Protein AF-A0A9C7PTG9-F1 (afdb_monomer)

InterPro domains:
  IPR001154 DNA topoisomerase II, eukaryotic-type [PR01158] (380-390)
  IPR001154 DNA topoisomerase II, eukaryotic-type [PR01158] (394-401)
  IPR001154 DNA topoisomerase II, eukaryotic-type [PR01158] (439-452)
  IPR001154 DNA topoisomerase II, eukaryotic-type [PR01158] (497-508)
  IPR001154 DNA topoisomerase II, eukaryotic-type [PR01158] (646-669)
  IPR001154 DNA topoisomerase II, eukaryotic-type [PR01158] (693-715)
  IPR001154 DNA topoisomerase II, eukaryotic-type [PR01158] (723-743)
  IPR001154 DNA topoisomerase II, eukaryotic-type [PR01158] (826-840)
  IPR001154 DNA topoisomerase II, eukaryotic-type [PR01158] (894-920)
  IPR001241 DNA topoisomerase, type IIA [SM00433] (50-591)
  IPR002205 DNA topoisomerase, type IIA, domain A [PF00521] (618-1015)
  IPR002205 DNA topoisomerase, type IIA, domain A [PS52040] (620-1016)
  IPR002205 DNA topoisomerase, type IIA, domain A [SM00434] (598-1014)
  IPR006171 TOPRIM domain [PF01751] (397-484)
  IPR006171 TOPRIM domain [PS50880] (394-499)
  IPR013506 DNA topoisomerase, type IIA, subunit B, domain 2 [PF00204] (269-334)
  IPR013757 DNA topoisomerase, type IIA, alpha-helical domain superfamily [G3DSA:1.10.268.10] (903-1024)
  IPR013758 DNA topoisomerase, type IIA, domain A, alpha-beta [G3DSA:3.90.199.10] (620-788)
  IPR013759 DNA topoisomerase, type IIA, subunit B, C-terminal [G3DSA:3.40.50.670] (381-619)
  IPR013760 DNA topoisomerase, type IIA-like domain superfamily [SSF56719] (381-1021)

Organism: NCBI:txid83374

Sequence (1024 aa):
MEYRRLDHRTHVLEVPDTYIGSIEPYPRKEWLLLVDNNKIVSQTVDLPNGLERLFIESLSNAVDDLNRAAASSSTASIHVHCGSSFIQVENREGKGIPLEKWEGDSSIYVPELIFGELLTSSNYTEERYFSGRNGFGVKLCNIFSSEFKVRISDGKGVIYEQTWQNNMTQKNPIQWSRISGKTERSVQITFYPEFQRFKRQGFSETDLSVFRRHVLEASLVTQKPCFFNGTEFSGTTLLSYAERYVDYPLTTSIEAGNGILLTDQVGLCVSFVNGIRTVNDGVHVDSLVKELKTALNITTKKVFSTAVKAKFGLFLNCKVKNPKFNSQTKERLVGPSDIETPLRTKELRSWPYFTEVKASLEQSKVPKTAAASHKLQIKDLDDANWAGKYPEKCTLLLTEGKSAMSYAMKAISFHSTRDKYGVFPLRGKVLNVVDDKSTNREIGLVEKALGLPQGPLRYGRVIVLADSDLDGKHILALILNWFATKYPHLLKRTPSFLGFLRTPIVKATKGHEKKNFYSEEEFRRCELRGYKVRYLKGLGSSSDQDIREDFSEDRFEFFSISNDQDVRIIEEAFRKTQVAARKDWILNSISTESRPDSVISRFIQEELVEYSKETISRSIPSFFDGLKESQRKVLWSSFHFADKTAVKVAQLSAHAAKITHYKHGEGCLSDVITRLAQDFVGSNNLSFFEPHGQPGSRYSGGTDAASDRYLYVKLKKVVPYIFPAEDDFQLPSKVEDGEEVEPEHLLPIIPLALVNGASGIATGFKTWIPPHDPLAVIEVTKKLLLSQPIEPGELLPKWLGFVGKIVVHPEYVDTYGIINEATMTVKELPIGFWTSSFRELLDQLIADKKLSNYVNHSKHNTIHFELQNLCVSVDDLHLKKRWSLKNLYLSQGKTPRQFNSCFHILSQFVQWRRSFYESRKQKMVKDIEDKQKKEKERIRAIQAVLEGHLPFRGEKRDIEKALTKLKITREQLKEISMDDLFEDKVQESISKVNKLQQDLEILSAKTPNEMYLEDLEKLKVHLQ

Structure (mmCIF, N/CA/C/O backbone):
data_AF-A0A9C7PTG9-F1
#
_entry.id   AF-A0A9C7PTG9-F1
#
loop_
_atom_site.group_PDB
_atom_site.id
_atom_site.type_symbol
_atom_site.label_atom_id
_atom_site.label_alt_id
_atom_site.label_comp_id
_atom_site.label_asym_id
_atom_site.label_entity_id
_atom_site.label_seq_id
_atom_site.pdbx_PDB_ins_code
_atom_site.Cartn_x
_atom_site.Cartn_y
_atom_site.Cartn_z
_atom_site.occupancy
_atom_site.B_iso_or_equiv
_atom_site.auth_seq_id
_atom_site.auth_comp_id
_atom_site.auth_asym_id
_atom_site.auth_atom_id
_atom_site.pdbx_PDB_model_num
ATOM 1 N N . MET A 1 1 ? 50.960 12.691 -4.796 1.00 46.50 1 MET A N 1
ATOM 2 C CA . MET A 1 1 ? 50.829 13.662 -5.906 1.00 46.50 1 MET A CA 1
ATOM 3 C C . MET A 1 1 ? 49.384 13.667 -6.367 1.00 46.50 1 MET A C 1
ATOM 5 O O . MET A 1 1 ? 48.910 12.628 -6.808 1.00 46.50 1 MET A O 1
ATOM 9 N N . GLU A 1 2 ? 48.702 14.798 -6.200 1.00 54.22 2 GLU A N 1
ATOM 10 C CA . GLU A 1 2 ? 47.256 14.974 -6.438 1.00 54.22 2 GLU A CA 1
ATOM 11 C C . GLU A 1 2 ? 46.908 15.214 -7.923 1.00 54.22 2 GLU A C 1
ATOM 13 O O . GLU A 1 2 ? 45.786 14.969 -8.346 1.00 54.22 2 GLU A O 1
ATOM 18 N N . TYR A 1 3 ? 47.896 15.605 -8.740 1.00 69.50 3 TYR A N 1
ATOM 19 C CA . TYR A 1 3 ? 47.751 15.853 -10.178 1.00 69.50 3 TYR A CA 1
ATOM 20 C C . TYR A 1 3 ? 48.742 14.994 -10.972 1.00 69.50 3 TYR A C 1
ATOM 22 O O . TYR A 1 3 ? 49.914 14.891 -10.602 1.00 69.50 3 TYR A O 1
ATOM 30 N N . ARG A 1 4 ? 48.279 14.375 -12.066 1.00 80.62 4 ARG A N 1
ATOM 31 C CA . ARG A 1 4 ? 49.087 13.547 -12.978 1.00 80.62 4 ARG A CA 1
ATOM 32 C C . ARG A 1 4 ? 48.858 13.987 -14.424 1.00 80.62 4 ARG A C 1
ATOM 34 O O . ARG A 1 4 ? 47.730 14.289 -14.802 1.00 80.62 4 ARG A O 1
ATOM 41 N N . ARG A 1 5 ? 49.919 13.999 -15.236 1.00 81.94 5 ARG A N 1
ATOM 42 C CA . ARG A 1 5 ? 49.849 14.175 -16.694 1.00 81.94 5 ARG A CA 1
ATOM 43 C C . ARG A 1 5 ? 50.084 12.816 -17.344 1.00 81.94 5 ARG A C 1
ATOM 45 O O . ARG A 1 5 ? 51.147 12.239 -17.147 1.00 81.94 5 ARG A O 1
ATOM 52 N N . LEU A 1 6 ? 49.108 12.332 -18.104 1.00 85.75 6 LEU A N 1
ATOM 53 C CA . LEU A 1 6 ? 49.205 11.076 -18.849 1.00 85.75 6 LEU A CA 1
ATOM 54 C C . LEU A 1 6 ? 49.577 11.364 -20.305 1.00 85.75 6 LEU A C 1
ATOM 56 O O . LEU A 1 6 ? 49.129 12.362 -20.876 1.00 85.75 6 LEU A O 1
ATOM 60 N N . ASP A 1 7 ? 50.383 10.498 -20.917 1.00 88.81 7 ASP A N 1
ATOM 61 C CA . ASP A 1 7 ? 50.499 10.469 -22.374 1.00 88.81 7 ASP A CA 1
ATOM 62 C C . ASP A 1 7 ? 49.208 9.911 -22.997 1.00 88.81 7 ASP A C 1
ATOM 64 O O . ASP A 1 7 ? 48.401 9.253 -22.337 1.00 88.81 7 ASP A O 1
ATOM 68 N N . HIS A 1 8 ? 48.990 10.188 -24.283 1.00 86.62 8 HIS A N 1
ATOM 69 C CA . HIS A 1 8 ? 47.712 9.901 -24.934 1.00 86.62 8 HIS A CA 1
ATOM 70 C C . HIS A 1 8 ? 47.375 8.401 -24.943 1.00 86.62 8 HIS A C 1
ATOM 72 O O . HIS A 1 8 ? 46.215 8.040 -24.764 1.00 86.62 8 HIS A O 1
ATOM 78 N N . ARG A 1 9 ? 48.367 7.514 -25.095 1.00 89.69 9 ARG A N 1
ATOM 79 C CA . ARG A 1 9 ? 48.135 6.063 -25.079 1.00 89.69 9 ARG A CA 1
ATOM 80 C C . ARG A 1 9 ? 47.743 5.597 -23.679 1.00 89.69 9 ARG A C 1
ATOM 82 O O . ARG A 1 9 ? 46.780 4.847 -23.542 1.00 89.69 9 ARG A O 1
ATOM 89 N N . THR A 1 10 ? 48.441 6.070 -22.648 1.00 87.62 10 THR A N 1
ATOM 90 C CA . THR A 1 10 ? 48.092 5.763 -21.252 1.00 87.62 10 THR A CA 1
ATOM 91 C C . THR A 1 10 ? 46.697 6.285 -20.903 1.00 87.62 10 THR A C 1
ATOM 93 O O . THR A 1 10 ? 45.913 5.564 -20.299 1.00 87.62 10 THR A O 1
ATOM 96 N N . HIS A 1 11 ? 46.322 7.477 -21.378 1.00 89.94 11 HIS A N 1
ATOM 97 C CA . HIS A 1 11 ? 44.965 8.003 -21.208 1.00 89.94 11 HIS A CA 1
ATOM 98 C C . HIS A 1 11 ? 43.896 7.136 -21.899 1.00 89.94 11 HIS A C 1
ATOM 100 O O . HIS A 1 11 ? 42.837 6.904 -21.322 1.00 89.94 11 HIS A O 1
ATOM 106 N N . VAL A 1 12 ? 44.169 6.614 -23.104 1.00 90.12 12 VAL A N 1
ATOM 107 C CA . VAL A 1 12 ? 43.266 5.670 -23.795 1.00 90.12 12 VAL A CA 1
ATOM 108 C C . VAL A 1 12 ? 43.041 4.405 -22.963 1.00 90.12 12 VAL A C 1
ATOM 110 O O . VAL A 1 12 ? 41.913 3.925 -22.889 1.00 90.12 12 VAL A O 1
ATOM 113 N N . LEU A 1 13 ? 44.089 3.878 -22.323 1.00 90.00 13 LEU A N 1
ATOM 114 C CA . LEU A 1 13 ? 44.005 2.670 -21.496 1.00 90.00 13 LEU A CA 1
ATOM 115 C C . LEU A 1 13 ? 43.352 2.912 -20.127 1.00 90.00 13 LEU A C 1
ATOM 117 O O . LEU A 1 13 ? 42.627 2.040 -19.652 1.00 90.00 13 LEU A O 1
ATOM 121 N N . GLU A 1 14 ? 43.602 4.059 -19.490 1.00 88.19 14 GLU A N 1
ATOM 122 C CA . GLU A 1 14 ? 43.040 4.398 -18.173 1.00 88.19 14 GLU A CA 1
ATOM 123 C C . GLU A 1 14 ? 41.597 4.925 -18.254 1.00 88.19 14 GLU A C 1
ATOM 125 O O . GLU A 1 14 ? 40.819 4.723 -17.322 1.00 88.19 14 GLU A O 1
ATOM 130 N N . VAL A 1 15 ? 41.211 5.561 -19.367 1.00 87.44 15 VAL A N 1
ATOM 131 C CA . VAL A 1 15 ? 39.870 6.142 -19.579 1.00 87.44 15 VAL A CA 1
ATOM 132 C C . VAL A 1 15 ? 39.232 5.606 -20.877 1.00 87.44 15 VAL A C 1
ATOM 134 O O . VAL A 1 15 ? 38.871 6.377 -21.778 1.00 87.44 15 VAL A O 1
ATOM 137 N N . PRO A 1 16 ? 39.059 4.275 -20.998 1.00 87.44 16 PRO A N 1
ATOM 138 C CA . PRO A 1 16 ? 38.664 3.614 -22.244 1.00 87.44 16 PRO A CA 1
ATOM 139 C C . PRO A 1 16 ? 37.255 3.987 -22.723 1.00 87.44 16 PRO A C 1
ATOM 141 O O . PRO A 1 16 ? 36.988 3.964 -23.927 1.00 87.44 16 PRO A O 1
ATOM 144 N N . ASP A 1 17 ? 36.369 4.385 -21.804 1.00 80.19 17 ASP A N 1
ATOM 145 C CA . ASP A 1 17 ? 34.956 4.670 -22.080 1.00 80.19 17 ASP A CA 1
ATOM 146 C C . ASP A 1 17 ? 34.764 5.767 -23.141 1.00 80.19 17 ASP A C 1
ATOM 148 O O . ASP A 1 17 ? 33.893 5.686 -24.004 1.00 80.19 17 ASP A O 1
ATOM 152 N N . THR A 1 18 ? 35.660 6.755 -23.161 1.00 79.56 18 THR A N 1
ATOM 153 C CA . THR A 1 18 ? 35.618 7.853 -24.141 1.00 79.56 18 THR A CA 1
ATOM 154 C C . THR A 1 18 ? 36.062 7.448 -25.554 1.00 79.56 18 THR A C 1
ATOM 156 O O . THR A 1 18 ? 35.736 8.148 -26.517 1.00 79.56 18 THR A O 1
ATOM 159 N N . TYR A 1 19 ? 36.774 6.323 -25.702 1.00 84.44 19 TYR A N 1
ATOM 160 C CA . TYR A 1 19 ? 37.369 5.877 -26.968 1.00 84.44 19 TYR A CA 1
ATOM 161 C C . TYR A 1 19 ? 36.659 4.660 -27.560 1.00 84.44 19 TYR A C 1
ATOM 163 O O . TYR A 1 19 ? 36.256 4.693 -28.725 1.00 84.44 19 TYR A O 1
ATOM 171 N N . ILE A 1 20 ? 36.522 3.594 -26.767 1.00 86.50 20 ILE A N 1
ATOM 172 C CA . ILE A 1 20 ? 35.926 2.319 -27.189 1.00 86.50 20 ILE A CA 1
ATOM 173 C C . ILE A 1 20 ? 34.617 1.998 -26.456 1.00 86.50 20 ILE A C 1
ATOM 175 O O . ILE A 1 20 ? 33.901 1.098 -26.880 1.00 86.50 20 ILE A O 1
ATOM 179 N N . GLY A 1 21 ? 34.270 2.756 -25.413 1.00 85.81 21 GLY A N 1
ATOM 180 C CA . GLY A 1 21 ? 33.161 2.445 -24.509 1.00 85.81 21 GLY A CA 1
ATOM 181 C C . GLY A 1 21 ? 33.594 1.553 -23.342 1.00 85.81 21 GLY A C 1
ATOM 182 O O . GLY A 1 21 ? 34.763 1.185 -23.216 1.00 85.81 21 GLY A O 1
ATOM 183 N N . SER A 1 22 ? 32.648 1.230 -22.460 1.00 86.62 22 SER A N 1
ATOM 184 C CA . SER A 1 22 ? 32.908 0.427 -21.260 1.00 86.62 22 SER A CA 1
ATOM 185 C C . SER A 1 22 ? 33.618 -0.902 -21.559 1.00 86.62 22 SER A C 1
ATOM 187 O O . SER A 1 22 ? 33.178 -1.690 -22.401 1.00 86.62 22 SER A O 1
ATOM 189 N N . ILE A 1 23 ? 34.691 -1.163 -20.809 1.00 92.00 23 ILE A N 1
ATOM 190 C CA . ILE A 1 23 ? 35.435 -2.433 -20.798 1.00 92.00 23 ILE A CA 1
ATOM 191 C C . ILE A 1 23 ? 34.846 -3.450 -19.809 1.00 92.00 23 ILE A C 1
ATOM 193 O O . ILE A 1 23 ? 35.277 -4.597 -19.776 1.00 92.00 23 ILE A O 1
ATOM 197 N N . GLU A 1 24 ? 33.855 -3.038 -19.020 1.00 91.94 24 GLU A N 1
ATOM 198 C CA . GLU A 1 24 ? 33.199 -3.876 -18.021 1.00 91.94 24 GLU A CA 1
ATOM 199 C C . GLU A 1 24 ? 32.114 -4.759 -18.661 1.00 91.94 24 GLU A C 1
ATOM 201 O O . GLU A 1 24 ? 31.273 -4.236 -19.407 1.00 91.94 24 GLU A O 1
ATOM 206 N N . PRO A 1 25 ? 32.072 -6.070 -18.351 1.00 89.75 25 PRO A N 1
ATOM 207 C CA . PRO A 1 25 ? 30.946 -6.924 -18.709 1.00 89.75 25 PRO A CA 1
ATOM 208 C C . PRO A 1 25 ? 29.663 -6.407 -18.060 1.00 89.75 25 PRO A C 1
ATOM 210 O O . PRO A 1 25 ? 29.616 -6.174 -16.850 1.00 89.75 25 PRO A O 1
ATOM 213 N N . TYR A 1 26 ? 28.603 -6.241 -18.849 1.00 82.75 26 TYR A N 1
ATOM 214 C CA . TYR A 1 26 ? 27.294 -5.874 -18.320 1.00 82.75 26 TYR A CA 1
ATOM 215 C C . TYR A 1 26 ? 26.177 -6.579 -19.093 1.00 82.75 26 TYR A C 1
ATOM 217 O O . TYR A 1 26 ? 26.216 -6.611 -20.324 1.00 82.75 26 TYR A O 1
ATOM 225 N N . PRO A 1 27 ? 25.162 -7.125 -18.400 1.00 86.88 27 PRO A N 1
ATOM 226 C CA . PRO A 1 27 ? 24.057 -7.798 -19.062 1.00 86.88 27 PRO A CA 1
ATOM 227 C C . PRO A 1 27 ? 23.203 -6.787 -19.842 1.00 86.88 27 PRO A C 1
ATOM 229 O O . PRO A 1 27 ? 22.564 -5.913 -19.249 1.00 86.88 27 PRO A O 1
ATOM 232 N N . ARG A 1 28 ? 23.146 -6.930 -21.171 1.00 87.12 28 ARG A N 1
ATOM 233 C CA . ARG A 1 28 ? 22.230 -6.194 -22.061 1.00 87.12 28 ARG A CA 1
ATOM 234 C C . ARG A 1 28 ? 21.469 -7.130 -22.978 1.00 87.12 28 ARG A C 1
ATOM 236 O O . ARG A 1 28 ? 21.991 -8.161 -23.381 1.00 87.12 28 ARG A O 1
ATOM 243 N N . LYS A 1 29 ? 20.251 -6.743 -23.361 1.00 87.06 29 LYS A N 1
ATOM 244 C CA . LYS A 1 29 ? 19.575 -7.383 -24.494 1.00 87.06 29 LYS A CA 1
ATOM 245 C C . LYS A 1 29 ? 20.264 -6.968 -25.786 1.00 87.06 29 LYS A C 1
ATOM 247 O O . LYS A 1 29 ? 20.416 -5.775 -26.027 1.00 87.06 29 LYS A O 1
ATOM 252 N N . GLU A 1 30 ? 20.608 -7.942 -26.609 1.00 90.00 30 GLU A N 1
ATOM 253 C CA . GLU A 1 30 ? 21.242 -7.742 -27.906 1.00 90.00 30 GLU A CA 1
ATOM 254 C C . GLU A 1 30 ? 20.643 -8.700 -28.944 1.00 90.00 30 GLU A C 1
ATOM 256 O O . GLU A 1 30 ? 20.000 -9.689 -28.587 1.00 90.00 30 GLU A O 1
ATOM 261 N N . TRP A 1 31 ? 20.815 -8.389 -30.229 1.00 91.19 31 TRP A N 1
ATOM 262 C CA . TRP A 1 31 ? 20.406 -9.253 -31.340 1.00 91.19 31 TRP A CA 1
ATOM 263 C C . TRP A 1 31 ? 21.565 -10.143 -31.798 1.00 91.19 31 TRP A C 1
ATOM 265 O O . TRP A 1 31 ? 22.600 -9.623 -32.208 1.00 91.19 31 TRP A O 1
ATOM 275 N N . LEU A 1 32 ? 21.393 -11.462 -31.768 1.00 93.06 32 LEU A N 1
ATOM 276 C CA . LEU A 1 32 ? 22.428 -12.449 -32.092 1.00 93.06 32 LEU A CA 1
ATOM 277 C C . LEU A 1 32 ? 22.026 -13.243 -33.329 1.00 93.06 32 LEU A C 1
ATOM 279 O O . LEU A 1 32 ? 20.875 -13.660 -33.419 1.00 93.06 32 LEU A O 1
ATOM 283 N N . LEU A 1 33 ? 22.968 -13.498 -34.241 1.00 93.56 33 LEU A N 1
ATOM 284 C CA . LEU A 1 33 ? 22.755 -14.397 -35.377 1.00 93.56 33 LEU A CA 1
ATOM 285 C C . LEU A 1 33 ? 23.187 -15.818 -34.997 1.00 93.56 33 LEU A C 1
ATOM 287 O O . LEU A 1 33 ? 24.386 -16.083 -34.896 1.00 93.56 33 LEU A O 1
ATOM 291 N N . LEU A 1 34 ? 22.226 -16.718 -34.790 1.00 88.44 34 LEU A N 1
ATOM 292 C CA . LEU A 1 34 ? 22.486 -18.112 -34.416 1.00 88.44 34 LEU A CA 1
ATOM 293 C C . LEU A 1 34 ? 22.952 -18.943 -35.620 1.00 88.44 34 LEU A C 1
ATOM 295 O O . LEU A 1 34 ? 22.494 -18.721 -36.742 1.00 88.44 34 LEU A O 1
ATOM 299 N N . VAL A 1 35 ? 23.832 -19.922 -35.383 1.00 83.19 35 VAL A N 1
ATOM 300 C CA . VAL A 1 35 ? 24.307 -20.855 -36.427 1.00 83.19 35 VAL A CA 1
ATOM 301 C C . VAL A 1 35 ? 23.192 -21.801 -36.863 1.00 83.19 35 VAL A C 1
ATOM 303 O O . VAL A 1 35 ? 22.943 -21.942 -38.055 1.00 83.19 35 VAL A O 1
ATOM 306 N N . ASP A 1 36 ? 22.502 -22.408 -35.896 1.00 75.06 36 ASP A N 1
ATOM 307 C CA . ASP A 1 36 ? 21.655 -23.588 -36.118 1.00 75.06 36 ASP A CA 1
ATOM 308 C C . ASP A 1 36 ? 20.472 -23.335 -37.057 1.00 75.06 36 ASP A C 1
ATOM 310 O O . ASP A 1 36 ? 20.080 -24.209 -37.825 1.00 75.06 36 ASP A O 1
ATOM 314 N N . ASN A 1 37 ? 19.897 -22.132 -37.006 1.00 78.44 37 ASN A N 1
ATOM 315 C CA . ASN A 1 37 ? 18.722 -21.759 -37.796 1.00 78.44 37 ASN A CA 1
ATOM 316 C C . ASN A 1 37 ? 18.928 -20.494 -38.641 1.00 78.44 37 ASN A C 1
ATOM 318 O O . ASN A 1 37 ? 17.993 -20.051 -39.308 1.00 78.44 37 ASN A O 1
ATOM 322 N N . ASN A 1 38 ? 20.130 -19.902 -38.621 1.00 85.62 38 ASN A N 1
ATOM 323 C CA . ASN A 1 38 ? 20.459 -18.673 -39.346 1.00 85.62 38 ASN A CA 1
ATOM 324 C C . ASN A 1 38 ? 19.518 -17.486 -39.018 1.00 85.62 38 ASN A C 1
ATOM 326 O O . ASN A 1 38 ? 19.355 -16.573 -39.839 1.00 85.62 38 ASN A O 1
ATOM 330 N N . LYS A 1 39 ? 18.882 -17.503 -37.832 1.00 90.94 39 LYS A N 1
ATOM 331 C CA . LYS A 1 39 ? 17.948 -16.474 -37.344 1.00 90.94 39 LYS A CA 1
ATOM 332 C C . LYS A 1 39 ? 18.627 -15.482 -36.409 1.00 90.94 39 LYS A C 1
ATOM 334 O O . LYS A 1 39 ? 19.585 -15.803 -35.705 1.00 90.94 39 LYS A O 1
ATOM 339 N N . ILE A 1 40 ? 18.082 -14.270 -36.398 1.00 92.81 40 ILE A N 1
ATOM 340 C CA . ILE A 1 40 ? 18.452 -13.185 -35.503 1.00 92.81 40 ILE A CA 1
ATOM 341 C C . ILE A 1 40 ? 17.471 -13.162 -34.330 1.00 92.81 40 ILE A C 1
ATOM 343 O O . ILE A 1 40 ? 16.292 -12.862 -34.503 1.00 92.81 40 ILE A O 1
ATOM 347 N N . VAL A 1 41 ? 17.961 -13.449 -33.126 1.00 90.19 41 VAL A N 1
ATOM 348 C CA . VAL A 1 41 ? 17.140 -13.524 -31.906 1.00 90.19 41 VAL A CA 1
ATOM 349 C C . VAL A 1 41 ? 17.618 -12.531 -30.855 1.00 90.19 41 VAL A C 1
ATOM 351 O O . VAL A 1 41 ? 18.804 -12.207 -30.788 1.00 90.19 41 VAL A O 1
ATOM 354 N N . SER A 1 42 ? 16.701 -12.041 -30.019 1.00 89.50 42 SER A N 1
ATOM 355 C CA . SER A 1 42 ? 17.060 -11.170 -28.898 1.00 89.50 42 SER A CA 1
ATOM 356 C C . SER A 1 42 ? 17.408 -12.006 -27.669 1.00 89.50 42 SER A C 1
ATOM 358 O O . SER A 1 42 ? 16.552 -12.715 -27.139 1.00 89.50 42 SER A O 1
ATOM 360 N N . GLN A 1 43 ? 18.649 -11.911 -27.197 1.00 89.94 43 GLN A N 1
ATOM 361 C CA . GLN A 1 43 ? 19.127 -12.591 -25.990 1.00 89.94 43 GLN A CA 1
ATOM 362 C C . GLN A 1 43 ? 19.920 -11.632 -25.102 1.00 89.94 43 GLN A C 1
ATOM 364 O O . GLN A 1 43 ? 20.373 -10.577 -25.544 1.00 89.94 43 GLN A O 1
ATOM 369 N N . THR A 1 44 ? 20.058 -11.978 -23.824 1.00 88.69 44 THR A N 1
ATOM 370 C CA . THR A 1 44 ? 20.924 -11.230 -22.910 1.00 88.69 44 THR A CA 1
ATOM 371 C C . THR A 1 44 ? 22.369 -11.661 -23.130 1.00 88.69 44 THR A C 1
ATOM 373 O O . THR A 1 44 ? 22.672 -12.843 -23.007 1.00 88.69 44 THR A O 1
ATOM 376 N N . VAL A 1 45 ? 23.249 -10.704 -23.412 1.00 90.56 45 VAL A N 1
ATOM 377 C CA . VAL A 1 45 ? 24.699 -10.899 -23.532 1.00 90.56 45 VAL A CA 1
ATOM 378 C C . VAL A 1 45 ? 25.421 -10.057 -22.493 1.00 90.56 45 VAL A C 1
ATOM 380 O O . VAL A 1 45 ? 24.897 -9.037 -22.045 1.00 90.56 45 VAL A O 1
ATOM 383 N N . ASP A 1 46 ? 26.631 -10.463 -22.136 1.00 91.50 46 ASP A N 1
ATOM 384 C CA . ASP A 1 46 ? 27.527 -9.733 -21.239 1.00 91.50 46 ASP A CA 1
ATOM 385 C C . ASP A 1 46 ? 28.796 -9.219 -21.942 1.00 91.50 46 ASP A C 1
ATOM 387 O O . ASP A 1 46 ? 29.724 -8.765 -21.274 1.00 91.50 46 ASP A O 1
ATOM 391 N N . LEU A 1 47 ? 28.823 -9.248 -23.283 1.00 93.12 47 LEU A N 1
ATOM 392 C CA . LEU A 1 47 ? 29.906 -8.740 -24.130 1.00 93.12 47 LEU A CA 1
ATOM 393 C C . LEU A 1 47 ? 30.246 -7.282 -23.771 1.00 93.12 47 LEU A C 1
ATOM 395 O O . LEU A 1 47 ? 29.415 -6.403 -23.993 1.00 93.12 47 LEU A O 1
ATOM 399 N N . PRO A 1 48 ? 31.447 -6.955 -23.269 1.00 93.62 48 PRO A N 1
ATOM 400 C CA . PRO A 1 48 ? 31.833 -5.563 -23.038 1.00 93.62 48 PRO A CA 1
ATOM 401 C C . PRO A 1 48 ? 31.697 -4.705 -24.307 1.00 93.62 48 PRO A C 1
ATOM 403 O O . PRO A 1 48 ? 32.152 -5.113 -25.378 1.00 93.62 48 PRO A O 1
ATOM 406 N N . ASN A 1 49 ? 31.110 -3.505 -24.196 1.00 89.81 49 ASN A N 1
ATOM 407 C CA . ASN A 1 49 ? 30.937 -2.585 -25.336 1.00 89.81 49 ASN A CA 1
ATOM 408 C C . ASN A 1 49 ? 32.273 -2.271 -26.017 1.00 89.81 49 ASN A C 1
ATOM 410 O O . ASN A 1 49 ? 32.344 -2.212 -27.242 1.00 89.81 49 ASN A O 1
ATOM 414 N N . GLY A 1 50 ? 33.338 -2.140 -25.223 1.00 91.50 50 GLY A N 1
ATOM 415 C CA . GLY A 1 50 ? 34.697 -1.957 -25.710 1.00 91.50 50 GLY A CA 1
ATOM 416 C C . GLY A 1 50 ? 35.155 -3.070 -26.654 1.00 91.50 50 GLY A C 1
ATOM 417 O O . GLY A 1 50 ? 35.679 -2.768 -27.721 1.00 91.50 50 GLY A O 1
ATOM 418 N N . LEU A 1 51 ? 34.914 -4.346 -26.318 1.00 93.31 51 LEU A N 1
ATOM 419 C CA . LEU A 1 51 ? 35.305 -5.483 -27.167 1.00 93.31 51 LEU A CA 1
ATOM 420 C C . LEU A 1 51 ? 34.512 -5.528 -28.472 1.00 93.31 51 LEU A C 1
ATOM 422 O O . LEU A 1 51 ? 35.104 -5.694 -29.539 1.00 93.31 51 LEU A O 1
ATOM 426 N N . GLU A 1 52 ? 33.192 -5.334 -28.400 1.00 92.81 52 GLU A N 1
ATOM 427 C CA . GLU A 1 52 ? 32.348 -5.225 -29.597 1.00 92.81 52 GLU A CA 1
ATOM 428 C C . GLU A 1 52 ? 32.828 -4.079 -30.492 1.00 92.81 52 GLU A C 1
ATOM 430 O O . GLU A 1 52 ? 32.922 -4.218 -31.713 1.00 92.81 52 GLU A O 1
ATOM 435 N N . ARG A 1 53 ? 33.233 -2.961 -29.882 1.00 89.94 53 ARG A N 1
ATOM 436 C CA . ARG A 1 53 ? 33.727 -1.806 -30.617 1.00 89.94 53 ARG A CA 1
ATOM 437 C C . ARG A 1 53 ? 35.035 -2.075 -31.354 1.00 89.94 53 ARG A C 1
ATOM 439 O O . ARG A 1 53 ? 35.161 -1.622 -32.491 1.00 89.94 53 ARG A O 1
ATOM 446 N N . LEU A 1 54 ? 35.987 -2.792 -30.752 1.00 92.62 54 LEU A N 1
ATOM 447 C CA . LEU A 1 54 ? 37.235 -3.173 -31.429 1.00 92.62 54 LEU A CA 1
ATOM 448 C C . LEU A 1 54 ? 36.948 -4.016 -32.677 1.00 92.62 54 LEU A C 1
ATOM 450 O O . LEU A 1 54 ? 37.474 -3.736 -33.756 1.00 92.62 54 LEU A O 1
ATOM 454 N N . PHE A 1 55 ? 36.051 -4.997 -32.548 1.00 93.69 55 PHE A N 1
ATOM 455 C CA . PHE A 1 55 ? 35.606 -5.810 -33.675 1.00 93.69 55 PHE A CA 1
ATOM 456 C C . PHE A 1 55 ? 35.007 -4.937 -34.789 1.00 93.69 55 PHE A C 1
ATOM 458 O O . PHE A 1 55 ? 35.489 -4.970 -35.925 1.00 93.69 55 PHE A O 1
ATOM 465 N N . ILE A 1 56 ? 34.019 -4.096 -34.456 1.00 90.06 56 ILE A N 1
ATOM 466 C CA . ILE A 1 56 ? 33.350 -3.201 -35.414 1.00 90.06 56 ILE A CA 1
ATOM 467 C C . ILE A 1 56 ? 34.357 -2.291 -36.116 1.00 90.06 56 ILE A C 1
ATOM 469 O O . ILE A 1 56 ? 34.249 -2.063 -37.317 1.00 90.06 56 ILE A O 1
ATOM 473 N N . GLU A 1 57 ? 35.341 -1.759 -35.398 1.00 88.88 57 GLU A N 1
ATOM 474 C CA . GLU A 1 57 ? 36.301 -0.826 -35.973 1.00 88.88 57 GLU A CA 1
ATOM 475 C C . GLU A 1 57 ? 37.216 -1.513 -36.997 1.00 88.88 57 GLU A C 1
ATOM 477 O O . GLU A 1 57 ? 37.411 -0.979 -38.090 1.00 88.88 57 GLU A O 1
ATOM 482 N N . SER A 1 58 ? 37.702 -2.725 -36.708 1.00 91.75 58 SER A N 1
ATOM 483 C CA . SER A 1 58 ? 38.461 -3.527 -37.680 1.00 91.75 58 SER A CA 1
ATOM 484 C C . SER A 1 58 ? 37.630 -3.876 -38.926 1.00 91.75 58 SER A C 1
ATOM 486 O O . SER A 1 58 ? 38.080 -3.642 -40.049 1.00 91.75 58 SER A O 1
ATOM 488 N N . LEU A 1 59 ? 36.379 -4.314 -38.741 1.00 91.94 59 LEU A N 1
ATOM 489 C CA . LEU A 1 59 ? 35.464 -4.656 -39.832 1.00 91.94 59 LEU A CA 1
ATOM 490 C C . LEU A 1 59 ? 35.075 -3.431 -40.671 1.00 91.94 59 LEU A C 1
ATOM 492 O O . LEU A 1 59 ? 35.042 -3.495 -41.896 1.00 91.94 59 LEU A O 1
ATOM 496 N N . SER A 1 60 ? 34.823 -2.289 -40.031 1.00 86.81 60 SER A N 1
ATOM 497 C CA . SER A 1 60 ? 34.438 -1.058 -40.728 1.00 86.81 60 SER A CA 1
ATOM 498 C C . SER A 1 60 ? 35.551 -0.515 -41.628 1.00 86.81 60 SER A C 1
ATOM 500 O O . SER A 1 60 ? 35.248 0.051 -42.673 1.00 86.81 60 SER A O 1
ATOM 502 N N . ASN A 1 61 ? 36.826 -0.734 -41.280 1.00 86.81 61 ASN A N 1
ATOM 503 C CA . ASN A 1 61 ? 37.948 -0.357 -42.145 1.00 86.81 61 ASN A CA 1
ATOM 504 C C . ASN A 1 61 ? 38.015 -1.232 -43.405 1.00 86.81 61 ASN A C 1
ATOM 506 O O . ASN A 1 61 ? 38.236 -0.700 -44.490 1.00 86.81 61 ASN A O 1
ATOM 510 N N . ALA A 1 62 ? 37.754 -2.537 -43.280 1.00 89.44 62 ALA A N 1
ATOM 511 C CA . ALA A 1 62 ? 37.619 -3.439 -44.425 1.00 89.44 62 ALA A CA 1
ATOM 512 C C . ALA A 1 62 ? 36.446 -3.029 -45.336 1.00 89.44 62 ALA A C 1
ATOM 514 O O . ALA A 1 62 ? 36.599 -2.937 -46.553 1.00 89.44 62 ALA A O 1
ATOM 515 N N . VAL A 1 63 ? 35.288 -2.710 -44.747 1.00 87.25 63 VAL A N 1
ATOM 516 C CA . VAL A 1 63 ? 34.110 -2.207 -45.477 1.00 87.25 63 VAL A CA 1
ATOM 517 C C . VAL A 1 63 ? 34.409 -0.880 -46.187 1.00 87.25 63 VAL A C 1
ATOM 519 O O . VAL A 1 63 ? 34.039 -0.710 -47.349 1.00 87.25 63 VAL A O 1
ATOM 522 N N . ASP A 1 64 ? 35.086 0.059 -45.520 1.00 84.00 64 ASP A N 1
ATOM 523 C CA . ASP A 1 64 ? 35.484 1.341 -46.111 1.00 84.00 64 ASP A CA 1
ATOM 524 C C . ASP A 1 64 ? 36.472 1.135 -47.280 1.00 84.00 64 ASP A C 1
ATOM 526 O O . ASP A 1 64 ? 36.342 1.819 -48.295 1.00 84.00 64 ASP A O 1
ATOM 530 N N . ASP A 1 65 ? 37.422 0.197 -47.189 1.00 85.81 65 ASP A N 1
ATOM 531 C CA . ASP A 1 65 ? 38.377 -0.098 -48.271 1.00 85.81 65 ASP A CA 1
ATOM 532 C C . ASP A 1 65 ? 37.703 -0.712 -49.508 1.00 85.81 65 ASP A C 1
ATOM 534 O O . ASP A 1 65 ? 37.977 -0.298 -50.639 1.00 85.81 65 ASP A O 1
ATOM 538 N N . LEU A 1 66 ? 36.757 -1.636 -49.307 1.00 85.25 66 LEU A N 1
ATOM 539 C CA . LEU A 1 66 ? 35.958 -2.208 -50.396 1.00 85.25 66 LEU A CA 1
ATOM 540 C C . LEU A 1 66 ? 35.058 -1.163 -51.053 1.00 85.25 66 LEU A C 1
ATOM 542 O O . LEU A 1 66 ? 34.966 -1.116 -52.275 1.00 85.25 66 LEU A O 1
ATOM 546 N N . ASN A 1 67 ? 34.426 -0.293 -50.264 1.00 78.50 67 ASN A N 1
ATOM 547 C CA . ASN A 1 67 ? 33.591 0.782 -50.801 1.00 78.50 67 ASN A CA 1
ATOM 548 C C . ASN A 1 67 ? 34.407 1.863 -51.537 1.00 78.50 67 ASN A C 1
ATOM 550 O O . ASN A 1 67 ? 33.848 2.577 -52.371 1.00 78.50 67 ASN A O 1
ATOM 554 N N . ARG A 1 68 ? 35.705 2.020 -51.226 1.00 75.31 68 ARG A N 1
ATOM 555 C CA . ARG A 1 68 ? 36.636 2.920 -51.938 1.00 75.31 68 ARG A CA 1
ATOM 556 C C . ARG A 1 68 ? 37.123 2.351 -53.261 1.00 75.31 68 ARG A C 1
ATOM 558 O O . ARG A 1 68 ? 37.519 3.128 -54.131 1.00 75.31 68 ARG A O 1
ATOM 565 N N . ALA A 1 69 ? 37.145 1.030 -53.412 1.00 72.19 69 ALA A N 1
ATOM 566 C CA . ALA A 1 69 ? 37.415 0.418 -54.698 1.00 72.19 69 ALA A CA 1
ATOM 567 C C . ALA A 1 69 ? 36.255 0.770 -55.645 1.00 72.19 69 ALA A C 1
ATOM 569 O O . ALA A 1 69 ? 35.098 0.453 -55.369 1.00 72.19 69 ALA A O 1
ATOM 570 N N . ALA A 1 70 ? 36.539 1.454 -56.762 1.00 55.38 70 ALA A N 1
ATOM 571 C CA . ALA A 1 70 ? 35.554 1.609 -57.836 1.00 55.38 70 ALA A CA 1
ATOM 572 C C . ALA A 1 70 ? 35.007 0.219 -58.198 1.00 55.38 70 ALA A C 1
ATOM 574 O O . ALA A 1 70 ? 35.778 -0.734 -58.105 1.00 55.38 70 ALA A O 1
ATOM 575 N N . ALA A 1 71 ? 33.728 0.110 -58.587 1.00 55.22 71 ALA A N 1
ATOM 576 C CA . ALA A 1 71 ? 32.908 -1.109 -58.760 1.00 55.22 71 ALA A CA 1
ATOM 577 C C . ALA A 1 71 ? 33.445 -2.200 -59.734 1.00 55.22 71 ALA A C 1
ATOM 579 O O . ALA A 1 71 ? 32.689 -2.814 -60.477 1.00 55.22 71 ALA A O 1
ATOM 580 N N . SER A 1 72 ? 34.748 -2.450 -59.746 1.00 53.03 72 SER A N 1
ATOM 581 C CA . SER A 1 72 ? 35.545 -2.981 -60.849 1.00 53.03 72 SER A CA 1
ATOM 582 C C . SER A 1 72 ? 36.106 -4.377 -60.586 1.00 53.03 72 SER A C 1
ATOM 584 O O . SER A 1 72 ? 36.553 -5.013 -61.534 1.00 53.03 72 SER A O 1
ATOM 586 N N . SER A 1 73 ? 36.023 -4.896 -59.353 1.00 65.12 73 SER A N 1
ATOM 587 C CA . SER A 1 73 ? 36.377 -6.288 -59.056 1.00 65.12 73 SER A CA 1
ATOM 588 C C . SER A 1 73 ? 35.154 -7.106 -58.624 1.00 65.12 73 SER A C 1
ATOM 590 O O . SER A 1 73 ? 34.492 -6.818 -57.615 1.00 65.12 73 SER A O 1
ATOM 592 N N . SER A 1 74 ? 34.833 -8.131 -59.418 1.00 66.75 74 SER A N 1
ATOM 593 C CA . SER A 1 74 ? 33.815 -9.143 -59.114 1.00 66.75 74 SER A CA 1
ATOM 594 C C . SER A 1 74 ? 34.265 -10.121 -58.024 1.00 66.75 74 SER A C 1
ATOM 596 O O . SER A 1 74 ? 33.416 -10.795 -57.450 1.00 66.75 74 SER A O 1
ATOM 598 N N . THR A 1 75 ? 35.563 -10.163 -57.704 1.00 81.25 75 THR A N 1
ATOM 599 C CA . THR A 1 75 ? 36.170 -11.089 -56.734 1.00 81.25 75 THR A CA 1
ATOM 600 C C . THR A 1 75 ? 36.414 -10.468 -55.352 1.00 81.25 75 THR A C 1
ATOM 602 O O . THR A 1 75 ? 36.962 -11.132 -54.479 1.00 81.25 75 THR A O 1
ATOM 605 N N . ALA A 1 76 ? 36.003 -9.215 -55.120 1.00 89.00 76 ALA A N 1
ATOM 606 C CA . ALA A 1 76 ? 36.168 -8.551 -53.824 1.00 89.00 76 ALA A CA 1
ATOM 607 C C . ALA A 1 76 ? 35.324 -9.196 -52.712 1.00 89.00 76 ALA A C 1
ATOM 609 O O . ALA A 1 76 ? 34.118 -9.394 -52.881 1.00 89.00 76 ALA A O 1
ATOM 610 N N . SER A 1 77 ? 35.952 -9.455 -51.562 1.00 93.06 77 SER A N 1
ATOM 611 C CA . SER A 1 77 ? 35.347 -10.148 -50.418 1.00 93.06 77 SER A CA 1
ATOM 612 C C . SER A 1 77 ? 35.940 -9.709 -49.073 1.00 93.06 77 SER A C 1
ATOM 614 O O . SER A 1 77 ? 37.027 -9.125 -49.006 1.00 93.06 77 SER A O 1
ATOM 616 N N . ILE A 1 78 ? 35.222 -10.007 -47.983 1.00 95.06 78 ILE A N 1
ATOM 617 C CA . ILE A 1 78 ? 35.709 -9.859 -46.601 1.00 95.06 78 ILE A CA 1
ATOM 618 C C . ILE A 1 78 ? 35.740 -11.237 -45.941 1.00 95.06 78 ILE A C 1
ATOM 620 O O . ILE A 1 78 ? 34.735 -11.938 -45.921 1.00 95.06 78 ILE A O 1
ATOM 624 N N . HIS A 1 79 ? 36.870 -11.614 -45.357 1.00 96.69 79 HIS A N 1
ATOM 625 C CA . HIS A 1 79 ? 37.051 -12.859 -44.622 1.00 96.69 79 HIS A CA 1
ATOM 626 C C . HIS A 1 79 ? 37.348 -12.552 -43.156 1.00 96.69 79 HIS A C 1
ATOM 628 O O . HIS A 1 79 ? 38.363 -11.940 -42.826 1.00 96.69 79 HIS A O 1
ATOM 634 N N . VAL A 1 80 ? 36.455 -12.979 -42.269 1.00 97.50 80 VAL A N 1
ATOM 635 C CA . VAL A 1 80 ? 36.595 -12.833 -40.823 1.00 97.50 80 VAL A CA 1
ATOM 636 C C . VAL A 1 80 ? 36.799 -14.203 -40.195 1.00 97.50 80 VAL A C 1
ATOM 638 O O . VAL A 1 80 ? 35.959 -15.096 -40.320 1.00 97.50 80 VAL A O 1
ATOM 641 N N . HIS A 1 81 ? 37.909 -14.348 -39.480 1.00 96.62 81 HIS A N 1
ATOM 642 C CA . HIS A 1 81 ? 38.214 -15.519 -38.672 1.00 96.62 81 HIS A CA 1
ATOM 643 C C . HIS A 1 81 ? 38.354 -15.089 -37.214 1.00 96.62 81 HIS A C 1
ATOM 645 O O . HIS A 1 81 ? 39.217 -14.286 -36.874 1.00 96.62 81 HIS A O 1
ATOM 651 N N . CYS A 1 82 ? 37.487 -15.603 -36.352 1.00 94.06 82 CYS A N 1
ATOM 652 C CA . CYS A 1 82 ? 37.468 -15.311 -34.928 1.00 94.06 82 CYS A CA 1
ATOM 653 C C . CYS A 1 82 ? 37.598 -16.619 -34.146 1.00 94.06 82 CYS A C 1
ATOM 655 O O . CYS A 1 82 ? 36.712 -17.474 -34.204 1.00 94.06 82 CYS A O 1
ATOM 657 N N . GLY A 1 83 ? 38.709 -16.770 -33.428 1.00 87.69 83 GLY A N 1
ATOM 658 C CA . GLY A 1 83 ? 38.886 -17.834 -32.440 1.00 87.69 83 GLY A CA 1
ATOM 659 C C . GLY A 1 83 ? 38.369 -17.408 -31.066 1.00 87.69 83 GLY A C 1
ATOM 660 O O . GLY A 1 83 ? 37.822 -16.319 -30.907 1.00 87.69 83 GLY A O 1
ATOM 661 N N . SER A 1 84 ? 38.604 -18.230 -30.041 1.00 87.44 84 SER A N 1
ATOM 662 C CA . SER A 1 84 ? 38.296 -17.862 -28.650 1.00 87.44 84 SER A CA 1
ATOM 663 C C . SER A 1 84 ? 39.167 -16.713 -28.127 1.00 87.44 84 SER A C 1
ATOM 665 O O . SER A 1 84 ? 38.773 -16.044 -27.176 1.00 87.44 84 SER A O 1
ATOM 667 N N . SER A 1 85 ? 40.330 -16.464 -28.739 1.00 92.06 85 SER A N 1
ATOM 668 C CA . SER A 1 85 ? 41.327 -15.507 -28.245 1.00 92.06 85 SER A CA 1
ATOM 669 C C . SER A 1 85 ? 41.763 -14.427 -29.243 1.00 92.06 85 SER A C 1
ATOM 671 O O . SER A 1 85 ? 42.553 -13.557 -28.881 1.00 92.06 85 SER A O 1
ATOM 673 N N . PHE A 1 86 ? 41.285 -14.460 -30.490 1.00 95.62 86 PHE A N 1
ATOM 674 C CA . PHE A 1 86 ? 41.759 -13.553 -31.539 1.00 95.62 86 PHE A CA 1
ATOM 675 C C . PHE A 1 86 ? 40.678 -13.214 -32.557 1.00 95.62 86 PHE A C 1
ATOM 677 O O . PHE A 1 86 ? 39.748 -13.992 -32.773 1.00 95.62 86 PHE A O 1
ATOM 684 N N . ILE A 1 87 ? 40.859 -12.075 -33.223 1.00 97.25 87 ILE A N 1
ATOM 685 C CA . ILE A 1 87 ? 40.069 -11.638 -34.374 1.00 97.25 87 ILE A CA 1
ATOM 686 C C . ILE A 1 87 ? 41.021 -11.387 -35.543 1.00 97.25 87 ILE A C 1
ATOM 688 O O . ILE A 1 87 ? 42.008 -10.665 -35.413 1.00 97.25 87 ILE A O 1
ATOM 692 N N . GLN A 1 88 ? 40.700 -11.957 -36.697 1.00 97.81 88 GLN A N 1
ATOM 693 C CA . GLN A 1 88 ? 41.351 -11.703 -37.973 1.00 97.81 88 GLN A CA 1
ATOM 694 C C . GLN A 1 88 ? 40.312 -11.201 -38.972 1.00 97.81 88 GLN A C 1
ATOM 696 O O . GLN A 1 88 ? 39.301 -11.861 -39.201 1.00 97.81 88 GLN A O 1
ATOM 701 N N . VAL A 1 89 ? 40.582 -10.055 -39.590 1.00 97.25 89 VAL A N 1
ATOM 702 C CA . VAL A 1 89 ? 39.775 -9.477 -40.668 1.00 97.25 89 VAL A CA 1
ATOM 703 C C . VAL A 1 89 ? 40.682 -9.280 -41.872 1.00 97.25 89 VAL A C 1
ATOM 705 O O . VAL A 1 89 ? 41.647 -8.521 -41.804 1.00 97.25 89 VAL A O 1
ATOM 708 N N . GLU A 1 90 ? 40.384 -9.973 -42.963 1.00 95.88 90 GLU A N 1
ATOM 709 C CA . GLU A 1 90 ? 41.035 -9.809 -44.258 1.00 95.88 90 GLU A CA 1
ATOM 710 C C . GLU A 1 90 ? 40.032 -9.251 -45.260 1.00 95.88 90 GLU A C 1
ATOM 712 O O . GLU A 1 90 ? 38.924 -9.763 -45.398 1.00 95.88 90 GLU A O 1
ATOM 717 N N . ASN A 1 91 ? 40.429 -8.221 -45.994 1.00 93.44 91 ASN A N 1
ATOM 718 C CA . ASN A 1 91 ? 39.675 -7.744 -47.136 1.00 93.44 91 ASN A CA 1
ATOM 719 C C . ASN A 1 91 ? 40.492 -7.923 -48.414 1.00 93.44 91 ASN A C 1
ATOM 721 O O . ASN A 1 91 ? 41.680 -7.599 -48.449 1.00 93.44 91 ASN A O 1
ATOM 725 N N . ARG A 1 92 ? 39.853 -8.465 -49.453 1.00 92.62 92 ARG A N 1
ATOM 726 C CA . ARG A 1 92 ? 40.489 -8.829 -50.724 1.00 92.62 92 ARG A CA 1
ATOM 727 C C . ARG A 1 92 ? 39.951 -7.977 -51.859 1.00 92.62 92 ARG A C 1
ATOM 729 O O . ARG A 1 92 ? 38.772 -7.629 -51.877 1.00 92.62 92 ARG A O 1
ATOM 736 N N . GLU A 1 93 ? 40.833 -7.638 -52.791 1.00 89.75 93 GLU A N 1
ATOM 737 C CA . GLU A 1 93 ? 40.557 -6.842 -53.990 1.00 89.75 93 GLU A CA 1
ATOM 738 C C . GLU A 1 93 ? 39.907 -5.473 -53.698 1.00 89.75 93 GLU A C 1
ATOM 740 O O . GLU A 1 93 ? 39.118 -4.948 -54.485 1.00 89.75 93 GLU A O 1
ATOM 745 N N . GLY A 1 94 ? 40.256 -4.878 -52.550 1.00 85.56 94 GLY A N 1
ATOM 746 C CA . GLY A 1 94 ? 39.906 -3.501 -52.189 1.00 85.56 94 GLY A CA 1
ATOM 747 C C . GLY A 1 94 ? 40.833 -2.452 -52.823 1.00 85.56 94 GLY A C 1
ATOM 748 O O . GLY A 1 94 ? 41.650 -2.743 -53.707 1.00 85.56 94 GLY A O 1
ATOM 749 N N . LYS A 1 95 ? 40.747 -1.191 -52.374 1.00 85.12 95 LYS A N 1
ATOM 750 C CA . LYS A 1 95 ? 41.688 -0.149 -52.831 1.00 85.12 95 LYS A CA 1
ATOM 751 C C . LYS A 1 95 ? 43.116 -0.475 -52.375 1.00 85.12 95 LYS A C 1
ATOM 753 O O . LYS A 1 95 ? 44.054 -0.240 -53.138 1.00 85.12 95 LYS A O 1
ATOM 758 N N . GLY A 1 96 ? 43.258 -1.091 -51.201 1.00 85.62 96 GLY A N 1
ATOM 759 C CA . GLY A 1 96 ? 44.536 -1.474 -50.612 1.00 85.62 96 GLY A CA 1
ATOM 760 C C . GLY A 1 96 ? 45.288 -0.293 -50.003 1.00 85.62 96 GLY A C 1
ATOM 761 O O . GLY A 1 96 ? 44.850 0.858 -50.051 1.00 85.62 96 GLY A O 1
ATOM 762 N N . ILE A 1 97 ? 46.447 -0.594 -49.418 1.00 89.12 97 ILE A N 1
ATOM 763 C CA . ILE A 1 97 ? 47.279 0.378 -48.702 1.00 89.12 97 ILE A CA 1
ATOM 764 C C . ILE A 1 97 ? 48.606 0.548 -49.456 1.00 89.12 97 ILE A C 1
ATOM 766 O O . ILE A 1 97 ? 49.244 -0.461 -49.766 1.00 89.12 97 ILE A O 1
ATOM 770 N N . PRO A 1 98 ? 49.039 1.788 -49.753 1.00 89.56 98 PRO A N 1
ATOM 771 C CA . PRO A 1 98 ? 50.325 2.040 -50.397 1.00 89.56 98 PRO A CA 1
ATOM 772 C C . PRO A 1 98 ? 51.496 1.481 -49.581 1.00 89.56 98 PRO A C 1
ATOM 774 O O . PRO A 1 98 ? 51.613 1.752 -48.388 1.00 89.56 98 PRO A O 1
ATOM 777 N N . LEU A 1 99 ? 52.379 0.723 -50.234 1.00 91.44 99 LEU A N 1
ATOM 778 C CA . LEU A 1 99 ? 53.607 0.180 -49.642 1.00 91.44 99 LEU A CA 1
ATOM 779 C C . LEU A 1 99 ? 54.799 1.104 -49.927 1.00 91.44 99 LEU A C 1
ATOM 781 O O . LEU A 1 99 ? 55.808 0.693 -50.496 1.00 91.44 99 LEU A O 1
ATOM 785 N N . GLU A 1 100 ? 54.657 2.374 -49.564 1.00 91.62 100 GLU A N 1
ATOM 786 C CA . GLU A 1 100 ? 55.647 3.424 -49.810 1.00 91.62 100 GLU A CA 1
ATOM 787 C C . GLU A 1 100 ? 56.050 4.137 -48.517 1.00 91.62 100 GLU A C 1
ATOM 789 O O . GLU A 1 100 ? 55.418 3.981 -47.467 1.00 91.62 100 GLU A O 1
ATOM 794 N N . LYS A 1 101 ? 57.140 4.900 -48.593 1.00 90.38 101 LYS A N 1
ATOM 795 C CA . LYS A 1 101 ? 57.602 5.751 -47.495 1.00 90.38 101 LYS A CA 1
ATOM 796 C C . LYS A 1 101 ? 56.713 6.985 -47.390 1.00 90.38 101 LYS A C 1
ATOM 798 O O . LYS A 1 101 ? 56.306 7.534 -48.409 1.00 90.38 101 LYS A O 1
ATOM 803 N N . TRP A 1 102 ? 56.418 7.418 -46.171 1.00 87.31 102 TRP A N 1
ATOM 804 C CA . TRP A 1 102 ? 55.588 8.594 -45.941 1.00 87.31 102 TRP A CA 1
ATOM 805 C C . TRP A 1 102 ? 56.329 9.880 -46.340 1.00 87.31 102 TRP A C 1
ATOM 807 O O . TRP A 1 102 ? 57.496 10.063 -46.005 1.00 87.31 102 TRP A O 1
ATOM 817 N N . GLU A 1 103 ? 55.645 10.794 -47.034 1.00 82.25 103 GLU A N 1
ATOM 818 C CA . GLU A 1 103 ? 56.239 12.051 -47.521 1.00 82.25 103 GLU A CA 1
ATOM 819 C C . GLU A 1 103 ? 56.734 12.970 -46.391 1.00 82.25 103 GLU A C 1
ATOM 821 O O . GLU A 1 103 ? 57.681 13.728 -46.590 1.00 82.25 103 GLU A O 1
ATOM 826 N N . GLY A 1 104 ? 56.120 12.898 -45.202 1.00 80.06 104 GLY A N 1
ATOM 827 C CA . GLY A 1 104 ? 56.508 13.708 -44.042 1.00 80.06 104 GLY A CA 1
ATOM 828 C C . GLY A 1 104 ? 57.733 13.189 -43.282 1.00 80.06 104 GLY A C 1
ATOM 829 O O . GLY A 1 104 ? 58.394 13.974 -42.605 1.00 80.06 104 GLY A O 1
ATOM 830 N N . ASP A 1 105 ? 58.058 11.898 -43.410 1.00 84.75 105 ASP A N 1
ATOM 831 C CA . ASP A 1 105 ? 59.250 11.276 -42.829 1.00 84.75 105 ASP A CA 1
ATOM 832 C C . ASP A 1 105 ? 59.633 10.010 -43.615 1.00 84.75 105 ASP A C 1
ATOM 834 O O . ASP A 1 105 ? 58.996 8.958 -43.519 1.00 84.75 105 ASP A O 1
ATOM 838 N N . SER A 1 106 ? 60.739 10.100 -44.357 1.00 82.50 106 SER A N 1
ATOM 839 C CA . SER A 1 106 ? 61.261 9.012 -45.195 1.00 82.50 106 SER A CA 1
ATOM 840 C C . SER A 1 106 ? 61.773 7.780 -44.421 1.00 82.50 106 SER A C 1
ATOM 842 O O . SER A 1 106 ? 62.176 6.786 -45.045 1.00 82.50 106 SER A O 1
ATOM 844 N N . SER A 1 107 ? 61.794 7.830 -43.085 1.00 84.31 107 SER A N 1
ATOM 845 C CA . SER A 1 107 ? 62.129 6.697 -42.217 1.00 84.31 107 SER A CA 1
ATOM 846 C C . SER A 1 107 ? 60.930 5.793 -41.895 1.00 84.31 107 SER A C 1
ATOM 848 O O . SER A 1 107 ? 61.141 4.646 -41.501 1.00 84.31 107 SER A O 1
ATOM 850 N N . ILE A 1 108 ? 59.694 6.251 -42.137 1.00 88.81 108 ILE A N 1
ATOM 851 C CA . ILE A 1 108 ? 58.453 5.545 -41.788 1.00 88.81 108 ILE A CA 1
ATOM 852 C C . ILE A 1 108 ? 57.700 5.140 -43.064 1.00 88.81 108 ILE A C 1
ATOM 854 O O . ILE A 1 108 ? 57.553 5.923 -44.003 1.00 88.81 108 ILE A O 1
ATOM 858 N N . TYR A 1 109 ? 57.194 3.906 -43.112 1.00 92.50 109 TYR A N 1
ATOM 859 C CA . TYR A 1 109 ? 56.306 3.448 -44.188 1.00 92.50 109 TYR A CA 1
ATOM 860 C C . TYR A 1 109 ? 54.842 3.801 -43.895 1.00 92.50 109 TYR A C 1
ATOM 862 O O . TYR A 1 109 ? 54.411 3.810 -42.744 1.00 92.50 109 TYR A O 1
ATOM 870 N N . VAL A 1 110 ? 54.039 4.041 -44.934 1.00 91.00 110 VAL A N 1
ATOM 871 C CA . VAL A 1 110 ? 52.615 4.397 -44.783 1.00 91.00 110 VAL A CA 1
ATOM 872 C C . VAL A 1 110 ? 51.828 3.386 -43.926 1.00 91.00 110 VAL A C 1
ATOM 874 O O . VAL A 1 110 ? 51.114 3.839 -43.030 1.00 91.00 110 VAL A O 1
ATOM 877 N N . PRO A 1 111 ? 51.955 2.050 -44.102 1.00 92.12 111 PRO A N 1
ATOM 878 C CA . PRO A 1 111 ? 51.303 1.084 -43.219 1.00 92.12 111 PRO A CA 1
ATOM 879 C C . PRO A 1 111 ? 51.739 1.221 -41.756 1.00 92.12 111 PRO A C 1
ATOM 881 O O . PRO A 1 111 ? 50.900 1.195 -40.858 1.00 92.12 111 PRO A O 1
ATOM 884 N N . GLU A 1 112 ? 53.035 1.419 -41.512 1.00 92.25 112 GLU A N 1
ATOM 885 C CA . GLU A 1 112 ? 53.572 1.611 -40.164 1.00 92.25 112 GLU A CA 1
ATOM 886 C C . GLU A 1 112 ? 52.926 2.820 -39.474 1.00 92.25 112 GLU A C 1
ATOM 888 O O . GLU A 1 112 ? 52.463 2.712 -38.337 1.00 92.25 112 GLU A O 1
ATOM 893 N N . LEU A 1 113 ? 52.812 3.940 -40.189 1.00 89.62 113 LEU A N 1
ATOM 894 C CA . LEU A 1 113 ? 52.201 5.169 -39.689 1.00 89.62 113 LEU A CA 1
ATOM 895 C C . LEU A 1 113 ? 50.717 4.973 -39.333 1.00 89.62 113 LEU A C 1
ATOM 897 O O . LEU A 1 113 ? 50.267 5.307 -38.235 1.00 89.62 113 LEU A O 1
ATOM 901 N N . ILE A 1 114 ? 49.925 4.419 -40.256 1.00 89.25 114 ILE A N 1
ATOM 902 C CA . ILE A 1 114 ? 48.459 4.389 -40.114 1.00 89.25 114 ILE A CA 1
ATOM 903 C C . ILE A 1 114 ? 47.937 3.315 -39.154 1.00 89.25 114 ILE A C 1
ATOM 905 O O . ILE A 1 114 ? 46.767 3.400 -38.765 1.00 89.25 114 ILE A O 1
ATOM 909 N N . PHE A 1 115 ? 48.767 2.331 -38.783 1.00 91.50 115 PHE A N 1
ATOM 910 C CA . PHE A 1 115 ? 48.450 1.278 -37.808 1.00 91.50 115 PHE A CA 1
ATOM 911 C C . PHE A 1 115 ? 49.211 1.412 -36.478 1.00 91.50 115 PHE A C 1
ATOM 913 O O . PHE A 1 115 ? 48.763 0.845 -35.478 1.00 91.50 115 PHE A O 1
ATOM 920 N N . GLY A 1 116 ? 50.327 2.148 -36.455 1.00 89.06 116 GLY A N 1
ATOM 921 C CA . GLY A 1 116 ? 51.197 2.306 -35.286 1.00 89.06 116 GLY A CA 1
ATOM 922 C C . GLY A 1 116 ? 51.108 3.662 -34.580 1.00 89.06 116 GLY A C 1
ATOM 923 O O . GLY A 1 116 ? 51.534 3.759 -33.432 1.00 89.06 116 GLY A O 1
ATOM 924 N N . GLU A 1 117 ? 50.538 4.694 -35.213 1.00 87.12 117 GLU A N 1
ATOM 925 C CA . GLU A 1 117 ? 50.442 6.037 -34.625 1.00 87.12 117 GLU A CA 1
ATOM 926 C C . GLU A 1 117 ? 48.995 6.541 -34.528 1.00 87.12 117 GLU A C 1
ATOM 928 O O . GLU A 1 117 ? 48.188 6.419 -35.456 1.00 87.12 117 GLU A O 1
ATOM 933 N N . LEU A 1 118 ? 48.643 7.113 -33.370 1.00 86.12 118 LEU A N 1
ATOM 934 C CA . LEU A 1 118 ? 47.349 7.768 -33.150 1.00 86.12 118 LEU A CA 1
ATOM 935 C C . LEU A 1 118 ? 47.225 9.043 -33.996 1.00 86.12 118 LEU A C 1
ATOM 937 O O . LEU A 1 118 ? 48.221 9.668 -34.334 1.00 86.12 118 LEU A O 1
ATOM 941 N N . LEU A 1 119 ? 45.986 9.466 -34.276 1.00 81.88 119 LEU A N 1
ATOM 942 C CA . LEU A 1 119 ? 45.671 10.696 -35.026 1.00 81.88 119 LEU A CA 1
ATOM 943 C C . LEU A 1 119 ? 46.135 10.688 -36.495 1.00 81.88 119 LEU A C 1
ATOM 945 O O . LEU A 1 119 ? 46.247 11.734 -37.126 1.00 81.88 119 LEU A O 1
ATOM 949 N N . THR A 1 120 ? 46.321 9.500 -37.069 1.00 78.31 120 THR A N 1
ATOM 950 C CA . THR A 1 120 ? 46.654 9.301 -38.485 1.00 78.31 120 THR A CA 1
ATOM 951 C C . THR A 1 120 ? 45.413 8.856 -39.269 1.00 78.31 120 THR A C 1
ATOM 953 O O . THR A 1 120 ? 44.702 7.920 -38.879 1.00 78.31 120 THR A O 1
ATOM 956 N N . SER A 1 121 ? 45.087 9.548 -40.365 1.00 72.12 121 SER A N 1
ATOM 957 C CA . SER A 1 121 ? 43.949 9.213 -41.234 1.00 72.12 121 SER A CA 1
ATOM 958 C C . SER A 1 121 ? 44.092 9.847 -42.615 1.00 72.12 121 SER A C 1
ATOM 960 O O . SER A 1 121 ? 44.574 10.966 -42.737 1.00 72.12 121 SER A O 1
ATOM 962 N N . SER A 1 122 ? 43.586 9.172 -43.646 1.00 65.44 122 SER A N 1
ATOM 963 C CA . SER A 1 122 ? 43.460 9.713 -45.005 1.00 65.44 122 SER A CA 1
ATOM 964 C C . SER A 1 122 ? 42.206 10.582 -45.212 1.00 65.44 122 SER A C 1
ATOM 966 O O . SER A 1 122 ? 41.949 11.028 -46.322 1.00 65.44 122 SER A O 1
ATOM 968 N N . ASN A 1 123 ? 41.409 10.829 -44.161 1.00 60.75 123 ASN A N 1
ATOM 969 C CA . ASN A 1 123 ? 40.074 11.444 -44.255 1.00 60.75 123 ASN A CA 1
ATOM 970 C C . ASN A 1 123 ? 40.006 12.913 -43.789 1.00 60.75 123 ASN A C 1
ATOM 972 O O . ASN A 1 123 ? 38.929 13.372 -43.398 1.00 60.75 123 ASN A O 1
ATOM 976 N N . TYR A 1 124 ? 41.127 13.642 -43.774 1.00 57.62 124 TYR A N 1
ATOM 977 C CA . TYR A 1 124 ? 41.176 15.020 -43.264 1.00 57.62 124 TYR A CA 1
ATOM 978 C C . TYR A 1 124 ? 40.801 16.103 -44.299 1.00 57.62 124 TYR A C 1
ATOM 980 O O . TYR A 1 124 ? 40.523 17.225 -43.884 1.00 57.62 124 TYR A O 1
ATOM 988 N N . THR A 1 125 ? 40.739 15.796 -45.605 1.00 49.84 125 THR A N 1
ATOM 989 C CA . THR A 1 125 ? 40.710 16.833 -46.665 1.00 49.84 125 THR A CA 1
ATOM 990 C C . THR A 1 125 ? 39.670 16.677 -47.797 1.00 49.84 125 THR A C 1
ATOM 992 O O . THR A 1 125 ? 39.551 17.606 -48.588 1.00 49.84 125 THR A O 1
ATOM 995 N N . GLU A 1 126 ? 38.8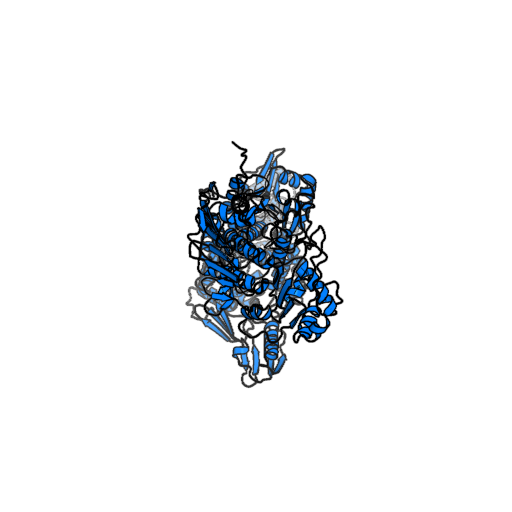59 15.608 -47.879 1.00 52.09 126 GLU A N 1
ATOM 996 C CA . GLU A 1 126 ? 37.883 15.400 -48.984 1.00 52.09 126 GLU A CA 1
ATOM 997 C C . GLU A 1 126 ? 36.414 15.214 -48.541 1.00 52.09 126 GLU A C 1
ATOM 999 O O . GLU A 1 126 ? 36.118 14.837 -47.401 1.00 52.09 126 GLU A O 1
ATOM 1004 N N . GLU A 1 127 ? 35.475 15.448 -49.473 1.00 54.09 127 GLU A N 1
ATOM 1005 C CA . GLU A 1 127 ? 34.051 15.114 -49.325 1.00 54.09 127 GLU A CA 1
ATOM 1006 C C . GLU A 1 127 ? 33.859 13.595 -49.179 1.00 54.09 127 GLU A C 1
ATOM 1008 O O . GLU A 1 127 ? 34.224 12.825 -50.064 1.00 54.09 127 GLU A O 1
ATOM 1013 N N . ARG A 1 128 ? 33.270 13.136 -48.066 1.00 63.97 128 ARG A N 1
ATOM 1014 C CA . ARG A 1 128 ? 33.284 11.709 -47.704 1.00 63.97 128 ARG A CA 1
ATOM 1015 C C . ARG A 1 128 ? 31.904 11.066 -47.657 1.00 63.97 128 ARG A C 1
ATOM 1017 O O . ARG A 1 128 ? 30.973 11.601 -47.057 1.00 63.97 128 ARG A O 1
ATOM 1024 N N . TYR A 1 129 ? 31.834 9.839 -48.160 1.00 62.97 129 TYR A N 1
ATOM 1025 C CA . TYR A 1 129 ? 30.733 8.892 -47.935 1.00 62.97 129 TYR A CA 1
ATOM 1026 C C . TYR A 1 129 ? 31.170 7.702 -47.058 1.00 62.97 129 TYR A C 1
ATOM 1028 O O . TYR A 1 129 ? 30.508 6.671 -47.029 1.00 62.97 129 TYR A O 1
ATOM 1036 N N . PHE A 1 130 ? 32.284 7.848 -46.334 1.00 69.69 130 PHE A N 1
ATOM 1037 C CA . PHE A 1 130 ? 32.897 6.812 -45.492 1.00 69.69 130 PHE A CA 1
ATOM 1038 C C . PHE A 1 130 ? 32.814 7.170 -44.007 1.00 69.69 130 PHE A C 1
ATOM 1040 O O . PHE A 1 130 ? 32.484 8.305 -43.639 1.00 69.69 130 PHE A O 1
ATOM 1047 N N . SER A 1 131 ? 33.123 6.204 -43.143 1.00 61.16 131 SER A N 1
ATOM 1048 C CA . SER A 1 131 ? 32.836 6.316 -41.715 1.00 61.16 131 SER A CA 1
ATOM 1049 C C . SER A 1 131 ? 33.991 6.849 -40.848 1.00 61.16 131 SER A C 1
ATOM 1051 O O . SER A 1 131 ? 33.756 7.396 -39.763 1.00 61.16 131 SER A O 1
ATOM 1053 N N . GLY A 1 132 ? 35.248 6.691 -41.276 1.00 62.53 132 GLY A N 1
ATOM 1054 C CA . GLY A 1 132 ? 36.433 7.119 -40.519 1.00 62.53 132 GLY A CA 1
ATOM 1055 C C . GLY A 1 132 ? 36.542 8.646 -40.365 1.00 62.53 132 GLY A C 1
ATOM 1056 O O . GLY A 1 132 ? 36.504 9.372 -41.357 1.00 62.53 132 GLY A O 1
ATOM 1057 N N . ARG A 1 133 ? 36.703 9.150 -39.128 1.00 59.84 133 ARG A N 1
ATOM 1058 C CA . ARG A 1 133 ? 36.701 10.603 -38.832 1.00 59.84 133 ARG A CA 1
ATOM 1059 C C . ARG A 1 133 ? 37.889 11.115 -38.014 1.00 59.84 133 ARG A C 1
ATOM 1061 O O . ARG A 1 133 ? 38.346 12.216 -38.285 1.00 59.84 133 ARG A O 1
ATOM 1068 N N . ASN A 1 134 ? 38.342 10.360 -37.013 1.00 62.56 134 ASN A N 1
ATOM 1069 C CA . ASN A 1 134 ? 39.156 10.915 -35.921 1.00 62.56 134 ASN A CA 1
ATOM 1070 C C . ASN A 1 134 ? 40.592 10.356 -35.841 1.00 62.56 134 ASN A C 1
ATOM 1072 O O . ASN A 1 134 ? 41.326 10.716 -34.933 1.00 62.56 134 ASN A O 1
ATOM 1076 N N . GLY A 1 135 ? 40.997 9.457 -36.747 1.00 60.53 135 GLY A N 1
ATOM 1077 C CA . GLY A 1 135 ? 42.360 8.904 -36.755 1.00 60.53 135 GLY A CA 1
ATOM 1078 C C . GLY A 1 135 ? 42.702 7.950 -35.600 1.00 60.53 135 GLY A C 1
ATOM 1079 O O . GLY A 1 135 ? 43.870 7.635 -35.414 1.00 60.53 135 GLY A O 1
ATOM 1080 N N . PHE A 1 136 ? 41.711 7.456 -34.847 1.00 72.19 136 PHE A N 1
ATOM 1081 C CA . PHE A 1 136 ? 41.906 6.478 -33.760 1.00 72.19 136 PHE A CA 1
ATOM 1082 C C . PHE A 1 136 ? 41.643 5.028 -34.181 1.00 72.19 136 PHE A C 1
ATOM 1084 O O . PHE A 1 136 ? 42.365 4.137 -33.763 1.00 72.19 136 PHE A O 1
ATOM 1091 N N . GLY A 1 137 ? 40.651 4.807 -35.044 1.00 75.81 137 GLY A N 1
ATOM 1092 C CA . GLY A 1 137 ? 40.006 3.525 -35.337 1.00 75.81 137 GLY A CA 1
ATOM 1093 C C . GLY A 1 137 ? 40.787 2.238 -35.059 1.00 75.81 137 GLY A C 1
ATOM 1094 O O . GLY A 1 137 ? 40.788 1.723 -33.943 1.00 75.81 137 GLY A O 1
ATOM 1095 N N . VAL A 1 138 ? 41.451 1.702 -36.080 1.00 86.56 138 VAL A N 1
ATOM 1096 C CA . VAL A 1 138 ? 42.182 0.432 -35.970 1.00 86.56 138 VAL A CA 1
ATOM 1097 C C . VAL A 1 138 ? 43.332 0.468 -34.950 1.00 86.56 138 VAL A C 1
ATOM 1099 O O . VAL A 1 138 ? 43.671 -0.561 -34.373 1.00 86.56 138 VAL A O 1
ATOM 1102 N N . LYS A 1 139 ? 43.893 1.647 -34.640 1.00 91.00 139 LYS A N 1
ATOM 1103 C CA . LYS A 1 139 ? 44.920 1.775 -33.591 1.00 91.00 139 LYS A CA 1
ATOM 1104 C C . LYS A 1 139 ? 44.374 1.419 -32.217 1.00 91.00 139 LYS A C 1
ATOM 1106 O O . LYS A 1 139 ? 45.120 0.907 -31.397 1.00 91.00 139 LYS A O 1
ATOM 1111 N N . LEU A 1 140 ? 43.085 1.647 -31.956 1.00 91.62 140 LEU A N 1
ATOM 1112 C CA . LEU A 1 140 ? 42.462 1.196 -30.710 1.00 91.62 140 LEU A CA 1
ATOM 1113 C C . LEU A 1 140 ? 42.500 -0.336 -30.610 1.00 91.62 140 LEU A C 1
ATOM 1115 O O . LEU A 1 140 ? 42.739 -0.860 -29.529 1.00 91.62 140 LEU A O 1
ATOM 1119 N N . CYS A 1 141 ? 42.375 -1.058 -31.731 1.00 93.81 141 CYS A N 1
ATOM 1120 C CA . CYS A 1 141 ? 42.568 -2.512 -31.742 1.00 93.81 141 CYS A CA 1
ATOM 1121 C C . CYS A 1 141 ? 44.006 -2.870 -31.348 1.00 93.81 141 CYS A C 1
ATOM 1123 O O . CYS A 1 141 ? 44.200 -3.774 -30.547 1.00 93.81 141 CYS A O 1
ATOM 1125 N N . ASN A 1 142 ? 45.000 -2.125 -31.837 1.00 94.81 142 ASN A N 1
ATOM 1126 C CA . ASN A 1 142 ? 46.407 -2.312 -31.474 1.00 94.81 142 ASN A CA 1
ATOM 1127 C C . ASN A 1 142 ? 46.674 -2.007 -29.980 1.00 94.81 142 ASN A C 1
ATOM 1129 O O . ASN A 1 142 ? 47.241 -2.827 -29.263 1.00 94.81 142 ASN A O 1
ATOM 1133 N N . ILE A 1 143 ? 46.179 -0.873 -29.470 1.00 95.19 143 ILE A N 1
ATOM 1134 C CA . ILE A 1 143 ? 46.348 -0.457 -28.066 1.00 95.19 143 ILE A CA 1
ATOM 1135 C C . ILE A 1 143 ? 45.701 -1.449 -27.091 1.00 95.19 143 ILE A C 1
ATOM 1137 O O . ILE A 1 143 ? 46.283 -1.747 -26.055 1.00 95.19 143 ILE A O 1
ATOM 1141 N N . PHE A 1 144 ? 44.523 -1.994 -27.393 1.00 95.62 144 PHE A N 1
ATOM 1142 C CA . PHE A 1 144 ? 43.832 -2.936 -26.499 1.00 95.62 144 PHE A CA 1
ATOM 1143 C C . PHE A 1 144 ? 44.202 -4.411 -26.733 1.00 95.62 144 PHE A C 1
ATOM 1145 O O . PHE A 1 144 ? 43.512 -5.300 -26.228 1.00 95.62 144 PHE A O 1
ATOM 1152 N N . SER A 1 145 ? 45.284 -4.680 -27.468 1.00 95.56 145 SER A N 1
ATOM 1153 C CA . SER A 1 145 ? 45.749 -6.038 -27.761 1.00 95.56 145 SER A CA 1
ATOM 1154 C C . SER A 1 145 ? 47.123 -6.335 -27.166 1.00 95.56 145 SER A C 1
ATOM 1156 O O . SER A 1 145 ? 47.996 -5.467 -27.091 1.00 95.56 145 SER A O 1
ATOM 1158 N N . SER A 1 146 ? 47.327 -7.595 -26.778 1.00 95.25 146 SER A N 1
ATOM 1159 C CA . SER A 1 146 ? 48.650 -8.122 -26.430 1.00 95.25 146 SER A CA 1
ATOM 1160 C C . SER A 1 146 ? 49.540 -8.234 -27.669 1.00 95.25 146 SER A C 1
ATOM 1162 O O . SER A 1 146 ? 50.738 -7.960 -27.598 1.00 95.25 146 SER A O 1
ATOM 1164 N N . GLU A 1 147 ? 48.943 -8.564 -28.816 1.00 97.06 147 GLU A N 1
ATOM 1165 C CA . GLU A 1 147 ? 49.601 -8.644 -30.117 1.00 97.06 147 GLU A CA 1
ATOM 1166 C C . GLU A 1 147 ? 48.668 -8.159 -31.241 1.00 97.06 147 GLU A C 1
ATOM 1168 O O . GLU A 1 147 ? 47.479 -8.486 -31.267 1.00 97.06 147 GLU A O 1
ATOM 1173 N N . PHE A 1 148 ? 49.213 -7.390 -32.184 1.00 97.62 148 PHE A N 1
ATOM 1174 C CA . PHE A 1 148 ? 48.519 -6.853 -33.354 1.00 97.62 148 PHE A CA 1
ATOM 1175 C C . PHE A 1 148 ? 49.399 -7.015 -34.598 1.00 97.62 148 PHE A C 1
ATOM 1177 O O . PHE A 1 148 ? 50.534 -6.545 -34.632 1.00 97.62 148 PHE A O 1
ATOM 1184 N N . LYS A 1 149 ? 48.886 -7.680 -35.630 1.00 97.62 149 LYS A N 1
ATOM 1185 C CA . LYS A 1 149 ? 49.598 -8.044 -36.858 1.00 97.62 149 LYS A CA 1
ATOM 1186 C C . LYS A 1 149 ? 48.886 -7.468 -38.070 1.00 97.62 149 LYS A C 1
ATOM 1188 O O . LYS A 1 149 ? 47.663 -7.558 -38.181 1.00 97.62 149 LYS A O 1
ATOM 1193 N N . VAL A 1 150 ? 49.669 -6.934 -38.996 1.00 97.06 150 VAL A N 1
ATOM 1194 C CA . VAL A 1 150 ? 49.200 -6.443 -40.290 1.00 97.06 150 VAL A CA 1
ATOM 1195 C C . VAL A 1 150 ? 49.954 -7.174 -41.384 1.00 97.06 150 VAL A C 1
ATOM 1197 O O . VAL A 1 150 ? 51.181 -7.226 -41.343 1.00 97.06 150 VAL A O 1
ATOM 1200 N N . ARG A 1 151 ? 49.219 -7.694 -42.365 1.00 96.25 151 ARG A N 1
ATOM 1201 C CA . ARG A 1 151 ? 49.745 -8.296 -43.590 1.00 96.25 151 ARG A CA 1
ATOM 1202 C C . ARG A 1 151 ? 49.070 -7.643 -44.790 1.00 96.25 151 ARG A C 1
ATOM 1204 O O . ARG A 1 151 ? 47.847 -7.657 -44.881 1.00 96.25 151 ARG A O 1
ATOM 1211 N N . ILE A 1 152 ? 49.843 -7.052 -45.694 1.00 95.56 152 ILE A N 1
ATOM 1212 C CA . ILE A 1 152 ? 49.329 -6.350 -46.878 1.00 95.56 152 ILE A CA 1
ATOM 1213 C C . ILE A 1 152 ? 49.981 -6.938 -48.124 1.00 95.56 152 ILE A C 1
ATOM 1215 O O . ILE A 1 152 ? 51.205 -7.009 -48.193 1.00 95.56 152 ILE A O 1
ATOM 1219 N N . SER A 1 153 ? 49.176 -7.310 -49.119 1.00 93.38 153 SER A N 1
ATOM 1220 C CA . SER A 1 153 ? 49.645 -7.634 -50.466 1.00 93.38 153 SER A CA 1
ATOM 1221 C C . SER A 1 153 ? 49.237 -6.542 -51.449 1.00 93.38 153 SER A C 1
ATOM 1223 O O . SER A 1 153 ? 48.069 -6.160 -51.517 1.00 93.38 153 SER A O 1
ATOM 1225 N N . ASP A 1 154 ? 50.188 -6.052 -52.244 1.00 88.81 154 ASP A N 1
ATOM 1226 C CA . ASP A 1 154 ? 49.951 -4.991 -53.233 1.00 88.81 154 ASP A CA 1
ATOM 1227 C C . ASP A 1 154 ? 49.299 -5.483 -54.544 1.00 88.81 154 ASP A C 1
ATOM 1229 O O . ASP A 1 154 ? 48.950 -4.678 -55.416 1.00 88.81 154 ASP A O 1
ATOM 1233 N N . GLY A 1 155 ? 49.132 -6.802 -54.686 1.00 85.19 155 GLY A N 1
ATOM 1234 C CA . GLY A 1 155 ? 48.653 -7.485 -55.891 1.00 85.19 155 GLY A CA 1
ATOM 1235 C C . GLY A 1 155 ? 49.711 -7.657 -56.995 1.00 85.19 155 GLY A C 1
ATOM 1236 O O . GLY A 1 155 ? 49.457 -8.277 -58.029 1.00 85.19 155 GLY A O 1
ATOM 1237 N N . LYS A 1 156 ? 50.927 -7.128 -56.800 1.00 86.00 156 LYS A N 1
ATOM 1238 C CA . LYS A 1 156 ? 52.080 -7.263 -57.711 1.00 86.00 156 LYS A CA 1
ATOM 1239 C C . LYS A 1 156 ? 53.116 -8.266 -57.184 1.00 86.00 156 LYS A C 1
ATOM 1241 O O . LYS A 1 156 ? 54.234 -8.321 -57.700 1.00 86.00 156 LYS A O 1
ATOM 1246 N N . GLY A 1 157 ? 52.743 -9.053 -56.173 1.00 84.06 157 GLY A N 1
ATOM 1247 C CA . GLY A 1 157 ? 53.586 -10.067 -55.548 1.00 84.06 157 GLY A CA 1
ATOM 1248 C C . GLY A 1 157 ? 54.456 -9.554 -54.400 1.00 84.06 157 GLY A C 1
ATOM 1249 O O . GLY A 1 157 ? 55.271 -10.329 -53.904 1.00 84.06 157 GLY A O 1
ATOM 1250 N N . VAL A 1 158 ? 54.313 -8.295 -53.959 1.00 91.88 158 VAL A N 1
ATOM 1251 C CA . VAL A 1 158 ? 55.000 -7.775 -52.764 1.00 91.88 158 VAL A CA 1
ATOM 1252 C C . VAL A 1 158 ? 54.090 -7.921 -51.550 1.00 91.88 158 VAL A C 1
ATOM 1254 O O . VAL A 1 158 ? 52.901 -7.594 -51.602 1.00 91.88 158 VAL A O 1
ATOM 1257 N N . ILE A 1 159 ? 54.657 -8.422 -50.454 1.00 93.38 159 ILE A N 1
ATOM 1258 C CA . ILE A 1 159 ? 53.967 -8.594 -49.179 1.00 93.38 159 ILE A CA 1
ATOM 1259 C C . ILE A 1 159 ? 54.716 -7.832 -48.091 1.00 93.38 159 ILE A C 1
ATOM 1261 O O . ILE A 1 159 ? 55.929 -7.981 -47.926 1.00 93.38 159 ILE A O 1
ATOM 1265 N N . TYR A 1 160 ? 53.951 -7.034 -47.355 1.00 95.94 160 TYR A N 1
ATOM 1266 C CA . TYR A 1 160 ? 54.362 -6.305 -46.166 1.00 95.94 160 TYR A CA 1
ATOM 1267 C C . TYR A 1 160 ? 53.769 -6.968 -44.932 1.00 95.94 160 TYR A C 1
ATOM 1269 O O . TYR A 1 160 ? 52.550 -7.140 -44.863 1.00 95.94 160 TYR A O 1
ATOM 1277 N N . GLU A 1 161 ? 54.599 -7.266 -43.941 1.00 96.44 161 GLU A N 1
ATOM 1278 C CA . GLU A 1 161 ? 54.163 -7.776 -42.645 1.00 96.44 161 GLU A CA 1
ATOM 1279 C C . GLU A 1 161 ? 54.798 -6.980 -41.504 1.00 96.44 161 GLU A C 1
ATOM 1281 O O . GLU A 1 161 ? 56.005 -6.740 -41.478 1.00 96.44 161 GLU A O 1
ATOM 1286 N N . GLN A 1 162 ? 53.984 -6.563 -40.535 1.00 96.50 162 GLN A N 1
ATOM 1287 C CA . GLN A 1 162 ? 54.469 -5.895 -39.329 1.00 96.50 162 GLN A CA 1
ATOM 1288 C C . GLN A 1 162 ? 53.637 -6.298 -38.115 1.00 96.50 162 GLN A C 1
ATOM 1290 O O . GLN A 1 162 ? 52.428 -6.511 -38.208 1.00 96.50 162 GLN A O 1
ATOM 1295 N N . THR A 1 163 ? 54.309 -6.421 -36.970 1.00 97.12 163 THR A N 1
ATOM 1296 C CA . THR A 1 163 ? 53.702 -6.824 -35.698 1.00 97.12 163 THR A CA 1
ATOM 1297 C C . THR A 1 163 ? 53.985 -5.783 -34.621 1.00 97.12 163 THR A C 1
ATOM 1299 O O . THR A 1 163 ? 55.114 -5.311 -34.486 1.00 97.12 163 THR A O 1
ATOM 1302 N N . TRP A 1 164 ? 52.970 -5.477 -33.823 1.00 97.25 164 TRP A N 1
ATOM 1303 C CA . TRP A 1 164 ? 53.062 -4.711 -32.590 1.00 97.25 164 TRP A CA 1
ATOM 1304 C C . TRP A 1 164 ? 52.679 -5.592 -31.410 1.00 97.25 164 TRP A C 1
ATOM 1306 O O . TRP A 1 164 ? 51.819 -6.465 -31.527 1.00 97.25 164 TRP A O 1
ATOM 1316 N N . GLN A 1 165 ? 53.320 -5.357 -30.273 1.00 96.06 165 GLN A N 1
ATOM 1317 C CA . GLN A 1 165 ? 53.093 -6.095 -29.036 1.00 96.06 165 GLN A CA 1
ATOM 1318 C C . GLN A 1 165 ? 52.945 -5.133 -27.857 1.00 96.06 165 GLN A C 1
ATOM 1320 O O . GLN A 1 165 ? 53.340 -3.962 -27.929 1.00 96.06 165 GLN A O 1
ATOM 1325 N N . ASN A 1 166 ? 52.376 -5.647 -26.766 1.00 92.88 166 ASN A N 1
ATOM 1326 C CA . ASN A 1 166 ? 52.237 -4.948 -25.490 1.00 92.88 166 ASN A CA 1
ATOM 1327 C C . ASN A 1 166 ? 51.515 -3.600 -25.647 1.00 92.88 166 ASN A C 1
ATOM 1329 O O . ASN A 1 166 ? 52.102 -2.541 -25.416 1.00 92.88 166 ASN A O 1
ATOM 1333 N N . ASN A 1 167 ? 50.251 -3.618 -26.082 1.00 93.75 167 ASN A N 1
ATOM 1334 C CA . ASN A 1 167 ? 49.416 -2.419 -26.197 1.00 93.75 167 ASN A CA 1
ATOM 1335 C C . ASN A 1 167 ? 50.013 -1.327 -27.109 1.00 93.75 167 ASN A C 1
ATOM 1337 O O . ASN A 1 167 ? 49.969 -0.142 -26.772 1.00 93.75 167 ASN A O 1
ATOM 1341 N N . MET A 1 168 ? 50.597 -1.708 -28.254 1.00 93.62 168 MET A N 1
ATOM 1342 C CA . MET A 1 168 ? 51.264 -0.793 -29.199 1.00 93.62 168 MET A CA 1
ATOM 1343 C C . MET A 1 168 ? 52.537 -0.113 -28.640 1.00 93.62 168 MET A C 1
ATOM 1345 O O . MET A 1 168 ? 52.966 0.926 -29.142 1.00 93.62 168 MET A O 1
ATOM 1349 N N . THR A 1 169 ? 53.155 -0.650 -27.581 1.00 91.44 169 THR A N 1
ATOM 1350 C CA . THR A 1 169 ? 54.422 -0.112 -27.034 1.00 91.44 169 THR A CA 1
ATOM 1351 C C . THR A 1 169 ? 55.649 -0.660 -27.751 1.00 91.44 169 THR A C 1
ATOM 1353 O O . THR A 1 169 ? 56.637 0.056 -27.906 1.00 91.44 169 THR A O 1
ATOM 1356 N N . GLN A 1 170 ? 55.576 -1.905 -28.216 1.00 92.75 170 GLN A N 1
ATOM 1357 C CA . GLN A 1 170 ? 56.651 -2.585 -28.915 1.00 92.75 170 GLN A CA 1
ATOM 1358 C C . GLN A 1 170 ? 56.289 -2.719 -30.393 1.00 92.75 170 GLN A C 1
ATOM 1360 O O . GLN A 1 170 ? 55.243 -3.265 -30.736 1.00 92.75 170 GLN A O 1
ATOM 1365 N N . LYS A 1 171 ? 57.167 -2.223 -31.267 1.00 93.38 171 LYS A N 1
ATOM 1366 C CA . LYS A 1 171 ? 57.044 -2.296 -32.727 1.00 93.38 171 LYS A CA 1
ATOM 1367 C C . LYS A 1 171 ? 58.140 -3.211 -33.266 1.00 93.38 171 LYS A C 1
ATOM 1369 O O . LYS A 1 171 ? 59.318 -2.898 -33.105 1.00 93.38 171 LYS A O 1
ATOM 1374 N N . ASN A 1 172 ? 57.763 -4.314 -33.906 1.00 94.00 172 ASN A N 1
ATOM 1375 C CA . ASN A 1 172 ? 58.724 -5.237 -34.507 1.00 94.00 172 ASN A CA 1
ATOM 1376 C C . ASN A 1 172 ? 59.157 -4.747 -35.908 1.00 94.00 172 ASN A C 1
ATOM 1378 O O . ASN A 1 172 ? 58.412 -3.998 -36.553 1.00 94.00 172 ASN A O 1
ATOM 1382 N N . PRO A 1 173 ? 60.350 -5.151 -36.394 1.00 93.31 173 PRO A N 1
ATOM 1383 C CA . PRO A 1 173 ? 60.822 -4.793 -37.730 1.00 93.31 173 PRO A CA 1
ATOM 1384 C C . PRO A 1 173 ? 59.857 -5.240 -38.833 1.00 93.31 173 PRO A C 1
ATOM 1386 O O . PRO A 1 173 ? 59.214 -6.284 -38.718 1.00 93.31 173 PRO A O 1
ATOM 1389 N N . ILE A 1 174 ? 59.793 -4.459 -39.913 1.00 94.94 174 ILE A N 1
ATOM 1390 C CA . ILE A 1 174 ? 59.001 -4.795 -41.098 1.00 94.94 174 ILE A CA 1
ATOM 1391 C C . ILE A 1 174 ? 59.601 -6.032 -41.770 1.00 94.94 174 ILE A C 1
ATOM 1393 O O . ILE A 1 174 ? 60.800 -6.075 -42.058 1.00 94.94 174 ILE A O 1
ATOM 1397 N N . GLN A 1 175 ? 58.756 -7.013 -42.061 1.00 95.00 175 GLN A N 1
ATOM 1398 C CA . GLN A 1 175 ? 59.099 -8.196 -42.835 1.00 95.00 175 GLN A CA 1
ATOM 1399 C C . GLN A 1 175 ? 58.578 -8.034 -44.262 1.00 95.00 175 GLN A C 1
ATOM 1401 O O . GLN A 1 175 ? 57.395 -7.781 -44.486 1.00 95.00 175 GLN A O 1
ATOM 1406 N N . TRP A 1 176 ? 59.482 -8.173 -45.229 1.00 93.88 176 TRP A N 1
ATOM 1407 C CA . TRP A 1 176 ? 59.160 -8.118 -46.649 1.00 93.88 176 TRP A CA 1
ATOM 1408 C C . TRP A 1 176 ? 59.316 -9.500 -47.260 1.00 93.88 176 TRP A C 1
ATOM 1410 O O . TRP A 1 176 ? 60.357 -10.139 -47.102 1.00 93.88 176 TRP A O 1
ATOM 1420 N N . SER A 1 177 ? 58.312 -9.936 -48.010 1.00 91.75 177 SER A N 1
ATOM 1421 C CA . SER A 1 177 ? 58.406 -11.139 -48.833 1.00 91.75 177 SER A CA 1
ATOM 1422 C C . SER A 1 177 ? 57.909 -10.867 -50.250 1.00 91.75 177 SER A C 1
ATOM 1424 O O . SER A 1 177 ? 57.120 -9.950 -50.497 1.00 91.75 177 SER A O 1
ATOM 1426 N N . ARG A 1 178 ? 58.435 -11.632 -51.213 1.00 88.94 178 ARG A N 1
ATOM 1427 C CA . ARG A 1 178 ? 58.072 -11.520 -52.627 1.00 88.94 178 ARG A CA 1
ATOM 1428 C C . ARG A 1 178 ? 57.657 -12.880 -53.161 1.00 88.94 178 ARG A C 1
ATOM 1430 O O . ARG A 1 178 ? 58.420 -13.836 -53.061 1.00 88.94 178 ARG A O 1
ATOM 1437 N N . ILE A 1 179 ? 56.466 -12.945 -53.741 1.00 85.81 179 ILE A N 1
ATOM 1438 C CA . ILE A 1 179 ? 55.922 -14.147 -54.375 1.00 85.81 179 ILE A CA 1
ATOM 1439 C C . ILE A 1 179 ? 56.029 -13.991 -55.895 1.00 85.81 179 ILE A C 1
ATOM 1441 O O . ILE A 1 179 ? 55.835 -12.901 -56.437 1.00 85.81 179 ILE A O 1
ATOM 1445 N N . SER A 1 180 ? 56.373 -15.073 -56.596 1.00 76.88 180 SER A N 1
ATOM 1446 C CA . SER A 1 180 ? 56.378 -15.118 -58.058 1.00 76.88 180 SER A CA 1
ATOM 1447 C C . SER A 1 180 ? 54.945 -15.154 -58.606 1.00 76.88 180 SER A C 1
ATOM 1449 O O . SER A 1 180 ? 54.184 -16.074 -58.322 1.00 76.88 180 SER A O 1
ATOM 1451 N N . GLY A 1 181 ? 54.584 -14.162 -59.426 1.00 74.19 181 GLY A N 1
ATOM 1452 C CA . GLY A 1 181 ? 53.262 -14.049 -60.060 1.00 74.19 181 GLY A CA 1
ATOM 1453 C C . GLY A 1 181 ? 52.411 -12.898 -59.513 1.00 74.19 181 GLY A C 1
ATOM 1454 O O . GLY A 1 181 ? 52.812 -12.192 -58.590 1.00 74.19 181 GLY A O 1
ATOM 1455 N N . LYS A 1 182 ? 51.237 -12.675 -60.119 1.00 74.31 182 LYS A N 1
ATOM 1456 C CA . LYS A 1 182 ? 50.237 -11.740 -59.580 1.00 74.31 182 LYS A CA 1
ATOM 1457 C C . LYS A 1 182 ? 49.549 -12.391 -58.382 1.00 74.31 182 LYS A C 1
ATOM 1459 O O . LYS A 1 182 ? 49.098 -13.529 -58.490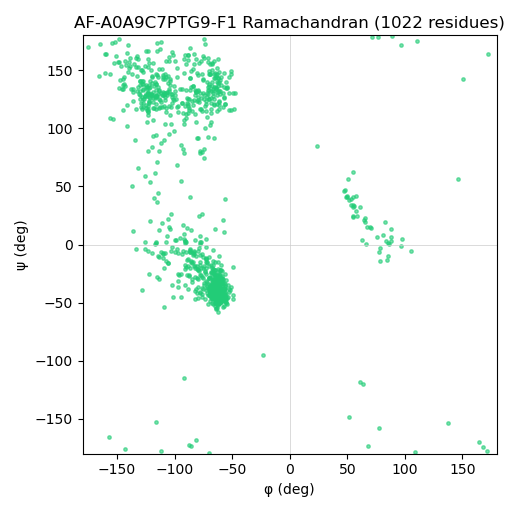 1.00 74.31 182 LYS A O 1
ATOM 1464 N N . THR A 1 183 ? 49.473 -11.671 -57.271 1.00 79.44 183 THR A N 1
ATOM 1465 C CA . THR A 1 183 ? 48.722 -12.069 -56.075 1.00 79.44 183 THR A CA 1
ATOM 1466 C C . THR A 1 183 ? 47.400 -11.312 -56.021 1.00 79.44 183 THR A C 1
ATOM 1468 O O . THR A 1 183 ? 47.241 -10.296 -56.697 1.00 79.44 183 THR A O 1
ATOM 1471 N N . GLU A 1 184 ? 46.454 -11.790 -55.215 1.00 85.00 184 GLU A N 1
ATOM 1472 C CA . GLU A 1 184 ? 45.288 -10.981 -54.857 1.00 85.00 184 GLU A CA 1
ATOM 1473 C C . GLU A 1 184 ? 45.751 -9.806 -53.993 1.00 85.00 184 GLU A C 1
ATOM 1475 O O . GLU A 1 184 ? 46.583 -9.970 -53.093 1.00 85.00 184 GLU A O 1
ATOM 1480 N N . ARG A 1 185 ? 45.231 -8.608 -54.260 1.00 90.50 185 ARG A N 1
ATOM 1481 C CA . ARG A 1 185 ? 45.467 -7.470 -53.370 1.00 90.50 185 ARG A CA 1
ATOM 1482 C C . ARG A 1 185 ? 44.697 -7.722 -52.082 1.00 90.50 185 ARG A C 1
ATOM 1484 O O . ARG A 1 185 ? 43.482 -7.887 -52.129 1.00 90.50 185 ARG A O 1
ATOM 1491 N N . SER A 1 186 ? 45.358 -7.689 -50.930 1.00 93.12 186 SER A N 1
ATOM 1492 C CA . SER A 1 186 ? 44.660 -7.866 -49.656 1.00 93.12 186 SER A CA 1
ATOM 1493 C C . SER A 1 186 ? 45.262 -7.060 -48.517 1.00 93.12 186 SER A C 1
ATOM 1495 O O . SER A 1 186 ? 46.446 -6.722 -48.520 1.00 93.12 186 SER A O 1
ATOM 1497 N N . VAL A 1 187 ? 44.417 -6.736 -47.542 1.00 95.19 187 VAL A N 1
ATOM 1498 C CA . VAL A 1 187 ? 44.812 -6.174 -46.251 1.00 95.19 187 VAL A CA 1
ATOM 1499 C C . VAL A 1 187 ? 44.228 -7.080 -45.179 1.00 95.19 187 VAL A C 1
ATOM 1501 O O . VAL A 1 187 ? 43.014 -7.234 -45.079 1.00 95.19 187 VAL A O 1
ATOM 1504 N N . GLN A 1 188 ? 45.098 -7.691 -44.384 1.00 96.44 188 GLN A N 1
ATOM 1505 C CA . GLN A 1 188 ? 44.737 -8.553 -43.271 1.00 96.44 188 GLN A CA 1
ATOM 1506 C C . GLN A 1 188 ? 45.221 -7.935 -41.965 1.00 96.44 188 GLN A C 1
ATOM 1508 O O . GLN A 1 188 ? 46.399 -7.622 -41.798 1.00 96.44 188 GLN A O 1
ATOM 1513 N N . ILE A 1 189 ? 44.298 -7.813 -41.020 1.00 96.94 189 ILE A N 1
ATOM 1514 C CA . ILE A 1 189 ? 44.549 -7.365 -39.656 1.00 96.94 189 ILE A CA 1
ATOM 1515 C C . ILE A 1 189 ? 44.236 -8.534 -38.734 1.00 96.94 189 ILE A C 1
ATOM 1517 O O . ILE A 1 189 ? 43.166 -9.126 -38.829 1.00 96.94 189 ILE A O 1
ATOM 1521 N N . THR A 1 190 ? 45.161 -8.890 -37.851 1.00 97.56 190 THR A N 1
ATOM 1522 C CA . THR A 1 190 ? 44.969 -9.936 -36.837 1.00 97.56 190 THR A CA 1
ATOM 1523 C C . THR A 1 190 ? 45.332 -9.378 -35.477 1.00 97.56 190 THR A C 1
ATOM 1525 O O . THR A 1 190 ? 46.424 -8.844 -35.316 1.00 97.56 190 THR A O 1
ATOM 1528 N N . PHE A 1 191 ? 44.446 -9.482 -34.494 1.00 97.25 191 PHE A N 1
ATOM 1529 C CA . PHE A 1 191 ? 44.703 -8.946 -33.163 1.00 97.25 191 PHE A CA 1
ATOM 1530 C C . PHE A 1 191 ? 44.190 -9.853 -32.051 1.00 97.25 191 PHE A C 1
ATOM 1532 O O . PHE A 1 191 ? 43.191 -10.560 -32.209 1.00 97.25 191 PHE A O 1
ATOM 1539 N N . TYR A 1 192 ? 44.905 -9.811 -30.930 1.00 96.94 192 TYR A N 1
ATOM 1540 C CA . TYR A 1 192 ? 44.677 -10.616 -29.735 1.00 96.94 192 TYR A CA 1
ATOM 1541 C C . TYR A 1 192 ? 44.303 -9.681 -28.584 1.00 96.94 192 TYR A C 1
ATOM 1543 O O . TYR A 1 192 ? 45.200 -9.122 -27.946 1.00 96.94 192 TYR A O 1
ATOM 1551 N N . PRO A 1 193 ? 43.001 -9.456 -28.326 1.00 95.94 193 PRO A N 1
ATOM 1552 C CA . PRO A 1 193 ? 42.566 -8.574 -27.253 1.00 95.94 193 PRO A CA 1
ATOM 1553 C C . PRO A 1 193 ? 43.153 -8.992 -25.907 1.00 95.94 193 PRO A C 1
ATOM 1555 O O . PRO A 1 193 ? 43.192 -10.173 -25.561 1.00 95.94 193 PRO A O 1
ATOM 1558 N N . GLU A 1 194 ? 43.566 -8.019 -25.104 1.00 95.06 194 GLU A N 1
ATOM 1559 C CA . GLU A 1 194 ? 44.035 -8.281 -23.747 1.00 95.06 194 GLU A CA 1
ATOM 1560 C C . GLU A 1 194 ? 42.833 -8.502 -22.812 1.00 95.06 194 GLU A C 1
ATOM 1562 O O . GLU A 1 194 ? 42.391 -7.597 -22.101 1.00 95.06 194 GLU A O 1
ATOM 1567 N N . PHE A 1 195 ? 42.260 -9.712 -22.833 1.00 94.06 195 PHE A N 1
ATOM 1568 C CA . PHE A 1 195 ? 40.991 -10.029 -22.157 1.00 94.06 195 PHE A CA 1
ATOM 1569 C C . PHE A 1 195 ? 40.968 -9.732 -20.655 1.00 94.06 195 PHE A C 1
ATOM 1571 O O . PHE A 1 195 ? 39.897 -9.441 -20.118 1.00 94.06 195 PHE A O 1
ATOM 1578 N N . GLN A 1 196 ? 42.125 -9.728 -19.985 1.00 92.44 196 GLN A N 1
ATOM 1579 C CA . GLN A 1 196 ? 42.231 -9.338 -18.579 1.00 92.44 196 GLN A CA 1
ATOM 1580 C C . GLN A 1 196 ? 41.681 -7.925 -18.335 1.00 92.44 196 GLN A C 1
ATOM 1582 O O . GLN A 1 196 ? 40.977 -7.709 -17.348 1.00 92.44 196 GLN A O 1
ATOM 1587 N N . ARG A 1 197 ? 41.912 -6.980 -19.259 1.00 91.88 197 ARG A N 1
ATOM 1588 C CA . ARG A 1 197 ? 41.353 -5.619 -19.173 1.00 91.88 197 ARG A CA 1
ATOM 1589 C C . ARG A 1 197 ? 39.835 -5.609 -19.285 1.00 91.88 197 ARG A C 1
ATOM 1591 O O . ARG A 1 197 ? 39.180 -4.784 -18.668 1.00 91.88 197 ARG A O 1
ATOM 1598 N N . PHE A 1 198 ? 39.281 -6.550 -20.036 1.00 93.62 198 PHE A N 1
ATOM 1599 C CA . PHE A 1 198 ? 37.845 -6.685 -20.253 1.00 93.62 198 PHE A CA 1
ATOM 1600 C C . PHE A 1 198 ? 37.164 -7.617 -19.244 1.00 93.62 198 PHE A C 1
ATOM 1602 O O . PHE A 1 198 ? 35.981 -7.914 -19.388 1.00 93.62 198 PHE A O 1
ATOM 1609 N N . LYS A 1 199 ? 37.905 -8.111 -18.239 1.00 93.25 199 LYS A N 1
ATOM 1610 C CA . LYS A 1 199 ? 37.437 -9.097 -17.249 1.00 93.25 199 LYS A CA 1
ATOM 1611 C C . LYS A 1 199 ? 36.849 -10.356 -17.899 1.00 93.25 199 LYS A C 1
ATOM 1613 O O . LYS A 1 199 ? 35.854 -10.912 -17.437 1.00 93.25 199 LYS A O 1
ATOM 1618 N N . ARG A 1 200 ? 37.474 -10.806 -18.989 1.00 91.44 200 ARG A N 1
ATOM 1619 C CA . ARG A 1 200 ? 37.111 -12.014 -19.742 1.00 91.44 200 ARG A CA 1
ATOM 1620 C C . ARG A 1 200 ? 38.305 -12.963 -19.825 1.00 91.44 200 ARG A C 1
ATOM 1622 O O . ARG A 1 200 ? 39.435 -12.583 -19.536 1.00 91.44 200 ARG A O 1
ATOM 1629 N N . GLN A 1 201 ? 38.038 -14.199 -20.236 1.00 90.38 201 GLN A N 1
ATOM 1630 C CA . GLN A 1 201 ? 39.066 -15.193 -20.584 1.00 90.38 201 GLN A CA 1
ATOM 1631 C C . GLN A 1 201 ? 39.180 -15.406 -22.103 1.00 90.38 201 GLN A C 1
ATOM 1633 O O . GLN A 1 201 ? 40.162 -15.958 -22.584 1.00 90.38 201 GLN A O 1
ATOM 1638 N N . GLY A 1 202 ? 38.175 -14.962 -22.858 1.00 92.69 202 GLY A N 1
ATOM 1639 C CA . GLY A 1 202 ? 38.061 -15.137 -24.298 1.00 92.69 202 GLY A CA 1
ATOM 1640 C C . GLY A 1 202 ? 36.660 -14.761 -24.775 1.00 92.69 202 GLY A C 1
ATOM 1641 O O . GLY A 1 202 ? 35.833 -14.291 -23.984 1.00 92.69 202 GLY A O 1
ATOM 1642 N N . PHE A 1 203 ? 36.393 -14.990 -26.056 1.00 94.25 203 PHE A N 1
ATOM 1643 C CA . PHE A 1 203 ? 35.064 -14.866 -26.646 1.00 94.25 203 PHE A CA 1
ATOM 1644 C C . PHE A 1 203 ? 34.221 -16.116 -26.377 1.00 94.25 203 PHE A C 1
ATOM 1646 O O . PHE A 1 203 ? 34.662 -17.244 -26.597 1.00 94.25 203 PHE A O 1
ATOM 1653 N N . SER A 1 204 ? 32.993 -15.901 -25.914 1.00 93.00 204 SER A N 1
ATOM 1654 C CA . SER A 1 204 ? 31.948 -16.924 -25.807 1.00 93.00 204 SER A CA 1
ATOM 1655 C C . SER A 1 204 ? 31.222 -17.119 -27.146 1.00 93.00 204 SER A C 1
ATOM 1657 O O . SER A 1 204 ? 31.268 -16.246 -28.010 1.00 93.00 204 SER A O 1
ATOM 1659 N N . GLU A 1 205 ? 30.473 -18.214 -27.315 1.00 91.12 205 GLU A N 1
ATOM 1660 C CA . GLU A 1 205 ? 29.657 -18.417 -28.530 1.00 91.12 205 GLU A CA 1
ATOM 1661 C C . GLU A 1 205 ? 28.593 -17.318 -28.713 1.00 91.12 205 GLU A C 1
ATOM 1663 O O . GLU A 1 205 ? 28.269 -16.921 -29.836 1.00 91.12 205 GLU A O 1
ATOM 1668 N N . THR A 1 206 ? 28.085 -16.759 -27.612 1.00 92.06 206 THR A N 1
ATOM 1669 C CA . THR A 1 206 ? 27.189 -15.598 -27.655 1.00 92.06 206 THR A CA 1
ATOM 1670 C C . THR A 1 206 ? 27.888 -14.356 -28.210 1.00 92.06 206 THR A C 1
ATOM 1672 O O . THR A 1 206 ? 27.289 -13.649 -29.017 1.00 92.06 206 THR A O 1
ATOM 1675 N N . ASP A 1 207 ? 29.164 -14.128 -27.872 1.00 94.19 207 ASP A N 1
ATOM 1676 C CA . ASP A 1 207 ? 29.960 -13.021 -28.429 1.00 94.19 207 ASP A CA 1
ATOM 1677 C C . ASP A 1 207 ? 30.197 -13.229 -29.933 1.00 94.19 207 ASP A C 1
ATOM 1679 O O . ASP A 1 207 ? 29.978 -12.325 -30.743 1.00 94.19 207 ASP A O 1
ATOM 1683 N N . LEU A 1 208 ? 30.561 -14.457 -30.324 1.00 93.62 208 LEU A N 1
ATOM 1684 C CA . LEU A 1 208 ? 30.749 -14.829 -31.729 1.00 93.62 208 LEU A CA 1
ATOM 1685 C C . LEU A 1 208 ? 29.464 -14.651 -32.542 1.00 93.62 208 LEU A C 1
ATOM 1687 O O . LEU A 1 208 ? 29.524 -14.236 -33.696 1.00 93.62 208 LEU A O 1
ATOM 1691 N N . SER A 1 209 ? 28.297 -14.895 -31.947 1.00 94.25 209 SER A N 1
ATOM 1692 C CA . SER A 1 209 ? 27.001 -14.696 -32.603 1.00 94.25 209 SER A CA 1
ATOM 1693 C C . SER A 1 209 ? 26.658 -13.216 -32.830 1.00 94.25 209 SER A C 1
ATOM 1695 O O . SER A 1 209 ? 25.995 -12.884 -33.819 1.00 94.25 209 SER A O 1
ATOM 1697 N N . VAL A 1 210 ? 27.149 -12.307 -31.976 1.00 94.44 210 VAL A N 1
ATOM 1698 C CA . VAL A 1 210 ? 27.082 -10.850 -32.211 1.00 94.44 210 VAL A CA 1
ATOM 1699 C C . VAL A 1 210 ? 28.015 -10.450 -33.361 1.00 94.44 210 VAL A C 1
ATOM 1701 O O . VAL A 1 210 ? 27.614 -9.711 -34.262 1.00 94.44 210 VAL A O 1
ATOM 1704 N N . PHE A 1 211 ? 29.238 -10.983 -33.395 1.00 95.12 211 PHE A N 1
ATOM 1705 C CA . PHE A 1 211 ? 30.199 -10.714 -34.474 1.00 95.12 211 PHE A CA 1
ATOM 1706 C C . PHE A 1 211 ? 29.733 -11.265 -35.824 1.00 95.12 211 PHE A C 1
ATOM 1708 O O . PHE A 1 211 ? 29.811 -10.572 -36.838 1.00 95.12 211 PHE A O 1
ATOM 1715 N N . ARG A 1 212 ? 29.157 -12.469 -35.837 1.00 94.69 212 ARG A N 1
ATOM 1716 C CA . ARG A 1 212 ? 28.565 -13.099 -37.022 1.00 94.69 212 ARG A CA 1
ATOM 1717 C C . ARG A 1 212 ? 27.468 -12.225 -37.629 1.00 94.69 212 ARG A C 1
ATOM 1719 O O . ARG A 1 212 ? 27.453 -12.023 -38.842 1.00 94.69 212 ARG A O 1
ATOM 1726 N N . ARG A 1 213 ? 26.597 -11.644 -36.791 1.00 94.00 213 ARG A N 1
ATOM 1727 C CA . ARG A 1 213 ? 25.594 -10.658 -37.229 1.00 94.00 213 ARG A CA 1
ATOM 1728 C C . ARG A 1 213 ? 26.261 -9.468 -37.917 1.00 94.00 213 ARG A C 1
ATOM 1730 O O . ARG A 1 213 ? 25.830 -9.086 -38.996 1.00 94.00 213 ARG A O 1
ATOM 1737 N N . HIS A 1 214 ? 27.313 -8.897 -37.338 1.00 93.50 214 HIS A N 1
ATOM 1738 C CA . HIS A 1 214 ? 28.009 -7.767 -37.959 1.00 93.50 214 HIS A CA 1
ATOM 1739 C C . HIS A 1 214 ? 28.640 -8.107 -39.316 1.00 93.50 214 HIS A C 1
ATOM 1741 O O . HIS A 1 214 ? 28.643 -7.265 -40.210 1.00 93.50 214 HIS A O 1
ATOM 1747 N N . VAL A 1 215 ? 29.131 -9.334 -39.515 1.00 93.81 215 VAL A N 1
ATOM 1748 C CA . VAL A 1 215 ? 29.635 -9.767 -40.832 1.00 93.81 215 VAL A CA 1
ATOM 1749 C C . VAL A 1 215 ? 28.503 -9.939 -41.848 1.00 93.81 215 VAL A C 1
ATOM 1751 O O . VAL A 1 215 ? 28.654 -9.542 -43.003 1.00 93.81 215 VAL A O 1
ATOM 1754 N N . LEU A 1 216 ? 27.340 -10.444 -41.425 1.00 93.31 216 LEU A N 1
ATOM 1755 C CA . LEU A 1 216 ? 26.132 -10.440 -42.256 1.00 93.31 216 LEU A CA 1
ATOM 1756 C C . LEU A 1 216 ? 25.722 -9.003 -42.642 1.00 93.31 216 LEU A C 1
ATOM 1758 O O . LEU A 1 216 ? 25.411 -8.735 -43.801 1.00 93.31 216 LEU A O 1
ATOM 1762 N N . GLU A 1 217 ? 25.760 -8.064 -41.695 1.00 91.69 217 GLU A N 1
ATOM 1763 C CA . GLU A 1 217 ? 25.494 -6.641 -41.950 1.00 91.69 217 GLU A CA 1
ATOM 1764 C C . GLU A 1 217 ? 26.515 -6.040 -42.937 1.00 91.69 217 GLU A C 1
ATOM 1766 O O . GLU A 1 217 ? 26.144 -5.261 -43.815 1.00 91.69 217 GLU A O 1
ATOM 1771 N N . ALA A 1 218 ? 27.791 -6.434 -42.863 1.00 90.62 218 ALA A N 1
ATOM 1772 C CA . ALA A 1 218 ? 28.809 -6.019 -43.828 1.00 90.62 218 ALA A CA 1
ATOM 1773 C C . ALA A 1 218 ? 28.501 -6.521 -45.251 1.00 90.62 218 ALA A C 1
ATOM 1775 O O . ALA A 1 218 ? 28.639 -5.750 -46.205 1.00 90.62 218 ALA A O 1
ATOM 1776 N N . SER A 1 219 ? 28.009 -7.759 -45.398 1.00 91.31 219 SER A N 1
ATOM 1777 C CA . SER A 1 219 ? 27.524 -8.305 -46.679 1.00 91.31 219 SER A CA 1
ATOM 1778 C C . SER A 1 219 ? 26.357 -7.481 -47.234 1.00 91.31 219 SER A C 1
ATOM 1780 O O . SER A 1 219 ? 26.376 -7.087 -48.401 1.00 91.31 219 SER A O 1
ATOM 1782 N N . LEU A 1 220 ? 25.386 -7.124 -46.382 1.00 89.06 220 LEU A N 1
ATOM 1783 C CA . LEU A 1 220 ? 24.242 -6.281 -46.751 1.00 89.06 220 LEU A CA 1
ATOM 1784 C C . LEU A 1 220 ? 24.668 -4.891 -47.247 1.00 89.06 220 LEU A C 1
ATOM 1786 O O . LEU A 1 220 ? 24.100 -4.373 -48.207 1.00 89.06 220 LEU A O 1
ATOM 1790 N N . VAL A 1 221 ? 25.640 -4.245 -46.605 1.00 86.38 221 VAL A N 1
ATOM 1791 C CA . VAL A 1 221 ? 26.015 -2.875 -46.991 1.00 86.38 221 VAL A CA 1
ATOM 1792 C C . VAL A 1 221 ? 26.943 -2.865 -48.207 1.00 86.38 221 VAL A C 1
ATOM 1794 O O . VAL A 1 221 ? 26.770 -2.034 -49.099 1.00 86.38 221 VAL A O 1
ATOM 1797 N N . THR A 1 222 ? 27.914 -3.775 -48.267 1.00 85.44 222 THR A N 1
ATOM 1798 C CA . THR A 1 222 ? 28.880 -3.823 -49.378 1.00 85.44 222 THR A CA 1
ATOM 1799 C C . THR A 1 222 ? 28.308 -4.471 -50.635 1.00 85.44 222 THR A C 1
ATOM 1801 O O . THR A 1 222 ? 28.813 -4.208 -51.725 1.00 85.44 222 THR A O 1
ATOM 1804 N N . GLN A 1 223 ? 27.267 -5.302 -50.496 1.00 86.75 223 GLN A N 1
ATOM 1805 C CA . GLN A 1 223 ? 26.763 -6.180 -51.558 1.00 86.75 223 GLN A CA 1
ATOM 1806 C C . GLN A 1 223 ? 27.869 -7.102 -52.113 1.00 86.75 223 GLN A C 1
ATOM 1808 O O . GLN A 1 223 ? 27.898 -7.424 -53.301 1.00 86.75 223 GLN A O 1
ATOM 1813 N N . LYS A 1 224 ? 28.808 -7.508 -51.246 1.00 89.38 224 LYS A N 1
ATOM 1814 C CA . LYS A 1 224 ? 29.933 -8.405 -51.552 1.00 89.38 224 LYS A CA 1
ATOM 1815 C C . LYS A 1 224 ? 29.916 -9.640 -50.640 1.00 89.38 224 LYS A C 1
ATOM 1817 O O . LYS A 1 224 ? 29.417 -9.548 -49.514 1.00 89.38 224 LYS A O 1
ATOM 1822 N N . PRO A 1 225 ? 30.471 -10.783 -51.085 1.00 92.62 225 PRO A N 1
ATOM 1823 C CA . PRO A 1 225 ? 30.623 -11.964 -50.238 1.00 92.62 225 PRO A CA 1
ATOM 1824 C C . PRO A 1 225 ? 31.427 -11.654 -48.971 1.00 92.62 225 PRO A C 1
ATOM 1826 O O . PRO A 1 225 ? 32.537 -11.120 -49.039 1.00 92.62 225 PRO A O 1
ATOM 1829 N N . CYS A 1 226 ? 30.862 -11.993 -47.814 1.00 94.50 226 CYS A N 1
ATOM 1830 C CA . CYS A 1 226 ? 31.529 -11.886 -46.520 1.00 94.50 226 CYS A CA 1
ATOM 1831 C C . CYS A 1 226 ? 31.521 -13.245 -45.819 1.00 94.50 226 CYS A C 1
ATOM 1833 O O . CYS A 1 226 ? 30.481 -13.889 -45.745 1.00 94.50 226 CYS A O 1
ATOM 1835 N N . PHE A 1 227 ? 32.655 -13.667 -45.273 1.00 95.69 227 PHE A N 1
ATOM 1836 C CA . PHE A 1 227 ? 32.814 -14.963 -44.623 1.00 95.69 227 PHE A CA 1
ATOM 1837 C C . PHE A 1 227 ? 33.060 -14.768 -43.128 1.00 95.69 227 PHE A C 1
ATOM 1839 O O . PHE A 1 227 ? 33.904 -13.959 -42.753 1.00 95.69 227 PHE A O 1
ATOM 1846 N N . PHE A 1 228 ? 32.367 -15.518 -42.272 1.00 95.94 228 PHE A N 1
ATOM 1847 C CA . PHE A 1 228 ? 32.654 -15.583 -40.835 1.00 95.94 228 PHE A CA 1
ATOM 1848 C C . PHE A 1 228 ? 32.926 -17.029 -40.430 1.00 95.94 228 PHE A C 1
ATOM 1850 O O . PHE A 1 228 ? 32.036 -17.873 -40.526 1.00 95.94 228 PHE A O 1
ATOM 1857 N N . ASN A 1 229 ? 34.154 -17.332 -40.002 1.00 94.38 229 ASN A N 1
ATOM 1858 C CA . ASN A 1 229 ? 34.588 -18.688 -39.638 1.00 94.38 229 ASN A CA 1
ATOM 1859 C C . ASN A 1 229 ? 34.219 -19.747 -40.700 1.00 94.38 229 ASN A C 1
ATOM 1861 O O . ASN A 1 229 ? 33.778 -20.844 -40.377 1.00 94.38 229 ASN A O 1
ATOM 1865 N N . GLY A 1 230 ? 34.370 -19.396 -41.982 1.00 89.75 230 GLY A N 1
ATOM 1866 C CA . GLY A 1 230 ? 34.047 -20.265 -43.121 1.00 89.75 230 GLY A CA 1
ATOM 1867 C C . GLY A 1 230 ? 32.580 -20.245 -43.570 1.00 89.75 230 GLY A C 1
ATOM 1868 O O . GLY A 1 230 ? 32.285 -20.753 -44.645 1.00 89.75 230 GLY A O 1
ATOM 1869 N N . THR A 1 231 ? 31.669 -19.625 -42.812 1.00 92.38 231 THR A N 1
ATOM 1870 C CA . THR A 1 231 ? 30.268 -19.441 -43.231 1.00 92.38 231 THR A CA 1
ATOM 1871 C C . THR A 1 231 ? 30.156 -18.253 -44.181 1.00 92.38 231 THR A C 1
ATOM 1873 O O . THR A 1 231 ? 30.545 -17.147 -43.809 1.00 92.38 231 THR A O 1
ATOM 1876 N N . GLU A 1 232 ? 29.622 -18.467 -45.384 1.00 93.81 232 GLU A N 1
ATOM 1877 C CA . GLU A 1 232 ? 29.440 -17.422 -46.397 1.00 93.81 232 GLU A CA 1
ATOM 1878 C C . GLU A 1 232 ? 28.119 -16.655 -46.223 1.00 93.81 232 GLU A C 1
ATOM 1880 O O . GLU A 1 232 ? 27.048 -17.241 -46.058 1.00 93.81 232 GLU A O 1
ATOM 1885 N N . PHE A 1 233 ? 28.196 -15.328 -46.338 1.00 93.00 233 PHE A N 1
ATOM 1886 C CA . PHE A 1 233 ? 27.068 -14.418 -46.499 1.00 93.00 233 PHE A CA 1
ATOM 1887 C C . PHE A 1 233 ? 27.194 -13.677 -47.836 1.00 93.00 233 PHE A C 1
ATOM 1889 O O . PHE A 1 233 ? 28.019 -12.768 -47.989 1.00 93.00 233 PHE A O 1
ATOM 1896 N N . SER A 1 234 ? 26.354 -14.036 -48.802 1.00 89.88 234 SER A N 1
ATOM 1897 C CA . SER A 1 234 ? 26.291 -13.424 -50.132 1.00 89.88 234 SER A CA 1
ATOM 1898 C C . SER A 1 234 ? 24.838 -13.171 -50.550 1.00 89.88 234 SER A C 1
ATOM 1900 O O . SER A 1 234 ? 23.908 -13.769 -50.013 1.00 89.88 234 SER A O 1
ATOM 1902 N N . GLY A 1 235 ? 24.626 -12.207 -51.455 1.00 83.56 235 GLY A N 1
ATOM 1903 C CA . GLY A 1 235 ? 23.285 -11.852 -51.941 1.00 83.56 235 GLY A CA 1
ATOM 1904 C C . GLY A 1 235 ? 22.342 -11.264 -50.881 1.00 83.56 235 GLY A C 1
ATOM 1905 O O . GLY A 1 235 ? 21.127 -11.314 -51.053 1.00 83.56 235 GLY A O 1
ATOM 1906 N N . THR A 1 236 ? 22.875 -10.727 -49.778 1.00 88.69 236 THR A N 1
ATOM 1907 C CA . THR A 1 236 ? 22.067 -10.222 -48.659 1.00 88.69 236 THR A CA 1
ATOM 1908 C C . THR A 1 236 ? 21.295 -8.959 -49.063 1.00 88.69 236 THR A C 1
ATOM 1910 O O . THR A 1 236 ? 21.858 -7.867 -49.162 1.00 88.69 236 THR A O 1
ATOM 1913 N N . THR A 1 237 ? 19.986 -9.098 -49.268 1.00 89.94 237 THR A N 1
ATOM 1914 C CA . THR A 1 237 ? 19.041 -7.985 -49.463 1.00 89.94 237 THR A CA 1
ATOM 1915 C C . THR A 1 237 ? 18.439 -7.535 -48.131 1.00 89.94 237 THR A C 1
ATOM 1917 O O . THR A 1 237 ? 18.458 -8.290 -47.155 1.00 89.94 237 THR A O 1
ATOM 1920 N N . LEU A 1 238 ? 17.847 -6.333 -48.078 1.00 89.62 238 LEU A N 1
ATOM 1921 C CA . LEU A 1 238 ? 17.118 -5.877 -46.884 1.00 89.62 238 LEU A CA 1
ATOM 1922 C C . LEU A 1 238 ? 15.991 -6.843 -46.504 1.00 89.62 238 LEU A C 1
ATOM 1924 O O . LEU A 1 238 ? 15.799 -7.094 -45.317 1.00 89.62 238 LEU A O 1
ATOM 1928 N N . LEU A 1 239 ? 15.293 -7.415 -47.493 1.00 89.75 239 LEU A N 1
ATOM 1929 C CA . LEU A 1 239 ? 14.242 -8.407 -47.266 1.00 89.75 239 LEU A CA 1
ATOM 1930 C C . LEU A 1 239 ? 14.804 -9.678 -46.622 1.00 89.75 239 LEU A C 1
ATOM 1932 O O . LEU A 1 239 ? 14.384 -10.036 -45.526 1.00 89.75 239 LEU A O 1
ATOM 1936 N N . SER A 1 240 ? 15.827 -10.288 -47.231 1.00 90.62 240 SER A N 1
ATOM 1937 C CA . SER A 1 240 ? 16.459 -11.504 -46.693 1.00 90.62 240 SER A CA 1
ATOM 1938 C C . SER A 1 240 ? 17.097 -11.293 -45.313 1.00 90.62 240 SER A C 1
ATOM 1940 O O . SER A 1 240 ? 17.256 -12.234 -44.537 1.00 90.62 240 SER A O 1
ATOM 1942 N N . TYR A 1 241 ? 17.483 -10.053 -44.993 1.00 91.75 241 TYR A N 1
ATOM 1943 C CA . TYR A 1 241 ? 17.976 -9.669 -43.677 1.00 91.75 241 TYR A CA 1
ATOM 1944 C C . TYR A 1 241 ? 16.831 -9.535 -42.663 1.00 91.75 241 TYR A C 1
ATOM 1946 O O . TYR A 1 241 ? 16.925 -10.062 -41.556 1.00 91.75 241 TYR A O 1
ATOM 1954 N N . ALA A 1 242 ? 15.730 -8.881 -43.041 1.00 91.12 242 ALA A N 1
ATOM 1955 C CA . ALA A 1 242 ? 14.547 -8.716 -42.200 1.00 91.12 242 ALA A CA 1
ATOM 1956 C C . ALA A 1 242 ? 13.865 -10.057 -41.874 1.00 91.12 242 ALA A C 1
ATOM 1958 O O . ALA A 1 242 ? 13.480 -10.285 -40.730 1.00 91.12 242 ALA A O 1
ATOM 1959 N N . GLU A 1 243 ? 13.803 -10.986 -42.832 1.00 90.56 243 GLU A N 1
ATOM 1960 C CA . GLU A 1 243 ? 13.251 -12.339 -42.648 1.00 90.56 243 GLU A CA 1
ATOM 1961 C C . GLU A 1 243 ? 14.011 -13.182 -41.613 1.00 90.56 243 GLU A C 1
ATOM 1963 O O . GLU A 1 243 ? 13.514 -14.203 -41.133 1.00 90.56 243 GLU A O 1
ATOM 1968 N N . ARG A 1 244 ? 15.221 -12.767 -41.224 1.00 92.31 244 ARG A N 1
ATOM 1969 C CA . ARG A 1 244 ? 15.977 -13.435 -40.158 1.00 92.31 244 ARG A CA 1
ATOM 1970 C C . ARG A 1 244 ? 15.476 -13.064 -38.766 1.00 92.31 244 ARG A C 1
ATOM 1972 O O . ARG A 1 244 ? 15.767 -13.808 -37.842 1.00 92.31 244 ARG A O 1
ATOM 1979 N N . TYR A 1 245 ? 14.722 -11.975 -38.609 1.00 88.75 245 TYR A N 1
ATOM 1980 C CA . TYR A 1 245 ? 14.132 -11.559 -37.328 1.00 88.75 245 TYR A CA 1
ATOM 1981 C C . TYR A 1 245 ? 12.800 -12.254 -37.007 1.00 88.75 245 TYR A C 1
ATOM 1983 O O . TYR A 1 245 ? 12.261 -12.061 -35.919 1.00 88.75 245 TYR A O 1
ATOM 1991 N N . VAL A 1 246 ? 12.251 -13.026 -37.948 1.00 82.75 246 VAL A N 1
ATOM 1992 C CA . VAL A 1 246 ? 10.915 -13.633 -37.860 1.00 82.75 246 VAL A CA 1
ATOM 1993 C C . VAL A 1 246 ? 10.949 -15.096 -38.270 1.00 82.75 246 VAL A C 1
ATOM 1995 O O . VAL A 1 246 ? 11.777 -15.483 -39.085 1.00 82.75 246 VAL A O 1
ATOM 1998 N N . ASP A 1 247 ? 10.033 -15.916 -37.763 1.00 79.12 247 ASP A N 1
ATOM 1999 C CA . ASP A 1 247 ? 9.970 -17.347 -38.109 1.00 79.12 247 ASP A CA 1
ATOM 2000 C C . ASP A 1 247 ? 9.140 -17.645 -39.371 1.00 79.12 247 ASP A C 1
ATOM 2002 O O . ASP A 1 247 ? 9.105 -18.780 -39.840 1.00 79.12 247 ASP A O 1
ATOM 2006 N N . TYR A 1 248 ? 8.502 -16.628 -39.953 1.00 77.25 248 TYR A N 1
ATOM 2007 C CA . TYR A 1 248 ? 7.629 -16.730 -41.124 1.00 77.25 248 TYR A CA 1
ATOM 2008 C C . TYR A 1 248 ? 8.068 -15.765 -42.239 1.00 77.25 248 TYR A C 1
ATOM 2010 O O . TYR A 1 248 ? 8.670 -14.733 -41.942 1.00 77.25 248 TYR A O 1
ATOM 2018 N N . PRO A 1 249 ? 7.771 -16.061 -43.519 1.00 76.38 249 PRO A N 1
ATOM 2019 C CA . PRO A 1 249 ? 8.052 -15.144 -44.622 1.00 76.38 249 PRO A CA 1
ATOM 2020 C C . PRO A 1 249 ? 7.324 -13.809 -44.433 1.00 76.38 249 PRO A C 1
ATOM 2022 O O . PRO A 1 249 ? 6.140 -13.786 -44.080 1.00 76.38 249 PRO A O 1
ATOM 2025 N N . LEU A 1 250 ? 8.005 -12.696 -44.706 1.00 81.44 250 LEU A N 1
ATOM 2026 C CA . LEU A 1 250 ? 7.425 -11.354 -44.596 1.00 81.44 250 LEU A CA 1
ATOM 2027 C C . LEU A 1 250 ? 6.499 -11.070 -45.791 1.00 81.44 250 LEU A C 1
ATOM 2029 O O . LEU A 1 250 ? 6.873 -10.394 -46.749 1.00 81.44 250 LEU A O 1
ATOM 2033 N N . THR A 1 251 ? 5.272 -11.593 -45.724 1.00 70.81 251 THR A N 1
ATOM 2034 C CA . THR A 1 251 ? 4.253 -11.516 -46.795 1.00 70.81 251 THR A CA 1
ATOM 2035 C C . THR A 1 251 ? 3.671 -10.116 -47.007 1.00 70.81 251 THR A C 1
ATOM 2037 O O . THR A 1 251 ? 3.113 -9.823 -48.062 1.00 70.81 251 THR A O 1
ATOM 2040 N N . THR A 1 252 ? 3.823 -9.232 -46.025 1.00 81.44 252 THR A N 1
ATOM 2041 C CA . THR A 1 252 ? 3.278 -7.866 -45.988 1.00 81.44 252 THR A CA 1
ATOM 2042 C C . THR A 1 252 ? 4.403 -6.829 -45.928 1.00 81.44 252 THR A C 1
ATOM 2044 O O . THR A 1 252 ? 4.325 -5.829 -45.212 1.00 81.44 252 THR A O 1
ATOM 2047 N N . SER A 1 253 ? 5.483 -7.057 -46.675 1.00 86.00 253 SER A N 1
ATOM 2048 C CA . SER A 1 253 ? 6.602 -6.120 -46.798 1.00 86.00 253 SER A CA 1
ATOM 2049 C C . SER A 1 253 ? 6.528 -5.294 -48.085 1.00 86.00 253 SER A C 1
ATOM 2051 O O . SER A 1 253 ? 5.850 -5.666 -49.043 1.00 86.00 253 SER A O 1
ATOM 2053 N N . ILE A 1 254 ? 7.188 -4.135 -48.105 1.00 88.12 254 ILE A N 1
ATOM 2054 C CA . ILE A 1 254 ? 7.341 -3.329 -49.318 1.00 88.12 254 ILE A CA 1
ATOM 2055 C C . ILE A 1 254 ? 8.699 -2.634 -49.358 1.00 88.12 254 ILE A C 1
ATOM 2057 O O . ILE A 1 254 ? 9.146 -2.055 -48.363 1.00 88.12 254 ILE A O 1
ATOM 2061 N N . GLU A 1 255 ? 9.335 -2.650 -50.527 1.00 86.62 255 GLU A N 1
ATOM 2062 C CA . GLU A 1 255 ? 10.461 -1.770 -50.826 1.00 86.62 255 GLU A CA 1
ATOM 2063 C C . GLU A 1 255 ? 9.924 -0.423 -51.320 1.00 86.62 255 GLU A C 1
ATOM 2065 O O . GLU A 1 255 ? 9.125 -0.369 -52.252 1.00 86.62 255 GLU A O 1
ATOM 2070 N N . ALA A 1 256 ? 10.317 0.665 -50.655 1.00 78.69 256 ALA A N 1
ATOM 2071 C CA . ALA A 1 256 ? 9.763 2.004 -50.886 1.00 78.69 256 ALA A CA 1
ATOM 2072 C C . ALA A 1 256 ? 10.857 3.002 -51.296 1.00 78.69 256 ALA A C 1
ATOM 2074 O O . ALA A 1 256 ? 11.029 4.056 -50.677 1.00 78.69 256 ALA A O 1
ATOM 2075 N N . GLY A 1 257 ? 11.613 2.654 -52.338 1.00 78.25 257 GLY A N 1
ATOM 2076 C CA . GLY A 1 257 ? 12.811 3.362 -52.790 1.00 78.25 257 GLY A CA 1
ATOM 2077 C C . GLY A 1 257 ? 14.109 2.596 -52.515 1.00 78.25 257 GLY A C 1
ATOM 2078 O O . GLY A 1 257 ? 14.111 1.485 -51.989 1.00 78.25 257 GLY A O 1
ATOM 2079 N N . ASN A 1 258 ? 15.246 3.193 -52.881 1.00 76.56 258 ASN A N 1
ATOM 2080 C CA . ASN A 1 258 ? 16.545 2.534 -52.742 1.00 76.56 258 ASN A CA 1
ATOM 2081 C C . ASN A 1 258 ? 16.965 2.473 -51.268 1.00 76.56 258 ASN A C 1
ATOM 2083 O O . ASN A 1 258 ? 17.241 3.504 -50.656 1.00 76.56 258 ASN A O 1
ATOM 2087 N N . GLY A 1 259 ? 17.058 1.257 -50.725 1.00 84.00 259 GLY A N 1
ATOM 2088 C CA . GLY A 1 259 ? 17.543 1.021 -49.366 1.00 84.00 259 GLY A CA 1
ATOM 2089 C C . GLY A 1 259 ? 16.492 1.209 -48.268 1.00 84.00 259 GLY A C 1
ATOM 2090 O O . GLY A 1 259 ? 16.876 1.396 -47.117 1.00 84.00 259 GLY A O 1
ATOM 2091 N N . ILE A 1 260 ? 15.194 1.166 -48.589 1.00 89.56 260 ILE A N 1
ATOM 2092 C CA . ILE A 1 260 ? 14.097 1.251 -47.611 1.00 89.56 260 ILE A CA 1
ATOM 2093 C C . ILE A 1 260 ? 13.216 0.010 -47.735 1.00 89.56 260 ILE A C 1
ATOM 2095 O O . ILE A 1 260 ? 12.636 -0.221 -48.792 1.00 89.56 260 ILE A O 1
ATOM 2099 N N . LEU A 1 261 ? 13.051 -0.726 -46.637 1.00 90.75 261 LEU A N 1
ATOM 2100 C CA . LEU A 1 261 ? 12.084 -1.814 -46.519 1.00 90.75 261 LEU A CA 1
ATOM 2101 C C . LEU A 1 261 ? 11.163 -1.561 -45.319 1.00 90.75 261 LEU A C 1
ATOM 2103 O O . LEU A 1 261 ? 11.626 -1.332 -44.197 1.00 90.75 261 LEU A O 1
ATOM 2107 N N . LEU A 1 262 ? 9.856 -1.621 -45.565 1.00 90.31 262 LEU A N 1
ATOM 2108 C CA . LEU A 1 262 ? 8.814 -1.568 -44.542 1.00 90.31 262 LEU A CA 1
ATOM 2109 C C . LEU A 1 262 ? 8.163 -2.940 -44.393 1.00 90.31 262 LEU A C 1
ATOM 2111 O O . LEU A 1 262 ? 7.972 -3.645 -45.380 1.00 90.31 262 LEU A O 1
ATOM 2115 N N . THR A 1 263 ? 7.823 -3.319 -43.165 1.00 89.88 263 THR A N 1
ATOM 2116 C CA . THR A 1 263 ? 7.274 -4.643 -42.825 1.00 89.88 263 THR A CA 1
ATOM 2117 C C . THR A 1 263 ? 6.181 -4.509 -41.764 1.00 89.88 263 THR A C 1
ATOM 2119 O O . THR A 1 263 ? 6.088 -3.480 -41.093 1.00 89.88 263 THR A O 1
ATOM 2122 N N . ASP A 1 264 ? 5.374 -5.544 -41.561 1.00 85.06 264 ASP A N 1
ATOM 2123 C CA . ASP A 1 264 ? 4.388 -5.621 -40.474 1.00 85.06 264 ASP A CA 1
ATOM 2124 C C . ASP A 1 264 ? 4.996 -5.839 -39.074 1.00 85.06 264 ASP A C 1
ATOM 2126 O O . ASP A 1 264 ? 4.272 -5.825 -38.080 1.00 85.06 264 ASP A O 1
ATOM 2130 N N . GLN A 1 265 ? 6.322 -5.974 -38.957 1.00 83.62 265 GLN A N 1
ATOM 2131 C CA . GLN A 1 265 ? 7.012 -6.245 -37.691 1.00 83.62 265 GLN A CA 1
ATOM 2132 C C . GLN A 1 265 ? 7.071 -5.024 -36.771 1.00 83.62 265 GLN A C 1
ATOM 2134 O O . GLN A 1 265 ? 8.056 -4.289 -36.702 1.00 83.62 265 GLN A O 1
ATOM 2139 N N . VAL A 1 266 ? 5.979 -4.811 -36.046 1.00 81.88 266 VAL A N 1
ATOM 2140 C CA . VAL A 1 266 ? 5.741 -3.682 -35.146 1.00 81.88 266 VAL A CA 1
ATOM 2141 C C . VAL A 1 266 ? 6.915 -3.430 -34.187 1.00 81.88 266 VAL A C 1
ATOM 2143 O O . VAL A 1 266 ? 7.206 -4.235 -33.306 1.00 81.88 266 VAL A O 1
ATOM 2146 N N . GLY A 1 267 ? 7.550 -2.259 -34.309 1.00 77.50 267 GLY A N 1
ATOM 2147 C CA . GLY A 1 267 ? 8.560 -1.782 -33.356 1.00 77.50 267 GLY A CA 1
ATOM 2148 C C . GLY A 1 267 ? 9.995 -2.227 -33.640 1.00 77.50 267 GLY A C 1
ATOM 2149 O O . GLY A 1 267 ? 10.892 -1.867 -32.875 1.00 77.50 267 GLY A O 1
ATOM 2150 N N . LEU A 1 268 ? 10.236 -2.947 -34.738 1.00 85.69 268 LEU A N 1
ATOM 2151 C CA . LEU A 1 268 ? 11.579 -3.304 -35.181 1.00 85.69 268 LEU A CA 1
ATOM 2152 C C . LEU A 1 268 ? 12.157 -2.199 -36.077 1.00 85.69 268 LEU A C 1
ATOM 2154 O O . LEU A 1 268 ? 11.650 -1.946 -37.162 1.00 85.69 268 LEU A O 1
ATOM 2158 N N . CYS A 1 269 ? 13.227 -1.533 -35.642 1.00 89.00 269 CYS A N 1
ATOM 2159 C CA . CYS A 1 269 ? 13.920 -0.513 -36.435 1.00 89.00 269 CYS A CA 1
ATOM 2160 C C . CYS A 1 269 ? 15.401 -0.873 -36.559 1.00 89.00 269 CYS A C 1
ATOM 2162 O O . CYS A 1 269 ? 16.101 -0.982 -35.550 1.00 89.00 269 CYS A O 1
ATOM 2164 N N . VAL A 1 270 ? 15.885 -1.056 -37.787 1.00 90.50 270 VAL A N 1
ATOM 2165 C CA . VAL A 1 270 ? 17.299 -1.306 -38.079 1.00 90.50 270 VAL A CA 1
ATOM 2166 C C . VAL A 1 270 ? 17.755 -0.346 -39.167 1.00 90.50 270 VAL A C 1
ATOM 2168 O O . VAL A 1 270 ? 17.201 -0.323 -40.262 1.00 90.50 270 VAL A O 1
ATOM 2171 N N . SER A 1 271 ? 18.768 0.468 -38.875 1.00 90.69 271 SER A N 1
ATOM 2172 C CA . SER A 1 271 ? 19.254 1.472 -39.818 1.00 90.69 271 SER A CA 1
ATOM 2173 C C . SER A 1 271 ? 20.775 1.478 -39.954 1.00 90.69 271 SER A C 1
ATOM 2175 O O . SER A 1 271 ? 21.500 1.248 -38.984 1.00 90.69 271 SER A O 1
ATOM 2177 N N . PHE A 1 272 ? 21.247 1.753 -41.171 1.00 88.62 272 PHE A N 1
ATOM 2178 C CA . PHE A 1 272 ? 22.652 1.806 -41.556 1.00 88.62 272 PHE A CA 1
ATOM 2179 C C . PHE A 1 272 ? 22.964 3.128 -42.262 1.00 88.62 272 PHE A C 1
ATOM 2181 O O . PHE A 1 272 ? 22.239 3.554 -43.165 1.00 88.62 272 PHE A O 1
ATOM 2188 N N . VAL A 1 273 ? 24.070 3.761 -41.870 1.00 86.69 273 VAL A N 1
ATOM 2189 C CA . VAL A 1 273 ? 24.603 4.977 -42.492 1.00 86.69 273 VAL A CA 1
ATOM 2190 C C . VAL A 1 273 ? 26.037 4.716 -42.921 1.00 86.69 273 VAL A C 1
ATOM 2192 O O . VAL A 1 273 ? 26.898 4.489 -42.072 1.00 86.69 273 VAL A O 1
ATOM 2195 N N . ASN A 1 274 ? 26.305 4.764 -44.229 1.00 81.25 274 ASN A N 1
ATOM 2196 C CA . ASN A 1 274 ? 27.642 4.525 -44.795 1.00 81.25 274 ASN A CA 1
ATOM 2197 C C . ASN A 1 274 ? 28.306 3.235 -44.268 1.00 81.25 274 ASN A C 1
ATOM 2199 O O . ASN A 1 274 ? 29.488 3.234 -43.936 1.00 81.25 274 ASN A O 1
ATOM 2203 N N . GLY A 1 275 ? 27.540 2.151 -44.123 1.00 76.12 275 GLY A N 1
ATOM 2204 C CA . GLY A 1 275 ? 28.067 0.873 -43.628 1.00 76.12 275 GLY A CA 1
ATOM 2205 C C . GLY A 1 275 ? 28.167 0.714 -42.122 1.00 76.12 275 GLY A C 1
ATOM 2206 O O . GLY A 1 275 ? 28.605 -0.336 -41.667 1.00 76.12 275 GLY A O 1
ATOM 2207 N N . ILE A 1 276 ? 27.715 1.697 -41.342 1.00 80.31 276 ILE A N 1
ATOM 2208 C CA . ILE A 1 276 ? 27.641 1.587 -39.885 1.00 80.31 276 ILE A CA 1
ATOM 2209 C C . ILE A 1 276 ? 26.197 1.482 -39.433 1.00 80.31 276 ILE A C 1
ATOM 2211 O O . ILE A 1 276 ? 25.367 2.322 -39.783 1.00 80.31 276 ILE A O 1
ATOM 2215 N N . ARG A 1 277 ? 25.919 0.485 -38.592 1.00 86.31 277 ARG A N 1
ATOM 2216 C CA . ARG A 1 277 ? 24.635 0.341 -37.913 1.00 86.31 277 ARG A CA 1
ATOM 2217 C C . ARG A 1 277 ? 24.445 1.451 -36.878 1.00 86.31 277 ARG A C 1
ATOM 2219 O O . ARG A 1 277 ? 25.226 1.579 -35.938 1.00 86.31 277 ARG A O 1
ATOM 2226 N N . THR A 1 278 ? 23.380 2.232 -37.027 1.00 87.44 278 THR A N 1
ATOM 2227 C CA . THR A 1 278 ? 22.997 3.289 -36.083 1.00 87.44 278 THR A CA 1
ATOM 2228 C C . THR A 1 278 ? 21.979 2.757 -35.083 1.00 87.44 278 THR A C 1
ATOM 2230 O O . THR A 1 278 ? 20.773 2.878 -35.290 1.00 87.44 278 THR A O 1
ATOM 2233 N N . VAL A 1 279 ? 22.471 2.146 -34.001 1.00 82.88 279 VAL A N 1
ATOM 2234 C CA . VAL A 1 279 ? 21.649 1.507 -32.951 1.00 82.88 279 VAL A CA 1
ATOM 2235 C C . VAL A 1 279 ? 20.683 2.497 -32.284 1.00 82.88 279 VAL A C 1
ATOM 2237 O O . VAL A 1 279 ? 19.573 2.127 -31.921 1.00 82.88 279 VAL A O 1
ATOM 2240 N N . ASN A 1 280 ? 21.076 3.770 -32.187 1.00 82.12 280 ASN A N 1
ATOM 2241 C CA . ASN A 1 280 ? 20.296 4.849 -31.577 1.00 82.12 280 ASN A CA 1
ATOM 2242 C C . ASN A 1 280 ? 19.628 5.767 -32.626 1.00 82.12 280 ASN A C 1
ATOM 2244 O O . ASN A 1 280 ? 19.365 6.949 -32.359 1.00 82.12 280 ASN A O 1
ATOM 2248 N N . ASP A 1 281 ? 19.352 5.232 -33.822 1.00 87.00 281 ASP A N 1
ATOM 2249 C CA . ASP A 1 281 ? 18.767 5.928 -34.974 1.00 87.00 281 ASP A CA 1
ATOM 2250 C C . ASP A 1 281 ? 19.524 7.228 -35.333 1.00 87.00 281 ASP A C 1
ATOM 2252 O O . ASP A 1 281 ? 20.740 7.345 -35.183 1.00 87.00 281 ASP A O 1
ATOM 2256 N N . GLY A 1 282 ? 18.829 8.237 -35.855 1.00 87.06 282 GLY A N 1
ATOM 2257 C CA . GLY A 1 282 ? 19.404 9.538 -36.155 1.00 87.06 282 GLY A CA 1
ATOM 2258 C C . GLY A 1 282 ? 18.528 10.367 -37.077 1.00 87.06 282 GLY A C 1
ATOM 2259 O O . GLY A 1 282 ? 17.385 10.011 -37.372 1.00 87.06 282 GLY A O 1
ATOM 2260 N N . VAL A 1 283 ? 19.099 11.473 -37.545 1.00 87.75 283 VAL A N 1
ATOM 2261 C CA . VAL A 1 283 ? 18.428 12.423 -38.444 1.00 87.75 283 VAL A CA 1
ATOM 2262 C C . VAL A 1 283 ? 17.963 11.786 -39.765 1.00 87.75 283 VAL A C 1
ATOM 2264 O O . VAL A 1 283 ? 16.950 12.213 -40.308 1.00 87.75 283 VAL A O 1
ATOM 2267 N N . HIS A 1 284 ? 18.622 10.723 -40.243 1.00 87.38 284 HIS A N 1
ATOM 2268 C CA . HIS A 1 284 ? 18.230 9.954 -41.437 1.00 87.38 284 HIS A CA 1
ATOM 2269 C C . HIS A 1 284 ? 16.898 9.223 -41.246 1.00 87.38 284 HIS A C 1
ATOM 2271 O O . HIS A 1 284 ? 16.012 9.306 -42.092 1.00 87.38 284 HIS A O 1
ATOM 2277 N N . VAL A 1 285 ? 16.724 8.560 -40.101 1.00 87.75 285 VAL A N 1
ATOM 2278 C CA . VAL A 1 285 ? 15.466 7.892 -39.743 1.00 87.75 285 VAL A CA 1
ATOM 2279 C C . VAL A 1 285 ? 14.368 8.924 -39.482 1.00 87.75 285 VAL A C 1
ATOM 2281 O O . VAL A 1 285 ? 13.224 8.736 -39.892 1.00 87.75 285 VAL A O 1
ATOM 2284 N N . ASP A 1 286 ? 14.697 10.028 -38.806 1.00 85.06 286 ASP A N 1
ATOM 2285 C CA . ASP A 1 286 ? 13.729 11.084 -38.496 1.00 85.06 286 ASP A CA 1
ATOM 2286 C C . ASP A 1 286 ? 13.210 11.784 -39.773 1.00 85.06 286 ASP A C 1
ATOM 2288 O O . ASP A 1 286 ? 12.014 12.087 -39.849 1.00 85.06 286 ASP A O 1
ATOM 2292 N N . SER A 1 287 ? 14.075 11.974 -40.781 1.00 83.38 287 SER A N 1
ATOM 2293 C CA . SER A 1 287 ? 13.714 12.487 -42.114 1.00 83.38 287 SER A CA 1
ATOM 2294 C C . SER A 1 287 ? 12.747 11.542 -42.835 1.00 83.38 287 SER A C 1
ATOM 2296 O O . SER A 1 287 ? 11.638 11.944 -43.197 1.00 83.38 287 SER A O 1
ATOM 2298 N N . LEU A 1 288 ? 13.081 10.249 -42.905 1.00 84.62 288 LEU A N 1
ATOM 2299 C CA . LEU A 1 288 ? 12.230 9.235 -43.532 1.00 84.62 288 LEU A CA 1
ATOM 2300 C C . LEU A 1 288 ? 10.843 9.144 -42.876 1.00 84.62 288 LEU A C 1
ATOM 2302 O O . LEU A 1 288 ? 9.817 9.069 -43.550 1.00 84.62 288 LEU A O 1
ATOM 2306 N N . VAL A 1 289 ? 10.780 9.206 -41.543 1.00 82.94 289 VAL A N 1
ATOM 2307 C CA . VAL A 1 289 ? 9.507 9.186 -40.806 1.00 82.94 289 VAL A CA 1
ATOM 2308 C C . VAL A 1 289 ? 8.658 10.432 -41.095 1.00 82.94 289 VAL A C 1
ATOM 2310 O O . VAL A 1 289 ? 7.426 10.355 -41.093 1.00 82.94 289 VAL A O 1
ATOM 2313 N N . LYS A 1 290 ? 9.278 11.590 -41.354 1.00 80.44 290 LYS A N 1
ATOM 2314 C CA . LYS A 1 290 ? 8.568 12.814 -41.760 1.00 80.44 290 LYS A CA 1
ATOM 2315 C C . LYS A 1 290 ? 7.945 12.657 -43.151 1.00 80.44 290 LYS A C 1
ATOM 2317 O O . LYS A 1 290 ? 6.787 13.037 -43.341 1.00 80.44 290 LYS A O 1
ATOM 2322 N N . GLU A 1 291 ? 8.671 12.062 -44.092 1.00 81.25 291 GLU A N 1
ATOM 2323 C CA . GLU A 1 291 ? 8.146 11.740 -45.423 1.00 81.25 291 GLU A CA 1
ATOM 2324 C C . GLU A 1 291 ? 7.013 10.704 -45.352 1.00 81.25 291 GLU A C 1
ATOM 2326 O O . GLU A 1 291 ? 5.951 10.918 -45.938 1.00 81.25 291 GLU A O 1
ATOM 2331 N N . LEU A 1 292 ? 7.162 9.652 -44.537 1.00 80.94 292 LEU A N 1
ATOM 2332 C CA . LEU A 1 292 ? 6.125 8.633 -44.319 1.00 80.94 292 LEU A CA 1
ATOM 2333 C C . LEU A 1 292 ? 4.823 9.225 -43.769 1.00 80.94 292 LEU A C 1
ATOM 2335 O O . LEU A 1 292 ? 3.745 8.901 -44.263 1.00 80.94 292 LEU A O 1
ATOM 2339 N N . LYS A 1 293 ? 4.895 10.139 -42.791 1.00 79.38 293 LYS A N 1
ATOM 2340 C CA . LYS A 1 293 ? 3.705 10.849 -42.275 1.00 79.38 293 LYS A CA 1
ATOM 2341 C C . LYS A 1 293 ? 2.969 11.613 -43.372 1.00 79.38 293 LYS A C 1
ATOM 2343 O O . LYS A 1 293 ? 1.739 11.639 -43.382 1.00 79.38 293 LYS A O 1
ATOM 2348 N N . THR A 1 294 ? 3.730 12.224 -44.277 1.00 79.69 294 THR A N 1
ATOM 2349 C CA . THR A 1 294 ? 3.191 12.983 -45.408 1.00 79.69 294 THR A CA 1
ATOM 2350 C C . THR A 1 294 ? 2.519 12.036 -46.403 1.00 79.69 294 THR A C 1
ATOM 2352 O O . THR A 1 294 ? 1.380 12.270 -46.794 1.00 79.69 294 THR A O 1
ATOM 2355 N N . ALA A 1 295 ? 3.165 10.915 -46.739 1.00 78.69 295 ALA A N 1
ATOM 2356 C CA . ALA A 1 295 ? 2.630 9.899 -47.645 1.00 78.69 295 ALA A CA 1
ATOM 2357 C C . ALA A 1 295 ? 1.363 9.199 -47.113 1.00 78.69 295 ALA A C 1
ATOM 2359 O O . ALA A 1 295 ? 0.457 8.882 -47.885 1.00 78.69 295 ALA A O 1
ATOM 2360 N N . LEU A 1 296 ? 1.276 8.991 -45.795 1.00 77.69 296 LEU A N 1
ATOM 2361 C CA . LEU A 1 296 ? 0.124 8.390 -45.111 1.00 77.69 296 LEU A CA 1
ATOM 2362 C C . LEU A 1 296 ? -1.055 9.370 -44.918 1.00 77.69 296 LEU A C 1
ATOM 2364 O O . LEU A 1 296 ? -2.087 8.978 -44.372 1.00 77.69 296 LEU A O 1
ATOM 2368 N N . ASN A 1 297 ? -0.938 10.629 -45.369 1.00 75.94 297 ASN A N 1
ATOM 2369 C CA . ASN A 1 297 ? -1.914 11.706 -45.143 1.00 75.94 297 ASN A CA 1
ATOM 2370 C C . ASN A 1 297 ? -2.233 11.951 -43.653 1.00 75.94 297 ASN A C 1
ATOM 2372 O O . ASN A 1 297 ? -3.349 12.335 -43.296 1.00 75.94 297 ASN A O 1
ATOM 2376 N N . ILE A 1 298 ? -1.253 11.768 -42.765 1.00 70.81 298 ILE A N 1
ATOM 2377 C CA . ILE A 1 298 ? -1.418 12.035 -41.333 1.00 70.81 298 ILE A CA 1
ATOM 2378 C C . ILE A 1 298 ? -1.263 13.546 -41.110 1.00 70.81 298 ILE A C 1
ATOM 2380 O O . ILE A 1 298 ? -0.169 14.068 -40.907 1.00 70.81 298 ILE A O 1
ATOM 2384 N N . THR A 1 299 ? -2.382 14.270 -41.152 1.00 56.34 299 THR A N 1
ATOM 2385 C CA . THR A 1 299 ? -2.446 15.740 -41.009 1.00 56.34 299 THR A CA 1
ATOM 2386 C C . THR A 1 299 ? -2.203 16.232 -39.580 1.00 56.34 299 THR A C 1
ATOM 2388 O O . THR A 1 299 ? -1.986 17.423 -39.338 1.00 56.34 299 THR A O 1
ATOM 2391 N N . THR A 1 300 ? -2.210 15.337 -38.591 1.00 54.31 300 THR A N 1
ATOM 2392 C CA . THR A 1 300 ? -2.017 15.720 -37.195 1.00 54.31 300 THR A CA 1
ATOM 2393 C C . THR A 1 300 ? -0.545 16.029 -36.902 1.00 54.31 300 THR A C 1
ATOM 2395 O O . THR A 1 300 ? 0.276 15.117 -36.824 1.00 54.31 300 THR A O 1
ATOM 2398 N N . LYS A 1 301 ? -0.223 17.290 -36.568 1.00 52.78 301 LYS A N 1
ATOM 2399 C CA . LYS A 1 301 ? 1.065 17.737 -35.968 1.00 52.78 301 LYS A CA 1
ATOM 2400 C C . LYS A 1 301 ? 1.434 17.039 -34.630 1.00 52.78 301 LYS A C 1
ATOM 2402 O O . LYS A 1 301 ? 2.320 17.496 -33.918 1.00 52.78 301 LYS A O 1
ATOM 2407 N N . LYS A 1 302 ? 0.720 15.979 -34.236 1.00 50.59 302 LYS A N 1
ATOM 2408 C CA . LYS A 1 302 ? 0.654 15.421 -32.877 1.00 50.59 302 LYS A CA 1
ATOM 2409 C C . LYS A 1 302 ? 1.297 14.031 -32.722 1.00 50.59 302 LYS A C 1
ATOM 2411 O O . LYS A 1 302 ? 1.420 13.580 -31.594 1.00 50.59 302 LYS A O 1
ATOM 2416 N N . VAL A 1 303 ? 1.744 13.358 -33.787 1.00 56.72 303 VAL A N 1
ATOM 2417 C CA . VAL A 1 303 ? 2.364 12.017 -33.685 1.00 56.72 303 VAL A CA 1
ATOM 2418 C C . VAL A 1 303 ? 3.895 12.131 -33.697 1.00 56.72 303 VAL A C 1
ATOM 2420 O O . VAL A 1 303 ? 4.471 12.617 -34.674 1.00 56.72 303 VAL A O 1
ATOM 2423 N N . PHE A 1 304 ? 4.576 11.697 -32.627 1.00 58.84 304 PHE A N 1
ATOM 2424 C CA . PHE A 1 304 ? 6.048 11.655 -32.563 1.00 58.84 304 PHE A CA 1
ATOM 2425 C C . PHE A 1 304 ? 6.628 10.613 -33.520 1.00 58.84 304 PHE A C 1
ATOM 2427 O O . PHE A 1 304 ? 6.006 9.590 -33.785 1.00 58.84 304 PHE A O 1
ATOM 2434 N N . SER A 1 305 ? 7.839 10.851 -34.032 1.00 62.84 305 SER A N 1
ATOM 2435 C CA . SER A 1 305 ? 8.499 9.918 -34.958 1.00 62.84 305 SER A CA 1
ATOM 2436 C C . SER A 1 305 ? 8.758 8.536 -34.341 1.00 62.84 305 SER A C 1
ATOM 2438 O O . SER A 1 305 ? 8.712 7.538 -35.048 1.00 62.84 305 SER A O 1
ATOM 2440 N N . THR A 1 306 ? 8.931 8.449 -33.019 1.00 65.25 306 THR A N 1
ATOM 2441 C CA . THR A 1 306 ? 9.020 7.182 -32.269 1.00 65.25 306 THR A CA 1
ATOM 2442 C C . THR A 1 306 ? 7.702 6.409 -32.245 1.00 65.25 306 THR A C 1
ATOM 2444 O O . THR A 1 306 ? 7.706 5.199 -32.429 1.00 65.25 306 THR A O 1
ATOM 2447 N N . ALA A 1 307 ? 6.568 7.099 -32.089 1.00 67.00 307 ALA A N 1
ATOM 2448 C CA . ALA A 1 307 ? 5.246 6.474 -32.126 1.00 67.00 307 ALA A CA 1
ATOM 2449 C C . ALA A 1 307 ? 4.905 5.930 -33.519 1.00 67.00 307 ALA A C 1
ATOM 2451 O O . ALA A 1 307 ? 4.224 4.920 -33.615 1.00 67.00 307 ALA A O 1
ATOM 2452 N N . VAL A 1 308 ? 5.409 6.570 -34.581 1.00 71.31 308 VAL A N 1
ATOM 2453 C CA . VAL A 1 308 ? 5.282 6.060 -35.955 1.00 71.31 308 VAL A CA 1
ATOM 2454 C C . VAL A 1 308 ? 6.088 4.775 -36.138 1.00 71.31 308 VAL A C 1
ATOM 2456 O O . VAL A 1 308 ? 5.531 3.766 -36.553 1.00 71.31 308 VAL A O 1
ATOM 2459 N N . LYS A 1 309 ? 7.365 4.782 -35.738 1.00 74.69 309 LYS A N 1
ATOM 2460 C CA . LYS A 1 309 ? 8.261 3.612 -35.808 1.00 74.69 309 LYS A CA 1
ATOM 2461 C C . LYS A 1 309 ? 7.779 2.413 -34.991 1.00 74.69 309 LYS A C 1
ATOM 2463 O O . LYS A 1 309 ? 8.095 1.281 -35.315 1.00 74.69 309 LYS A O 1
ATOM 2468 N N . ALA A 1 310 ? 6.994 2.653 -33.946 1.00 78.12 310 ALA A N 1
ATOM 2469 C CA . ALA A 1 310 ? 6.441 1.601 -33.105 1.00 78.12 310 ALA A CA 1
ATOM 2470 C C . ALA A 1 310 ? 5.243 0.863 -33.727 1.00 78.12 310 ALA A C 1
ATOM 2472 O O . ALA A 1 310 ? 4.655 0.049 -33.029 1.00 78.12 310 ALA A O 1
ATOM 2473 N N . LYS A 1 311 ? 4.819 1.173 -34.964 1.00 83.44 311 LYS A N 1
ATOM 2474 C CA . LYS A 1 311 ? 3.628 0.570 -35.604 1.00 83.44 311 LYS A CA 1
ATOM 2475 C C . LYS A 1 311 ? 3.931 -0.37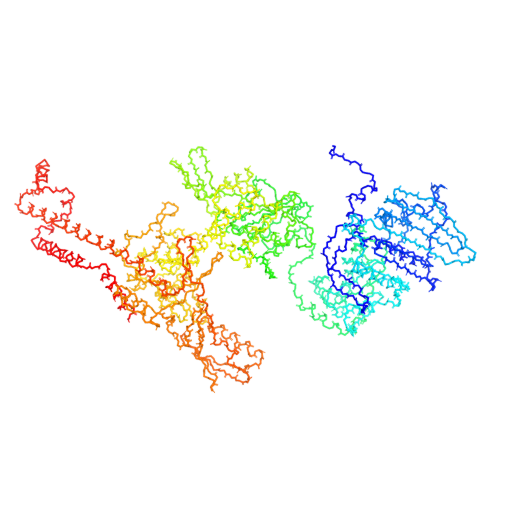1 -36.765 1.00 83.44 311 LYS A C 1
ATOM 2477 O O . LYS A 1 311 ? 3.018 -1.024 -37.251 1.00 83.44 311 LYS A O 1
ATOM 2482 N N . PHE A 1 312 ? 5.179 -0.433 -37.199 1.00 86.31 312 PHE A N 1
ATOM 2483 C CA . PHE A 1 312 ? 5.644 -1.267 -38.303 1.00 86.31 312 PHE A CA 1
ATOM 2484 C C . PHE A 1 312 ? 7.132 -1.560 -38.117 1.00 86.31 312 PHE A C 1
ATOM 2486 O O . PHE A 1 312 ? 7.757 -0.995 -37.216 1.00 86.31 312 PHE A O 1
ATOM 2493 N N . GLY A 1 313 ? 7.688 -2.424 -38.959 1.00 88.56 313 GLY A N 1
ATOM 2494 C CA . GLY A 1 313 ? 9.124 -2.668 -39.001 1.00 88.56 313 GLY A CA 1
ATOM 2495 C C . GLY A 1 313 ? 9.786 -1.817 -40.077 1.00 88.56 313 GLY A C 1
ATOM 2496 O O . GLY A 1 313 ? 9.282 -1.744 -41.198 1.00 88.56 313 GLY A O 1
ATOM 2497 N N . LEU A 1 314 ? 10.899 -1.169 -39.743 1.00 90.25 314 LEU A N 1
ATOM 2498 C CA . LEU A 1 314 ? 11.653 -0.278 -40.619 1.00 90.25 314 LEU A CA 1
ATOM 2499 C C . LEU A 1 314 ? 13.093 -0.762 -40.765 1.00 90.25 314 LEU A C 1
ATOM 2501 O O . LEU A 1 314 ? 13.840 -0.802 -39.787 1.00 90.25 314 LEU A O 1
ATOM 2505 N N . PHE A 1 315 ? 13.502 -1.027 -42.002 1.00 91.50 315 PHE A N 1
ATOM 2506 C CA . PHE A 1 315 ? 14.887 -1.301 -42.355 1.00 91.50 315 PHE A CA 1
ATOM 2507 C C . PHE A 1 315 ? 15.377 -0.245 -43.346 1.00 91.50 315 PHE A C 1
ATOM 2509 O O . PHE A 1 315 ? 14.776 -0.047 -44.402 1.00 91.50 315 PHE A O 1
ATOM 2516 N N . LEU A 1 316 ? 16.453 0.456 -42.988 1.00 90.12 316 LEU A N 1
ATOM 2517 C CA . LEU A 1 316 ? 16.988 1.581 -43.757 1.00 90.12 316 LEU A CA 1
ATOM 2518 C C . LEU A 1 316 ? 18.489 1.415 -43.989 1.00 90.12 316 LEU A C 1
ATOM 2520 O O . LEU A 1 316 ? 19.255 1.329 -43.038 1.00 90.12 316 LEU A O 1
ATOM 2524 N N . ASN A 1 317 ? 18.931 1.460 -45.237 1.00 89.06 317 ASN A N 1
ATOM 2525 C CA . ASN A 1 317 ? 20.336 1.570 -45.607 1.00 89.06 317 ASN A CA 1
ATOM 2526 C C . ASN A 1 317 ? 20.528 2.813 -46.481 1.00 89.06 317 ASN A C 1
ATOM 2528 O O . ASN A 1 317 ? 20.052 2.852 -47.614 1.00 89.06 317 ASN A O 1
ATOM 2532 N N . CYS A 1 318 ? 21.212 3.833 -45.960 1.00 85.31 318 CYS A N 1
ATOM 2533 C CA . CYS A 1 318 ? 21.414 5.092 -46.674 1.00 85.31 318 CYS A CA 1
ATOM 2534 C C . CYS A 1 318 ? 22.884 5.520 -46.726 1.00 85.31 318 CYS A C 1
ATOM 2536 O O . CYS A 1 318 ? 23.670 5.282 -45.802 1.00 85.31 318 CYS A O 1
ATOM 2538 N N . LYS A 1 319 ? 23.236 6.228 -47.805 1.00 83.44 319 LYS A N 1
ATOM 2539 C CA . LYS A 1 319 ? 24.531 6.893 -47.955 1.00 83.44 319 LYS A CA 1
ATOM 2540 C C . LYS A 1 319 ? 24.384 8.379 -47.648 1.00 83.44 319 LYS A C 1
ATOM 2542 O O . LYS A 1 319 ? 23.579 9.064 -48.266 1.00 83.44 319 LYS A O 1
ATOM 2547 N N . VAL A 1 320 ? 25.172 8.876 -46.702 1.00 84.88 320 VAL A N 1
ATOM 2548 C CA . VAL A 1 320 ? 25.122 10.258 -46.218 1.00 84.88 320 VAL A CA 1
ATOM 2549 C C . VAL A 1 320 ? 26.466 10.924 -46.466 1.00 84.88 320 VAL A C 1
ATOM 2551 O O . VAL A 1 320 ? 27.510 10.412 -46.064 1.00 84.88 320 VAL A O 1
ATOM 2554 N N . LYS A 1 321 ? 26.447 12.095 -47.101 1.00 83.25 321 LYS A N 1
ATOM 2555 C CA . LYS A 1 321 ? 27.647 12.908 -47.309 1.00 83.25 321 LYS A CA 1
ATOM 2556 C C . LYS A 1 321 ? 28.090 13.528 -45.980 1.00 83.25 321 LYS A C 1
ATOM 2558 O O . LYS A 1 321 ? 27.290 14.142 -45.280 1.00 83.25 321 LYS A O 1
ATOM 2563 N N . ASN A 1 322 ? 29.368 13.392 -45.636 1.00 80.44 322 ASN A N 1
ATOM 2564 C CA . ASN A 1 322 ? 29.995 13.971 -44.444 1.00 80.44 322 ASN A CA 1
ATOM 2565 C C . ASN A 1 322 ? 29.229 13.692 -43.126 1.00 80.44 322 ASN A C 1
ATOM 2567 O O . ASN A 1 322 ? 28.895 14.641 -42.407 1.00 80.44 322 ASN A O 1
ATOM 2571 N N . PRO A 1 323 ? 28.970 12.419 -42.755 1.00 83.94 323 PRO A N 1
ATOM 2572 C CA . PRO A 1 323 ? 28.144 12.106 -41.593 1.00 83.94 323 PRO A CA 1
ATOM 2573 C C . PRO A 1 323 ? 28.781 12.624 -40.295 1.00 83.94 323 PRO A C 1
ATOM 2575 O O . PRO A 1 323 ? 30.003 12.545 -40.083 1.00 83.94 323 PRO A O 1
ATOM 2578 N N . LYS A 1 324 ? 27.933 13.153 -39.410 1.00 82.00 324 LYS A N 1
ATOM 2579 C CA . LYS A 1 324 ? 28.274 13.586 -38.052 1.00 82.00 324 LYS A CA 1
ATOM 2580 C C . LYS A 1 324 ? 27.509 12.714 -37.064 1.00 82.00 324 LYS A C 1
ATOM 2582 O O . LYS A 1 324 ? 26.283 12.704 -37.081 1.00 82.00 324 LYS A O 1
ATOM 2587 N N . PHE A 1 325 ? 28.233 12.022 -36.191 1.00 83.25 325 PHE A N 1
ATOM 2588 C CA . PHE A 1 325 ? 27.666 11.199 -35.122 1.00 83.25 325 PHE A CA 1
ATOM 2589 C C . PHE A 1 325 ? 27.807 11.875 -33.752 1.00 83.25 325 PHE A C 1
ATOM 2591 O O . PHE A 1 325 ? 28.614 12.795 -33.599 1.00 83.25 325 PHE A O 1
ATOM 2598 N N . ASN A 1 326 ? 27.005 11.429 -32.784 1.00 76.25 326 ASN A N 1
ATOM 2599 C CA . ASN A 1 326 ? 26.978 11.918 -31.399 1.00 76.25 326 ASN A CA 1
ATOM 2600 C C . ASN A 1 326 ? 28.282 11.667 -30.622 1.00 76.25 326 ASN A C 1
ATOM 2602 O O . ASN A 1 326 ? 28.635 12.454 -29.749 1.00 76.25 326 ASN A O 1
ATOM 2606 N N . SER A 1 327 ? 28.979 10.577 -30.929 1.00 74.88 327 SER A N 1
ATOM 2607 C CA . SER A 1 327 ? 30.178 10.113 -30.230 1.00 74.88 327 SER A CA 1
ATOM 2608 C C . SER A 1 327 ? 31.123 9.389 -31.195 1.00 74.88 327 SER A C 1
ATOM 2610 O O . SER A 1 327 ? 30.803 9.161 -32.368 1.00 74.88 327 SER A O 1
ATOM 2612 N N . GLN A 1 328 ? 32.286 8.975 -30.684 1.00 69.06 328 GLN A N 1
ATOM 2613 C CA . GLN A 1 328 ? 33.204 8.086 -31.398 1.00 69.06 328 GLN A CA 1
ATOM 2614 C C . GLN A 1 328 ? 32.617 6.682 -31.623 1.00 69.06 328 GLN A C 1
ATOM 2616 O O . GLN A 1 328 ? 33.004 6.024 -32.587 1.00 69.06 328 GLN A O 1
ATOM 2621 N N . THR A 1 329 ? 31.647 6.242 -30.812 1.00 69.69 329 THR A N 1
ATOM 2622 C CA . THR A 1 329 ? 30.966 4.948 -30.996 1.00 69.69 329 THR A CA 1
ATOM 2623 C C . THR A 1 329 ? 29.995 4.950 -32.184 1.00 69.69 329 THR A C 1
ATOM 2625 O O . THR A 1 329 ? 29.604 3.888 -32.659 1.00 69.69 329 THR A O 1
ATOM 2628 N N . LYS A 1 330 ? 29.688 6.123 -32.763 1.00 77.94 330 LYS A N 1
ATOM 2629 C CA . LYS A 1 330 ? 28.898 6.292 -34.000 1.00 77.94 330 LYS A CA 1
ATOM 2630 C C . LYS A 1 330 ? 27.492 5.668 -33.949 1.00 77.94 330 LYS A C 1
ATOM 2632 O O . LYS A 1 330 ? 26.935 5.300 -34.978 1.00 77.94 330 LYS A O 1
ATOM 2637 N N . GLU A 1 331 ? 26.895 5.592 -32.764 1.00 81.12 331 GLU A N 1
ATOM 2638 C CA . GLU A 1 331 ? 25.595 4.939 -32.559 1.00 81.12 331 GLU A CA 1
ATOM 2639 C C . GLU A 1 331 ? 24.401 5.767 -33.048 1.00 81.12 331 GLU A C 1
ATOM 2641 O O . GLU A 1 331 ? 23.376 5.187 -33.408 1.00 81.12 331 GLU A O 1
ATOM 2646 N N . ARG A 1 332 ? 24.512 7.108 -33.056 1.00 87.38 332 ARG A N 1
ATOM 2647 C CA . ARG A 1 332 ? 23.450 8.017 -33.519 1.00 87.38 332 ARG A CA 1
ATOM 2648 C C . ARG A 1 332 ? 23.957 9.048 -34.519 1.00 87.38 332 ARG A C 1
ATOM 2650 O O . ARG A 1 332 ? 24.893 9.793 -34.219 1.00 87.38 332 ARG A O 1
ATOM 2657 N N . LEU A 1 333 ? 23.289 9.162 -35.668 1.00 87.38 333 LEU A N 1
ATOM 2658 C CA . LEU A 1 333 ? 23.556 10.223 -36.646 1.00 87.38 333 LEU A CA 1
ATOM 2659 C C . LEU A 1 333 ? 22.903 11.542 -36.195 1.00 87.38 333 LEU A C 1
ATOM 2661 O O . LEU A 1 333 ? 21.689 11.609 -36.002 1.00 87.38 333 LEU A O 1
ATOM 2665 N N . VAL A 1 334 ? 23.698 12.602 -36.045 1.00 87.38 334 VAL A N 1
ATOM 2666 C CA . VAL A 1 334 ? 23.248 13.942 -35.616 1.00 87.38 334 VAL A CA 1
ATOM 2667 C C . VAL A 1 334 ? 23.247 14.979 -36.741 1.00 87.38 334 VAL A C 1
ATOM 2669 O O . VAL A 1 334 ? 22.657 16.041 -36.583 1.00 87.38 334 VAL A O 1
ATOM 2672 N N . GLY A 1 335 ? 23.893 14.697 -37.873 1.00 83.62 335 GLY A N 1
ATOM 2673 C CA . GLY A 1 335 ? 23.880 15.577 -39.041 1.00 83.62 335 GLY A CA 1
ATOM 2674 C C . GLY A 1 335 ? 24.601 14.967 -40.248 1.00 83.62 335 GLY A C 1
ATOM 2675 O O . GLY A 1 335 ? 25.305 13.965 -40.078 1.00 83.62 335 GLY A O 1
ATOM 2676 N N . PRO A 1 336 ? 24.497 15.572 -41.445 1.00 80.38 336 PRO A N 1
ATOM 2677 C CA . PRO A 1 336 ? 23.755 16.800 -41.788 1.00 80.38 336 PRO A CA 1
ATOM 2678 C C . PRO A 1 336 ? 22.226 16.660 -41.659 1.00 80.38 336 PRO A C 1
ATOM 2680 O O . PRO A 1 336 ? 21.716 15.549 -41.636 1.00 80.38 336 PRO A O 1
ATOM 2683 N N . SER A 1 337 ? 21.508 17.779 -41.509 1.00 69.31 337 SER A N 1
ATOM 2684 C CA . SER A 1 337 ? 20.048 17.805 -41.279 1.00 69.31 337 SER A CA 1
ATOM 2685 C C . SER A 1 337 ? 19.224 17.550 -42.546 1.00 69.31 337 SER A C 1
ATOM 2687 O O . SER A 1 337 ? 18.105 17.052 -42.457 1.00 69.31 337 SER A O 1
ATOM 2689 N N . ASP A 1 338 ? 19.790 17.871 -43.710 1.00 66.50 338 ASP A N 1
ATOM 2690 C CA . ASP A 1 338 ? 19.140 17.782 -45.019 1.00 66.50 338 ASP A CA 1
ATOM 2691 C C . ASP A 1 338 ? 19.537 16.471 -45.707 1.00 66.50 338 ASP A C 1
ATOM 2693 O O . ASP A 1 338 ? 20.324 16.443 -46.651 1.00 66.50 338 ASP A O 1
ATOM 2697 N N . ILE A 1 339 ? 19.062 15.351 -45.158 1.00 75.00 339 ILE A N 1
ATOM 2698 C CA . ILE A 1 339 ? 19.270 14.029 -45.757 1.00 75.00 339 ILE A CA 1
ATOM 2699 C C . ILE A 1 339 ? 18.080 13.726 -46.655 1.00 75.00 339 ILE A C 1
ATOM 2701 O O . ILE A 1 339 ? 16.967 13.523 -46.166 1.00 75.00 339 ILE A O 1
ATOM 2705 N N . GLU A 1 340 ? 18.336 13.666 -47.959 1.00 65.88 340 GLU A N 1
ATOM 2706 C CA . GLU A 1 340 ? 17.377 13.150 -48.930 1.00 65.88 340 GLU A CA 1
ATOM 2707 C C . GLU A 1 340 ? 17.273 11.628 -48.772 1.00 65.88 340 GLU A C 1
ATOM 2709 O O . GLU A 1 340 ? 18.204 10.884 -49.084 1.00 65.88 340 GLU A O 1
ATOM 2714 N N . THR A 1 341 ? 16.135 11.156 -48.267 1.00 66.62 341 THR A N 1
ATOM 2715 C CA . THR A 1 341 ? 15.787 9.730 -48.221 1.00 66.62 341 THR A CA 1
ATOM 2716 C C . THR A 1 341 ? 14.592 9.509 -49.142 1.00 66.62 341 THR A C 1
ATOM 2718 O O . THR A 1 341 ? 13.478 9.498 -48.636 1.00 66.62 341 THR A O 1
ATOM 2721 N N . PRO A 1 342 ? 14.775 9.388 -50.472 1.00 63.22 342 PRO A N 1
ATOM 2722 C CA . PRO A 1 342 ? 13.684 9.497 -51.437 1.00 63.22 342 PRO A CA 1
ATOM 2723 C C . PRO A 1 342 ? 12.675 8.353 -51.286 1.00 63.22 342 PRO A C 1
ATOM 2725 O O . PRO A 1 342 ? 12.806 7.292 -51.901 1.00 63.22 342 PRO A O 1
ATOM 2728 N N . LEU A 1 343 ? 11.646 8.591 -50.477 1.00 71.81 343 LEU A N 1
ATOM 2729 C CA . LEU A 1 343 ? 10.536 7.683 -50.271 1.00 71.81 343 LEU A CA 1
ATOM 2730 C C . LEU A 1 343 ? 9.595 7.768 -51.472 1.00 71.81 343 LEU A C 1
ATOM 2732 O O . LEU A 1 343 ? 8.965 8.798 -51.739 1.00 71.81 343 LEU A O 1
ATOM 2736 N N . ARG A 1 344 ? 9.449 6.669 -52.211 1.00 74.38 344 ARG A N 1
ATOM 2737 C CA . ARG A 1 344 ? 8.550 6.628 -53.370 1.00 74.38 344 ARG A CA 1
ATOM 2738 C C . ARG A 1 344 ? 7.103 6.446 -52.918 1.00 74.38 344 ARG A C 1
ATOM 2740 O O . ARG A 1 344 ? 6.583 5.343 -52.784 1.00 74.38 344 ARG A O 1
ATOM 2747 N N . THR A 1 345 ? 6.414 7.566 -52.717 1.00 71.25 345 THR A N 1
ATOM 2748 C CA . THR A 1 345 ? 5.050 7.618 -52.155 1.00 71.25 345 THR A CA 1
ATOM 2749 C C . THR A 1 345 ? 3.982 6.847 -52.939 1.00 71.25 345 THR A C 1
ATOM 2751 O O . THR A 1 345 ? 2.971 6.453 -52.356 1.00 71.25 345 THR A O 1
ATOM 2754 N N . LYS A 1 346 ? 4.191 6.597 -54.241 1.00 74.00 346 LYS A N 1
ATOM 2755 C CA . LYS A 1 346 ? 3.307 5.748 -55.060 1.00 74.00 346 LYS A CA 1
ATOM 2756 C C . LYS A 1 346 ? 3.367 4.278 -54.643 1.00 74.00 346 LYS A C 1
ATOM 2758 O O . LYS A 1 346 ? 2.318 3.650 -54.542 1.00 74.00 346 LYS A O 1
ATOM 2763 N N . GLU A 1 347 ? 4.567 3.763 -54.380 1.00 76.44 347 GLU A N 1
ATOM 2764 C CA . GLU A 1 347 ? 4.802 2.363 -54.007 1.00 76.44 347 GLU A CA 1
ATOM 2765 C C . GLU A 1 347 ? 4.146 2.080 -52.649 1.00 76.44 347 GLU A C 1
ATOM 2767 O O . GLU A 1 347 ? 3.386 1.126 -52.522 1.00 76.44 347 GLU A O 1
ATOM 2772 N N . LEU A 1 348 ? 4.267 2.997 -51.684 1.00 80.38 348 LEU A N 1
ATOM 2773 C CA . LEU A 1 348 ? 3.653 2.860 -50.356 1.00 80.38 348 LEU A CA 1
ATOM 2774 C C . LEU A 1 348 ? 2.157 2.534 -50.359 1.00 80.38 348 LEU A C 1
ATOM 2776 O O . LEU A 1 348 ? 1.715 1.768 -49.513 1.00 80.38 348 LEU A O 1
ATOM 2780 N N . ARG A 1 349 ? 1.366 3.082 -51.291 1.00 79.25 349 ARG A N 1
ATOM 2781 C CA . ARG A 1 349 ? -0.086 2.812 -51.343 1.00 79.25 349 ARG A CA 1
ATOM 2782 C C . ARG A 1 349 ? -0.417 1.362 -51.698 1.00 79.25 349 ARG A C 1
ATOM 2784 O O . ARG A 1 349 ? -1.526 0.924 -51.420 1.00 79.25 349 ARG A O 1
ATOM 2791 N N . SER A 1 350 ? 0.519 0.652 -52.323 1.00 81.31 350 SER A N 1
ATOM 2792 C CA . SER A 1 350 ? 0.390 -0.771 -52.647 1.00 81.31 350 SER A CA 1
ATOM 2793 C C . SER A 1 350 ? 0.832 -1.691 -51.507 1.00 81.31 350 SER A C 1
ATOM 2795 O O . SER A 1 350 ? 0.684 -2.904 -51.618 1.00 81.31 350 SER A O 1
ATOM 2797 N N . TRP A 1 351 ? 1.341 -1.135 -50.402 1.00 86.31 351 TRP A N 1
ATOM 2798 C CA . TRP A 1 351 ? 1.725 -1.918 -49.234 1.00 86.31 351 TRP A CA 1
ATOM 2799 C C . TRP A 1 351 ? 0.485 -2.556 -48.588 1.00 86.31 351 TRP A C 1
ATOM 2801 O O . TRP A 1 351 ? -0.405 -1.820 -48.153 1.00 86.31 351 TRP A O 1
ATOM 2811 N N . PRO A 1 352 ? 0.404 -3.896 -48.461 1.00 83.88 352 PRO A N 1
ATOM 2812 C CA . PRO A 1 352 ? -0.783 -4.556 -47.908 1.00 83.88 352 PRO A CA 1
ATOM 2813 C C . PRO A 1 352 ? -1.153 -4.094 -46.490 1.00 83.88 352 PRO A C 1
ATOM 2815 O O . PRO A 1 352 ? -2.328 -4.043 -46.138 1.00 83.88 352 PRO A O 1
ATOM 2818 N N . TYR A 1 353 ? -0.158 -3.682 -45.700 1.00 85.12 353 TYR A N 1
ATOM 2819 C CA . TYR A 1 353 ? -0.325 -3.209 -44.322 1.00 85.12 353 TYR A CA 1
ATOM 2820 C C . TYR A 1 353 ? -0.570 -1.682 -44.225 1.00 85.12 353 TYR A C 1
ATOM 2822 O O . TYR A 1 353 ? -0.737 -1.132 -43.136 1.00 85.12 353 TYR A O 1
ATOM 2830 N N . PHE A 1 354 ? -0.643 -0.969 -45.359 1.00 84.06 354 PHE A N 1
ATOM 2831 C CA . PHE A 1 354 ? -0.786 0.494 -45.418 1.00 84.06 354 PHE A CA 1
ATOM 2832 C C . PHE A 1 354 ? -2.009 1.015 -44.653 1.00 84.06 354 PHE A C 1
ATOM 2834 O O . PHE A 1 354 ? -1.906 1.963 -43.871 1.00 84.06 354 PHE A O 1
ATOM 2841 N N . THR A 1 355 ? -3.175 0.400 -44.871 1.00 82.38 355 THR A N 1
ATOM 2842 C CA . THR A 1 355 ? -4.445 0.833 -44.264 1.00 82.38 355 THR A CA 1
ATOM 2843 C C . THR A 1 355 ? -4.450 0.609 -42.753 1.00 82.38 355 THR A C 1
ATOM 2845 O O . THR A 1 355 ? -4.943 1.457 -42.010 1.00 82.38 355 THR A O 1
ATOM 2848 N N . GLU A 1 356 ? -3.857 -0.491 -42.290 1.00 82.38 356 GLU A N 1
ATOM 2849 C CA . GLU A 1 356 ? -3.777 -0.840 -40.871 1.00 82.38 356 GLU A CA 1
ATOM 2850 C C . GLU A 1 356 ? -2.819 0.083 -40.111 1.00 82.38 356 GLU A C 1
ATOM 2852 O O . GLU A 1 356 ? -3.176 0.623 -39.061 1.00 82.38 356 GLU A O 1
ATOM 2857 N N . VAL A 1 357 ? -1.649 0.378 -40.686 1.00 80.62 357 VAL A N 1
ATOM 2858 C CA . VAL A 1 357 ? -0.712 1.367 -40.129 1.00 80.62 357 VAL A CA 1
ATOM 2859 C C . VAL A 1 357 ? -1.357 2.741 -40.052 1.00 80.62 357 VAL A C 1
ATOM 2861 O O . VAL A 1 357 ? -1.257 3.413 -39.022 1.00 80.62 357 VAL A O 1
ATOM 2864 N N . LYS A 1 358 ? -2.061 3.155 -41.110 1.00 81.88 358 LYS A N 1
ATOM 2865 C CA . LYS A 1 358 ? -2.778 4.430 -41.127 1.00 81.88 358 LYS A CA 1
ATOM 2866 C C . LYS A 1 358 ? -3.845 4.486 -40.027 1.00 81.88 358 LYS A C 1
ATOM 2868 O O . LYS A 1 358 ? -3.831 5.424 -39.231 1.00 81.88 358 LYS A O 1
ATOM 2873 N N . ALA A 1 359 ? -4.698 3.467 -39.916 1.00 78.50 359 ALA A N 1
ATOM 2874 C CA . ALA A 1 359 ? -5.743 3.396 -38.893 1.00 78.50 359 ALA A CA 1
ATOM 2875 C C . ALA A 1 359 ? -5.166 3.369 -37.463 1.00 78.50 359 ALA A C 1
ATOM 2877 O O . ALA A 1 359 ? -5.636 4.092 -36.582 1.00 78.50 359 ALA A O 1
ATOM 2878 N N . SER A 1 360 ? -4.100 2.599 -37.230 1.00 74.19 360 SER A N 1
ATOM 2879 C CA . SER A 1 360 ? -3.418 2.503 -35.931 1.00 74.19 360 SER A CA 1
ATOM 2880 C C . SER A 1 360 ? -2.797 3.838 -35.502 1.00 74.19 360 SER A C 1
ATOM 2882 O O . SER A 1 360 ? -2.840 4.215 -34.324 1.00 74.19 360 SER A O 1
ATOM 2884 N N . LEU A 1 361 ? -2.247 4.598 -36.453 1.00 73.62 361 LEU A N 1
ATOM 2885 C CA . LEU A 1 361 ? -1.692 5.928 -36.202 1.00 73.62 361 LEU A CA 1
ATOM 2886 C C . LEU A 1 361 ? -2.778 6.994 -35.990 1.00 73.62 361 LEU A C 1
ATOM 2888 O O . LEU A 1 361 ? -2.577 7.884 -35.164 1.00 73.62 361 LEU A O 1
ATOM 2892 N N . GLU A 1 362 ? -3.934 6.885 -36.651 1.00 71.81 362 GLU A N 1
ATOM 2893 C CA . GLU A 1 362 ? -5.098 7.763 -36.439 1.00 71.81 362 GLU A CA 1
ATOM 2894 C C . GLU A 1 362 ? -5.763 7.543 -35.066 1.00 71.81 362 GLU A C 1
ATOM 2896 O O . GLU A 1 362 ? -6.174 8.503 -34.407 1.00 71.81 362 GLU A O 1
ATOM 2901 N N . GLN A 1 363 ? -5.821 6.294 -34.590 1.00 65.31 363 GLN A N 1
ATOM 2902 C CA . GLN A 1 363 ? -6.372 5.936 -33.274 1.00 65.31 363 GLN A CA 1
ATOM 2903 C C . GLN A 1 363 ? -5.434 6.282 -32.107 1.00 65.31 363 GLN A C 1
ATOM 2905 O O . GLN A 1 363 ? -5.878 6.443 -30.966 1.00 65.31 363 GLN A O 1
ATOM 2910 N N . SER A 1 364 ? -4.138 6.448 -32.380 1.00 61.22 364 SER A N 1
ATOM 2911 C CA . SER A 1 364 ? -3.121 6.799 -31.387 1.00 61.22 364 SER A CA 1
ATOM 2912 C C . SER A 1 364 ? -3.227 8.279 -30.970 1.00 61.22 364 SER A C 1
ATOM 2914 O O . SER A 1 364 ? -2.411 9.122 -31.347 1.00 61.22 364 SER A O 1
ATOM 2916 N N . LYS A 1 365 ? -4.235 8.628 -30.155 1.00 49.16 365 LYS A N 1
ATOM 2917 C CA . LYS A 1 365 ? -4.291 9.922 -29.452 1.00 49.16 365 LYS A CA 1
ATOM 2918 C C . LYS A 1 365 ? -3.174 10.005 -28.403 1.00 49.16 365 LYS A C 1
ATOM 2920 O O . LYS A 1 365 ? -2.956 9.101 -27.606 1.00 49.16 365 LYS A O 1
ATOM 2925 N N . VAL A 1 366 ? -2.484 11.139 -28.401 1.00 46.88 366 VAL A N 1
ATOM 2926 C CA . VAL A 1 366 ? -1.293 11.440 -27.593 1.00 46.88 366 VAL A CA 1
ATOM 2927 C C . VAL A 1 366 ? -1.539 11.389 -26.074 1.00 46.88 366 VAL A C 1
ATOM 2929 O O . VAL A 1 366 ? -2.401 12.122 -25.582 1.00 46.88 366 VAL A O 1
ATOM 2932 N N . PRO A 1 367 ? -0.676 10.705 -25.297 1.00 38.44 367 PRO A N 1
ATOM 2933 C CA . PRO A 1 367 ? -0.270 11.129 -23.958 1.00 38.44 367 PRO A CA 1
ATOM 2934 C C . PRO A 1 367 ? 0.695 12.320 -24.081 1.00 38.44 367 PRO A C 1
ATOM 2936 O O . PRO A 1 367 ? 1.737 12.219 -24.725 1.00 38.44 367 PRO A O 1
ATOM 2939 N N . LYS A 1 368 ? 0.344 13.484 -23.515 1.00 33.53 368 LYS A N 1
ATOM 2940 C CA . LYS A 1 368 ? 1.146 14.722 -23.611 1.00 33.53 368 LYS A CA 1
ATOM 2941 C C . LYS A 1 368 ? 2.610 14.474 -23.217 1.00 33.53 368 LYS A C 1
ATOM 2943 O O . LYS A 1 368 ? 2.858 14.183 -22.051 1.00 33.53 368 LYS A O 1
ATOM 2948 N N . THR A 1 369 ? 3.553 14.643 -24.153 1.00 40.00 369 THR A N 1
ATOM 2949 C CA . THR A 1 369 ? 4.860 15.357 -24.058 1.00 40.00 369 THR A CA 1
ATOM 2950 C C . THR A 1 369 ? 5.926 14.758 -24.987 1.00 40.00 369 THR A C 1
ATOM 2952 O O . THR A 1 369 ? 5.998 13.541 -25.102 1.00 40.00 369 THR A O 1
ATOM 2955 N N . ALA A 1 370 ? 6.754 15.642 -25.576 1.00 39.03 370 ALA A N 1
ATOM 2956 C CA . ALA A 1 370 ? 8.188 15.484 -25.916 1.00 39.03 370 ALA A CA 1
ATOM 2957 C C . ALA A 1 370 ? 8.604 16.226 -27.209 1.00 39.03 370 ALA A C 1
ATOM 2959 O O . ALA A 1 370 ? 9.163 15.632 -28.122 1.00 39.03 370 ALA A O 1
ATOM 2960 N N . ALA A 1 371 ? 8.379 17.540 -27.295 1.00 32.91 371 ALA A N 1
ATOM 2961 C CA . ALA A 1 371 ? 9.132 18.378 -28.229 1.00 32.91 371 ALA A CA 1
ATOM 2962 C C . ALA A 1 371 ? 9.727 19.560 -27.460 1.00 32.91 371 ALA A C 1
ATOM 2964 O O . ALA A 1 371 ? 8.985 20.324 -26.850 1.00 32.91 371 ALA A O 1
ATOM 2965 N N . ALA A 1 372 ? 11.060 19.624 -27.469 1.00 37.47 372 ALA A N 1
ATOM 2966 C CA . ALA A 1 372 ? 11.910 20.792 -27.256 1.00 37.47 372 ALA A CA 1
ATOM 2967 C C . ALA A 1 372 ? 11.296 21.954 -26.448 1.00 37.47 372 ALA A C 1
ATOM 2969 O O . ALA A 1 372 ? 10.830 22.944 -27.006 1.00 37.47 372 ALA A O 1
ATOM 2970 N N . SER A 1 373 ? 11.370 21.879 -25.121 1.00 34.81 373 SER A N 1
ATOM 2971 C CA . SER A 1 373 ? 11.398 23.080 -24.290 1.00 34.81 373 SER A CA 1
ATOM 2972 C C . SER A 1 373 ? 12.297 22.838 -23.081 1.00 34.81 373 SER A C 1
ATOM 2974 O O . SER A 1 373 ? 12.332 21.746 -22.518 1.00 34.81 373 SER A O 1
ATOM 2976 N N . HIS A 1 374 ? 13.043 23.867 -22.685 1.00 46.59 374 HIS A N 1
ATOM 2977 C CA . HIS A 1 374 ? 13.978 23.870 -21.558 1.00 46.59 374 HIS A CA 1
ATOM 2978 C C . HIS A 1 374 ? 13.320 23.679 -20.167 1.00 46.59 374 HIS A C 1
ATOM 2980 O O . HIS A 1 374 ? 13.980 23.890 -19.156 1.00 46.59 374 HIS A O 1
ATOM 2986 N N . LYS A 1 375 ? 12.049 23.255 -20.086 1.00 50.78 375 LYS A N 1
ATOM 2987 C CA . LYS A 1 375 ? 11.368 22.855 -18.844 1.00 50.78 375 LYS A CA 1
ATOM 2988 C C . LYS A 1 375 ? 10.469 21.649 -19.099 1.00 50.78 375 LYS A C 1
ATOM 2990 O O . LYS A 1 375 ? 9.530 21.713 -19.894 1.00 50.78 375 LYS A O 1
ATOM 2995 N N . LEU A 1 376 ? 10.734 20.551 -18.395 1.00 64.56 376 LEU A N 1
ATOM 2996 C CA . LEU A 1 376 ? 9.883 19.366 -18.404 1.00 64.56 376 LEU A CA 1
ATOM 2997 C C . LEU A 1 376 ? 8.510 19.728 -17.826 1.00 64.56 376 LEU A C 1
ATOM 2999 O O . LEU A 1 376 ? 8.385 20.040 -16.647 1.00 64.56 376 LEU A O 1
ATOM 3003 N N . GLN A 1 377 ? 7.457 19.669 -18.645 1.00 66.31 377 GLN A N 1
ATOM 3004 C CA . GLN A 1 377 ? 6.085 19.839 -18.158 1.00 66.31 377 GLN A CA 1
ATOM 3005 C C . GLN A 1 377 ? 5.606 18.550 -17.482 1.00 66.31 377 GLN A C 1
ATOM 3007 O O . GLN A 1 377 ? 4.883 17.739 -18.065 1.00 66.31 377 GLN A O 1
ATOM 3012 N N . ILE A 1 378 ? 6.053 18.353 -16.245 1.00 78.69 378 ILE A N 1
ATOM 3013 C CA . ILE A 1 378 ? 5.568 17.318 -15.333 1.00 78.69 378 ILE A CA 1
ATOM 3014 C C . ILE A 1 378 ? 4.582 17.994 -14.379 1.00 78.69 378 ILE A C 1
ATOM 3016 O O . ILE A 1 378 ? 4.861 19.049 -13.817 1.00 78.69 378 ILE A O 1
ATOM 3020 N N . LYS A 1 379 ? 3.384 17.419 -14.240 1.00 78.31 379 LYS A N 1
ATOM 3021 C CA . LYS A 1 379 ? 2.339 17.985 -13.379 1.00 78.31 379 LYS A CA 1
ATOM 3022 C C . LYS A 1 379 ? 2.845 18.053 -11.932 1.00 78.31 379 LYS A C 1
ATOM 3024 O O . LYS A 1 379 ? 3.337 17.049 -11.437 1.00 78.31 379 LYS A O 1
ATOM 3029 N N . ASP A 1 380 ? 2.661 19.207 -11.291 1.00 84.62 380 ASP A N 1
ATOM 3030 C CA . ASP A 1 380 ? 3.089 19.522 -9.917 1.00 84.62 380 ASP A CA 1
ATOM 3031 C C . ASP A 1 380 ? 4.623 19.572 -9.686 1.00 84.62 380 ASP A C 1
ATOM 3033 O O . ASP A 1 380 ? 5.037 19.895 -8.577 1.00 84.62 380 ASP A O 1
ATOM 3037 N N . LEU A 1 381 ? 5.465 19.341 -10.706 1.00 90.19 381 LEU A N 1
ATOM 3038 C CA . LEU A 1 381 ? 6.914 19.564 -10.610 1.00 90.19 381 LEU A CA 1
ATOM 3039 C C . LEU A 1 381 ? 7.235 21.059 -10.709 1.00 90.19 381 LEU A C 1
ATOM 3041 O O . LEU A 1 381 ? 6.899 21.701 -11.707 1.00 90.19 381 LEU A O 1
ATOM 3045 N N . ASP A 1 382 ? 7.966 21.573 -9.727 1.00 90.31 382 ASP A N 1
ATOM 3046 C CA . ASP A 1 382 ? 8.665 22.852 -9.808 1.00 90.31 382 ASP A CA 1
ATOM 3047 C C . ASP A 1 382 ? 10.149 22.584 -10.091 1.00 90.31 382 ASP A C 1
ATOM 3049 O O . ASP A 1 382 ? 10.910 22.181 -9.216 1.00 90.31 382 ASP A O 1
ATOM 3053 N N . ASP A 1 383 ? 10.531 22.680 -11.361 1.00 89.75 383 ASP A N 1
ATOM 3054 C CA . ASP A 1 383 ? 11.814 22.195 -11.873 1.00 89.75 383 ASP A CA 1
ATOM 3055 C C . ASP A 1 383 ? 12.937 23.226 -11.661 1.00 89.75 383 ASP A C 1
ATOM 3057 O O . ASP A 1 383 ? 12.751 24.412 -11.953 1.00 89.75 383 ASP A O 1
ATOM 3061 N N . ALA A 1 384 ? 14.116 22.784 -11.209 1.00 90.31 384 ALA A N 1
ATOM 3062 C CA . ALA A 1 384 ? 15.263 23.674 -11.026 1.00 90.31 384 ALA A CA 1
ATOM 3063 C C . ALA A 1 384 ? 15.739 24.249 -12.369 1.00 90.31 384 ALA A C 1
ATOM 3065 O O . ALA A 1 384 ? 15.778 23.534 -13.374 1.00 90.31 384 ALA A O 1
ATOM 3066 N N . ASN A 1 385 ? 16.179 25.513 -12.403 1.00 86.62 385 ASN A N 1
ATOM 3067 C CA . ASN A 1 385 ? 16.593 26.136 -13.669 1.00 86.62 385 ASN A CA 1
ATOM 3068 C C . ASN A 1 385 ? 17.811 25.438 -14.306 1.00 86.62 385 ASN A C 1
ATOM 3070 O O . ASN A 1 385 ? 17.980 25.502 -15.525 1.00 86.62 385 ASN A O 1
ATOM 3074 N N . TRP A 1 386 ? 18.667 24.779 -13.514 1.00 87.38 386 TRP A N 1
ATOM 3075 C CA . TRP A 1 386 ? 19.839 24.044 -14.007 1.00 87.38 386 TRP A CA 1
ATOM 3076 C C . TRP A 1 386 ? 19.623 22.530 -14.139 1.00 87.38 386 TRP A C 1
ATOM 3078 O O . TRP A 1 386 ? 20.561 21.820 -14.516 1.00 87.38 386 TRP A O 1
ATOM 3088 N N . ALA A 1 387 ? 18.414 22.021 -13.889 1.00 84.50 387 ALA A N 1
ATOM 3089 C CA . ALA A 1 387 ? 18.129 20.590 -13.946 1.00 84.50 387 ALA A CA 1
ATOM 3090 C C . ALA A 1 387 ? 18.372 20.015 -15.356 1.00 84.50 387 ALA A C 1
ATOM 3092 O O . ALA A 1 387 ? 17.749 20.421 -16.340 1.00 84.50 387 ALA A O 1
ATOM 3093 N N . GLY A 1 388 ? 19.282 19.042 -15.456 1.00 79.56 388 GLY A N 1
ATOM 3094 C CA . GLY A 1 388 ? 19.771 18.464 -16.717 1.00 79.56 388 GLY A CA 1
ATOM 3095 C C . GLY A 1 388 ? 20.911 19.236 -17.390 1.00 79.56 388 GLY A C 1
ATOM 3096 O O . GLY A 1 388 ? 21.553 18.681 -18.275 1.00 79.56 388 GLY A O 1
ATOM 3097 N N . LYS A 1 389 ? 21.195 20.479 -16.972 1.00 81.75 389 LYS A N 1
ATOM 3098 C CA . LYS A 1 389 ? 22.335 21.278 -17.462 1.00 81.75 389 LYS A CA 1
ATOM 3099 C C . LYS A 1 389 ? 23.564 21.141 -16.561 1.00 81.75 389 LYS A C 1
ATOM 3101 O O . LYS A 1 389 ? 24.660 20.954 -17.073 1.00 81.75 389 LYS A O 1
ATOM 3106 N N . TYR A 1 390 ? 23.361 21.217 -15.244 1.00 85.50 390 TYR A N 1
ATOM 3107 C CA . TYR A 1 390 ? 24.387 20.996 -14.216 1.00 85.50 390 TYR A CA 1
ATOM 3108 C C . TYR A 1 390 ? 23.854 20.036 -13.141 1.00 85.50 390 TYR A C 1
ATOM 3110 O O . TYR A 1 390 ? 23.596 20.466 -12.009 1.00 85.50 390 TYR A O 1
ATOM 3118 N N . PRO A 1 391 ? 23.594 18.757 -13.486 1.00 84.50 391 PRO A N 1
ATOM 3119 C CA . PRO A 1 391 ? 22.964 17.805 -12.575 1.00 84.50 391 PRO A CA 1
ATOM 3120 C C . PRO A 1 391 ? 23.680 17.712 -11.228 1.00 84.50 391 PRO A C 1
ATOM 3122 O O . PRO A 1 391 ? 23.033 17.730 -10.191 1.00 84.50 391 PRO A O 1
ATOM 3125 N N . GLU A 1 392 ? 25.009 17.712 -11.217 1.00 89.00 392 GLU A N 1
ATOM 3126 C CA . GLU A 1 392 ? 25.853 17.623 -10.023 1.00 89.00 392 GLU A CA 1
ATOM 3127 C C . GLU A 1 392 ? 25.645 18.758 -9.010 1.00 89.00 392 GLU A C 1
ATOM 3129 O O . GLU A 1 392 ? 25.935 18.583 -7.828 1.00 89.00 392 GLU A O 1
ATOM 3134 N N . LYS A 1 393 ? 25.117 19.906 -9.454 1.00 88.62 393 LYS A N 1
ATOM 3135 C CA . LYS A 1 393 ? 24.781 21.059 -8.602 1.00 88.62 393 LYS A CA 1
ATOM 3136 C C . LYS A 1 393 ? 23.308 21.098 -8.201 1.00 88.62 393 LYS A C 1
ATOM 3138 O O . LYS A 1 393 ? 22.936 21.973 -7.418 1.00 88.62 393 LYS A O 1
ATOM 3143 N N . CYS A 1 394 ? 22.486 20.211 -8.762 1.00 92.44 394 CYS A N 1
ATOM 3144 C CA . CYS A 1 394 ? 21.041 20.228 -8.596 1.00 92.44 394 CYS A CA 1
ATOM 3145 C C . CYS A 1 394 ? 20.552 19.153 -7.619 1.00 92.44 394 CYS A C 1
ATOM 3147 O O . CYS A 1 394 ? 20.932 17.983 -7.723 1.00 92.44 394 CYS A O 1
ATOM 3149 N N . THR A 1 395 ? 19.618 19.538 -6.752 1.00 94.19 395 THR A N 1
ATOM 3150 C CA . THR A 1 395 ? 18.932 18.660 -5.798 1.00 94.19 395 THR A CA 1
ATOM 3151 C C . THR A 1 395 ? 17.426 18.690 -6.045 1.00 94.19 395 THR A C 1
ATOM 3153 O O . THR A 1 395 ? 16.827 19.763 -6.126 1.00 94.19 395 THR A O 1
ATOM 3156 N N . LEU A 1 396 ? 16.803 17.517 -6.154 1.00 95.69 396 LEU A N 1
ATOM 3157 C CA . LEU A 1 396 ? 15.347 17.391 -6.201 1.00 95.69 396 LEU A CA 1
ATOM 3158 C C . LEU A 1 396 ? 14.804 17.144 -4.789 1.00 95.69 396 LEU A C 1
ATOM 3160 O O . LEU A 1 396 ? 15.175 16.162 -4.149 1.00 95.69 396 LEU A O 1
ATOM 3164 N N . LEU A 1 397 ? 13.913 18.013 -4.318 1.00 95.44 397 LEU A N 1
ATOM 3165 C CA . LEU A 1 397 ? 13.196 17.863 -3.055 1.00 95.44 397 LEU A CA 1
ATOM 3166 C C . LEU A 1 397 ? 11.890 17.100 -3.300 1.00 95.44 397 LEU A C 1
ATOM 3168 O O . LEU A 1 397 ? 10.987 17.615 -3.961 1.00 95.44 397 LEU A O 1
ATOM 3172 N N . LEU A 1 398 ? 11.780 15.880 -2.779 1.00 95.69 398 LEU A N 1
ATOM 3173 C CA . LEU A 1 398 ? 10.535 15.108 -2.797 1.00 95.69 398 LEU A CA 1
ATOM 3174 C C . LEU A 1 398 ? 9.751 15.405 -1.523 1.00 95.69 398 LEU A C 1
ATOM 3176 O O . LEU A 1 398 ? 10.259 15.143 -0.439 1.00 95.69 398 LEU A O 1
ATOM 3180 N N . THR A 1 399 ? 8.536 15.940 -1.631 1.00 93.44 399 THR A N 1
ATOM 3181 C CA . THR A 1 399 ? 7.753 16.361 -0.458 1.00 93.44 399 THR A CA 1
ATOM 3182 C C . THR A 1 399 ? 6.545 15.463 -0.222 1.00 93.44 399 THR A C 1
ATOM 3184 O O . THR A 1 399 ? 5.894 15.030 -1.176 1.00 93.44 399 THR A O 1
ATOM 3187 N N . GLU A 1 400 ? 6.203 15.214 1.042 1.00 89.12 400 GLU A N 1
ATOM 3188 C CA . GLU A 1 400 ? 4.964 14.529 1.419 1.00 89.12 400 GLU A CA 1
ATOM 3189 C C . GLU A 1 400 ? 3.744 15.433 1.163 1.00 89.12 400 GLU A C 1
ATOM 3191 O O . GLU A 1 400 ? 3.353 16.289 1.958 1.00 89.12 400 GLU A O 1
ATOM 3196 N N . GLY A 1 401 ? 3.156 15.292 -0.027 1.00 86.56 401 GLY A N 1
ATOM 3197 C CA . GLY A 1 401 ? 2.031 16.107 -0.462 1.00 86.56 401 GLY A CA 1
ATOM 3198 C C . GLY A 1 401 ? 2.368 17.582 -0.701 1.00 86.56 401 GLY A C 1
ATOM 3199 O O . GLY A 1 401 ? 3.517 18.032 -0.693 1.00 86.56 401 GLY A O 1
ATOM 3200 N N . LYS A 1 402 ? 1.313 18.364 -0.962 1.00 83.06 402 LYS A N 1
ATOM 3201 C CA . LYS A 1 402 ? 1.422 19.802 -1.266 1.00 83.06 402 LYS A CA 1
ATOM 3202 C C . LYS A 1 402 ? 1.667 20.664 -0.027 1.00 83.06 402 LYS A C 1
ATOM 3204 O O . LYS A 1 402 ? 2.155 21.780 -0.167 1.00 83.06 402 LYS A O 1
ATOM 3209 N N . SER A 1 403 ? 1.353 20.152 1.164 1.00 80.62 403 SER A N 1
ATOM 3210 C CA . SER A 1 403 ? 1.607 20.856 2.424 1.00 80.62 403 SER A CA 1
ATOM 3211 C C . SER A 1 403 ? 3.113 21.039 2.639 1.00 80.62 403 SER A C 1
ATOM 3213 O O . SER A 1 403 ? 3.594 22.173 2.690 1.00 80.62 403 SER A O 1
ATOM 3215 N N . ALA A 1 404 ? 3.881 19.943 2.601 1.00 85.81 404 ALA A N 1
ATOM 3216 C CA . ALA A 1 404 ? 5.339 19.968 2.711 1.00 85.81 404 ALA A CA 1
ATOM 3217 C C . ALA A 1 404 ? 6.036 20.691 1.536 1.00 85.81 404 ALA A C 1
ATOM 3219 O O . ALA A 1 404 ? 7.139 21.214 1.691 1.00 85.81 404 ALA A O 1
ATOM 3220 N N . MET A 1 405 ? 5.380 20.814 0.374 1.00 88.69 405 MET A N 1
ATOM 3221 C CA . MET A 1 405 ? 5.882 21.641 -0.733 1.00 88.69 405 MET A CA 1
ATOM 3222 C C . MET A 1 405 ? 6.042 23.107 -0.314 1.00 88.69 405 MET A C 1
ATOM 3224 O O . MET A 1 405 ? 7.029 23.739 -0.675 1.00 88.69 405 MET A O 1
ATOM 3228 N N . SER A 1 406 ? 5.117 23.653 0.481 1.00 87.19 406 SER A N 1
ATOM 3229 C CA . SER A 1 406 ? 5.219 25.038 0.959 1.00 87.19 406 SER A CA 1
ATOM 3230 C C . SER A 1 406 ? 6.445 25.258 1.858 1.00 87.19 406 SER A C 1
ATOM 3232 O O . SER A 1 406 ? 7.150 26.258 1.701 1.00 87.19 406 SER A O 1
ATOM 3234 N N . TYR A 1 407 ? 6.753 24.284 2.721 1.00 89.50 407 TYR A N 1
ATOM 3235 C CA . TYR A 1 407 ? 7.953 24.257 3.556 1.00 89.50 407 TYR A CA 1
ATOM 3236 C C . TYR A 1 407 ? 9.224 24.248 2.692 1.00 89.50 407 TYR A C 1
ATOM 3238 O O . TYR A 1 407 ? 10.094 25.101 2.864 1.00 89.50 407 TYR A O 1
ATOM 3246 N N . ALA A 1 408 ? 9.287 23.372 1.683 1.00 90.44 408 ALA A N 1
ATOM 3247 C CA . ALA A 1 408 ? 10.407 23.302 0.742 1.00 90.44 408 ALA A CA 1
ATOM 3248 C C . ALA A 1 408 ? 10.627 24.624 -0.016 1.00 90.44 408 ALA A C 1
ATOM 3250 O O . ALA A 1 408 ? 11.753 25.101 -0.153 1.00 90.44 408 ALA A O 1
ATOM 3251 N N . MET A 1 409 ? 9.546 25.258 -0.475 1.00 89.25 409 MET A N 1
ATOM 3252 C CA . MET A 1 409 ? 9.598 26.523 -1.215 1.00 89.25 409 MET A CA 1
ATOM 3253 C C . MET A 1 409 ? 10.136 27.672 -0.353 1.00 89.25 409 MET A C 1
ATOM 3255 O O . MET A 1 409 ? 10.935 28.477 -0.839 1.00 89.25 409 MET A O 1
ATOM 3259 N N . LYS A 1 410 ? 9.735 27.730 0.925 1.00 89.38 410 LYS A N 1
ATOM 3260 C CA . LYS A 1 410 ? 10.275 28.684 1.903 1.00 89.38 410 LYS A CA 1
ATOM 3261 C C . LYS A 1 410 ? 11.744 28.407 2.209 1.00 89.38 410 LYS A C 1
ATOM 3263 O O . LYS A 1 410 ? 12.548 29.335 2.177 1.00 89.38 410 LYS A O 1
ATOM 3268 N N . ALA A 1 411 ? 12.116 27.147 2.421 1.00 87.31 411 ALA A N 1
ATOM 3269 C CA . ALA A 1 411 ? 13.501 26.768 2.673 1.00 87.31 411 ALA A CA 1
ATOM 3270 C C . ALA A 1 411 ? 14.436 27.175 1.523 1.00 87.31 411 ALA A C 1
ATOM 3272 O O . ALA A 1 411 ? 15.485 27.775 1.761 1.00 87.31 411 ALA A O 1
ATOM 3273 N N . ILE A 1 412 ? 14.014 26.954 0.269 1.00 88.56 412 ILE A N 1
ATOM 3274 C CA . ILE A 1 412 ? 14.752 27.428 -0.910 1.00 88.56 412 ILE A CA 1
ATOM 3275 C C . ILE A 1 412 ? 14.909 28.949 -0.863 1.00 88.56 412 ILE A C 1
ATOM 3277 O O . ILE A 1 412 ? 16.000 29.436 -1.126 1.00 88.56 412 ILE A O 1
ATOM 3281 N N . SER A 1 413 ? 13.861 29.700 -0.503 1.00 87.06 413 SER A N 1
ATOM 3282 C CA . SER A 1 413 ? 13.933 31.168 -0.448 1.00 87.06 413 SER A CA 1
ATOM 3283 C C . SER A 1 413 ? 14.911 31.708 0.600 1.00 87.06 413 SER A C 1
ATOM 3285 O O . SER A 1 413 ? 15.455 32.792 0.413 1.00 87.06 413 SER A O 1
ATOM 3287 N N . PHE A 1 414 ? 15.151 30.962 1.683 1.00 84.56 414 PHE A N 1
ATOM 3288 C CA . PHE A 1 414 ? 16.044 31.382 2.763 1.00 84.56 414 PHE A CA 1
ATOM 3289 C C . PHE A 1 414 ? 17.493 30.926 2.564 1.00 84.56 414 PHE A C 1
ATOM 3291 O O . PHE A 1 414 ? 18.405 31.655 2.944 1.00 84.56 414 PHE A O 1
ATOM 3298 N N . HIS A 1 415 ? 17.716 29.745 1.977 1.00 77.25 415 HIS A N 1
ATOM 3299 C CA . HIS A 1 415 ? 19.035 29.095 1.980 1.00 77.25 415 HIS A CA 1
ATOM 3300 C C . HIS A 1 415 ? 19.595 28.779 0.592 1.00 77.25 415 HIS A C 1
ATOM 3302 O O . HIS A 1 415 ? 20.722 28.291 0.482 1.00 77.25 415 HIS A O 1
ATOM 3308 N N . SER A 1 416 ? 18.841 29.000 -0.490 1.00 79.38 416 SER A N 1
ATOM 3309 C CA . SER A 1 416 ? 19.336 28.661 -1.822 1.00 79.38 416 SER A CA 1
ATOM 3310 C C . SER A 1 416 ? 18.684 29.432 -2.969 1.00 79.38 416 SER A C 1
ATOM 3312 O O . SER A 1 416 ? 18.053 30.466 -2.785 1.00 79.38 416 SER A O 1
ATOM 3314 N N . THR A 1 417 ? 18.893 28.952 -4.197 1.00 82.31 417 THR A N 1
ATOM 3315 C CA . THR A 1 417 ? 18.278 29.511 -5.400 1.00 82.31 417 THR A CA 1
ATOM 3316 C C . THR A 1 417 ? 17.470 28.457 -6.143 1.00 82.31 417 THR A C 1
ATOM 3318 O O . THR A 1 417 ? 17.741 27.253 -6.083 1.00 82.31 417 THR A O 1
ATOM 3321 N N . ARG A 1 418 ? 16.498 28.939 -6.923 1.00 86.62 418 ARG A N 1
ATOM 3322 C CA . ARG A 1 418 ? 15.710 28.142 -7.879 1.00 86.62 418 ARG A CA 1
ATOM 3323 C C . ARG A 1 418 ? 16.553 27.511 -8.983 1.00 86.62 418 ARG A C 1
ATOM 3325 O O . ARG A 1 418 ? 16.058 26.677 -9.733 1.00 86.62 418 ARG A O 1
ATOM 3332 N N . ASP A 1 419 ? 17.821 27.892 -9.088 1.00 87.56 419 ASP A N 1
ATOM 3333 C CA . ASP A 1 419 ? 18.729 27.296 -10.054 1.00 87.56 419 ASP A CA 1
ATOM 3334 C C . ASP A 1 419 ? 19.137 25.885 -9.658 1.00 87.56 419 ASP A C 1
ATOM 3336 O O . ASP A 1 419 ? 19.210 25.014 -10.521 1.00 87.56 419 ASP A O 1
ATOM 3340 N N . LYS A 1 420 ? 19.364 25.658 -8.359 1.00 89.31 420 LYS A N 1
ATOM 3341 C CA . LYS A 1 420 ? 19.894 24.400 -7.820 1.00 89.31 420 LYS A CA 1
ATOM 3342 C C . LYS A 1 420 ? 18.813 23.463 -7.287 1.00 89.31 420 LYS A C 1
ATOM 3344 O O . LYS A 1 420 ? 19.037 22.261 -7.244 1.00 89.31 420 LYS A O 1
ATOM 3349 N N . TYR A 1 421 ? 17.659 23.976 -6.867 1.00 92.44 421 TYR A N 1
ATOM 3350 C CA . TYR A 1 421 ? 16.646 23.163 -6.190 1.00 92.44 421 TYR A CA 1
ATOM 3351 C C . TYR A 1 421 ? 15.352 23.068 -6.987 1.00 92.44 421 TYR A C 1
ATOM 3353 O O . TYR A 1 421 ? 14.767 24.087 -7.351 1.00 92.44 421 TYR A O 1
ATOM 3361 N N . GLY A 1 422 ? 14.916 21.830 -7.221 1.00 93.38 422 GLY A N 1
ATOM 3362 C CA . GLY A 1 422 ? 13.586 21.507 -7.733 1.00 93.38 422 GLY A CA 1
ATOM 3363 C C . GLY A 1 422 ? 12.729 20.897 -6.627 1.00 93.38 422 GLY A C 1
ATOM 3364 O O . GLY A 1 422 ? 13.270 20.363 -5.661 1.00 93.38 422 GLY A O 1
ATOM 3365 N N . VAL A 1 423 ? 11.405 20.954 -6.755 1.00 94.88 423 VAL A N 1
ATOM 3366 C CA . VAL A 1 423 ? 10.458 20.417 -5.766 1.00 94.88 423 VAL A CA 1
ATOM 3367 C C . VAL A 1 423 ? 9.380 19.589 -6.459 1.00 94.88 423 VAL A C 1
ATOM 3369 O O . VAL A 1 423 ? 8.780 20.037 -7.436 1.00 94.88 423 VAL A O 1
ATOM 3372 N N . PHE A 1 424 ? 9.105 18.392 -5.943 1.00 94.56 424 PHE A N 1
ATOM 3373 C CA . PHE A 1 424 ? 8.048 17.514 -6.437 1.00 94.56 424 PHE A CA 1
ATOM 3374 C C . PHE A 1 424 ? 7.211 16.943 -5.276 1.00 94.56 424 PHE A C 1
ATOM 3376 O O . PHE A 1 424 ? 7.748 16.193 -4.458 1.00 94.56 424 PHE A O 1
ATOM 3383 N N . PRO A 1 425 ? 5.902 17.250 -5.195 1.00 93.56 425 PRO A N 1
ATOM 3384 C CA . PRO A 1 425 ? 5.025 16.711 -4.164 1.00 93.56 425 PRO A CA 1
ATOM 3385 C C . PRO A 1 425 ? 4.491 15.326 -4.542 1.00 93.56 425 PRO A C 1
ATOM 3387 O O . PRO A 1 425 ? 3.759 15.178 -5.523 1.00 93.56 425 PRO A O 1
ATOM 3390 N N . LEU A 1 426 ? 4.796 14.322 -3.721 1.00 90.81 426 LEU A N 1
ATOM 3391 C CA . LEU A 1 426 ? 4.271 12.964 -3.864 1.00 90.81 426 LEU A CA 1
ATOM 3392 C C . LEU A 1 426 ? 2.790 12.909 -3.480 1.00 90.81 426 LEU A C 1
ATOM 3394 O O . LEU A 1 426 ? 2.360 13.514 -2.492 1.00 90.81 426 LEU A O 1
ATOM 3398 N N . ARG A 1 427 ? 1.993 12.146 -4.233 1.00 82.50 427 ARG A N 1
ATOM 3399 C CA . ARG A 1 427 ? 0.578 11.911 -3.908 1.00 82.50 427 ARG A CA 1
ATOM 3400 C C . ARG A 1 427 ? 0.392 10.646 -3.072 1.00 82.50 427 ARG A C 1
ATOM 3402 O O . ARG A 1 427 ? 0.021 9.598 -3.594 1.00 82.50 427 ARG A O 1
ATOM 3409 N N . GLY A 1 428 ? 0.597 10.780 -1.764 1.00 76.38 428 GLY A N 1
ATOM 3410 C CA . GLY A 1 428 ? 0.397 9.705 -0.790 1.00 76.38 428 GLY A CA 1
ATOM 3411 C C . GLY A 1 428 ? 1.537 8.683 -0.767 1.00 76.38 428 GLY A C 1
ATOM 3412 O O . GLY A 1 428 ? 2.663 8.979 -1.162 1.00 76.38 428 GLY A O 1
ATOM 3413 N N . LYS A 1 429 ? 1.242 7.475 -0.273 1.00 82.56 429 LYS A N 1
ATOM 3414 C CA . LYS A 1 429 ? 2.237 6.407 -0.094 1.00 82.56 429 LYS A CA 1
ATOM 3415 C C . LYS A 1 429 ? 2.742 5.885 -1.441 1.00 82.56 429 LYS A C 1
ATOM 3417 O O . LYS A 1 429 ? 1.956 5.558 -2.330 1.00 82.56 429 LYS A O 1
ATOM 3422 N N . VAL A 1 430 ? 4.064 5.780 -1.566 1.00 84.31 430 VAL A N 1
ATOM 3423 C CA . VAL A 1 430 ? 4.737 5.230 -2.751 1.00 84.31 430 VAL A CA 1
ATOM 3424 C C . VAL A 1 430 ? 4.471 3.720 -2.846 1.00 84.31 430 VAL A C 1
ATOM 3426 O O . VAL A 1 430 ? 4.327 3.036 -1.835 1.00 84.31 430 VAL A O 1
ATOM 3429 N N . LEU A 1 431 ? 4.374 3.178 -4.063 1.00 84.88 431 LEU A N 1
ATOM 3430 C CA . LEU A 1 431 ? 4.201 1.736 -4.253 1.00 84.88 431 LEU A CA 1
ATOM 3431 C C . LEU A 1 431 ? 5.434 0.979 -3.738 1.00 84.88 431 LEU A C 1
ATOM 3433 O O . LEU A 1 431 ? 6.560 1.330 -4.084 1.00 84.88 431 LEU A O 1
ATOM 3437 N N . ASN A 1 432 ? 5.223 -0.100 -2.979 1.00 86.81 432 ASN A N 1
ATOM 3438 C CA . ASN A 1 432 ? 6.291 -1.062 -2.718 1.00 86.81 432 ASN A CA 1
ATOM 3439 C C . ASN A 1 432 ? 6.618 -1.806 -4.021 1.00 86.81 432 ASN A C 1
ATOM 3441 O O . ASN A 1 432 ? 5.877 -2.693 -4.436 1.00 86.81 432 ASN A O 1
ATOM 3445 N N . VAL A 1 433 ? 7.719 -1.422 -4.665 1.00 84.31 433 VAL A N 1
ATOM 3446 C CA . VAL A 1 433 ? 8.146 -1.969 -5.963 1.00 84.31 433 VAL A CA 1
ATOM 3447 C C . VAL A 1 433 ? 8.765 -3.365 -5.872 1.00 84.31 433 VAL A C 1
ATOM 3449 O O . VAL A 1 433 ? 9.056 -3.967 -6.907 1.00 84.31 433 VAL A O 1
ATOM 3452 N N . VAL A 1 434 ? 9.007 -3.879 -4.662 1.00 78.62 434 VAL A N 1
ATOM 3453 C CA . VAL A 1 434 ? 9.585 -5.212 -4.475 1.00 78.62 434 VAL A CA 1
ATOM 3454 C C . VAL A 1 434 ? 8.550 -6.250 -4.884 1.00 78.62 434 VAL A C 1
ATOM 3456 O O . VAL A 1 434 ? 7.414 -6.249 -4.407 1.00 78.62 434 VAL A O 1
ATOM 3459 N N . ASP A 1 435 ? 8.951 -7.123 -5.806 1.00 69.69 435 ASP A N 1
ATOM 3460 C CA . ASP A 1 435 ? 8.120 -8.163 -6.421 1.00 69.69 435 ASP A CA 1
ATOM 3461 C C . ASP A 1 435 ? 6.918 -7.637 -7.246 1.00 69.69 435 ASP A C 1
ATOM 3463 O O . ASP A 1 435 ? 6.133 -8.435 -7.763 1.00 69.69 435 ASP A O 1
ATOM 3467 N N . ASP A 1 436 ? 6.759 -6.317 -7.408 1.00 70.38 436 ASP A N 1
ATOM 3468 C CA . ASP A 1 436 ? 5.650 -5.705 -8.147 1.00 70.38 436 ASP A CA 1
ATOM 3469 C C . ASP A 1 436 ? 6.093 -5.243 -9.547 1.00 70.38 436 ASP A C 1
ATOM 3471 O O . ASP A 1 436 ? 7.024 -4.448 -9.713 1.00 70.38 436 ASP A O 1
ATOM 3475 N N . LYS A 1 437 ? 5.428 -5.774 -10.580 1.00 61.19 437 LYS A N 1
ATOM 3476 C CA . LYS A 1 437 ? 5.673 -5.430 -11.991 1.00 61.19 437 LYS A CA 1
ATOM 3477 C C . LYS A 1 437 ? 4.767 -4.300 -12.491 1.00 61.19 437 LYS A C 1
ATOM 3479 O O . LYS A 1 437 ? 4.916 -3.881 -13.638 1.00 61.19 437 LYS A O 1
ATOM 3484 N N . SER A 1 438 ? 3.817 -3.839 -11.677 1.00 57.31 438 SER A N 1
ATOM 3485 C CA . SER A 1 438 ? 2.886 -2.781 -12.062 1.00 57.31 438 SER A CA 1
ATOM 3486 C C . SER A 1 438 ? 3.591 -1.430 -12.203 1.00 57.31 438 SER A C 1
ATOM 3488 O O . SER A 1 438 ? 4.566 -1.114 -11.519 1.00 57.31 438 SER A O 1
ATOM 3490 N N . THR A 1 439 ? 3.105 -0.616 -13.138 1.00 63.38 439 THR A N 1
ATOM 3491 C CA . THR A 1 439 ? 3.624 0.728 -13.380 1.00 63.38 439 THR A CA 1
ATOM 3492 C C . THR A 1 439 ? 2.890 1.725 -12.487 1.00 63.38 439 THR A C 1
ATOM 3494 O O . THR A 1 439 ? 1.697 1.979 -12.649 1.00 63.38 439 THR A O 1
ATOM 3497 N N . ASN A 1 440 ? 3.597 2.319 -11.524 1.00 79.56 440 ASN A N 1
ATOM 3498 C CA . ASN A 1 440 ? 3.036 3.397 -10.714 1.00 79.56 440 ASN A CA 1
ATOM 3499 C C . ASN A 1 440 ? 3.259 4.749 -11.408 1.00 79.56 440 ASN A C 1
ATOM 3501 O O . ASN A 1 440 ? 4.386 5.122 -11.735 1.00 79.56 440 ASN A O 1
ATOM 3505 N N . ARG A 1 441 ? 2.172 5.501 -11.613 1.00 83.00 441 ARG A N 1
ATOM 3506 C CA . ARG A 1 441 ? 2.207 6.810 -12.275 1.00 83.00 441 ARG A CA 1
ATOM 3507 C C . ARG A 1 441 ? 3.091 7.826 -11.547 1.00 83.00 441 ARG A C 1
ATOM 3509 O O . ARG A 1 441 ? 3.799 8.558 -12.223 1.00 83.00 441 ARG A O 1
ATOM 3516 N N . GLU A 1 442 ? 3.030 7.903 -10.219 1.00 84.50 442 GLU A N 1
ATOM 3517 C CA . GLU A 1 442 ? 3.834 8.848 -9.428 1.00 84.50 442 GLU A CA 1
ATOM 3518 C C . GLU A 1 442 ? 5.323 8.517 -9.543 1.00 84.50 442 GLU A C 1
ATOM 3520 O O . GLU A 1 442 ? 6.112 9.400 -9.869 1.00 84.50 442 GLU A O 1
ATOM 3525 N N . ILE A 1 443 ? 5.688 7.235 -9.405 1.00 87.38 443 ILE A N 1
ATOM 3526 C CA . ILE A 1 443 ? 7.061 6.759 -9.641 1.00 87.38 443 ILE A CA 1
ATOM 3527 C C . ILE A 1 443 ? 7.524 7.158 -11.044 1.00 87.38 443 ILE A C 1
ATOM 3529 O O . ILE A 1 443 ? 8.561 7.797 -11.180 1.00 87.38 443 ILE A O 1
ATOM 3533 N N . GLY A 1 444 ? 6.718 6.894 -12.076 1.00 86.88 444 GLY A N 1
ATOM 3534 C CA . GLY A 1 444 ? 7.058 7.266 -13.450 1.00 86.88 444 GLY A CA 1
ATOM 3535 C C . GLY A 1 444 ? 7.216 8.779 -13.668 1.00 86.88 444 GLY A C 1
ATOM 3536 O O . GLY A 1 444 ? 8.010 9.200 -14.509 1.00 86.88 444 GLY A O 1
ATOM 3537 N N . LEU A 1 445 ? 6.499 9.625 -12.915 1.00 88.69 445 LEU A N 1
ATOM 3538 C CA . LEU A 1 445 ? 6.689 11.081 -12.955 1.00 88.69 445 LEU A CA 1
ATOM 3539 C C . LEU A 1 445 ? 8.011 11.492 -12.295 1.00 88.69 445 LEU A C 1
ATOM 3541 O O . LEU A 1 445 ? 8.708 12.338 -12.855 1.00 88.69 445 LEU A O 1
ATOM 3545 N N . VAL A 1 446 ? 8.377 10.884 -11.163 1.00 90.69 446 VAL A N 1
ATOM 3546 C CA . VAL A 1 446 ? 9.661 11.144 -10.491 1.00 90.69 446 VAL A CA 1
ATOM 3547 C C . VAL A 1 446 ? 10.832 10.628 -11.330 1.00 90.69 446 VAL A C 1
ATOM 3549 O O . VAL A 1 446 ? 11.795 11.361 -11.534 1.00 90.69 446 VAL A O 1
ATOM 3552 N N . GLU A 1 447 ? 10.740 9.424 -11.903 1.00 90.44 447 GLU A N 1
ATOM 3553 C CA . GLU A 1 447 ? 11.747 8.881 -12.831 1.00 90.44 447 GLU A CA 1
ATOM 3554 C C . GLU A 1 447 ? 11.975 9.832 -13.999 1.00 90.44 447 GLU A C 1
ATOM 3556 O O . GLU A 1 447 ? 13.109 10.206 -14.297 1.00 90.44 447 GLU A O 1
ATOM 3561 N N . LYS A 1 448 ? 10.887 10.326 -14.592 1.00 87.69 448 LYS A N 1
ATOM 3562 C CA . LYS A 1 448 ? 10.953 11.316 -15.663 1.00 87.69 448 LYS A CA 1
ATOM 3563 C C . LYS A 1 448 ? 11.560 12.646 -15.206 1.00 87.69 448 LYS A C 1
ATOM 3565 O O . LYS A 1 448 ? 12.291 13.267 -15.976 1.00 87.69 448 LYS A O 1
ATOM 3570 N N . ALA A 1 449 ? 11.278 13.094 -13.980 1.00 89.44 449 ALA A N 1
ATOM 3571 C CA . ALA A 1 449 ? 11.880 14.301 -13.414 1.00 89.44 449 ALA A CA 1
ATOM 3572 C C . ALA A 1 449 ? 13.395 14.140 -13.214 1.00 89.44 449 ALA A C 1
ATOM 3574 O O . ALA A 1 449 ? 14.141 15.092 -13.456 1.00 89.44 449 ALA A O 1
ATOM 3575 N N . LEU A 1 450 ? 13.839 12.934 -12.845 1.00 90.06 450 LEU A N 1
ATOM 3576 C CA . LEU A 1 450 ? 15.239 12.564 -12.632 1.00 90.06 450 LEU A CA 1
ATOM 3577 C C . LEU A 1 450 ? 15.992 12.193 -13.915 1.00 90.06 450 LEU A C 1
ATOM 3579 O O . LEU A 1 450 ? 17.216 12.238 -13.906 1.00 90.06 450 LEU A O 1
ATOM 3583 N N . GLY A 1 451 ? 15.298 11.867 -15.008 1.00 83.75 451 GLY A N 1
ATOM 3584 C CA . GLY A 1 451 ? 15.907 11.378 -16.252 1.00 83.75 451 GLY A CA 1
ATOM 3585 C C . GLY A 1 451 ? 16.109 9.856 -16.307 1.00 83.75 451 GLY A C 1
ATOM 3586 O O . GLY A 1 451 ? 16.798 9.369 -17.192 1.00 83.75 451 GLY A O 1
ATOM 3587 N N . LEU A 1 452 ? 15.500 9.092 -15.401 1.00 83.31 452 LEU A N 1
ATOM 3588 C CA . LEU A 1 452 ? 15.570 7.627 -15.345 1.00 83.31 452 LEU A CA 1
ATOM 3589 C C . LEU A 1 452 ? 14.463 6.973 -16.208 1.00 83.31 452 LEU A C 1
ATOM 3591 O O . LEU A 1 452 ? 13.452 7.623 -16.490 1.00 83.31 452 LEU A O 1
ATOM 3595 N N . PRO A 1 453 ? 14.606 5.700 -16.641 1.00 68.19 453 PRO A N 1
ATOM 3596 C CA . PRO A 1 453 ? 15.754 4.807 -16.440 1.00 68.19 453 PRO A CA 1
ATOM 3597 C C . PRO A 1 453 ? 16.849 4.893 -17.521 1.00 68.19 453 PRO A C 1
ATOM 3599 O O . PRO A 1 453 ? 17.925 4.351 -17.305 1.00 68.19 453 PRO A O 1
ATOM 3602 N N . GLN A 1 454 ? 16.597 5.525 -18.676 1.00 59.34 454 GLN A N 1
ATOM 3603 C CA . GLN A 1 454 ? 17.509 5.483 -19.840 1.00 59.34 454 GLN A CA 1
ATOM 3604 C C . GLN A 1 454 ? 18.121 6.837 -20.248 1.00 59.34 454 GLN A C 1
ATOM 3606 O O . GLN A 1 454 ? 18.835 6.908 -21.244 1.00 59.34 454 GLN A O 1
ATOM 3611 N N . GLY A 1 455 ? 17.842 7.922 -19.521 1.00 62.47 455 GLY A N 1
ATOM 3612 C CA . GLY A 1 455 ? 18.414 9.244 -19.787 1.00 62.47 455 GLY A CA 1
ATOM 3613 C C . GLY A 1 455 ? 19.555 9.607 -18.827 1.00 62.47 455 GLY A C 1
ATOM 3614 O O . GLY A 1 455 ? 19.719 8.978 -17.780 1.00 62.47 455 GLY A O 1
ATOM 3615 N N . PRO A 1 456 ? 20.351 10.644 -19.150 1.00 75.06 456 PRO A N 1
ATOM 3616 C CA . PRO A 1 456 ? 21.282 11.219 -18.190 1.00 75.06 456 PRO A CA 1
ATOM 3617 C C . PRO A 1 456 ? 20.513 11.797 -16.997 1.00 75.06 456 PRO A C 1
ATOM 3619 O O . PRO A 1 456 ? 19.435 12.381 -17.159 1.00 75.06 456 PRO A O 1
ATOM 3622 N N . LEU A 1 457 ? 21.091 11.665 -15.800 1.00 86.69 457 LEU A N 1
ATOM 3623 C CA . LEU A 1 457 ? 20.505 12.233 -14.590 1.00 86.69 457 LEU A CA 1
ATOM 3624 C C . LEU A 1 457 ? 20.317 13.744 -14.741 1.00 86.69 457 LEU A C 1
ATOM 3626 O O . LEU A 1 457 ? 21.216 14.461 -15.176 1.00 86.69 457 LEU A O 1
ATOM 3630 N N . ARG A 1 458 ? 19.152 14.237 -14.329 1.00 91.44 458 ARG A N 1
ATOM 3631 C CA . ARG A 1 458 ? 18.832 15.669 -14.302 1.00 91.44 458 ARG A CA 1
ATOM 3632 C C . ARG A 1 458 ? 19.206 16.345 -12.992 1.00 91.44 458 ARG A C 1
ATOM 3634 O O . ARG A 1 458 ? 19.466 17.547 -12.981 1.00 91.44 458 ARG A O 1
ATOM 3641 N N . TYR A 1 459 ? 19.247 15.562 -11.923 1.00 93.25 459 TYR A N 1
ATOM 3642 C CA . TYR A 1 459 ? 19.595 15.970 -10.571 1.00 93.25 459 TYR A CA 1
ATOM 3643 C C . TYR A 1 459 ? 20.680 15.036 -10.043 1.00 93.25 459 TYR A C 1
ATOM 3645 O O . TYR A 1 459 ? 20.658 13.836 -10.310 1.00 93.25 459 TYR A O 1
ATOM 3653 N N . GLY A 1 460 ? 21.638 15.590 -9.312 1.00 89.38 460 GLY A N 1
ATOM 3654 C CA . GLY A 1 460 ? 22.750 14.862 -8.711 1.00 89.38 460 GLY A CA 1
ATOM 3655 C C . GLY A 1 460 ? 22.412 14.328 -7.326 1.00 89.38 460 GLY A C 1
ATOM 3656 O O . GLY A 1 460 ? 23.099 13.424 -6.858 1.00 89.38 460 GLY A O 1
ATOM 3657 N N . ARG A 1 461 ? 21.363 14.871 -6.693 1.00 93.88 461 ARG A N 1
ATOM 3658 C CA . ARG A 1 461 ? 20.843 14.442 -5.392 1.00 93.88 461 ARG A CA 1
ATOM 3659 C C . ARG A 1 461 ? 19.321 14.491 -5.332 1.00 93.88 461 ARG A C 1
ATOM 3661 O O . ARG A 1 461 ? 18.678 15.297 -6.008 1.00 93.88 461 ARG A O 1
ATOM 3668 N N . VAL A 1 462 ? 18.770 13.668 -4.453 1.00 96.19 462 VAL A N 1
ATOM 3669 C CA . VAL A 1 462 ? 17.367 13.643 -4.050 1.00 96.19 462 VAL A CA 1
ATOM 3670 C C . VAL A 1 462 ? 17.308 13.762 -2.534 1.00 96.19 462 VAL A C 1
ATOM 3672 O O . VAL A 1 462 ? 17.962 12.993 -1.835 1.00 96.19 462 VAL A O 1
ATOM 3675 N N . ILE A 1 463 ? 16.524 14.711 -2.028 1.00 94.88 463 ILE A N 1
ATOM 3676 C CA . ILE A 1 463 ? 16.254 14.855 -0.595 1.00 94.88 463 ILE A CA 1
ATOM 3677 C C . ILE A 1 463 ? 14.758 14.691 -0.368 1.00 94.88 463 ILE A C 1
ATOM 3679 O O . ILE A 1 463 ? 13.948 15.381 -0.986 1.00 94.88 463 ILE A O 1
ATOM 3683 N N . VAL A 1 464 ? 14.390 13.776 0.519 1.00 94.94 464 VAL A N 1
ATOM 3684 C CA . VAL A 1 464 ? 13.005 13.560 0.928 1.00 94.94 464 VAL A CA 1
ATOM 3685 C C . VAL A 1 464 ? 12.680 14.461 2.119 1.00 94.94 464 VAL A C 1
ATOM 3687 O O . VAL A 1 464 ? 13.378 14.459 3.132 1.00 94.94 464 VAL A O 1
ATOM 3690 N N . LEU A 1 465 ? 11.610 15.235 1.982 1.00 92.50 465 LEU A N 1
ATOM 3691 C CA . LEU A 1 465 ? 11.012 16.072 3.015 1.00 92.50 465 LEU A CA 1
ATOM 3692 C C . LEU A 1 465 ? 9.652 15.464 3.372 1.00 92.50 465 LEU A C 1
ATOM 3694 O O . LEU A 1 465 ? 8.628 15.788 2.762 1.00 92.50 465 LEU A O 1
ATOM 3698 N N . ALA A 1 466 ? 9.681 14.526 4.312 1.00 89.25 466 ALA A N 1
ATOM 3699 C CA . ALA A 1 466 ? 8.496 13.888 4.871 1.00 89.25 466 ALA A CA 1
ATOM 3700 C C . ALA A 1 466 ? 8.216 14.443 6.269 1.00 89.25 466 ALA A C 1
ATOM 3702 O O . ALA A 1 466 ? 9.126 14.973 6.914 1.00 89.25 466 ALA A O 1
ATOM 3703 N N . ASP A 1 467 ? 6.974 14.328 6.730 1.00 85.62 467 ASP A N 1
ATOM 3704 C CA . ASP A 1 467 ? 6.649 14.697 8.102 1.00 85.62 467 ASP A CA 1
ATOM 3705 C C . ASP A 1 467 ? 7.387 13.758 9.076 1.00 85.62 467 ASP A C 1
ATOM 3707 O O . ASP A 1 467 ? 7.642 12.589 8.784 1.00 85.62 467 ASP A O 1
ATOM 3711 N N . SER A 1 468 ? 7.778 14.261 10.251 1.00 77.69 468 SER A N 1
ATOM 3712 C CA . SER A 1 468 ? 8.509 13.467 11.258 1.00 77.69 468 SER A CA 1
ATOM 3713 C C . SER A 1 468 ? 7.644 12.432 11.983 1.00 77.69 468 SER A C 1
ATOM 3715 O O . SER A 1 468 ? 8.107 11.790 12.930 1.00 77.69 468 SER A O 1
ATOM 3717 N N . ASP A 1 469 ? 6.387 12.282 11.570 1.00 80.25 469 ASP A N 1
ATOM 3718 C CA . ASP A 1 469 ? 5.498 11.259 12.087 1.00 80.25 469 ASP A CA 1
ATOM 3719 C C . ASP A 1 469 ? 5.854 9.863 11.536 1.00 80.25 469 ASP A C 1
ATOM 3721 O O . ASP A 1 469 ? 6.788 9.658 10.755 1.00 80.25 469 ASP A O 1
ATOM 3725 N N . LEU A 1 470 ? 5.127 8.849 11.999 1.00 82.44 470 LEU A N 1
ATOM 3726 C CA . LEU A 1 470 ? 5.398 7.468 11.610 1.00 82.44 470 LEU A CA 1
ATOM 3727 C C . LEU A 1 470 ? 5.041 7.191 10.136 1.00 82.44 470 LEU A C 1
ATOM 3729 O O . LEU A 1 470 ? 5.658 6.322 9.517 1.00 82.44 470 LEU A O 1
ATOM 3733 N N . ASP A 1 471 ? 4.070 7.905 9.560 1.00 84.69 471 ASP A N 1
ATOM 3734 C CA . ASP A 1 471 ? 3.653 7.717 8.168 1.00 84.69 471 ASP A CA 1
ATOM 3735 C C . ASP A 1 471 ? 4.681 8.318 7.192 1.00 84.69 471 ASP A C 1
ATOM 3737 O O . ASP A 1 471 ? 5.013 7.669 6.191 1.00 84.69 471 ASP A O 1
ATOM 3741 N N . GLY A 1 472 ? 5.277 9.464 7.529 1.00 88.06 472 GLY A N 1
ATOM 3742 C CA . GLY A 1 472 ? 6.389 10.062 6.793 1.00 88.06 472 GLY A CA 1
ATOM 3743 C C . GLY A 1 472 ? 7.640 9.179 6.795 1.00 88.06 472 GLY A C 1
ATOM 3744 O O . GLY A 1 472 ? 8.253 8.960 5.744 1.00 88.06 472 GLY A O 1
ATOM 3745 N N . LYS A 1 473 ? 7.959 8.534 7.930 1.00 89.31 473 LYS A N 1
ATOM 3746 C CA . LYS A 1 473 ? 9.017 7.503 7.997 1.00 89.31 473 LYS A CA 1
ATOM 3747 C C . LYS A 1 473 ? 8.728 6.325 7.069 1.00 89.31 473 LYS A C 1
ATOM 3749 O O . LYS A 1 473 ? 9.617 5.857 6.361 1.00 89.31 473 LYS A O 1
ATOM 3754 N N . HIS A 1 474 ? 7.486 5.857 6.999 1.00 91.44 474 HIS A N 1
ATOM 3755 C CA . HIS A 1 474 ? 7.130 4.789 6.067 1.00 91.44 474 HIS A CA 1
ATOM 3756 C C . HIS A 1 474 ? 7.269 5.217 4.595 1.00 91.44 474 HIS A C 1
ATOM 3758 O O . HIS A 1 474 ? 7.766 4.436 3.783 1.00 91.44 474 HIS A O 1
ATOM 3764 N N . ILE A 1 475 ? 6.894 6.453 4.240 1.00 91.56 475 ILE A N 1
ATOM 3765 C CA . ILE A 1 475 ? 7.111 7.004 2.889 1.00 91.56 475 ILE A CA 1
ATOM 3766 C C . ILE A 1 475 ? 8.602 7.041 2.555 1.00 91.56 475 ILE A C 1
ATOM 3768 O O . ILE A 1 475 ? 9.002 6.571 1.487 1.00 91.56 475 ILE A O 1
ATOM 3772 N N . LEU A 1 476 ? 9.425 7.544 3.475 1.00 93.19 476 LEU A N 1
ATOM 3773 C CA . LEU A 1 476 ? 10.875 7.576 3.323 1.00 93.19 476 LEU A CA 1
ATOM 3774 C C . LEU A 1 476 ? 11.447 6.172 3.085 1.00 93.19 476 LEU A C 1
ATOM 3776 O O . LEU A 1 476 ? 12.253 5.969 2.176 1.00 93.19 476 LEU A O 1
ATOM 3780 N N . ALA A 1 477 ? 10.968 5.187 3.842 1.00 93.94 477 ALA A N 1
ATOM 3781 C CA . ALA A 1 477 ? 11.397 3.804 3.721 1.00 93.94 477 ALA A CA 1
ATOM 3782 C C . ALA A 1 477 ? 10.968 3.159 2.389 1.00 93.94 477 ALA A C 1
ATOM 3784 O O . ALA A 1 477 ? 11.741 2.420 1.782 1.00 93.94 477 ALA A O 1
ATOM 3785 N N . LEU A 1 478 ? 9.779 3.490 1.874 1.00 93.69 478 LEU A N 1
ATOM 3786 C CA . LEU A 1 478 ? 9.323 3.056 0.549 1.00 93.69 478 LEU A CA 1
ATOM 3787 C C . LEU A 1 478 ? 10.155 3.669 -0.587 1.00 93.69 478 LEU A C 1
ATOM 3789 O O . LEU A 1 478 ? 10.431 2.985 -1.572 1.00 93.69 478 LEU A O 1
ATOM 3793 N N . ILE A 1 479 ? 10.579 4.929 -0.453 1.00 94.44 479 ILE A N 1
ATOM 3794 C CA . ILE A 1 479 ? 11.478 5.585 -1.415 1.00 94.44 479 ILE A CA 1
ATOM 3795 C C . ILE A 1 479 ? 12.866 4.940 -1.368 1.00 94.44 479 ILE A C 1
ATOM 3797 O O . ILE A 1 479 ? 13.406 4.601 -2.421 1.00 94.44 479 ILE A O 1
ATOM 3801 N N . LEU A 1 480 ? 13.417 4.710 -0.171 1.00 94.94 480 LEU A N 1
ATOM 3802 C CA . LEU A 1 480 ? 14.672 3.975 0.013 1.00 94.94 480 LEU A CA 1
ATOM 3803 C C . LEU A 1 480 ? 14.602 2.603 -0.665 1.00 94.94 480 LEU A C 1
ATOM 3805 O O . LEU A 1 480 ? 15.456 2.273 -1.485 1.00 94.94 480 LEU A O 1
ATOM 3809 N N . ASN A 1 481 ? 13.548 1.840 -0.383 1.00 94.00 481 ASN A N 1
ATOM 3810 C CA . ASN A 1 481 ? 13.293 0.540 -0.989 1.00 94.00 481 ASN A CA 1
ATOM 3811 C C . ASN A 1 481 ? 13.193 0.613 -2.523 1.00 94.00 481 ASN A C 1
ATOM 3813 O O . ASN A 1 481 ? 13.743 -0.230 -3.235 1.00 94.00 481 ASN A O 1
ATOM 3817 N N . TRP A 1 482 ? 12.531 1.643 -3.052 1.00 92.62 482 TRP A N 1
ATOM 3818 C CA . TRP A 1 482 ? 12.428 1.856 -4.491 1.00 92.62 482 TRP A CA 1
ATOM 3819 C C . TRP A 1 482 ? 13.793 2.093 -5.146 1.00 92.62 482 TRP A C 1
ATOM 3821 O O . TRP A 1 482 ? 14.119 1.409 -6.123 1.00 92.62 482 TRP A O 1
ATOM 3831 N N . PHE A 1 483 ? 14.619 2.979 -4.584 1.00 93.06 483 PHE A N 1
ATOM 3832 C CA . PHE A 1 483 ? 15.982 3.201 -5.071 1.00 93.06 483 PHE A CA 1
ATOM 3833 C C . PHE A 1 483 ? 16.864 1.962 -4.905 1.00 93.06 483 PHE A C 1
ATOM 3835 O O . PHE A 1 483 ? 17.570 1.608 -5.844 1.00 93.06 483 PHE A O 1
ATOM 3842 N N . ALA A 1 484 ? 16.782 1.255 -3.778 1.00 91.62 484 ALA A N 1
ATOM 3843 C CA . ALA A 1 484 ? 17.542 0.028 -3.549 1.00 91.62 484 ALA A CA 1
ATOM 3844 C C . ALA A 1 484 ? 17.177 -1.081 -4.549 1.00 91.62 484 ALA A C 1
ATOM 3846 O O . ALA A 1 484 ? 18.054 -1.799 -5.022 1.00 91.62 484 ALA A O 1
ATOM 3847 N N . THR A 1 485 ? 15.901 -1.178 -4.931 1.00 89.44 485 THR A N 1
ATOM 3848 C CA . THR A 1 485 ? 15.417 -2.211 -5.857 1.00 89.44 485 THR A CA 1
ATOM 3849 C C . THR A 1 485 ? 15.718 -1.882 -7.319 1.00 89.44 485 THR A C 1
ATOM 3851 O O . THR A 1 485 ? 16.130 -2.755 -8.080 1.00 89.44 485 THR A O 1
ATOM 3854 N N . LYS A 1 486 ? 15.465 -0.641 -7.758 1.00 87.81 486 LYS A N 1
ATOM 3855 C CA . LYS A 1 486 ? 15.545 -0.262 -9.183 1.00 87.81 486 LYS A CA 1
ATOM 3856 C C . LYS A 1 486 ? 16.875 0.382 -9.562 1.00 87.81 486 LYS A C 1
ATOM 3858 O O . LYS A 1 486 ? 17.329 0.215 -10.691 1.00 87.81 486 LYS A O 1
ATOM 3863 N N . TYR A 1 487 ? 17.502 1.101 -8.633 1.00 90.00 487 TYR A N 1
ATOM 3864 C CA . TYR A 1 487 ? 18.688 1.919 -8.884 1.00 90.00 487 TYR A CA 1
ATOM 3865 C C . TYR A 1 487 ? 19.753 1.772 -7.775 1.00 90.00 487 TYR A C 1
ATOM 3867 O O . TYR A 1 487 ? 20.259 2.785 -7.283 1.00 90.00 487 TYR A O 1
ATOM 3875 N N . PRO A 1 488 ? 20.151 0.541 -7.380 1.00 89.50 488 PRO A N 1
ATOM 3876 C CA . PRO A 1 488 ? 21.083 0.331 -6.265 1.00 89.50 488 PRO A CA 1
ATOM 3877 C C . PRO A 1 488 ? 22.435 1.024 -6.477 1.00 89.50 488 PRO A C 1
ATOM 3879 O O . PRO A 1 488 ? 23.075 1.446 -5.519 1.00 89.50 488 PRO A O 1
ATOM 3882 N N . HIS A 1 489 ? 22.855 1.200 -7.734 1.00 87.19 489 HIS A N 1
ATOM 3883 C CA . HIS A 1 489 ? 24.074 1.928 -8.088 1.00 87.19 489 HIS A CA 1
ATOM 3884 C C . HIS A 1 489 ? 24.055 3.400 -7.634 1.00 87.19 489 HIS A C 1
ATOM 3886 O O . HIS A 1 489 ? 25.110 3.949 -7.328 1.00 87.19 489 HIS A O 1
ATOM 3892 N N . LEU A 1 490 ? 22.879 4.036 -7.534 1.00 90.50 490 LEU A N 1
ATOM 3893 C CA . LEU A 1 490 ? 22.753 5.409 -7.030 1.00 90.50 490 LEU A CA 1
ATOM 3894 C C . LEU A 1 490 ? 22.968 5.483 -5.514 1.00 90.50 490 LEU A C 1
ATOM 3896 O O . LEU A 1 490 ? 23.517 6.468 -5.030 1.00 90.50 490 LEU A O 1
ATOM 3900 N N . LEU A 1 491 ? 22.603 4.433 -4.773 1.00 90.94 491 LEU A N 1
ATOM 3901 C CA . LEU A 1 491 ? 22.834 4.339 -3.326 1.00 90.94 491 LEU A CA 1
ATOM 3902 C C . LEU A 1 491 ? 24.261 3.895 -2.963 1.00 90.94 491 LEU A C 1
ATOM 3904 O O . LEU A 1 491 ? 24.629 3.956 -1.797 1.00 90.94 491 LEU A O 1
ATOM 3908 N N . LYS A 1 492 ? 25.060 3.447 -3.940 1.00 88.50 492 LYS A N 1
ATOM 3909 C CA . LYS A 1 492 ? 26.481 3.084 -3.766 1.00 88.50 492 LYS A CA 1
ATOM 3910 C C . LYS A 1 492 ? 27.450 4.184 -4.217 1.00 88.50 492 LYS A C 1
ATOM 3912 O O . LYS A 1 492 ? 28.661 4.037 -4.086 1.00 88.50 492 LYS A O 1
ATOM 3917 N N . ARG A 1 493 ? 26.938 5.262 -4.815 1.00 85.06 493 ARG A N 1
ATOM 3918 C CA . ARG A 1 493 ? 27.743 6.359 -5.363 1.00 85.06 493 ARG A CA 1
ATOM 3919 C C . ARG A 1 493 ? 28.206 7.316 -4.260 1.00 85.06 493 ARG A C 1
ATOM 3921 O O . ARG A 1 493 ? 27.428 7.662 -3.379 1.00 85.06 493 ARG A O 1
ATOM 3928 N N . THR A 1 494 ? 29.411 7.864 -4.429 1.00 79.06 494 THR A N 1
ATOM 3929 C CA . THR A 1 494 ? 29.904 9.030 -3.679 1.00 79.06 494 THR A CA 1
ATOM 3930 C C . THR A 1 494 ? 29.922 10.278 -4.578 1.00 79.06 494 THR A C 1
ATOM 3932 O O . THR A 1 494 ? 30.450 10.210 -5.693 1.00 79.06 494 THR A O 1
ATOM 3935 N N . PRO A 1 495 ? 29.366 11.429 -4.149 1.00 78.75 495 PRO A N 1
ATOM 3936 C CA . PRO A 1 495 ? 28.580 11.632 -2.928 1.00 78.75 495 PRO A CA 1
ATOM 3937 C C . PRO A 1 495 ? 27.212 10.935 -3.000 1.00 78.75 495 PRO A C 1
ATOM 3939 O O . PRO A 1 495 ? 26.680 10.740 -4.096 1.00 78.75 495 PRO A O 1
ATOM 3942 N N . SER A 1 496 ? 26.645 10.610 -1.835 1.00 84.44 496 SER A N 1
ATOM 3943 C CA . SER A 1 496 ? 25.369 9.898 -1.714 1.00 84.44 496 SER A CA 1
ATOM 3944 C C . SER A 1 496 ? 24.243 10.589 -2.484 1.00 84.44 496 SER A C 1
ATOM 3946 O O . SER A 1 496 ? 24.081 11.812 -2.423 1.00 84.44 496 SER A O 1
ATOM 3948 N N . PHE A 1 497 ? 23.459 9.794 -3.214 1.00 93.25 497 PHE A N 1
ATOM 3949 C CA . PHE A 1 497 ? 22.404 10.301 -4.090 1.00 93.25 497 PHE A CA 1
ATOM 3950 C C . PHE A 1 497 ? 21.100 10.610 -3.347 1.00 93.25 497 PHE A C 1
ATOM 3952 O O . PHE A 1 497 ? 20.451 11.603 -3.663 1.00 93.25 497 PHE A O 1
ATOM 3959 N N . LEU A 1 498 ? 20.707 9.772 -2.382 1.00 95.62 498 LEU A N 1
ATOM 3960 C CA . LEU A 1 498 ? 19.432 9.872 -1.670 1.00 95.62 498 LEU A CA 1
ATOM 3961 C C . LEU A 1 498 ? 19.661 10.272 -0.212 1.00 95.62 498 LEU A C 1
ATOM 3963 O O . LEU A 1 498 ? 20.424 9.621 0.498 1.00 95.62 498 LEU A O 1
ATOM 3967 N N . GLY A 1 499 ? 18.958 11.301 0.243 1.00 94.06 499 GLY A N 1
ATOM 3968 C CA . GLY A 1 499 ? 18.927 11.702 1.644 1.00 94.06 499 GLY A CA 1
ATOM 3969 C C . GLY A 1 499 ? 17.559 12.192 2.088 1.00 94.06 499 GLY A C 1
ATOM 3970 O O . GLY A 1 499 ? 16.590 12.163 1.327 1.00 94.06 499 GLY A O 1
ATOM 3971 N N . PHE A 1 500 ? 17.482 12.642 3.330 1.00 93.12 500 PHE A N 1
ATOM 3972 C CA . PHE A 1 500 ? 16.279 13.190 3.940 1.00 93.12 500 PHE A CA 1
ATOM 3973 C C . PHE A 1 500 ? 16.626 14.253 4.977 1.00 93.12 500 PHE A C 1
ATOM 3975 O O . PHE A 1 500 ? 17.741 14.289 5.497 1.00 93.12 500 PHE A O 1
ATOM 3982 N N . LEU A 1 501 ? 15.669 15.134 5.256 1.00 89.62 501 LEU A N 1
ATOM 3983 C CA . LEU A 1 501 ? 15.791 16.117 6.328 1.00 89.62 501 LEU A CA 1
ATOM 3984 C C . LEU A 1 501 ? 15.280 15.514 7.636 1.00 89.62 501 LEU A C 1
ATOM 3986 O O . LEU A 1 501 ? 14.132 15.076 7.706 1.00 89.62 501 LEU A O 1
ATOM 3990 N N . ARG A 1 502 ? 16.108 15.529 8.682 1.00 85.50 502 ARG A N 1
ATOM 3991 C CA . ARG A 1 502 ? 15.706 15.070 10.012 1.00 85.50 502 ARG A CA 1
ATOM 3992 C C . ARG A 1 502 ? 15.129 16.228 10.827 1.00 85.50 502 ARG A C 1
ATOM 3994 O O . ARG A 1 502 ? 15.860 17.111 11.277 1.00 85.50 502 ARG A O 1
ATOM 4001 N N . THR A 1 503 ? 13.816 16.213 11.050 1.00 81.06 503 THR A N 1
ATOM 4002 C CA . THR A 1 503 ? 13.123 17.215 11.874 1.00 81.06 503 THR A CA 1
ATOM 4003 C C . THR A 1 503 ? 12.756 16.664 13.255 1.00 81.06 503 THR A C 1
ATOM 4005 O O . THR A 1 503 ? 12.399 15.490 13.373 1.00 81.06 503 THR A O 1
ATOM 4008 N N . PRO A 1 504 ? 12.848 17.480 14.322 1.00 79.88 504 PRO A N 1
ATOM 4009 C CA . PRO A 1 504 ? 12.458 17.054 15.659 1.00 79.88 504 PRO A CA 1
ATOM 4010 C C . PRO A 1 504 ? 10.941 16.899 15.766 1.00 79.88 504 PRO A C 1
ATOM 4012 O O . PRO A 1 504 ? 10.192 17.666 15.166 1.00 79.88 504 PRO A O 1
ATOM 4015 N N . ILE A 1 505 ? 10.499 15.945 16.583 1.00 79.25 505 ILE A N 1
ATOM 4016 C CA . ILE A 1 505 ? 9.080 15.730 16.896 1.00 79.25 505 ILE A CA 1
ATOM 4017 C C . ILE A 1 505 ? 8.619 16.588 18.081 1.00 79.25 505 ILE A C 1
ATOM 4019 O O . ILE A 1 505 ? 7.452 16.964 18.164 1.00 79.25 505 ILE A O 1
ATOM 4023 N N . VAL A 1 506 ? 9.537 16.946 18.987 1.00 81.62 506 VAL A N 1
ATOM 4024 C CA . VAL A 1 506 ? 9.250 17.777 20.160 1.00 81.62 506 VAL A CA 1
ATOM 4025 C C . VAL A 1 506 ? 10.359 18.804 20.353 1.00 81.62 506 VAL A C 1
ATOM 4027 O O . VAL A 1 506 ? 11.544 18.473 20.319 1.00 81.62 506 VAL A O 1
ATOM 4030 N N . LYS A 1 507 ? 9.971 20.060 20.591 1.00 85.88 507 LYS A N 1
ATOM 4031 C CA . LYS A 1 507 ? 10.873 21.124 21.049 1.00 85.88 507 LYS A CA 1
ATOM 4032 C C . LYS A 1 507 ? 10.481 21.546 22.462 1.00 85.88 507 LYS A C 1
ATOM 4034 O O . LYS A 1 507 ? 9.338 21.933 22.695 1.00 85.88 507 LYS A O 1
ATOM 4039 N N . ALA A 1 508 ? 11.427 21.510 23.392 1.00 88.06 508 ALA A N 1
ATOM 4040 C CA . ALA A 1 508 ? 11.265 22.021 24.747 1.00 88.06 508 ALA A CA 1
ATOM 4041 C C . ALA A 1 508 ? 12.103 23.290 24.923 1.00 88.06 508 ALA A C 1
ATOM 4043 O O . ALA A 1 508 ? 13.296 23.295 24.616 1.00 88.06 508 ALA A O 1
ATOM 4044 N N . THR A 1 509 ? 11.497 24.369 25.420 1.00 87.25 509 THR A N 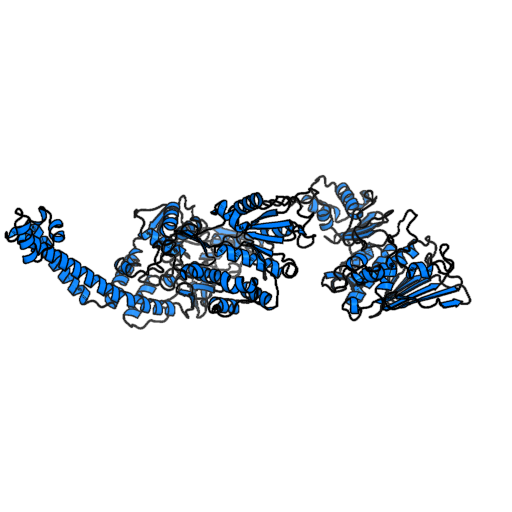1
ATOM 4045 C CA . THR A 1 509 ? 12.181 25.659 25.598 1.00 87.25 509 THR A CA 1
ATOM 4046 C C . THR A 1 509 ? 12.096 26.173 27.031 1.00 87.25 509 THR A C 1
ATOM 4048 O O . THR A 1 509 ? 11.036 26.140 27.656 1.00 87.25 509 THR A O 1
ATOM 4051 N N . LYS A 1 510 ? 13.220 26.664 27.563 1.00 90.06 510 LYS A N 1
ATOM 4052 C CA . LYS A 1 510 ? 13.312 27.305 28.882 1.00 90.06 510 LYS A CA 1
ATOM 4053 C C . LYS A 1 510 ? 14.272 28.491 28.800 1.00 90.06 510 LYS A C 1
ATOM 4055 O O . LYS A 1 510 ? 15.488 28.324 28.761 1.00 90.06 510 LYS A O 1
ATOM 4060 N N . GLY A 1 511 ? 13.726 29.706 28.735 1.00 85.81 511 GLY A N 1
ATOM 4061 C CA . GLY A 1 511 ? 14.523 30.910 28.471 1.00 85.81 511 GLY A CA 1
ATOM 4062 C C . GLY A 1 511 ? 15.219 30.826 27.106 1.00 85.81 511 GLY A C 1
ATOM 4063 O O . GLY A 1 511 ? 14.546 30.709 26.083 1.00 85.81 511 GLY A O 1
ATOM 4064 N N . HIS A 1 512 ? 16.555 30.857 27.098 1.00 80.44 512 HIS A N 1
ATOM 4065 C CA . HIS A 1 512 ? 17.378 30.693 25.890 1.00 80.44 512 HIS A CA 1
ATOM 4066 C C . HIS A 1 512 ? 17.735 29.232 25.571 1.00 80.44 512 HIS A C 1
ATOM 4068 O O . HIS A 1 512 ? 18.205 28.950 24.470 1.00 80.44 512 HIS A O 1
ATOM 4074 N N . GLU A 1 513 ? 17.513 28.300 26.500 1.00 83.88 513 GLU A N 1
ATOM 4075 C CA . GLU A 1 513 ? 17.827 26.889 26.294 1.00 83.88 513 GLU A CA 1
ATOM 4076 C C . GLU A 1 513 ? 16.726 26.216 25.464 1.00 83.88 513 GLU A C 1
ATOM 4078 O O . GLU A 1 513 ? 15.536 26.282 25.800 1.00 83.88 513 GLU A O 1
ATOM 4083 N N . LYS A 1 514 ? 17.127 25.555 24.374 1.00 84.69 514 LYS A N 1
ATOM 4084 C CA . LYS A 1 514 ? 16.248 24.777 23.496 1.00 84.69 514 LYS A CA 1
ATOM 4085 C C . LYS A 1 514 ? 16.731 23.328 23.465 1.00 84.69 514 LYS A C 1
ATOM 4087 O O . LYS A 1 514 ? 17.903 23.083 23.195 1.00 84.69 514 LYS A O 1
ATOM 4092 N N . LYS A 1 515 ? 15.827 22.376 23.698 1.00 85.81 515 LYS A N 1
ATOM 4093 C CA . LYS A 1 515 ? 16.072 20.937 23.530 1.00 85.81 515 LYS A CA 1
ATOM 4094 C C . LYS A 1 515 ? 15.157 20.392 22.443 1.00 85.81 515 LYS A C 1
ATOM 4096 O O . LYS A 1 515 ? 13.943 20.578 22.508 1.00 85.81 515 LYS A O 1
ATOM 4101 N N . ASN A 1 516 ? 15.754 19.739 21.455 1.00 84.25 516 ASN A N 1
ATOM 4102 C CA . ASN A 1 516 ? 15.056 19.106 20.342 1.00 84.25 516 ASN A CA 1
ATOM 4103 C C . ASN A 1 516 ? 15.101 17.590 20.546 1.00 84.25 516 ASN A C 1
ATOM 4105 O O . ASN A 1 516 ? 16.173 17.047 20.799 1.00 84.25 516 ASN A O 1
ATOM 4109 N N . PHE A 1 517 ? 13.956 16.931 20.417 1.00 83.19 517 PHE A N 1
ATOM 4110 C CA . PHE A 1 517 ? 13.820 15.482 20.552 1.00 83.19 517 PHE A CA 1
ATOM 4111 C C . PHE A 1 517 ? 13.341 14.889 19.231 1.00 83.19 517 PHE A C 1
ATOM 4113 O O . PHE A 1 517 ? 12.434 15.440 18.597 1.00 83.19 517 PHE A O 1
ATOM 4120 N N . TYR A 1 518 ? 13.941 13.774 18.818 1.00 76.56 518 TYR A N 1
ATOM 4121 C CA . TYR A 1 518 ? 13.674 13.125 17.529 1.00 76.56 518 TYR A CA 1
ATOM 4122 C C . TYR A 1 518 ? 12.927 11.794 17.677 1.00 76.56 518 TYR A C 1
ATOM 4124 O O . TYR A 1 518 ? 12.478 11.222 16.682 1.00 76.56 518 TYR A O 1
ATOM 4132 N N . SER A 1 519 ? 12.743 11.325 18.911 1.00 72.00 519 SER A N 1
ATOM 4133 C CA . SER A 1 519 ? 11.866 10.208 19.251 1.00 72.00 519 SER A CA 1
ATOM 4134 C C . SER A 1 519 ? 11.077 10.486 20.534 1.00 72.00 519 SER A C 1
ATOM 4136 O O . SER A 1 519 ? 11.492 11.267 21.394 1.00 72.00 519 SER A O 1
ATOM 4138 N N . GLU A 1 520 ? 9.912 9.847 20.659 1.00 71.69 520 GLU A N 1
ATOM 4139 C CA . GLU A 1 520 ? 9.079 9.926 21.869 1.00 71.69 520 GLU A CA 1
ATOM 4140 C C . GLU A 1 520 ? 9.818 9.355 23.082 1.00 71.69 520 GLU A C 1
ATOM 4142 O O . GLU A 1 520 ? 9.656 9.816 24.207 1.00 71.69 520 GLU A O 1
ATOM 4147 N N . GLU A 1 521 ? 10.668 8.358 22.854 1.00 70.38 521 GLU A N 1
ATOM 4148 C CA . GLU A 1 521 ? 11.456 7.725 23.900 1.00 70.38 521 GLU A CA 1
ATOM 4149 C C . GLU A 1 521 ? 12.539 8.659 24.459 1.00 70.38 521 GLU A C 1
ATOM 4151 O O . GLU A 1 521 ? 12.673 8.771 25.678 1.00 70.38 521 GLU A O 1
ATOM 4156 N N . GLU A 1 522 ? 13.260 9.388 23.598 1.00 74.69 522 GLU A N 1
ATOM 4157 C CA . GLU A 1 522 ? 14.210 10.428 24.022 1.00 74.69 522 GLU A CA 1
ATOM 4158 C C . GLU A 1 522 ? 13.520 11.498 24.874 1.00 74.69 522 GLU A C 1
ATOM 4160 O O . GLU A 1 522 ? 14.045 11.906 25.913 1.00 74.69 522 GLU A O 1
ATOM 4165 N N . PHE A 1 523 ? 12.328 11.925 24.447 1.00 81.06 523 PHE A N 1
ATOM 4166 C CA . PHE A 1 523 ? 11.528 12.914 25.160 1.00 81.06 523 PHE A CA 1
ATOM 4167 C C . PHE A 1 523 ? 11.073 12.399 26.534 1.00 81.06 523 PHE A C 1
ATOM 4169 O O . PHE A 1 523 ? 11.270 13.083 27.538 1.00 81.06 523 PHE A O 1
ATOM 4176 N N . ARG A 1 524 ? 10.538 11.171 26.610 1.00 75.81 524 ARG A N 1
ATOM 4177 C CA . ARG A 1 524 ? 10.053 10.558 27.863 1.00 75.81 524 ARG A CA 1
ATOM 4178 C C . ARG A 1 524 ? 11.151 10.307 28.893 1.00 75.81 524 ARG A C 1
ATOM 4180 O O . ARG A 1 524 ? 10.871 10.336 30.087 1.00 75.81 524 ARG A O 1
ATOM 4187 N N . ARG A 1 525 ? 12.386 10.053 28.454 1.00 79.44 525 ARG A N 1
ATOM 4188 C CA . ARG A 1 525 ? 13.538 9.830 29.347 1.00 79.44 525 ARG A CA 1
ATOM 4189 C C . ARG A 1 525 ? 14.072 11.123 29.981 1.00 79.44 525 ARG A C 1
ATOM 4191 O O . ARG A 1 525 ? 14.909 11.048 30.877 1.00 79.44 525 ARG A O 1
ATOM 4198 N N . CYS A 1 526 ? 13.627 12.297 29.530 1.00 78.19 526 CYS A N 1
ATOM 4199 C CA . CYS A 1 526 ? 14.134 13.588 29.989 1.00 78.19 526 CYS A CA 1
ATOM 4200 C C . CYS A 1 526 ? 13.181 14.284 30.972 1.00 78.19 526 CYS A C 1
ATOM 4202 O O . CYS A 1 526 ? 12.011 14.512 30.676 1.00 78.19 526 CYS A O 1
ATOM 4204 N N . GLU A 1 527 ? 13.699 14.733 32.120 1.00 78.75 527 GLU A N 1
ATOM 4205 C CA . GLU A 1 527 ? 12.940 15.598 33.028 1.00 78.75 527 GLU A CA 1
ATOM 4206 C C . GLU A 1 527 ? 12.912 17.048 32.521 1.00 78.75 527 GLU A C 1
ATOM 4208 O O . GLU A 1 527 ? 13.935 17.731 32.443 1.00 78.75 527 GLU A O 1
ATOM 4213 N N . LEU A 1 528 ? 11.714 17.546 32.206 1.00 80.56 528 LEU A N 1
ATOM 4214 C CA . LEU A 1 528 ? 11.504 18.864 31.594 1.00 80.56 528 LEU A CA 1
ATOM 4215 C C . LEU A 1 528 ? 10.730 19.835 32.498 1.00 80.56 528 LEU A C 1
ATOM 4217 O O . LEU A 1 528 ? 9.948 20.664 32.026 1.00 80.56 528 LEU A O 1
ATOM 4221 N N . ARG A 1 529 ? 10.960 19.782 33.817 1.00 77.81 529 ARG A N 1
ATOM 4222 C CA . ARG A 1 529 ? 10.301 20.694 34.771 1.00 77.81 529 ARG A CA 1
ATOM 4223 C C . ARG A 1 529 ? 10.593 22.166 34.433 1.00 77.81 529 ARG A C 1
ATOM 4225 O O . ARG A 1 529 ? 11.738 22.629 34.459 1.00 77.81 529 ARG A O 1
ATOM 4232 N N . GLY A 1 530 ? 9.528 22.910 34.132 1.00 79.38 530 GLY A N 1
ATOM 4233 C CA . GLY A 1 530 ? 9.580 24.331 33.780 1.00 79.38 530 GLY A CA 1
ATOM 4234 C C . GLY A 1 530 ? 9.950 24.638 32.324 1.00 79.38 530 GLY A C 1
ATOM 4235 O O . GLY A 1 530 ? 10.174 25.806 32.015 1.00 79.38 530 GLY A O 1
ATOM 4236 N N . TYR A 1 531 ? 10.029 23.639 31.435 1.00 87.25 531 TYR A N 1
ATOM 4237 C CA . TYR A 1 531 ? 10.132 23.876 29.991 1.00 87.25 531 TYR A CA 1
ATOM 4238 C C . TYR A 1 531 ? 8.739 24.024 29.375 1.00 87.25 531 TYR A C 1
ATOM 4240 O O . TYR A 1 531 ? 7.804 23.307 29.728 1.00 87.25 531 TYR A O 1
ATOM 4248 N N . LYS A 1 532 ? 8.614 24.915 28.392 1.00 84.62 532 LYS A N 1
ATOM 4249 C CA . LYS A 1 532 ? 7.462 24.954 27.495 1.00 84.62 532 LYS A CA 1
ATOM 4250 C C . LYS A 1 532 ? 7.676 23.919 26.393 1.00 84.62 532 LYS A C 1
ATOM 4252 O O . LYS A 1 532 ? 8.581 24.064 25.573 1.00 84.62 532 LYS A O 1
ATOM 4257 N N . VAL A 1 533 ? 6.856 22.873 26.393 1.00 85.38 533 VAL A N 1
ATOM 4258 C CA . VAL A 1 533 ? 6.910 21.788 25.407 1.00 85.38 533 VAL A CA 1
ATOM 4259 C C . VAL A 1 533 ? 6.013 22.128 24.218 1.00 85.38 533 VAL A C 1
ATOM 4261 O O . VAL A 1 533 ? 4.871 22.549 24.392 1.00 85.38 533 VAL A O 1
ATOM 4264 N N . ARG A 1 534 ? 6.534 21.959 23.002 1.00 80.75 534 ARG A N 1
ATOM 4265 C CA . ARG A 1 534 ? 5.795 22.114 21.747 1.00 80.75 534 ARG A CA 1
ATOM 4266 C C . ARG A 1 534 ? 6.007 20.879 20.873 1.00 80.75 534 ARG A C 1
ATOM 4268 O O . ARG A 1 534 ? 7.131 20.619 20.447 1.00 80.75 534 ARG A O 1
ATOM 4275 N N . TYR A 1 535 ? 4.923 20.169 20.577 1.00 76.12 535 TYR A N 1
ATOM 4276 C CA . TYR A 1 535 ? 4.903 19.047 19.637 1.00 76.12 535 TYR A CA 1
ATOM 4277 C C . TYR A 1 535 ? 4.850 19.563 18.193 1.00 76.12 535 TYR A C 1
ATOM 4279 O O . TYR A 1 535 ? 4.071 20.466 17.878 1.00 76.12 535 TYR A O 1
ATOM 4287 N N . LEU A 1 536 ? 5.689 19.011 17.320 1.00 75.31 536 LEU A N 1
ATOM 4288 C CA . LEU A 1 536 ? 5.771 19.350 15.901 1.00 75.31 536 LEU A CA 1
ATOM 4289 C C . LEU A 1 536 ? 5.073 18.248 15.100 1.00 75.31 536 LEU A C 1
ATOM 4291 O O . LEU A 1 536 ? 5.601 17.152 14.945 1.00 75.31 536 LEU A O 1
ATOM 4295 N N . LYS A 1 537 ? 3.851 18.531 14.632 1.00 66.06 537 LYS A N 1
ATOM 4296 C CA . LYS A 1 537 ? 2.972 17.522 14.013 1.00 66.06 537 LYS A CA 1
ATOM 4297 C C . LYS A 1 537 ? 3.238 17.295 12.518 1.00 66.06 537 LYS A C 1
ATOM 4299 O O . LYS A 1 537 ? 2.794 16.293 11.985 1.00 66.06 537 LYS A O 1
ATOM 4304 N N . GLY A 1 538 ? 3.963 18.198 11.856 1.00 71.88 538 GLY A N 1
ATOM 4305 C CA . GLY A 1 538 ? 4.345 18.066 10.446 1.00 71.88 538 GLY A CA 1
ATOM 4306 C C . GLY A 1 538 ? 5.014 19.326 9.900 1.00 71.88 538 GLY A C 1
ATOM 4307 O O . GLY A 1 538 ? 4.892 20.410 10.484 1.00 71.88 538 GLY A O 1
ATOM 4308 N N . LEU A 1 539 ? 5.687 19.204 8.756 1.00 81.12 539 LEU A N 1
ATOM 4309 C CA . LEU A 1 539 ? 6.445 20.271 8.097 1.00 81.12 539 LEU A CA 1
ATOM 4310 C C . LEU A 1 539 ? 5.567 21.484 7.763 1.00 81.12 539 LEU A C 1
ATOM 4312 O O . LEU A 1 539 ? 6.020 22.624 7.827 1.00 81.12 539 LEU A O 1
ATOM 4316 N N . GLY A 1 540 ? 4.285 21.259 7.458 1.00 75.06 540 GLY A N 1
ATOM 4317 C CA . GLY A 1 540 ? 3.327 22.331 7.164 1.00 75.06 540 GLY A CA 1
ATOM 4318 C C . GLY A 1 540 ? 2.996 23.244 8.353 1.00 75.06 540 GLY A C 1
ATOM 4319 O O . GLY A 1 540 ? 2.488 24.343 8.148 1.00 75.06 540 GLY A O 1
ATOM 4320 N N . SER A 1 541 ? 3.285 22.811 9.585 1.00 76.00 541 SER A N 1
ATOM 4321 C CA . SER A 1 541 ? 3.026 23.577 10.817 1.00 76.00 541 SER A CA 1
ATOM 4322 C C . SER A 1 541 ? 4.251 24.338 11.346 1.00 76.00 541 SER A C 1
ATOM 4324 O O . SER A 1 541 ? 4.142 25.087 12.319 1.00 76.00 541 SER A O 1
ATOM 4326 N N . SER A 1 542 ? 5.413 24.166 10.708 1.00 82.19 542 SER A N 1
ATOM 4327 C CA . SER A 1 542 ? 6.671 24.794 11.117 1.00 82.19 542 SER A CA 1
ATOM 4328 C C . SER A 1 542 ? 6.665 26.305 10.874 1.00 82.19 542 SER A C 1
ATOM 4330 O O . SER A 1 542 ? 6.224 26.786 9.827 1.00 82.19 542 SER A O 1
ATOM 4332 N N . SER A 1 543 ? 7.193 27.074 11.833 1.00 85.12 543 SER A N 1
ATOM 4333 C CA . SER A 1 543 ? 7.362 28.523 11.668 1.00 85.12 543 SER A CA 1
ATOM 4334 C C . SER A 1 543 ? 8.547 28.855 10.755 1.00 85.12 543 SER A C 1
ATOM 4336 O O . SER A 1 543 ? 9.451 28.041 10.575 1.00 85.12 543 SER A O 1
ATOM 4338 N N . ASP A 1 544 ? 8.606 30.078 10.223 1.00 86.56 544 ASP A N 1
ATOM 4339 C CA . ASP A 1 544 ? 9.739 30.517 9.393 1.00 86.56 544 ASP A CA 1
ATOM 4340 C C . ASP A 1 544 ? 11.082 30.451 10.141 1.00 86.56 544 ASP A C 1
ATOM 4342 O O . ASP A 1 544 ? 12.120 30.231 9.523 1.00 86.56 544 ASP A O 1
ATOM 4346 N N . GLN A 1 545 ? 11.075 30.625 11.467 1.00 84.44 545 GLN A N 1
ATOM 4347 C CA . GLN A 1 545 ? 12.270 30.445 12.293 1.00 84.44 545 GLN A CA 1
ATOM 4348 C C . GLN A 1 545 ? 12.685 28.972 12.369 1.00 84.44 545 GLN A C 1
ATOM 4350 O O . GLN A 1 545 ? 13.870 28.676 12.268 1.00 84.44 545 GLN A O 1
ATOM 4355 N N . ASP A 1 546 ? 11.720 28.054 12.492 1.00 82.50 546 ASP A N 1
ATOM 4356 C CA . ASP A 1 546 ? 11.997 26.614 12.499 1.00 82.50 546 ASP A CA 1
ATOM 4357 C C . ASP A 1 546 ? 12.620 26.171 11.165 1.00 82.50 546 ASP A C 1
ATOM 4359 O O . ASP A 1 546 ? 13.644 25.497 11.168 1.00 82.50 546 ASP A O 1
ATOM 4363 N N . ILE A 1 547 ? 12.066 26.637 10.036 1.00 85.81 547 ILE A N 1
ATOM 4364 C CA . ILE A 1 547 ? 12.582 26.347 8.685 1.00 85.81 547 ILE A CA 1
ATOM 4365 C C . ILE A 1 547 ? 14.034 26.817 8.534 1.00 85.81 547 ILE A C 1
ATOM 4367 O O . ILE A 1 547 ? 14.853 26.111 7.943 1.00 85.81 547 ILE A O 1
ATOM 4371 N N . ARG A 1 548 ? 14.355 28.007 9.063 1.00 84.44 548 ARG A N 1
ATOM 4372 C CA . ARG A 1 548 ? 15.717 28.552 9.004 1.00 84.44 548 ARG A CA 1
ATOM 4373 C C . ARG A 1 548 ? 16.709 27.715 9.798 1.00 84.44 548 ARG A C 1
ATOM 4375 O O . ARG A 1 548 ? 17.787 27.416 9.297 1.00 84.44 548 ARG A O 1
ATOM 4382 N N . GLU A 1 549 ? 16.333 27.342 11.019 1.00 82.00 549 GLU A N 1
ATOM 4383 C CA . GLU A 1 549 ? 17.156 26.505 11.895 1.00 82.00 549 GLU A CA 1
ATOM 4384 C C . GLU A 1 549 ? 17.424 25.140 11.239 1.00 82.00 549 GLU A C 1
ATOM 4386 O O . GLU A 1 549 ? 18.583 24.747 11.103 1.00 82.00 549 GLU A O 1
ATOM 4391 N N . ASP A 1 550 ? 16.378 24.473 10.736 1.00 81.19 550 ASP A N 1
ATOM 4392 C CA . ASP A 1 550 ? 16.461 23.123 10.165 1.00 81.19 550 ASP A CA 1
ATOM 4393 C C . ASP A 1 550 ? 17.427 23.025 8.964 1.00 81.19 550 ASP A C 1
ATOM 4395 O O . ASP A 1 550 ? 18.157 22.041 8.851 1.00 81.19 550 ASP A O 1
ATOM 4399 N N . PHE A 1 551 ? 17.473 24.041 8.090 1.00 78.62 551 PHE A N 1
ATOM 4400 C CA . PHE A 1 551 ? 18.376 24.075 6.925 1.00 78.62 551 PHE A CA 1
ATOM 4401 C C . PHE A 1 551 ? 19.767 24.650 7.234 1.00 78.62 551 PHE A C 1
ATOM 4403 O O . PHE A 1 551 ? 20.701 24.413 6.467 1.00 78.62 551 PHE A O 1
ATOM 4410 N N . SER A 1 552 ? 19.922 25.413 8.322 1.00 73.75 552 SER A N 1
ATOM 4411 C CA . SER A 1 552 ? 21.212 25.998 8.721 1.00 73.75 552 SER A CA 1
ATOM 4412 C C . SER A 1 552 ? 22.124 25.044 9.494 1.00 73.75 552 SER A C 1
ATOM 4414 O O . SER A 1 552 ? 23.341 25.178 9.417 1.00 73.75 552 SER A O 1
ATOM 4416 N N . GLU A 1 553 ? 21.555 24.078 10.216 1.00 65.62 553 GLU A N 1
ATOM 4417 C CA . GLU A 1 553 ? 22.290 23.176 11.115 1.00 65.62 553 GLU A CA 1
ATOM 4418 C C . GLU A 1 553 ? 22.726 21.852 10.446 1.00 65.62 553 GLU A C 1
ATOM 4420 O O . GLU A 1 553 ? 23.034 20.891 11.141 1.00 65.62 553 GLU A O 1
ATOM 4425 N N . ASP A 1 554 ? 22.731 21.785 9.108 1.00 67.06 554 ASP A N 1
ATOM 4426 C CA . ASP A 1 554 ? 23.093 20.602 8.299 1.00 67.06 554 ASP A CA 1
ATOM 4427 C C . ASP A 1 554 ? 22.408 19.293 8.746 1.00 67.06 554 ASP A C 1
ATOM 4429 O O . ASP A 1 554 ? 23.022 18.237 8.880 1.00 67.06 554 ASP A O 1
ATOM 4433 N N . ARG A 1 555 ? 21.090 19.344 8.980 1.00 79.94 555 ARG A N 1
ATOM 4434 C CA . ARG A 1 555 ? 20.291 18.193 9.453 1.00 79.94 555 ARG A CA 1
ATOM 4435 C C . ARG A 1 555 ? 19.935 17.182 8.354 1.00 79.94 555 ARG A C 1
ATOM 4437 O O . ARG A 1 555 ? 18.918 16.487 8.448 1.00 79.94 555 ARG A O 1
ATOM 4444 N N . PHE A 1 556 ? 20.727 17.129 7.287 1.00 87.44 556 PHE A N 1
ATOM 4445 C CA . PHE A 1 556 ? 20.524 16.196 6.186 1.00 87.44 556 PHE A CA 1
ATOM 4446 C C . PHE A 1 556 ? 21.263 14.893 6.459 1.00 87.44 556 PHE A C 1
ATOM 4448 O O . PHE A 1 556 ? 22.483 14.867 6.587 1.00 87.44 556 PHE A O 1
ATOM 4455 N N . GLU A 1 557 ? 20.522 13.792 6.479 1.00 89.50 557 GLU A N 1
ATOM 4456 C CA . GLU A 1 557 ? 21.104 12.456 6.526 1.00 89.50 557 GLU A CA 1
ATOM 4457 C C . GLU A 1 557 ? 20.982 11.784 5.160 1.00 89.50 557 GLU A C 1
ATOM 4459 O O . GLU A 1 557 ? 20.011 11.987 4.428 1.00 89.50 557 GLU A O 1
ATOM 4464 N N . PHE A 1 558 ? 21.982 10.981 4.798 1.00 91.56 558 PHE A N 1
ATOM 4465 C CA . PHE A 1 558 ? 22.058 10.347 3.487 1.00 91.56 558 PHE A CA 1
ATOM 4466 C C . PHE A 1 558 ? 22.122 8.832 3.608 1.00 91.56 558 PHE A C 1
ATOM 4468 O O . PHE A 1 558 ? 22.894 8.284 4.393 1.00 91.56 558 PHE A O 1
ATOM 4475 N N . PHE A 1 559 ? 21.344 8.151 2.772 1.00 93.81 559 PHE A N 1
ATOM 4476 C CA . PHE A 1 559 ? 21.407 6.705 2.651 1.00 93.81 559 PHE A CA 1
ATOM 4477 C C . PHE A 1 559 ? 22.557 6.310 1.727 1.00 93.81 559 PHE A C 1
ATOM 4479 O O . PHE A 1 559 ? 22.665 6.794 0.598 1.00 93.81 559 PHE A O 1
ATOM 4486 N N . SER A 1 560 ? 23.394 5.400 2.213 1.00 91.44 560 SER A N 1
ATOM 4487 C CA . SER A 1 560 ? 24.464 4.763 1.453 1.00 91.44 560 SER A CA 1
ATOM 4488 C C . SER A 1 560 ? 24.457 3.276 1.772 1.00 91.44 560 SER A C 1
ATOM 4490 O O . SER A 1 560 ? 24.401 2.919 2.947 1.00 91.44 560 SER A O 1
ATOM 4492 N N . ILE A 1 561 ? 24.498 2.427 0.744 1.00 89.94 561 ILE A N 1
ATOM 4493 C CA . ILE A 1 561 ? 24.669 0.979 0.922 1.00 89.94 561 ILE A CA 1
ATOM 4494 C C . ILE A 1 561 ? 26.161 0.725 1.107 1.00 89.94 561 ILE A C 1
ATOM 4496 O O . ILE A 1 561 ? 26.924 0.793 0.141 1.00 89.94 561 ILE A O 1
ATOM 4500 N N . SER A 1 562 ? 26.562 0.449 2.345 1.00 82.81 562 SER A N 1
ATOM 4501 C CA . SER A 1 562 ? 27.968 0.278 2.721 1.00 82.81 562 SER A CA 1
ATOM 4502 C C . SER A 1 562 ? 28.392 -1.191 2.748 1.00 82.81 562 SER A C 1
ATOM 4504 O O . SER A 1 562 ? 29.568 -1.494 2.559 1.00 82.81 562 SER A O 1
ATOM 4506 N N . ASN A 1 563 ? 27.452 -2.114 2.968 1.00 84.06 563 ASN A N 1
ATOM 4507 C CA . ASN A 1 563 ? 27.715 -3.550 3.068 1.00 84.06 563 ASN A CA 1
ATOM 4508 C C . ASN A 1 563 ? 26.497 -4.390 2.624 1.00 84.06 563 ASN A C 1
ATOM 4510 O O . ASN A 1 563 ? 25.414 -3.866 2.355 1.00 84.06 563 ASN A O 1
ATOM 4514 N N . ASP A 1 564 ? 26.672 -5.712 2.556 1.00 86.50 564 ASP A N 1
ATOM 4515 C CA . ASP A 1 564 ? 25.586 -6.644 2.218 1.00 86.50 564 ASP A CA 1
ATOM 4516 C C . ASP A 1 564 ? 24.502 -6.716 3.308 1.00 86.50 564 ASP A C 1
ATOM 4518 O O . ASP A 1 564 ? 23.372 -7.118 3.028 1.00 86.50 564 ASP A O 1
ATOM 4522 N N . GLN A 1 565 ? 24.818 -6.303 4.541 1.00 87.00 565 GLN A N 1
ATOM 4523 C CA . GLN A 1 565 ? 23.864 -6.266 5.648 1.00 87.00 565 GLN A CA 1
ATOM 4524 C C . GLN A 1 565 ? 22.763 -5.225 5.400 1.00 87.00 565 GLN A C 1
ATOM 4526 O O . GLN A 1 565 ? 21.590 -5.527 5.607 1.00 87.00 565 GLN A O 1
ATOM 4531 N N . ASP A 1 566 ? 23.104 -4.047 4.868 1.00 89.31 566 ASP A N 1
ATOM 4532 C CA . ASP A 1 566 ? 22.127 -3.013 4.493 1.00 89.31 566 ASP A CA 1
ATOM 4533 C C . ASP A 1 566 ? 21.107 -3.538 3.473 1.00 89.31 566 ASP A C 1
ATOM 4535 O O . ASP A 1 566 ? 19.907 -3.282 3.583 1.00 89.31 566 ASP A O 1
ATOM 4539 N N . VAL A 1 567 ? 21.579 -4.309 2.487 1.00 89.38 567 VAL A N 1
ATOM 4540 C CA . VAL A 1 567 ? 20.717 -4.915 1.462 1.00 89.38 567 VAL A CA 1
ATOM 4541 C C . VAL A 1 567 ? 19.771 -5.933 2.097 1.00 89.38 567 VAL A C 1
ATOM 4543 O O . VAL A 1 567 ? 18.570 -5.882 1.836 1.00 89.38 567 VAL A O 1
ATOM 4546 N N . ARG A 1 568 ? 20.282 -6.812 2.970 1.00 89.69 568 ARG A N 1
ATOM 4547 C CA . ARG A 1 568 ? 19.468 -7.815 3.678 1.00 89.69 568 ARG A CA 1
ATOM 4548 C C . ARG A 1 568 ? 18.369 -7.174 4.522 1.00 89.69 568 ARG A C 1
ATOM 4550 O O . ARG A 1 568 ? 17.217 -7.578 4.406 1.00 89.69 568 ARG A O 1
ATOM 4557 N N . ILE A 1 569 ? 18.701 -6.136 5.292 1.00 90.56 569 ILE A N 1
ATOM 4558 C CA . ILE A 1 569 ? 17.741 -5.417 6.144 1.00 90.56 569 ILE A CA 1
ATOM 4559 C C . ILE A 1 569 ? 16.610 -4.800 5.301 1.00 90.56 569 ILE A C 1
ATOM 4561 O O . ILE A 1 569 ? 15.436 -4.892 5.667 1.00 90.56 569 ILE A O 1
ATOM 4565 N N . ILE A 1 570 ? 16.934 -4.205 4.145 1.00 91.88 570 ILE A N 1
ATOM 4566 C CA . ILE A 1 570 ? 15.919 -3.681 3.216 1.00 91.88 570 ILE A CA 1
ATOM 4567 C C . ILE A 1 570 ? 15.033 -4.822 2.690 1.00 91.88 570 ILE A C 1
ATOM 4569 O O . ILE A 1 570 ? 13.805 -4.703 2.673 1.00 91.88 570 ILE A O 1
ATOM 4573 N N . GLU A 1 571 ? 15.620 -5.943 2.273 1.00 90.69 571 GLU A N 1
ATOM 4574 C CA . GLU A 1 571 ? 14.847 -7.073 1.751 1.00 90.69 571 GLU A CA 1
ATOM 4575 C C . GLU A 1 571 ? 13.909 -7.688 2.799 1.00 90.69 571 GLU A C 1
ATOM 4577 O O . GLU A 1 571 ? 12.743 -7.946 2.489 1.00 90.69 571 GLU A O 1
ATOM 4582 N N . GLU A 1 572 ? 14.368 -7.877 4.035 1.00 90.31 572 GLU A N 1
ATOM 4583 C CA . GLU A 1 572 ? 13.556 -8.386 5.150 1.00 90.31 572 GLU A CA 1
ATOM 4584 C C . GLU A 1 572 ? 12.359 -7.465 5.452 1.00 90.31 572 GLU A C 1
ATOM 4586 O O . GLU A 1 572 ? 11.223 -7.928 5.640 1.00 90.31 572 GLU A O 1
ATOM 4591 N N . ALA A 1 573 ? 12.577 -6.147 5.402 1.00 90.38 573 ALA A N 1
ATOM 4592 C CA . ALA A 1 573 ? 11.537 -5.154 5.646 1.00 90.38 573 ALA A CA 1
ATOM 4593 C C . ALA A 1 573 ? 10.471 -5.095 4.532 1.00 90.38 573 ALA A C 1
ATOM 4595 O O . ALA A 1 573 ? 9.286 -4.911 4.832 1.00 90.38 573 ALA A O 1
ATOM 4596 N N . PHE A 1 574 ? 10.840 -5.273 3.255 1.00 91.19 574 PHE A N 1
ATOM 4597 C CA . PHE A 1 574 ? 9.946 -4.966 2.123 1.00 91.19 574 PHE A CA 1
ATOM 4598 C C . PHE A 1 574 ? 9.513 -6.155 1.261 1.00 91.19 574 PHE A C 1
ATOM 4600 O O . PHE A 1 574 ? 8.401 -6.117 0.718 1.00 91.19 574 PHE A O 1
ATOM 4607 N N . ARG A 1 575 ? 10.307 -7.227 1.152 1.00 90.62 575 ARG A N 1
ATOM 4608 C CA . ARG A 1 575 ? 10.015 -8.362 0.259 1.00 90.62 575 ARG A CA 1
ATOM 4609 C C . ARG A 1 575 ? 8.823 -9.178 0.747 1.00 90.62 575 ARG A C 1
ATOM 4611 O O . ARG A 1 575 ? 8.743 -9.526 1.925 1.00 90.62 575 ARG A O 1
ATOM 4618 N N . LYS A 1 576 ? 7.882 -9.512 -0.148 1.00 87.38 576 LYS A N 1
ATOM 4619 C CA . LYS A 1 576 ? 6.612 -10.167 0.237 1.00 87.38 576 LYS A CA 1
ATOM 4620 C C . LYS A 1 576 ? 6.812 -11.572 0.807 1.00 87.38 576 LYS A C 1
ATOM 4622 O O . LYS A 1 576 ? 5.978 -12.031 1.579 1.00 87.38 576 LYS A O 1
ATOM 4627 N N . THR A 1 577 ? 7.906 -12.241 0.447 1.00 89.00 577 THR A N 1
ATOM 4628 C CA . THR A 1 577 ? 8.245 -13.588 0.929 1.00 89.00 577 THR A CA 1
ATOM 4629 C C . THR A 1 577 ? 8.855 -13.599 2.334 1.00 89.00 577 THR A C 1
ATOM 4631 O O . THR A 1 577 ? 8.759 -14.613 3.018 1.00 89.00 577 THR A O 1
ATOM 4634 N N . GLN A 1 578 ? 9.409 -12.479 2.813 1.00 90.06 578 GLN A N 1
ATOM 4635 C CA . GLN A 1 578 ? 10.123 -12.387 4.096 1.00 90.06 578 GLN A CA 1
ATOM 4636 C C . GLN A 1 578 ? 9.193 -12.110 5.292 1.00 90.06 578 GLN A C 1
ATOM 4638 O O . GLN A 1 578 ? 9.499 -11.319 6.180 1.00 90.06 578 GLN A O 1
ATOM 4643 N N . VAL A 1 579 ? 8.017 -12.747 5.333 1.00 89.50 579 VAL A N 1
ATOM 4644 C CA . VAL A 1 579 ? 7.025 -12.505 6.400 1.00 89.50 579 VAL A CA 1
ATOM 4645 C C . VAL A 1 579 ? 7.538 -12.972 7.764 1.00 89.50 579 VAL A C 1
ATOM 4647 O O . VAL A 1 579 ? 7.322 -12.279 8.753 1.00 89.50 579 VAL A O 1
ATOM 4650 N N . ALA A 1 580 ? 8.211 -14.125 7.829 1.00 89.25 580 ALA A N 1
ATOM 4651 C CA . ALA A 1 580 ? 8.714 -14.680 9.087 1.00 89.25 580 ALA A CA 1
ATOM 4652 C C . ALA A 1 580 ? 9.800 -13.788 9.710 1.00 89.25 580 ALA A C 1
ATOM 4654 O O . ALA A 1 580 ? 9.648 -13.383 10.859 1.00 89.25 580 ALA A O 1
ATOM 4655 N N . ALA A 1 581 ? 10.812 -13.404 8.924 1.00 89.12 581 ALA A N 1
ATOM 4656 C CA . ALA A 1 581 ? 11.863 -12.479 9.351 1.00 89.12 581 ALA A CA 1
ATOM 4657 C C . ALA A 1 581 ? 11.282 -11.131 9.800 1.00 89.12 581 ALA A C 1
ATOM 4659 O O . ALA A 1 581 ? 11.638 -10.611 10.850 1.00 89.12 581 ALA A O 1
ATOM 4660 N N . ARG A 1 582 ? 10.298 -10.597 9.064 1.00 91.19 582 ARG A N 1
ATOM 4661 C CA . ARG A 1 582 ? 9.638 -9.342 9.438 1.00 91.19 582 ARG A CA 1
ATOM 4662 C C . ARG A 1 582 ? 8.857 -9.441 10.747 1.00 91.19 582 ARG A C 1
ATOM 4664 O O . ARG A 1 582 ? 8.868 -8.494 11.526 1.00 91.19 582 ARG A O 1
ATOM 4671 N N . LYS A 1 583 ? 8.159 -10.556 10.991 1.00 91.12 583 LYS A N 1
ATOM 4672 C CA . LYS A 1 583 ? 7.471 -10.793 12.270 1.00 91.12 583 LYS A CA 1
ATOM 4673 C C . LYS A 1 583 ? 8.474 -10.859 13.418 1.00 91.12 583 LYS A C 1
ATOM 4675 O O . LYS A 1 583 ? 8.228 -10.234 14.441 1.00 91.12 583 LYS A O 1
ATOM 4680 N N . ASP A 1 584 ? 9.575 -11.580 13.226 1.00 89.06 584 ASP A N 1
ATOM 4681 C CA . ASP A 1 584 ? 10.648 -11.694 14.213 1.00 89.06 584 ASP A CA 1
ATOM 4682 C C . ASP A 1 584 ? 11.258 -10.325 14.535 1.00 89.06 584 ASP A C 1
ATOM 4684 O O . ASP A 1 584 ? 11.253 -9.917 15.688 1.00 89.06 584 ASP A O 1
ATOM 4688 N N . TRP A 1 585 ? 11.621 -9.542 13.516 1.00 88.25 585 TRP A N 1
ATOM 4689 C CA . TRP A 1 585 ? 12.124 -8.173 13.671 1.00 88.25 585 TRP A CA 1
ATOM 4690 C C . TRP A 1 585 ? 11.166 -7.250 14.448 1.00 88.25 585 TRP A C 1
ATOM 4692 O O . TRP A 1 585 ? 11.602 -6.471 15.295 1.00 88.25 585 TRP A O 1
ATOM 4702 N N . ILE A 1 586 ? 9.856 -7.336 14.192 1.00 88.62 586 ILE A N 1
ATOM 4703 C CA . ILE A 1 586 ? 8.854 -6.510 14.888 1.00 88.62 586 ILE A CA 1
ATOM 4704 C C . ILE A 1 586 ? 8.702 -6.922 16.360 1.00 88.62 586 ILE A C 1
ATOM 4706 O O . ILE A 1 586 ? 8.494 -6.056 17.213 1.00 88.62 586 ILE A O 1
ATOM 4710 N N . LEU A 1 587 ? 8.767 -8.224 16.653 1.00 86.56 587 LEU A N 1
ATOM 4711 C CA . LEU A 1 587 ? 8.573 -8.773 17.999 1.00 86.56 587 LEU A CA 1
ATOM 4712 C C . LEU A 1 587 ? 9.840 -8.677 18.860 1.00 86.56 587 LEU A C 1
ATOM 4714 O O . LEU A 1 587 ? 9.745 -8.375 20.046 1.00 86.56 587 LEU A O 1
ATOM 4718 N N . ASN A 1 588 ? 11.004 -8.895 18.253 1.00 82.25 588 ASN A N 1
ATOM 4719 C CA . ASN A 1 588 ? 12.312 -9.008 18.893 1.00 82.25 588 ASN A CA 1
ATOM 4720 C C . ASN A 1 588 ? 13.230 -7.848 18.476 1.00 82.25 588 ASN A C 1
ATOM 4722 O O . ASN A 1 588 ? 14.393 -8.053 18.129 1.00 82.25 588 ASN A O 1
ATOM 4726 N N . SER A 1 589 ? 12.710 -6.616 18.467 1.00 66.62 589 SER A N 1
ATOM 4727 C CA . SER A 1 589 ? 13.515 -5.436 18.132 1.00 66.62 589 SER A CA 1
ATOM 4728 C C . SER A 1 589 ? 14.728 -5.332 19.070 1.00 66.62 589 SER A C 1
ATOM 4730 O O . SER A 1 589 ? 14.549 -5.355 20.288 1.00 66.62 589 SER A O 1
ATOM 4732 N N . ILE A 1 590 ? 15.929 -5.231 18.490 1.00 56.75 590 ILE A N 1
ATOM 4733 C CA . ILE A 1 590 ? 17.237 -5.231 19.167 1.00 56.75 590 ILE A CA 1
ATOM 4734 C C . ILE A 1 590 ? 17.246 -4.230 20.337 1.00 56.75 590 ILE A C 1
ATOM 4736 O O . ILE A 1 590 ? 16.859 -3.073 20.171 1.00 56.75 590 ILE A O 1
ATOM 4740 N N . SER A 1 591 ? 17.686 -4.665 21.524 1.00 50.16 591 SER A N 1
ATOM 4741 C CA . SER A 1 591 ? 17.993 -3.755 22.632 1.00 50.16 591 SER A CA 1
ATOM 4742 C C . SER A 1 591 ? 19.134 -2.822 22.215 1.00 50.16 591 SER A C 1
ATOM 4744 O O . SER A 1 591 ? 20.095 -3.257 21.591 1.00 50.16 591 SER A O 1
ATOM 4746 N N . THR A 1 592 ? 19.037 -1.537 22.566 1.00 50.47 592 THR A N 1
ATOM 4747 C CA . THR A 1 592 ? 19.911 -0.404 22.174 1.00 50.47 592 THR A CA 1
ATOM 4748 C C . THR A 1 592 ? 21.415 -0.517 22.524 1.00 50.47 592 THR A C 1
ATOM 4750 O O . THR A 1 592 ? 22.108 0.495 22.609 1.00 50.47 592 THR A O 1
ATOM 4753 N N . GLU A 1 593 ? 21.956 -1.713 22.751 1.00 47.12 593 GLU A N 1
ATOM 4754 C CA . GLU A 1 593 ? 23.339 -1.942 23.185 1.00 47.12 593 GLU A CA 1
ATOM 4755 C C . GLU A 1 593 ? 24.339 -2.127 22.026 1.00 47.12 593 GLU A C 1
ATOM 4757 O O . GLU A 1 593 ? 25.531 -1.900 22.228 1.00 47.12 593 GLU A O 1
ATOM 4762 N N . SER A 1 594 ? 23.893 -2.426 20.796 1.00 52.81 594 SER A N 1
ATOM 4763 C CA . SER A 1 594 ? 24.749 -2.383 19.596 1.00 52.81 594 SER A CA 1
ATOM 4764 C C . SER A 1 594 ? 24.393 -1.180 18.723 1.00 52.81 594 SER A C 1
ATOM 4766 O O . SER A 1 594 ? 23.299 -1.134 18.162 1.00 52.81 594 SER A O 1
ATOM 4768 N N . ARG A 1 595 ? 25.299 -0.204 18.581 1.00 54.06 595 ARG A N 1
ATOM 4769 C CA . ARG A 1 595 ? 25.079 0.914 17.651 1.00 54.06 595 ARG A CA 1
ATOM 4770 C C . ARG A 1 595 ? 25.075 0.384 16.210 1.00 54.06 595 ARG A C 1
ATOM 4772 O O . ARG A 1 595 ? 26.055 -0.249 15.828 1.00 54.06 595 ARG A O 1
ATOM 4779 N N . PRO A 1 596 ? 24.026 0.639 15.414 1.00 61.78 596 PRO A N 1
ATOM 4780 C CA . PRO A 1 596 ? 23.999 0.231 14.015 1.00 61.78 596 PRO A CA 1
ATOM 4781 C C . PRO A 1 596 ? 25.083 0.954 13.199 1.00 61.78 596 PRO A C 1
ATOM 4783 O O . PRO A 1 596 ? 25.244 2.170 13.303 1.00 61.78 596 PRO A O 1
ATOM 4786 N N . ASP A 1 597 ? 25.797 0.204 12.353 1.00 71.25 597 ASP A N 1
ATOM 4787 C CA . ASP A 1 597 ? 26.963 0.683 11.589 1.00 71.25 597 ASP A CA 1
ATOM 4788 C C . ASP A 1 597 ? 26.620 1.638 10.423 1.00 71.25 597 ASP A C 1
ATOM 4790 O O . ASP A 1 597 ? 27.509 2.272 9.852 1.00 71.25 597 ASP A O 1
ATOM 4794 N N . SER A 1 598 ? 25.342 1.751 10.035 1.00 86.69 598 SER A N 1
ATOM 4795 C CA . SER A 1 598 ? 24.892 2.551 8.885 1.00 86.69 598 SER A CA 1
ATOM 4796 C C . SER A 1 598 ? 23.584 3.307 9.159 1.00 86.69 598 SER A C 1
ATOM 4798 O O . SER A 1 598 ? 22.762 2.901 9.985 1.00 86.69 598 SER A O 1
ATOM 4800 N N . VAL A 1 599 ? 23.347 4.389 8.403 1.00 89.69 599 VAL A N 1
ATOM 4801 C CA . VAL A 1 599 ? 22.081 5.157 8.424 1.00 89.69 599 VAL A CA 1
ATOM 4802 C C . VAL A 1 599 ? 20.892 4.274 8.036 1.00 89.69 599 VAL A C 1
ATOM 4804 O O . VAL A 1 599 ? 19.824 4.404 8.625 1.00 89.69 599 VAL A O 1
ATOM 4807 N N . ILE A 1 600 ? 21.069 3.362 7.070 1.00 91.56 600 ILE A N 1
ATOM 4808 C CA . ILE A 1 600 ? 20.019 2.436 6.616 1.00 91.56 600 ILE A CA 1
ATOM 4809 C C . ILE A 1 600 ? 19.616 1.496 7.752 1.00 91.56 600 ILE A C 1
ATOM 4811 O O . ILE A 1 600 ? 18.426 1.368 8.041 1.00 91.56 600 ILE A O 1
ATOM 4815 N N . SER A 1 601 ? 20.601 0.876 8.407 1.00 88.75 601 SER A N 1
ATOM 4816 C CA . SER A 1 601 ? 20.371 -0.048 9.515 1.00 88.75 601 SER A CA 1
ATOM 4817 C C . SER A 1 601 ? 19.672 0.656 10.676 1.00 88.75 601 SER A C 1
ATOM 4819 O O . SER A 1 601 ? 18.599 0.222 11.089 1.00 88.75 601 SER A O 1
ATOM 4821 N N . ARG A 1 602 ? 20.188 1.816 11.108 1.00 87.19 602 ARG A N 1
ATOM 4822 C CA . ARG A 1 602 ? 19.574 2.646 12.156 1.00 87.19 602 ARG A CA 1
ATOM 4823 C C . ARG A 1 602 ? 18.128 3.008 11.824 1.00 87.19 602 ARG A C 1
ATOM 4825 O O . ARG A 1 602 ? 17.222 2.801 12.624 1.00 87.19 602 ARG A O 1
ATOM 4832 N N . PHE A 1 603 ? 17.898 3.513 10.615 1.00 89.56 603 PHE A N 1
ATOM 4833 C CA . PHE A 1 603 ? 16.580 3.956 10.183 1.00 89.56 603 PHE A CA 1
ATOM 4834 C C . PHE A 1 603 ? 15.566 2.806 10.125 1.00 89.56 603 PHE A C 1
ATOM 4836 O O . PHE A 1 603 ? 14.450 2.942 10.626 1.00 89.56 603 PHE A O 1
ATOM 4843 N N . ILE A 1 604 ? 15.930 1.660 9.543 1.00 90.12 604 ILE A N 1
ATOM 4844 C CA . ILE A 1 604 ? 15.005 0.527 9.461 1.00 90.12 604 ILE A CA 1
ATOM 4845 C C . ILE A 1 604 ? 14.813 -0.095 10.846 1.00 90.12 604 ILE A C 1
ATOM 4847 O O . ILE A 1 604 ? 13.676 -0.248 11.277 1.00 90.12 604 ILE A O 1
ATOM 4851 N N . GLN A 1 605 ? 15.886 -0.417 11.565 1.00 85.75 605 GLN A N 1
ATOM 4852 C CA . GLN A 1 605 ? 15.799 -1.206 12.793 1.00 85.75 605 GLN A CA 1
ATOM 4853 C C . GLN A 1 605 ? 15.248 -0.428 13.992 1.00 85.75 605 GLN A C 1
ATOM 4855 O O . GLN A 1 605 ? 14.518 -1.024 14.779 1.00 85.75 605 GLN A O 1
ATOM 4860 N N . GLU A 1 606 ? 15.539 0.871 14.117 1.00 80.12 606 GLU A N 1
ATOM 4861 C CA . GLU A 1 606 ? 15.118 1.685 15.270 1.00 80.12 606 GLU A CA 1
ATOM 4862 C C . GLU A 1 606 ? 13.905 2.573 14.959 1.00 80.12 606 GLU A C 1
ATOM 4864 O O . GLU A 1 606 ? 13.058 2.788 15.823 1.00 80.12 606 GLU A O 1
ATOM 4869 N N . GLU A 1 607 ? 13.776 3.090 13.730 1.00 85.12 607 GLU A N 1
ATOM 4870 C CA . GLU A 1 607 ? 12.733 4.076 13.415 1.00 85.12 607 GLU A CA 1
ATOM 4871 C C . GLU A 1 607 ? 11.522 3.485 12.675 1.00 85.12 607 GLU A C 1
ATOM 4873 O O . GLU A 1 607 ? 10.376 3.774 13.031 1.00 85.12 607 GLU A O 1
ATOM 4878 N N . LEU A 1 608 ? 11.738 2.646 11.657 1.00 89.56 608 LEU A N 1
ATOM 4879 C CA . LEU A 1 608 ? 10.651 2.027 10.884 1.00 89.56 608 LEU A CA 1
ATOM 4880 C C . LEU A 1 608 ? 9.915 0.932 11.676 1.00 89.56 608 LEU A C 1
ATOM 4882 O O . LEU A 1 608 ? 8.738 0.650 11.413 1.00 89.56 608 LEU A O 1
ATOM 4886 N N . VAL A 1 609 ? 10.580 0.315 12.657 1.00 87.94 609 VAL A N 1
ATOM 4887 C CA . VAL A 1 609 ? 9.953 -0.692 13.524 1.00 87.94 609 VAL A CA 1
ATOM 4888 C C . VAL A 1 609 ? 8.800 -0.091 14.329 1.00 87.94 609 VAL A C 1
ATOM 4890 O O . VAL A 1 609 ? 7.756 -0.727 14.471 1.00 87.94 609 VAL A O 1
ATOM 4893 N N . GLU A 1 610 ? 8.923 1.168 14.760 1.00 86.44 610 GLU A N 1
ATOM 4894 C CA . GLU A 1 610 ? 7.873 1.870 15.500 1.00 86.44 610 GLU A CA 1
ATOM 4895 C C . GLU A 1 610 ? 6.638 2.125 14.635 1.00 86.44 610 GLU A C 1
ATOM 4897 O O . GLU A 1 610 ? 5.514 1.921 15.097 1.00 86.44 610 GLU A O 1
ATOM 4902 N N . TYR A 1 611 ? 6.823 2.455 13.350 1.00 89.06 611 TYR A N 1
ATOM 4903 C CA . TYR A 1 611 ? 5.712 2.487 12.394 1.00 89.06 611 TYR A CA 1
ATOM 4904 C C . TYR A 1 611 ? 5.035 1.116 12.299 1.00 89.06 611 TYR A C 1
ATOM 4906 O O . TYR A 1 611 ? 3.811 1.015 12.361 1.00 89.06 611 TYR A O 1
ATOM 4914 N N . SER A 1 612 ? 5.823 0.044 12.193 1.00 90.06 612 SER A N 1
ATOM 4915 C CA . SER A 1 612 ? 5.300 -1.319 12.066 1.00 90.06 612 SER A CA 1
ATOM 4916 C C . SER A 1 612 ? 4.488 -1.743 13.296 1.00 90.06 612 SER A C 1
ATOM 4918 O O . SER A 1 612 ? 3.369 -2.239 13.139 1.00 90.06 612 SER A O 1
ATOM 4920 N N . LYS A 1 613 ? 4.987 -1.464 14.506 1.00 89.19 613 LYS A N 1
ATOM 4921 C CA . LYS A 1 613 ? 4.283 -1.674 15.783 1.00 89.19 613 LYS A CA 1
ATOM 4922 C C . LYS A 1 613 ? 3.002 -0.843 15.886 1.00 89.19 613 LYS A C 1
ATOM 4924 O O . LYS A 1 613 ? 1.962 -1.344 16.301 1.00 89.19 613 LYS A O 1
ATOM 4929 N N . GLU A 1 614 ? 3.038 0.407 15.445 1.00 88.38 614 GLU A N 1
ATOM 4930 C CA . GLU A 1 614 ? 1.860 1.275 15.409 1.00 88.38 614 GLU A CA 1
ATOM 4931 C C . GLU A 1 614 ? 0.797 0.786 14.406 1.00 88.38 614 GLU A C 1
ATOM 4933 O O . GLU A 1 614 ? -0.406 0.873 14.655 1.00 88.38 614 GLU A O 1
ATOM 4938 N N . THR A 1 615 ? 1.198 0.200 13.270 1.00 90.56 615 THR A N 1
ATOM 4939 C CA . THR A 1 615 ? 0.211 -0.384 12.345 1.00 90.56 615 THR A CA 1
ATOM 4940 C C . THR A 1 615 ? -0.564 -1.539 12.978 1.00 90.56 615 THR A C 1
ATOM 4942 O O . THR A 1 615 ? -1.726 -1.746 12.618 1.00 90.56 615 THR A O 1
ATOM 4945 N N . ILE A 1 616 ? 0.040 -2.264 13.931 1.00 90.88 616 ILE A N 1
ATOM 4946 C CA . ILE A 1 616 ? -0.620 -3.340 14.676 1.00 90.88 616 ILE A CA 1
ATOM 4947 C C . ILE A 1 616 ? -1.731 -2.762 15.551 1.00 90.88 616 ILE A C 1
ATOM 4949 O O . ILE A 1 616 ? -2.863 -3.221 15.419 1.00 90.88 616 ILE A O 1
ATOM 4953 N N . SER A 1 617 ? -1.464 -1.732 16.361 1.00 85.06 617 SER A N 1
ATOM 4954 C CA . SER A 1 617 ? -2.492 -1.119 17.222 1.00 85.06 617 SER A CA 1
ATOM 4955 C C . SER A 1 617 ? -3.643 -0.495 16.421 1.00 85.06 617 SER A C 1
ATOM 4957 O O . SER A 1 617 ? -4.805 -0.578 16.823 1.00 85.06 617 SER A O 1
ATOM 4959 N N . ARG A 1 618 ? -3.347 0.077 15.245 1.00 87.31 618 ARG A N 1
ATOM 4960 C CA . ARG A 1 618 ? -4.355 0.709 14.376 1.00 87.31 618 ARG A CA 1
ATOM 4961 C C . ARG A 1 618 ? -5.166 -0.284 13.541 1.00 87.31 618 ARG A C 1
ATOM 4963 O O . ARG A 1 618 ? -6.316 -0.000 13.202 1.00 87.31 618 ARG A O 1
ATOM 4970 N N . SER A 1 619 ? -4.585 -1.429 13.175 1.00 92.94 619 SER A N 1
ATOM 4971 C CA . SER A 1 619 ? -5.176 -2.333 12.171 1.00 92.94 619 SER A CA 1
ATOM 4972 C C . SER A 1 619 ? -5.630 -3.675 12.727 1.00 92.94 619 SER A C 1
ATOM 4974 O O . SER A 1 619 ? -6.581 -4.239 12.182 1.00 92.94 619 SER A O 1
ATOM 4976 N N . ILE A 1 620 ? -4.985 -4.190 13.776 1.00 96.06 620 ILE A N 1
ATOM 4977 C CA . ILE A 1 620 ? -5.361 -5.429 14.463 1.00 96.06 620 ILE A CA 1
ATOM 4978 C C . ILE A 1 620 ? -6.207 -5.054 15.688 1.00 96.06 620 ILE A C 1
ATOM 4980 O O . ILE A 1 620 ? -5.707 -4.343 16.561 1.00 96.06 620 ILE A O 1
ATOM 4984 N N . PRO A 1 621 ? -7.472 -5.503 15.777 1.00 96.25 621 PRO A N 1
ATOM 4985 C CA . PRO A 1 621 ? -8.331 -5.159 16.905 1.00 96.25 621 PRO A CA 1
ATOM 4986 C C . PRO A 1 621 ? -7.778 -5.669 18.232 1.00 96.25 621 PRO A C 1
ATOM 4988 O O . PRO A 1 621 ? -7.136 -6.721 18.280 1.00 96.25 621 PRO A O 1
ATOM 4991 N N . SER A 1 622 ? -8.053 -4.927 19.299 1.00 96.62 622 SER A N 1
ATOM 4992 C CA . SER A 1 622 ? -7.625 -5.283 20.649 1.00 96.62 622 SER A CA 1
ATOM 4993 C C . SER A 1 622 ? -8.314 -6.556 21.130 1.00 96.62 622 SER A C 1
ATOM 4995 O O . SER A 1 622 ? -9.490 -6.786 20.857 1.00 96.62 622 SER A O 1
ATOM 4997 N N . PHE A 1 623 ? -7.587 -7.383 21.876 1.00 97.19 623 PHE A N 1
ATOM 4998 C CA . PHE A 1 623 ? -8.143 -8.550 22.556 1.00 97.19 623 PHE A CA 1
ATOM 4999 C C . PHE A 1 623 ? -9.234 -8.167 23.565 1.00 97.19 623 PHE A C 1
ATOM 5001 O O . PHE A 1 623 ? -10.193 -8.914 23.739 1.00 97.19 623 PHE A O 1
ATOM 5008 N N . PHE A 1 624 ? -9.093 -7.002 24.197 1.00 96.06 624 PHE A N 1
ATOM 5009 C CA . PHE A 1 624 ? -9.921 -6.579 25.322 1.00 96.06 624 PHE A CA 1
ATOM 5010 C C . PHE A 1 624 ? -11.313 -6.110 24.905 1.00 96.06 624 PHE A C 1
ATOM 5012 O O . PHE A 1 624 ? -12.296 -6.470 25.536 1.00 96.06 624 PHE A O 1
ATOM 5019 N N . ASP A 1 625 ? -11.417 -5.334 23.826 1.00 96.38 625 ASP A N 1
ATOM 5020 C CA . ASP A 1 625 ? -12.702 -4.805 23.362 1.00 96.38 625 ASP A CA 1
ATOM 5021 C C . ASP A 1 625 ? -13.076 -5.242 21.948 1.00 96.38 625 ASP A C 1
ATOM 5023 O O . ASP A 1 625 ? -14.189 -4.986 21.506 1.00 96.38 625 ASP A O 1
ATOM 5027 N N . GLY A 1 626 ? -12.183 -5.918 21.224 1.00 96.38 626 GLY A N 1
ATOM 5028 C CA . GLY A 1 626 ? -12.404 -6.292 19.832 1.00 96.38 626 GLY A CA 1
ATOM 5029 C C . GLY A 1 626 ? -12.454 -5.112 18.865 1.00 96.38 626 GLY A C 1
ATOM 5030 O O . GLY A 1 626 ? -12.887 -5.288 17.727 1.00 96.38 626 GLY A O 1
ATOM 5031 N N . LEU A 1 627 ? -12.008 -3.927 19.290 1.00 96.38 627 LEU A N 1
ATOM 5032 C CA . LEU A 1 627 ? -12.043 -2.699 18.506 1.00 96.38 627 LEU A CA 1
ATOM 5033 C C . LEU A 1 627 ? -10.641 -2.301 18.046 1.00 96.38 627 LEU A C 1
ATOM 5035 O O . LEU A 1 627 ? -9.633 -2.491 18.734 1.00 96.38 627 LEU A O 1
ATOM 5039 N N . LYS A 1 628 ? -10.584 -1.694 16.863 1.00 95.38 628 LYS A N 1
ATOM 5040 C CA . LYS A 1 628 ? -9.436 -0.895 16.427 1.00 95.38 628 LYS A CA 1
ATOM 5041 C C . LYS A 1 628 ? -9.470 0.463 17.113 1.00 95.38 628 LYS A C 1
ATOM 5043 O O . LYS A 1 628 ? -10.537 0.949 17.485 1.00 95.38 628 LYS A O 1
ATOM 5048 N N . GLU A 1 629 ? -8.317 1.116 17.186 1.00 93.44 629 GLU A N 1
ATOM 5049 C CA . GLU A 1 629 ? -8.176 2.439 17.803 1.00 93.44 629 GLU A CA 1
ATOM 5050 C C . GLU A 1 629 ? -9.216 3.458 17.299 1.00 93.44 629 GLU A C 1
ATOM 5052 O O . GLU A 1 629 ? -9.891 4.099 18.099 1.00 93.44 629 GLU A O 1
ATOM 5057 N N . SER A 1 630 ? -9.435 3.557 15.982 1.00 94.81 630 SER A N 1
ATOM 5058 C CA . SER A 1 630 ? -10.421 4.492 15.418 1.00 94.81 630 SER A CA 1
ATOM 5059 C C . SER A 1 630 ? -11.867 4.163 15.807 1.00 94.81 630 SER A C 1
ATOM 5061 O O . SER A 1 630 ? -12.659 5.070 16.047 1.00 94.81 630 SER A O 1
ATOM 5063 N N . GLN A 1 631 ? -12.215 2.877 15.911 1.00 96.50 631 GLN A N 1
ATOM 5064 C CA . GLN A 1 631 ? -13.544 2.437 16.348 1.00 96.50 631 GLN A CA 1
ATOM 5065 C C . GLN A 1 631 ? -13.765 2.764 17.828 1.00 96.50 631 GLN A C 1
ATOM 5067 O O . GLN A 1 631 ? -14.837 3.241 18.199 1.00 96.50 631 GLN A O 1
ATOM 5072 N N . ARG A 1 632 ? -12.733 2.570 18.659 1.00 96.12 632 ARG A N 1
ATOM 5073 C CA . ARG A 1 632 ? -12.750 2.922 20.082 1.00 96.12 632 ARG A CA 1
ATOM 5074 C C . ARG A 1 632 ? -12.918 4.420 20.292 1.00 96.12 632 ARG A C 1
ATOM 5076 O O . ARG A 1 632 ? -13.805 4.819 21.036 1.00 96.12 632 ARG A O 1
ATOM 5083 N N . LYS A 1 633 ? -12.132 5.240 19.586 1.00 95.69 633 LYS A N 1
ATOM 5084 C CA . LYS A 1 633 ? -12.235 6.706 19.633 1.00 95.69 633 LYS A CA 1
ATOM 5085 C C . LYS A 1 633 ? -13.648 7.180 19.276 1.00 95.69 633 LYS A C 1
ATOM 5087 O O . LYS A 1 633 ? -14.211 8.010 19.985 1.00 95.69 633 LYS A O 1
ATOM 5092 N N . VAL A 1 634 ? -14.262 6.602 18.239 1.00 96.25 634 VAL A N 1
ATOM 5093 C CA . VAL A 1 634 ? -15.653 6.898 17.848 1.00 96.25 634 VAL A CA 1
ATOM 5094 C C . VAL A 1 634 ? -16.661 6.520 18.938 1.00 96.25 634 VAL A C 1
ATOM 5096 O O . VAL A 1 634 ? -17.525 7.332 19.273 1.00 96.25 634 VAL A O 1
ATOM 5099 N N . LEU A 1 635 ? -16.568 5.312 19.503 1.00 95.81 635 LEU A N 1
ATOM 5100 C CA . LEU A 1 635 ? -17.500 4.859 20.542 1.00 95.81 635 LEU A CA 1
ATOM 5101 C C . LEU A 1 635 ? -17.357 5.668 21.833 1.00 95.81 635 LEU A C 1
ATOM 5103 O O . LEU A 1 635 ? -18.356 6.176 22.335 1.00 95.81 635 LEU A O 1
ATOM 5107 N N . TRP A 1 636 ? -16.125 5.881 22.301 1.00 95.31 636 TRP A N 1
ATOM 5108 C CA . TRP A 1 636 ? -15.832 6.721 23.463 1.00 95.31 636 TRP A CA 1
ATOM 5109 C C . TRP A 1 636 ? -16.425 8.124 23.315 1.00 95.31 636 TRP A C 1
ATOM 5111 O O . TRP A 1 636 ? -17.119 8.622 24.203 1.00 95.31 636 TRP A O 1
ATOM 5121 N N . SER A 1 637 ? -16.238 8.725 22.141 1.00 94.62 637 SER A N 1
ATOM 5122 C CA . SER A 1 637 ? -16.782 10.048 21.830 1.00 94.62 637 SER A CA 1
ATOM 5123 C C . SER A 1 637 ? -18.302 10.069 21.765 1.00 94.62 637 SER A C 1
ATOM 5125 O O . SER A 1 637 ? -18.920 11.071 22.104 1.00 94.62 637 SER A O 1
ATOM 5127 N N . SER A 1 638 ? -18.924 8.955 21.383 1.00 93.69 638 SER A N 1
ATOM 5128 C CA . SER A 1 638 ? -20.383 8.821 21.383 1.00 93.69 638 SER A CA 1
ATOM 5129 C C . SER A 1 638 ? -20.950 8.717 22.804 1.00 93.69 638 SER A C 1
ATOM 5131 O O . SER A 1 638 ? -22.042 9.224 23.066 1.00 93.69 638 SER A O 1
ATOM 5133 N N . PHE A 1 639 ? -20.213 8.117 23.746 1.00 92.19 639 PHE A N 1
ATOM 5134 C CA . PHE A 1 639 ? -20.602 8.090 25.164 1.00 92.19 639 PHE A CA 1
ATOM 5135 C C . PHE A 1 639 ? -20.606 9.502 25.766 1.00 92.19 639 PHE A C 1
ATOM 5137 O O . PHE A 1 639 ? -21.546 9.869 26.477 1.00 92.19 639 PHE A O 1
ATOM 5144 N N . HIS A 1 640 ? -19.625 10.318 25.371 1.00 89.50 640 HIS A N 1
ATOM 5145 C CA . HIS A 1 640 ? -19.407 11.687 25.850 1.00 89.50 640 HIS A CA 1
ATOM 5146 C C . HIS A 1 640 ? -20.113 12.762 25.014 1.00 89.50 640 HIS A C 1
ATOM 5148 O O . HIS A 1 640 ? -20.022 13.952 25.322 1.00 89.50 640 HIS A O 1
ATOM 5154 N N . PHE A 1 641 ? -20.861 12.368 23.982 1.00 87.06 641 PHE A N 1
ATOM 5155 C CA . PHE A 1 641 ? -21.662 13.309 23.213 1.00 87.06 641 PHE A CA 1
ATOM 5156 C C . PHE A 1 641 ? -22.867 13.769 24.047 1.00 87.06 641 PHE A C 1
ATOM 5158 O O . PHE A 1 641 ? -23.617 12.940 24.581 1.00 87.06 641 PHE A O 1
ATOM 5165 N N . ALA A 1 642 ? -23.038 15.090 24.172 1.00 76.31 642 ALA A N 1
ATOM 5166 C CA . ALA A 1 642 ? -24.077 15.696 25.008 1.00 76.31 642 ALA A CA 1
ATOM 5167 C C . ALA A 1 642 ? -25.494 15.395 24.491 1.00 76.31 642 ALA A C 1
ATOM 5169 O O . ALA A 1 642 ? -26.404 15.139 25.277 1.00 76.31 642 ALA A O 1
ATOM 5170 N N . ASP A 1 643 ? -25.671 15.393 23.169 1.00 76.88 643 ASP A N 1
ATOM 5171 C CA . ASP A 1 643 ? -26.938 15.060 22.526 1.00 76.88 643 ASP A CA 1
ATOM 5172 C C . ASP A 1 643 ? -27.091 13.536 22.382 1.00 76.88 643 ASP A C 1
ATOM 5174 O O . ASP A 1 643 ? -26.239 12.858 21.808 1.00 76.88 643 ASP A O 1
ATOM 5178 N N . LYS A 1 644 ? -28.184 12.979 22.912 1.00 82.12 644 LYS A N 1
ATOM 5179 C CA . LYS A 1 644 ? -28.515 11.547 22.794 1.00 82.12 644 LYS A CA 1
ATOM 5180 C C . LYS A 1 644 ? -29.463 11.251 21.622 1.00 82.12 644 LYS A C 1
ATOM 5182 O O . LYS A 1 644 ? -29.936 10.121 21.475 1.00 82.12 644 LYS A O 1
ATOM 5187 N N . THR A 1 645 ? -29.780 12.254 20.806 1.00 90.00 645 THR A N 1
ATOM 5188 C CA . THR A 1 645 ? -30.567 12.110 19.578 1.00 90.00 645 THR A CA 1
ATOM 5189 C C . THR A 1 645 ? -29.685 11.733 18.380 1.00 90.00 645 THR A C 1
ATOM 5191 O O . THR A 1 645 ? -28.521 11.367 18.538 1.00 90.00 645 THR A O 1
ATOM 5194 N N . ALA A 1 646 ? -30.264 11.704 17.178 1.00 92.25 646 ALA A N 1
ATOM 5195 C CA . ALA A 1 646 ? -29.525 11.377 15.966 1.00 92.25 646 ALA A CA 1
ATOM 5196 C C . ALA A 1 646 ? -28.600 12.538 15.574 1.00 92.25 646 ALA A C 1
ATOM 5198 O O . ALA A 1 646 ? -29.054 13.655 15.335 1.00 92.25 646 ALA A O 1
ATOM 5199 N N . VAL A 1 647 ? -27.306 12.254 15.453 1.00 93.56 647 VAL A N 1
ATOM 5200 C CA . VAL A 1 647 ? -26.253 13.228 15.154 1.00 93.56 647 VAL A CA 1
ATOM 5201 C C . VAL A 1 647 ? -25.721 12.988 13.752 1.00 93.56 647 VAL A C 1
ATOM 5203 O O . VAL A 1 647 ? -25.576 11.854 13.300 1.00 93.56 647 VAL A O 1
ATOM 5206 N N . LYS A 1 648 ? -25.403 14.065 13.042 1.00 94.44 648 LYS A N 1
ATOM 5207 C CA . LYS A 1 648 ? -24.807 13.976 11.711 1.00 94.44 648 LYS A CA 1
ATOM 5208 C C . LYS A 1 648 ? -23.414 13.352 11.790 1.00 94.44 648 LYS A C 1
ATOM 5210 O O . LYS A 1 648 ? -22.608 13.765 12.623 1.00 94.44 648 LYS A O 1
ATOM 5215 N N . VAL A 1 649 ? -23.091 12.424 10.889 1.00 95.06 649 VAL A N 1
ATOM 5216 C CA . VAL A 1 649 ? -21.805 11.700 10.912 1.00 95.06 649 VAL A CA 1
ATOM 5217 C C . VAL A 1 649 ? -20.612 12.659 10.908 1.00 95.06 649 VAL A C 1
ATOM 5219 O O . VAL A 1 649 ? -19.714 12.499 11.727 1.00 95.06 649 VAL A O 1
ATOM 5222 N N . ALA A 1 650 ? -20.650 13.710 10.081 1.00 94.50 650 ALA A N 1
ATOM 5223 C CA . ALA A 1 650 ? -19.604 14.738 10.041 1.00 94.50 650 ALA A CA 1
ATOM 5224 C C . ALA A 1 650 ? -19.422 15.515 11.368 1.00 94.50 650 ALA A C 1
ATOM 5226 O O . ALA A 1 650 ? -18.329 15.982 11.671 1.00 94.50 650 ALA A O 1
ATOM 5227 N N . GLN A 1 651 ? -20.483 15.687 12.167 1.00 94.00 651 GLN A N 1
ATOM 5228 C CA . GLN A 1 651 ? -20.389 16.368 13.467 1.00 94.00 651 GLN A CA 1
ATOM 5229 C C . GLN A 1 651 ? -19.789 15.445 14.527 1.00 94.00 651 GLN A C 1
ATOM 5231 O O . GLN A 1 651 ? -18.945 15.872 15.316 1.00 94.00 651 GLN A O 1
ATOM 5236 N N . LEU A 1 652 ? -20.204 14.176 14.528 1.00 94.19 652 LEU A N 1
ATOM 5237 C CA . LEU A 1 652 ? -19.670 13.180 15.448 1.00 94.19 652 LEU A CA 1
ATOM 5238 C C . LEU A 1 652 ? -18.192 12.883 15.153 1.00 94.19 652 LEU A C 1
ATOM 5240 O O . LEU A 1 652 ? -17.413 12.756 16.094 1.00 94.19 652 LEU A O 1
ATOM 5244 N N . SER A 1 653 ? -17.779 12.833 13.881 1.00 94.94 653 SER A N 1
ATOM 5245 C CA . SER A 1 653 ? -16.369 12.648 13.510 1.00 94.94 653 SER A CA 1
ATOM 5246 C C . SER A 1 653 ? -15.493 13.827 13.933 1.00 94.94 653 SER A C 1
ATOM 5248 O O . SER A 1 653 ? -14.437 13.598 14.520 1.00 94.94 653 SER A O 1
ATOM 5250 N N . ALA A 1 654 ? -15.942 15.069 13.730 1.00 94.06 654 ALA A N 1
ATOM 5251 C CA . ALA A 1 654 ? -15.230 16.262 14.193 1.00 94.06 654 ALA A CA 1
ATOM 5252 C C . ALA A 1 654 ? -15.118 16.313 15.730 1.00 94.06 654 ALA A C 1
ATOM 5254 O O . ALA A 1 654 ? -14.063 16.633 16.281 1.00 94.06 654 ALA A O 1
ATOM 5255 N N . HIS A 1 655 ? -16.187 15.947 16.445 1.00 94.38 655 HIS A N 1
ATOM 5256 C CA . HIS A 1 655 ? -16.150 15.844 17.904 1.00 94.38 655 HIS A CA 1
ATOM 5257 C C . HIS A 1 655 ? -15.183 14.753 18.375 1.00 94.38 655 HIS A C 1
ATOM 5259 O O . HIS A 1 655 ? -14.371 15.003 19.264 1.00 94.38 655 HIS A O 1
ATOM 5265 N N . ALA A 1 656 ? -15.228 13.577 17.745 1.00 94.62 656 ALA A N 1
ATOM 5266 C CA . ALA A 1 656 ? -14.327 12.485 18.068 1.00 94.62 656 ALA A CA 1
ATOM 5267 C C . ALA A 1 656 ? -12.867 12.864 17.820 1.00 94.62 656 ALA A C 1
ATOM 5269 O O . ALA A 1 656 ? -12.022 12.625 18.679 1.00 94.62 656 ALA A O 1
ATOM 5270 N N . ALA A 1 657 ? -12.570 13.528 16.701 1.00 93.50 657 ALA A N 1
ATOM 5271 C CA . ALA A 1 657 ? -11.228 14.018 16.417 1.00 93.50 657 ALA A CA 1
ATOM 5272 C C . ALA A 1 657 ? -10.729 14.995 17.489 1.00 93.50 657 ALA A C 1
ATOM 5274 O O . ALA A 1 657 ? -9.587 14.878 17.935 1.00 93.50 657 ALA A O 1
ATOM 5275 N N . LYS A 1 658 ? -11.605 15.898 17.948 1.00 91.44 658 LYS A N 1
ATOM 5276 C CA . LYS A 1 658 ? -11.297 16.878 18.990 1.00 91.44 658 LYS A CA 1
ATOM 5277 C C . LYS A 1 658 ? -10.974 16.228 20.335 1.00 91.44 658 LYS A C 1
ATOM 5279 O O . LYS A 1 658 ? -9.924 16.525 20.880 1.00 91.44 658 LYS A O 1
ATOM 5284 N N . ILE A 1 659 ? -11.855 15.389 20.885 1.00 92.81 659 ILE A N 1
ATOM 5285 C CA . ILE A 1 659 ? -11.692 14.903 22.272 1.00 92.81 659 ILE A CA 1
ATOM 5286 C C . ILE A 1 659 ? -10.702 13.740 22.400 1.00 92.81 659 ILE A C 1
ATOM 5288 O O . ILE A 1 659 ? -10.249 13.437 23.494 1.00 92.81 659 ILE A O 1
ATOM 5292 N N . THR A 1 660 ? -10.399 13.057 21.293 1.00 92.31 660 THR A N 1
ATOM 5293 C CA . THR A 1 660 ? -9.469 11.914 21.284 1.00 92.31 660 THR A CA 1
ATOM 5294 C C . THR A 1 660 ? -8.121 12.249 20.658 1.00 92.31 660 THR A C 1
ATOM 5296 O O . THR A 1 660 ? -7.329 11.346 20.400 1.00 92.31 660 THR A O 1
ATOM 5299 N N . HIS A 1 661 ? -7.876 13.524 20.339 1.00 88.81 661 HIS A N 1
ATOM 5300 C CA . HIS A 1 661 ? -6.655 13.986 19.668 1.00 88.81 661 HIS A CA 1
ATOM 5301 C C . HIS A 1 661 ? -6.313 13.167 18.415 1.00 88.81 661 HIS A C 1
ATOM 5303 O O . HIS A 1 661 ? -5.158 12.821 18.159 1.00 88.81 661 HIS A O 1
ATOM 5309 N N . TYR A 1 662 ? -7.332 12.830 17.616 1.00 87.75 662 TYR A N 1
ATOM 5310 C CA . TYR A 1 662 ? -7.148 11.959 16.461 1.00 87.75 662 TYR A CA 1
ATOM 5311 C C . TYR A 1 662 ? -6.180 12.587 15.454 1.00 87.75 662 TYR A C 1
ATOM 5313 O O . TYR A 1 662 ? -6.386 13.695 14.963 1.00 87.75 662 TYR A O 1
ATOM 5321 N N . LYS A 1 663 ? -5.112 11.852 15.140 1.00 75.81 663 LYS A N 1
ATOM 5322 C CA . LYS A 1 663 ? -3.964 12.363 14.375 1.00 75.81 663 LYS A CA 1
ATOM 5323 C C . LYS A 1 663 ? -4.172 12.335 12.858 1.00 75.81 663 LYS A C 1
ATOM 5325 O O . LYS A 1 663 ? -3.345 12.861 12.122 1.00 75.81 663 LYS A O 1
ATOM 5330 N N . HIS A 1 664 ? -5.253 11.718 12.381 1.00 80.81 664 HIS A N 1
ATOM 5331 C CA . HIS A 1 664 ? -5.550 11.582 10.954 1.00 80.81 664 HIS A CA 1
ATOM 5332 C C . HIS A 1 664 ? -6.775 12.410 10.549 1.00 80.81 664 HIS A C 1
ATOM 5334 O O . HIS A 1 664 ? -7.458 13.000 11.381 1.00 80.81 664 HIS A O 1
ATOM 5340 N N . GLY A 1 665 ? -7.064 12.454 9.247 1.00 77.44 665 GLY A N 1
ATOM 5341 C CA . GLY A 1 665 ? -8.199 13.214 8.728 1.00 77.44 665 GLY A CA 1
ATOM 5342 C C . GLY A 1 665 ? -9.547 12.720 9.267 1.00 77.44 665 GLY A C 1
ATOM 5343 O O . GLY A 1 665 ? -9.803 11.516 9.321 1.00 77.44 665 GLY A O 1
ATOM 5344 N N . GLU A 1 666 ? -10.439 13.659 9.586 1.00 86.25 666 GLU A N 1
ATOM 5345 C CA . GLU A 1 666 ? -11.794 13.397 10.104 1.00 86.25 666 GLU A CA 1
ATOM 5346 C C . GLU A 1 666 ? -12.619 12.478 9.190 1.00 86.25 666 GLU A C 1
ATOM 5348 O O . GLU A 1 666 ? -13.420 11.680 9.674 1.00 86.25 666 GLU A O 1
ATOM 5353 N N . GLY A 1 667 ? -12.372 12.518 7.874 1.00 89.00 667 GLY A N 1
ATOM 5354 C CA . GLY A 1 667 ? -13.022 11.633 6.904 1.00 89.00 667 GLY A CA 1
ATOM 5355 C C . GLY A 1 667 ? -12.823 10.143 7.211 1.00 89.00 667 GLY A C 1
ATOM 5356 O O . GLY A 1 667 ? -13.746 9.355 7.027 1.00 89.00 667 GLY A O 1
ATOM 5357 N N . CYS A 1 668 ? -11.673 9.751 7.773 1.00 91.00 668 CYS A N 1
ATOM 5358 C CA . CYS A 1 668 ? -11.450 8.371 8.210 1.00 91.00 668 CYS A CA 1
ATOM 5359 C C . CYS A 1 668 ? -12.382 7.980 9.365 1.00 91.00 668 CYS A C 1
ATOM 5361 O O . CYS A 1 668 ? -12.858 6.847 9.409 1.00 91.00 668 CYS A O 1
ATOM 5363 N N . LEU A 1 669 ? -12.667 8.902 10.291 1.00 95.25 669 LEU A N 1
ATOM 5364 C CA . LEU A 1 669 ? -13.628 8.662 11.370 1.00 95.25 669 LEU A CA 1
ATOM 5365 C C . LEU A 1 669 ? -15.065 8.640 10.842 1.00 95.25 669 LEU A C 1
ATOM 5367 O O . LEU A 1 669 ? -15.840 7.794 11.279 1.00 95.25 669 LEU A O 1
ATOM 5371 N N . SER A 1 670 ? -15.411 9.495 9.872 1.00 95.31 670 SER A N 1
ATOM 5372 C CA . SER A 1 670 ? -16.713 9.449 9.188 1.00 95.31 670 SER A CA 1
ATOM 5373 C C . SER A 1 670 ? -16.976 8.074 8.550 1.00 95.31 670 SER A C 1
ATOM 5375 O O . SER A 1 670 ? -18.057 7.501 8.725 1.00 95.31 670 SER A O 1
ATOM 5377 N N . ASP A 1 671 ? -15.977 7.501 7.873 1.00 94.81 671 ASP A N 1
ATOM 5378 C CA . ASP A 1 671 ? -16.060 6.153 7.294 1.00 94.81 671 ASP A CA 1
ATOM 5379 C C . ASP A 1 671 ? -16.218 5.073 8.372 1.00 94.81 671 ASP A C 1
ATOM 5381 O O . ASP A 1 671 ? -17.001 4.134 8.211 1.00 94.81 671 ASP A O 1
ATOM 5385 N N . VAL A 1 672 ? -15.492 5.200 9.489 1.00 95.88 672 VAL A N 1
ATOM 5386 C CA . VAL A 1 672 ? -15.600 4.276 10.628 1.00 95.88 672 VAL A CA 1
ATOM 5387 C C . VAL A 1 672 ? -17.002 4.323 11.230 1.00 95.88 672 VAL A C 1
ATOM 5389 O O . VAL A 1 672 ? -17.609 3.268 11.388 1.00 95.88 672 VAL A O 1
ATOM 5392 N N . ILE A 1 673 ? -17.543 5.511 11.508 1.00 96.56 673 ILE A N 1
ATOM 5393 C CA . ILE A 1 673 ? -18.906 5.691 12.033 1.00 96.56 673 ILE A CA 1
ATOM 5394 C C . ILE A 1 673 ? -19.927 5.044 11.092 1.00 96.56 673 ILE A C 1
ATOM 5396 O O . ILE A 1 673 ? -20.763 4.257 11.532 1.00 96.56 673 ILE A O 1
ATOM 5400 N N . THR A 1 674 ? -19.818 5.322 9.790 1.00 96.44 674 THR A N 1
ATOM 5401 C CA . THR A 1 674 ? -20.715 4.766 8.767 1.00 96.44 674 THR A CA 1
ATOM 5402 C C . THR A 1 674 ? -20.669 3.238 8.771 1.00 96.44 674 THR A C 1
ATOM 5404 O O . THR A 1 674 ? -21.710 2.587 8.826 1.00 96.44 674 THR A O 1
ATOM 5407 N N . ARG A 1 675 ? -19.470 2.641 8.809 1.00 95.75 675 ARG A N 1
ATOM 5408 C CA . ARG A 1 675 ? -19.300 1.180 8.879 1.00 95.75 675 ARG A CA 1
ATOM 5409 C C . ARG A 1 675 ? -19.805 0.576 10.184 1.00 95.75 675 ARG A C 1
ATOM 5411 O O . ARG A 1 675 ? -20.332 -0.526 10.144 1.00 95.75 675 ARG A O 1
ATOM 5418 N N . LEU A 1 676 ? -19.676 1.265 11.318 1.00 96.56 676 LEU A N 1
ATOM 5419 C CA . LEU A 1 676 ? -20.225 0.811 12.604 1.00 96.56 676 LEU A CA 1
ATOM 5420 C C . LEU A 1 676 ? -21.761 0.911 12.666 1.00 96.56 676 LEU A C 1
ATOM 5422 O O . LEU A 1 676 ? -22.366 0.299 13.549 1.00 96.56 676 LEU A O 1
ATOM 5426 N N . ALA A 1 677 ? -22.384 1.661 11.750 1.00 96.25 677 ALA A N 1
ATOM 5427 C CA . ALA A 1 677 ? -23.836 1.778 11.608 1.00 96.25 677 ALA A CA 1
ATOM 5428 C C . ALA A 1 677 ? -24.450 0.748 10.639 1.00 96.25 677 ALA A C 1
ATOM 5430 O O . ALA A 1 677 ? -25.641 0.471 10.729 1.00 96.25 677 ALA A O 1
ATOM 5431 N N . GLN A 1 678 ? -23.659 0.171 9.726 1.00 95.00 678 GLN A N 1
ATOM 5432 C CA . GLN A 1 678 ? -24.137 -0.790 8.723 1.00 95.00 678 GLN A CA 1
ATOM 5433 C C . GLN A 1 678 ? -24.671 -2.081 9.356 1.00 95.00 678 GLN A C 1
ATOM 5435 O O . GLN A 1 678 ? -23.997 -2.686 10.189 1.00 95.00 678 GLN A O 1
ATOM 5440 N N . ASP A 1 679 ? -25.822 -2.554 8.883 1.00 92.56 679 ASP A N 1
ATOM 5441 C CA . ASP A 1 679 ? -26.559 -3.708 9.425 1.00 92.56 679 ASP A CA 1
ATOM 5442 C C . ASP A 1 679 ? -27.103 -4.677 8.349 1.00 92.56 679 ASP A C 1
ATOM 5444 O O . ASP A 1 679 ? -27.887 -5.575 8.650 1.00 92.56 679 ASP A O 1
ATOM 5448 N N . PHE A 1 680 ? -26.677 -4.534 7.090 1.00 93.19 680 PHE A N 1
ATOM 5449 C CA . PHE A 1 680 ? -27.017 -5.477 6.020 1.00 93.19 680 PHE A CA 1
ATOM 5450 C C . PHE A 1 680 ? -26.234 -6.803 6.128 1.00 93.19 680 PHE A C 1
ATOM 5452 O O . PHE A 1 680 ? -25.156 -6.885 6.715 1.00 93.19 680 PHE A O 1
ATOM 5459 N N . VAL A 1 681 ? -26.731 -7.866 5.487 1.00 93.38 681 VAL A N 1
ATOM 5460 C CA . VAL A 1 681 ? -26.094 -9.197 5.527 1.00 93.38 681 VAL A CA 1
ATOM 5461 C C . VAL A 1 681 ? -24.636 -9.142 5.051 1.00 93.38 681 VAL A C 1
ATOM 5463 O O . VAL A 1 681 ? -24.352 -8.783 3.906 1.00 93.38 681 VAL A O 1
ATOM 5466 N N . GLY A 1 682 ? -23.712 -9.555 5.921 1.00 91.62 682 GLY A N 1
ATOM 5467 C CA . GLY A 1 682 ? -22.272 -9.541 5.650 1.00 91.62 682 GLY A CA 1
ATOM 5468 C C . GLY A 1 682 ? -21.513 -8.322 6.193 1.00 91.62 682 GLY A C 1
ATOM 5469 O O . GLY A 1 682 ? -20.296 -8.289 6.012 1.00 91.62 682 GLY A O 1
ATOM 5470 N N . SER A 1 683 ? -22.184 -7.359 6.845 1.00 93.88 683 SER A N 1
ATOM 5471 C CA . SER A 1 683 ? -21.546 -6.286 7.627 1.00 93.88 683 SER A CA 1
ATOM 5472 C C . SER A 1 683 ? -21.389 -6.677 9.112 1.00 93.88 683 SER A C 1
ATOM 5474 O O . SER A 1 683 ? -20.631 -7.600 9.408 1.00 93.88 683 SER A O 1
ATOM 5476 N N . ASN A 1 684 ? -22.069 -5.997 10.043 1.00 95.75 684 ASN A N 1
ATOM 5477 C CA . ASN A 1 684 ? -22.004 -6.237 11.484 1.00 95.75 684 ASN A CA 1
ATOM 5478 C C . ASN A 1 684 ? -23.206 -7.070 11.941 1.00 95.75 684 ASN A C 1
ATOM 5480 O O . ASN A 1 684 ? -24.345 -6.707 11.655 1.00 95.75 684 ASN A O 1
ATOM 5484 N N . ASN A 1 685 ? -22.972 -8.117 12.735 1.00 96.50 685 ASN A N 1
ATOM 5485 C CA . ASN A 1 685 ? -24.066 -8.807 13.428 1.00 96.50 685 ASN A CA 1
ATOM 5486 C C . ASN A 1 685 ? -24.705 -7.914 14.503 1.00 96.50 685 ASN A C 1
ATOM 5488 O O . ASN A 1 685 ? -25.895 -8.017 14.773 1.00 96.50 685 ASN A O 1
ATOM 5492 N N . LEU A 1 686 ? -23.919 -7.028 15.113 1.00 95.81 686 LEU A N 1
ATOM 5493 C CA . LEU A 1 686 ? -24.364 -6.063 16.104 1.00 95.81 686 LEU A CA 1
ATOM 5494 C C . LEU A 1 686 ? -23.765 -4.695 15.773 1.00 95.81 686 LEU A C 1
ATOM 5496 O O . LEU A 1 686 ? -22.666 -4.352 16.216 1.00 95.81 686 LEU A O 1
ATOM 5500 N N . SER A 1 687 ? -24.479 -3.908 14.965 1.00 95.31 687 SER A N 1
ATOM 5501 C CA . SER A 1 687 ? -24.107 -2.508 14.739 1.00 95.31 687 SER A CA 1
ATOM 5502 C C . SER A 1 687 ? -24.266 -1.699 16.029 1.00 95.31 687 SER A C 1
ATOM 5504 O O . SER A 1 687 ? -25.144 -1.984 16.841 1.00 95.31 687 SER A O 1
ATOM 5506 N N . PHE A 1 688 ? -23.417 -0.692 16.237 1.00 95.81 688 PHE A N 1
ATOM 5507 C CA . PHE A 1 688 ? -23.474 0.153 17.441 1.00 95.81 688 PHE A CA 1
ATOM 5508 C C . PHE A 1 688 ? -24.377 1.371 17.258 1.00 95.81 688 PHE A C 1
ATOM 5510 O O . PHE A 1 688 ? -24.823 1.971 18.236 1.00 95.81 688 PHE A O 1
ATOM 5517 N N . PHE A 1 689 ? -24.654 1.729 16.006 1.00 96.19 689 PHE A N 1
ATOM 5518 C CA . PHE A 1 689 ? -25.445 2.895 15.653 1.00 96.19 689 PHE A CA 1
ATOM 5519 C C . PHE A 1 689 ? -26.697 2.505 14.867 1.00 96.19 689 PHE A C 1
ATOM 5521 O O . PHE A 1 689 ? -26.678 1.578 14.060 1.00 96.19 689 PHE A O 1
ATOM 5528 N N . GLU A 1 690 ? -27.779 3.237 15.104 1.00 94.56 690 GLU A N 1
ATOM 5529 C CA . GLU A 1 690 ? -28.979 3.285 14.275 1.00 94.56 690 GLU A CA 1
ATOM 5530 C C . GLU A 1 690 ? -28.732 4.319 13.170 1.00 94.56 690 GLU A C 1
ATOM 5532 O O . GLU A 1 690 ? -28.534 5.502 13.477 1.00 94.56 690 GLU A O 1
ATOM 5537 N N . PRO A 1 691 ? -28.684 3.907 11.894 1.00 93.56 691 PRO A N 1
ATOM 5538 C CA . PRO A 1 691 ? -28.515 4.839 10.794 1.00 93.56 691 PRO A CA 1
ATOM 5539 C C . PRO A 1 691 ? -29.834 5.560 10.482 1.00 93.56 691 PRO A C 1
ATOM 5541 O O . PRO A 1 691 ? -30.873 4.945 10.263 1.00 93.56 691 PRO A O 1
ATOM 5544 N N . HIS A 1 692 ? -29.772 6.884 10.391 1.00 92.75 692 HIS A N 1
ATOM 5545 C CA . HIS A 1 692 ? -30.836 7.752 9.899 1.00 92.75 692 HIS A CA 1
ATOM 5546 C C . HIS A 1 692 ? -30.406 8.315 8.539 1.00 92.75 692 HIS A C 1
ATOM 5548 O O . HIS A 1 692 ? -29.729 9.342 8.443 1.00 92.75 692 HIS A O 1
ATOM 5554 N N . GLY A 1 693 ? -30.744 7.588 7.476 1.00 90.06 693 GLY A N 1
ATOM 5555 C CA . GLY A 1 693 ? -30.300 7.862 6.110 1.00 90.06 693 GLY A CA 1
ATOM 5556 C C . GLY A 1 693 ? -29.903 6.576 5.389 1.00 90.06 693 GLY A C 1
ATOM 5557 O O . GLY A 1 693 ? -30.39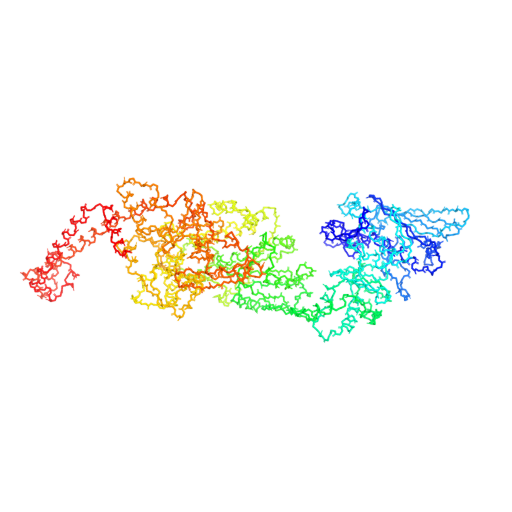9 5.505 5.719 1.00 90.06 693 GLY A O 1
ATOM 5558 N N . GLN A 1 694 ? -29.015 6.682 4.398 1.00 90.81 694 GLN A N 1
ATOM 5559 C CA . GLN A 1 694 ? -28.514 5.542 3.620 1.00 90.81 694 GLN A CA 1
ATOM 5560 C C . GLN A 1 694 ? -27.077 5.193 4.059 1.00 90.81 694 GLN A C 1
ATOM 5562 O O . GLN A 1 694 ? -26.135 5.811 3.557 1.00 90.81 694 GLN A O 1
ATOM 5567 N N . PRO A 1 695 ? -26.869 4.228 4.980 1.00 91.69 695 PRO A N 1
ATOM 5568 C CA . PRO A 1 695 ? -25.539 3.829 5.471 1.00 91.69 695 PRO A CA 1
ATOM 5569 C C . PRO A 1 695 ? -24.768 2.928 4.488 1.00 91.69 695 PRO A C 1
ATOM 5571 O O . PRO A 1 695 ? -23.704 2.403 4.823 1.00 91.69 695 PRO A O 1
ATOM 5574 N N . GLY A 1 696 ? -25.308 2.738 3.283 1.00 92.38 696 GLY A N 1
ATOM 5575 C CA . GLY A 1 696 ? -24.850 1.775 2.289 1.00 92.38 696 GLY A CA 1
ATOM 5576 C C . GLY A 1 696 ? -25.664 0.486 2.347 1.00 92.38 696 GLY A C 1
ATOM 5577 O O . GLY A 1 696 ? -26.494 0.296 3.236 1.00 92.38 696 GLY A O 1
ATOM 5578 N N . SER A 1 697 ? -25.454 -0.396 1.377 1.00 93.06 697 SER A N 1
ATOM 5579 C CA . SER A 1 697 ? -26.251 -1.609 1.230 1.00 93.06 697 SER A CA 1
ATOM 5580 C C . SER A 1 697 ? -25.418 -2.818 0.820 1.00 93.06 697 SER A C 1
ATOM 5582 O O . SER A 1 697 ? -24.254 -2.726 0.413 1.00 93.06 697 SER A O 1
ATOM 5584 N N . ARG A 1 698 ? -26.067 -3.985 0.847 1.00 92.88 698 ARG A N 1
ATOM 5585 C CA . ARG A 1 698 ? -25.518 -5.236 0.316 1.00 92.88 698 ARG A CA 1
ATOM 5586 C C . ARG A 1 698 ? -25.194 -5.158 -1.184 1.00 92.88 698 ARG A C 1
ATOM 5588 O O . ARG A 1 698 ? -24.432 -5.990 -1.683 1.00 92.88 698 ARG A O 1
ATOM 5595 N N . TYR A 1 699 ? -25.737 -4.175 -1.912 1.00 93.19 699 TYR A N 1
ATOM 5596 C CA . TYR A 1 699 ? -25.490 -4.023 -3.343 1.00 93.19 699 TYR A CA 1
ATOM 5597 C C . TYR A 1 699 ? -23.999 -3.840 -3.645 1.00 93.19 699 TYR A C 1
ATOM 5599 O O . TYR A 1 699 ? -23.469 -4.580 -4.470 1.00 93.19 699 TYR A O 1
ATOM 5607 N N . SER A 1 700 ? -23.321 -2.953 -2.909 1.00 92.06 700 SER A N 1
ATOM 5608 C CA . SER A 1 700 ? -21.888 -2.652 -3.070 1.00 92.06 700 SER A CA 1
ATOM 5609 C C . SER A 1 700 ? -21.065 -2.903 -1.801 1.00 92.06 700 SER A C 1
ATOM 5611 O O . SER A 1 700 ? -19.989 -2.335 -1.628 1.00 92.06 700 SER A O 1
ATOM 5613 N N . GLY A 1 701 ? -21.569 -3.721 -0.872 1.00 91.88 701 GLY A N 1
ATOM 5614 C CA . GLY A 1 701 ? -20.879 -3.989 0.393 1.00 91.88 701 GLY A CA 1
ATOM 5615 C C . GLY A 1 701 ? -20.673 -2.731 1.245 1.00 91.88 701 GLY A C 1
ATOM 5616 O O . GLY A 1 701 ? -19.660 -2.608 1.936 1.00 91.88 701 GLY A O 1
ATOM 5617 N N . GLY A 1 702 ? -21.608 -1.780 1.166 1.00 91.94 702 GLY A N 1
ATOM 5618 C CA . GLY A 1 702 ? -21.621 -0.562 1.968 1.00 91.94 702 GLY A CA 1
ATOM 5619 C C . GLY A 1 702 ? -20.813 0.617 1.417 1.00 91.94 702 GLY A C 1
ATOM 5620 O O . GLY A 1 702 ? -20.772 1.659 2.066 1.00 91.94 702 GLY A O 1
ATOM 5621 N N . THR A 1 703 ? -20.160 0.501 0.253 1.00 91.88 703 THR A N 1
ATOM 5622 C CA . THR A 1 703 ? -19.453 1.642 -0.378 1.00 91.88 703 THR A CA 1
ATOM 5623 C C . THR A 1 703 ? -20.392 2.618 -1.089 1.00 91.88 703 THR A C 1
ATOM 5625 O O . THR A 1 703 ? -19.966 3.679 -1.528 1.00 91.88 703 THR A O 1
ATOM 5628 N N . ASP A 1 704 ? -21.661 2.249 -1.221 1.00 92.25 704 ASP A N 1
ATOM 5629 C CA . ASP A 1 704 ? -22.778 3.042 -1.732 1.00 92.25 704 ASP A CA 1
ATOM 5630 C C . ASP A 1 704 ? -23.445 3.905 -0.644 1.00 92.25 704 ASP A C 1
ATOM 5632 O O . ASP A 1 704 ? -24.535 4.437 -0.851 1.00 92.25 704 ASP A O 1
ATOM 5636 N N . ALA A 1 705 ? -22.807 4.042 0.523 1.00 93.31 705 ALA A N 1
ATOM 5637 C CA . ALA A 1 705 ? -23.273 4.917 1.588 1.00 93.31 705 ALA A CA 1
ATOM 5638 C C . ALA A 1 705 ? -23.352 6.381 1.134 1.00 93.31 705 ALA A C 1
ATOM 5640 O O . ALA A 1 705 ? -22.511 6.872 0.376 1.00 93.31 705 ALA A O 1
ATOM 5641 N N . ALA A 1 706 ? -24.358 7.100 1.635 1.00 91.31 706 ALA A N 1
ATOM 5642 C CA . ALA A 1 706 ? -24.450 8.538 1.432 1.00 91.31 706 ALA A CA 1
ATOM 5643 C C . ALA A 1 706 ? -23.259 9.251 2.092 1.00 91.31 706 ALA A C 1
ATOM 5645 O O . ALA A 1 706 ? -22.724 8.789 3.099 1.00 91.31 706 ALA A O 1
ATOM 5646 N N . SER A 1 707 ? -22.873 10.412 1.552 1.00 91.50 707 SER A N 1
ATOM 5647 C CA . SER A 1 707 ? -21.846 11.251 2.182 1.00 91.50 707 SER A CA 1
ATOM 5648 C C . SER A 1 707 ? -22.201 11.528 3.646 1.00 91.50 707 SER A C 1
ATOM 5650 O O . SER A 1 707 ? -23.360 11.762 3.995 1.00 91.50 707 SER A O 1
ATOM 5652 N N . ASP A 1 708 ? -21.171 11.579 4.485 1.00 86.25 708 ASP A N 1
ATOM 5653 C CA . ASP A 1 708 ? -21.205 12.002 5.890 1.00 86.25 708 ASP A CA 1
ATOM 5654 C C . ASP A 1 708 ? -21.922 13.343 6.146 1.00 86.25 708 ASP A C 1
ATOM 5656 O O . ASP A 1 708 ? -22.374 13.625 7.258 1.00 86.25 708 ASP A O 1
ATOM 5660 N N . ARG A 1 709 ? -22.079 14.167 5.103 1.00 86.88 709 ARG A N 1
ATOM 5661 C CA . ARG A 1 709 ? -22.876 15.397 5.110 1.00 86.88 709 ARG A CA 1
ATOM 5662 C C . ARG A 1 709 ? -24.390 15.158 5.138 1.00 86.88 709 ARG A C 1
ATOM 5664 O O . ARG A 1 709 ? -25.126 16.104 5.414 1.00 86.88 709 ARG A O 1
ATOM 5671 N N . TYR A 1 710 ? -24.863 13.956 4.854 1.00 90.31 710 TYR A N 1
ATOM 5672 C CA . TYR A 1 710 ? -26.289 13.629 4.789 1.00 90.31 710 TYR A CA 1
ATOM 5673 C C . TYR A 1 710 ? -26.685 12.509 5.747 1.00 90.31 710 TYR A C 1
ATOM 5675 O O . TYR A 1 710 ? -27.844 12.448 6.145 1.00 90.31 710 TYR A O 1
ATOM 5683 N N . LEU A 1 711 ? -25.747 11.637 6.123 1.00 93.25 711 LEU A N 1
ATOM 5684 C CA . LEU A 1 711 ? -26.015 10.532 7.034 1.00 93.25 711 LEU A CA 1
ATOM 5685 C C . LEU A 1 711 ? -26.045 11.008 8.492 1.00 93.25 711 LEU A C 1
ATOM 5687 O O . LEU A 1 711 ? -25.138 11.706 8.953 1.00 93.25 711 LEU A O 1
ATOM 5691 N N . TYR A 1 712 ? -27.077 10.592 9.221 1.00 95.62 712 TYR A N 1
ATOM 5692 C CA . TYR A 1 712 ? -27.189 10.753 10.665 1.00 95.62 712 TYR A CA 1
ATOM 5693 C C . TYR A 1 712 ? -27.088 9.385 11.336 1.00 95.62 712 TYR A C 1
ATOM 5695 O O . TYR A 1 712 ? -27.453 8.365 10.754 1.00 95.62 712 TYR A O 1
ATOM 5703 N N . VAL A 1 713 ? -26.585 9.358 12.562 1.00 95.38 713 VAL A N 1
ATOM 5704 C CA . VAL A 1 713 ? -26.446 8.153 13.376 1.00 95.38 713 VAL A CA 1
ATOM 5705 C C . VAL A 1 713 ? -26.873 8.433 14.805 1.00 95.38 713 VAL A C 1
ATOM 5707 O O . VAL A 1 713 ? -26.665 9.525 15.328 1.00 95.38 713 VAL A O 1
ATOM 5710 N N . LYS A 1 714 ? -27.450 7.430 15.457 1.00 95.44 714 LYS A N 1
ATOM 5711 C CA . LYS A 1 714 ? -27.793 7.471 16.877 1.00 95.44 714 LYS A CA 1
ATOM 5712 C C . LYS A 1 714 ? -27.222 6.242 17.568 1.00 95.44 714 LYS A C 1
ATOM 5714 O O . LYS A 1 714 ? -27.293 5.154 17.012 1.00 95.44 714 LYS A O 1
ATOM 5719 N N . LEU A 1 715 ? -26.650 6.385 18.761 1.00 95.12 715 LEU A N 1
ATOM 5720 C CA . LEU A 1 715 ? -26.144 5.231 19.508 1.00 95.12 715 LEU A CA 1
ATOM 5721 C C . LEU A 1 715 ? -27.308 4.289 19.870 1.00 95.12 715 LEU A C 1
ATOM 5723 O O . LEU A 1 715 ? -28.313 4.740 20.425 1.00 95.12 715 LEU A O 1
ATOM 5727 N N . LYS A 1 716 ? -27.185 2.992 19.560 1.00 94.75 716 LYS A N 1
ATOM 5728 C CA . LYS A 1 716 ? -28.230 2.004 19.868 1.00 94.75 716 LYS A CA 1
ATOM 5729 C C . LYS A 1 716 ? -28.420 1.855 21.372 1.00 94.75 716 LYS A C 1
ATOM 5731 O O . LYS A 1 716 ? -27.456 1.822 22.136 1.00 94.75 716 LYS A O 1
ATOM 5736 N N . LYS A 1 717 ? -29.671 1.638 21.787 1.00 93.12 717 LYS A N 1
ATOM 5737 C CA . LYS A 1 717 ? -30.036 1.410 23.199 1.00 93.12 717 LYS A CA 1
ATOM 5738 C C . LYS A 1 717 ? -29.368 0.186 23.828 1.00 93.12 717 LYS A C 1
ATOM 5740 O O . LYS A 1 717 ? -29.250 0.135 25.042 1.00 93.12 717 LYS A O 1
ATOM 5745 N N . VAL A 1 718 ? -28.926 -0.779 23.019 1.00 95.00 718 VAL A N 1
ATOM 5746 C CA . VAL A 1 718 ? -28.224 -1.980 23.495 1.00 95.00 718 VAL A CA 1
ATOM 5747 C C . VAL A 1 718 ? -26.782 -1.691 23.938 1.00 95.00 718 VAL A C 1
ATOM 5749 O O . VAL A 1 718 ? -26.241 -2.416 24.764 1.00 95.00 718 VAL A O 1
ATOM 5752 N N . VAL A 1 719 ? -26.148 -0.622 23.437 1.00 95.44 719 VAL A N 1
ATOM 5753 C CA . VAL A 1 719 ? -24.715 -0.359 23.665 1.00 95.44 719 VAL A CA 1
ATOM 5754 C C . VAL A 1 719 ? -24.355 -0.158 25.147 1.00 95.44 719 VAL A C 1
ATOM 5756 O O . VAL A 1 719 ? -23.379 -0.767 25.579 1.00 95.44 719 VAL A O 1
ATOM 5759 N N . PRO A 1 720 ? -25.124 0.590 25.963 1.00 94.69 720 PRO A N 1
ATOM 5760 C CA . PRO A 1 720 ? -24.867 0.692 27.404 1.00 94.69 720 PRO A CA 1
ATOM 5761 C C . PRO A 1 720 ? -24.939 -0.642 28.166 1.00 94.69 720 PRO A C 1
ATOM 5763 O O . PRO A 1 720 ? -24.343 -0.769 29.226 1.00 94.69 720 PRO A O 1
ATOM 5766 N N . TYR A 1 721 ? -25.634 -1.654 27.635 1.00 96.81 721 TYR A N 1
ATOM 5767 C CA . TYR A 1 721 ? -25.652 -2.998 28.228 1.00 96.81 721 TYR A CA 1
ATOM 5768 C C . TYR A 1 721 ? -24.429 -3.827 27.827 1.00 96.81 721 TYR A C 1
ATOM 5770 O O . TYR A 1 721 ? -24.093 -4.794 28.500 1.00 96.81 721 TYR A O 1
ATOM 5778 N N . ILE A 1 722 ? -23.749 -3.453 26.739 1.00 97.56 722 ILE A N 1
ATOM 5779 C CA . ILE A 1 722 ? -22.460 -4.033 26.353 1.00 97.56 722 ILE A CA 1
ATOM 5780 C C . ILE A 1 722 ? -21.347 -3.440 27.217 1.00 97.56 722 ILE A C 1
ATOM 5782 O O . ILE A 1 722 ? -20.461 -4.182 27.631 1.00 97.56 722 ILE A O 1
ATOM 5786 N N . PHE A 1 723 ? -21.406 -2.130 27.485 1.00 97.00 723 PHE A N 1
ATOM 5787 C CA . PHE A 1 723 ? -20.435 -1.367 28.275 1.00 97.00 723 PHE A CA 1
ATOM 5788 C C . PHE A 1 723 ? -21.119 -0.743 29.509 1.00 97.00 723 PHE A C 1
ATOM 5790 O O . PHE A 1 723 ? -21.544 0.412 29.441 1.00 97.00 723 PHE A O 1
ATOM 5797 N N . PRO A 1 724 ? -21.272 -1.496 30.614 1.00 95.81 724 PRO A N 1
ATOM 5798 C CA . PRO A 1 724 ? -21.902 -0.989 31.829 1.00 95.81 724 PRO A CA 1
ATOM 5799 C C . PRO A 1 724 ? -21.108 0.177 32.433 1.00 95.81 724 PRO A C 1
ATOM 5801 O O . PRO A 1 724 ? -19.898 0.070 32.625 1.00 95.81 724 PRO A O 1
ATOM 5804 N N . ALA A 1 725 ? -21.793 1.269 32.782 1.00 93.94 725 ALA A N 1
ATOM 5805 C CA . ALA A 1 725 ? -21.165 2.468 33.353 1.00 93.94 725 ALA A CA 1
ATOM 5806 C C . ALA A 1 725 ? -20.525 2.208 34.730 1.00 93.94 725 ALA A C 1
ATOM 5808 O O . ALA A 1 725 ? -19.626 2.919 35.171 1.00 93.94 725 ALA A O 1
ATOM 5809 N N . GLU A 1 726 ? -20.966 1.159 35.425 1.00 94.25 726 GLU A N 1
ATOM 5810 C CA . GLU A 1 726 ? -20.380 0.717 36.688 1.00 94.25 726 GLU A CA 1
ATOM 5811 C C . GLU A 1 726 ? -18.932 0.225 36.543 1.00 94.25 726 GLU A C 1
ATOM 5813 O O . GLU A 1 726 ? -18.240 0.088 37.550 1.00 94.25 726 GLU A O 1
ATOM 5818 N N . ASP A 1 727 ? -18.462 -0.047 35.323 1.00 95.38 727 ASP A N 1
ATOM 5819 C CA . ASP A 1 727 ? -17.080 -0.434 35.043 1.00 95.38 727 ASP A CA 1
ATOM 5820 C C . ASP A 1 727 ? -16.177 0.759 34.661 1.00 95.38 727 ASP A C 1
ATOM 5822 O O . ASP A 1 727 ? -14.956 0.598 34.624 1.00 95.38 727 ASP A O 1
ATOM 5826 N N . ASP A 1 728 ? -16.729 1.964 34.452 1.00 94.12 728 ASP A N 1
ATOM 5827 C CA . ASP A 1 728 ? -15.984 3.125 33.931 1.00 94.12 728 ASP A CA 1
ATOM 5828 C C . ASP A 1 728 ? -14.792 3.529 34.818 1.00 94.12 728 ASP A C 1
ATOM 5830 O O . ASP A 1 728 ? -13.746 3.937 34.317 1.00 94.12 728 ASP A O 1
ATOM 5834 N N . PHE A 1 729 ? -14.900 3.356 36.142 1.00 94.56 729 PHE A N 1
ATOM 5835 C CA . PHE A 1 729 ? -13.830 3.696 37.095 1.00 94.56 729 PHE A CA 1
ATOM 5836 C C . PHE A 1 729 ? -12.569 2.824 36.957 1.00 94.56 729 PHE A C 1
ATOM 5838 O O . PHE A 1 729 ? -11.539 3.141 37.551 1.00 94.56 729 PHE A O 1
ATOM 5845 N N . GLN A 1 730 ? -12.668 1.707 36.233 1.00 95.44 730 GLN A N 1
ATOM 5846 C CA . GLN A 1 730 ? -11.585 0.745 36.019 1.00 95.44 730 GLN A CA 1
ATOM 5847 C C . GLN A 1 730 ? -10.947 0.886 34.637 1.00 95.44 730 GLN A C 1
ATOM 5849 O O . GLN A 1 730 ? -10.023 0.134 34.320 1.00 95.44 730 GLN A O 1
ATOM 5854 N N . LEU A 1 731 ? -11.450 1.796 33.796 1.00 94.88 731 LEU A N 1
ATOM 5855 C CA . LEU A 1 731 ? -10.922 1.984 32.454 1.00 94.88 731 LEU A CA 1
ATOM 5856 C C . LEU A 1 731 ? -9.458 2.449 32.525 1.00 94.88 731 LEU A C 1
ATOM 5858 O O . LEU A 1 731 ? -9.140 3.386 33.262 1.00 94.88 731 LEU A O 1
ATOM 5862 N N . PRO A 1 732 ? -8.547 1.816 31.768 1.00 93.31 732 PRO A N 1
ATOM 5863 C CA . PRO A 1 732 ? -7.141 2.192 31.774 1.00 93.31 732 PRO A CA 1
ATOM 5864 C C . PRO A 1 732 ? -6.966 3.568 31.126 1.00 93.31 732 PRO A C 1
ATOM 5866 O O . PRO A 1 732 ? -7.190 3.727 29.922 1.00 93.31 732 PRO A O 1
ATOM 5869 N N . SER A 1 733 ? -6.560 4.551 31.932 1.00 92.06 733 SER A N 1
ATOM 5870 C CA . SER A 1 733 ? -6.321 5.921 31.473 1.00 92.06 733 SER A CA 1
ATOM 5871 C C . SER A 1 733 ? -5.235 5.958 30.400 1.00 92.06 733 SER A C 1
ATOM 5873 O O . SER A 1 733 ? -4.229 5.247 30.471 1.00 92.06 733 SER A O 1
ATOM 5875 N N . LYS A 1 734 ? -5.439 6.817 29.404 1.00 90.31 734 LYS A N 1
ATOM 5876 C CA . LYS A 1 734 ? -4.508 7.049 28.306 1.00 90.31 734 LYS A CA 1
ATOM 5877 C C . LYS A 1 734 ? -4.311 8.549 28.161 1.00 90.31 734 LYS A C 1
ATOM 5879 O O . LYS A 1 734 ? -5.277 9.300 28.057 1.00 90.31 734 LYS A O 1
ATOM 5884 N N . VAL A 1 735 ? -3.051 8.971 28.121 1.00 85.25 735 VAL A N 1
ATOM 5885 C CA . VAL A 1 735 ? -2.679 10.381 27.981 1.00 85.25 735 VAL A CA 1
ATOM 5886 C C . VAL A 1 735 ? -2.017 10.596 26.625 1.00 85.25 735 VAL A C 1
ATOM 5888 O O . VAL A 1 735 ? -1.014 9.952 26.308 1.00 85.25 735 VAL A O 1
ATOM 5891 N N . GLU A 1 736 ? -2.558 11.517 25.832 1.00 80.12 736 GLU A N 1
ATOM 5892 C CA . GLU A 1 736 ? -1.983 11.963 24.561 1.00 80.12 736 GLU A CA 1
ATOM 5893 C C . GLU A 1 736 ? -1.870 13.490 24.543 1.00 80.12 736 GLU A C 1
ATOM 5895 O O . GLU A 1 736 ? -2.801 14.204 24.901 1.00 80.12 736 GLU A O 1
ATOM 5900 N N . ASP A 1 737 ? -0.709 14.008 24.130 1.00 72.50 737 ASP A N 1
ATOM 5901 C CA . ASP A 1 737 ? -0.383 15.443 24.148 1.00 72.50 737 ASP A CA 1
ATOM 5902 C C . ASP A 1 737 ? -0.540 16.111 25.538 1.00 72.50 737 ASP A C 1
ATOM 5904 O O . ASP A 1 737 ? -0.674 17.328 25.644 1.00 72.50 737 ASP A O 1
ATOM 5908 N N . GLY A 1 738 ? -0.461 15.325 26.621 1.00 74.12 738 GLY A N 1
ATOM 5909 C CA . GLY A 1 738 ? -0.596 15.801 28.004 1.00 74.12 738 GLY A CA 1
ATOM 5910 C C . GLY A 1 738 ? -2.037 15.893 28.517 1.00 74.12 738 GLY A C 1
ATOM 5911 O O . GLY A 1 738 ? -2.229 16.273 29.670 1.00 74.12 738 GLY A O 1
ATOM 5912 N N . GLU A 1 739 ? -3.026 15.519 27.703 1.00 81.19 739 GLU A N 1
ATOM 5913 C CA . GLU A 1 739 ? -4.438 15.452 28.086 1.00 81.19 739 GLU A CA 1
ATOM 5914 C C . GLU A 1 739 ? -4.931 14.000 28.085 1.00 81.19 739 GLU A C 1
ATOM 5916 O O . GLU A 1 739 ? -4.418 13.146 27.356 1.00 81.19 739 GLU A O 1
ATOM 5921 N N . GLU A 1 740 ? -5.912 13.707 28.936 1.00 88.56 740 GLU A N 1
ATOM 5922 C CA . GLU A 1 740 ? -6.562 12.399 28.975 1.00 88.56 740 GLU A CA 1
ATOM 5923 C C . GLU A 1 740 ? -7.508 12.249 27.777 1.00 88.56 740 GLU A C 1
ATOM 5925 O O . GLU A 1 740 ? -8.327 13.128 27.504 1.00 88.56 740 GLU A O 1
ATOM 5930 N N . VAL A 1 741 ? -7.369 11.142 27.047 1.00 93.19 741 VAL A N 1
ATOM 5931 C CA . VAL A 1 741 ? -8.147 10.840 25.835 1.00 93.19 741 VAL A CA 1
ATOM 5932 C C . VAL A 1 741 ? -9.016 9.592 26.047 1.00 93.19 741 VAL A C 1
ATOM 5934 O O . VAL A 1 741 ? -9.439 9.308 27.165 1.00 93.19 741 VAL A O 1
ATOM 5937 N N . GLU A 1 742 ? -9.349 8.844 24.990 1.00 94.50 742 GLU A N 1
ATOM 5938 C CA . GLU A 1 742 ? -10.035 7.560 25.146 1.00 94.50 742 GLU A CA 1
ATOM 5939 C C . GLU A 1 742 ? -9.162 6.549 25.905 1.00 94.50 742 GLU A C 1
ATOM 5941 O O . GLU A 1 742 ? -7.951 6.530 25.686 1.00 94.50 742 GLU A O 1
ATOM 5946 N N . PRO A 1 743 ? -9.743 5.650 26.717 1.00 94.81 743 PRO A N 1
ATOM 5947 C CA . PRO A 1 743 ? -8.969 4.645 27.438 1.00 94.81 743 PRO A CA 1
ATOM 5948 C C . PRO A 1 743 ? -8.226 3.696 26.488 1.00 94.81 743 PRO A C 1
ATOM 5950 O O . PRO A 1 743 ? -8.610 3.518 25.327 1.00 94.81 743 PRO A O 1
ATOM 5953 N N . GLU A 1 744 ? -7.182 3.021 26.983 1.00 93.25 744 GLU A N 1
ATOM 5954 C CA . GLU A 1 744 ? -6.410 2.069 26.163 1.00 93.25 744 GLU A CA 1
ATOM 5955 C C . GLU A 1 744 ? -7.296 0.974 25.548 1.00 93.25 744 GLU A C 1
ATOM 5957 O O . GLU A 1 744 ? -7.071 0.539 24.414 1.00 93.25 744 GLU A O 1
ATOM 5962 N N . HIS A 1 745 ? -8.318 0.550 26.291 1.00 94.88 745 HIS A N 1
ATOM 5963 C CA . HIS A 1 745 ? -9.387 -0.331 25.844 1.00 94.88 745 HIS A CA 1
ATOM 5964 C C . HIS A 1 745 ? -10.670 -0.092 26.645 1.00 94.88 745 HIS A C 1
ATOM 5966 O O . HIS A 1 745 ? -10.626 0.389 27.775 1.00 94.88 745 HIS A O 1
ATOM 5972 N N . LEU A 1 746 ? -11.814 -0.437 26.049 1.00 96.19 746 LEU A N 1
ATOM 5973 C CA . LEU A 1 746 ? -13.104 -0.480 26.747 1.00 96.19 746 LEU A CA 1
ATOM 5974 C C . LEU A 1 746 ? -13.313 -1.841 27.436 1.00 96.19 746 LEU A C 1
ATOM 5976 O O . LEU A 1 746 ? -12.583 -2.798 27.173 1.00 96.19 746 LEU A O 1
ATOM 5980 N N . LEU A 1 747 ? -14.337 -1.939 28.290 1.00 96.81 747 LEU A N 1
ATOM 5981 C CA . LEU A 1 747 ? -14.656 -3.148 29.062 1.00 96.81 747 LEU A CA 1
ATOM 5982 C C . LEU A 1 747 ? -16.019 -3.745 28.663 1.00 96.81 747 LEU A C 1
ATOM 5984 O O . LEU A 1 747 ? -16.973 -3.670 29.442 1.00 96.81 747 LEU A O 1
ATOM 5988 N N . PRO A 1 748 ? -16.158 -4.341 27.460 1.00 97.75 748 PRO A N 1
ATOM 5989 C CA . PRO A 1 748 ? -17.411 -4.983 27.101 1.00 97.75 748 PRO A CA 1
ATOM 5990 C C . PRO A 1 748 ? -17.672 -6.224 27.967 1.00 97.75 748 PRO A C 1
ATOM 5992 O O . PRO A 1 748 ? -16.745 -6.862 28.469 1.00 97.75 748 PRO A O 1
ATOM 5995 N N . ILE A 1 749 ? -18.938 -6.610 28.120 1.00 97.94 749 ILE A N 1
ATOM 5996 C CA . ILE A 1 749 ? -19.319 -7.855 28.815 1.00 97.94 749 ILE A CA 1
ATOM 5997 C C . ILE A 1 749 ? -19.323 -9.090 27.899 1.00 97.94 749 ILE A C 1
ATOM 5999 O O . ILE A 1 749 ? -19.491 -10.206 28.369 1.00 97.94 749 ILE A O 1
ATOM 6003 N N . ILE A 1 750 ? -19.124 -8.921 26.588 1.00 97.75 750 ILE A N 1
ATOM 6004 C CA . ILE A 1 750 ? -18.960 -10.018 25.620 1.00 97.75 750 ILE A CA 1
ATOM 6005 C C . ILE A 1 750 ? -17.855 -9.677 24.604 1.00 97.75 750 ILE A C 1
ATOM 6007 O O . ILE A 1 750 ? -17.642 -8.498 24.312 1.00 97.75 750 ILE A O 1
ATOM 6011 N N . PRO A 1 751 ? -17.150 -10.669 24.026 1.00 97.69 751 PRO A N 1
ATOM 6012 C CA . PRO A 1 751 ? -16.045 -10.407 23.104 1.00 97.69 751 PRO A CA 1
ATOM 6013 C C . PRO A 1 751 ? -16.543 -9.922 21.737 1.00 97.69 751 PRO A C 1
ATOM 6015 O O . PRO A 1 751 ? -16.914 -10.715 20.867 1.00 97.69 751 PRO A O 1
ATOM 6018 N N . LEU A 1 752 ? -16.491 -8.610 21.500 1.00 97.88 752 LEU A N 1
ATOM 6019 C CA . LEU A 1 752 ? -17.008 -8.006 20.263 1.00 97.88 752 LEU A CA 1
ATOM 6020 C C . LEU A 1 752 ? -16.250 -8.444 19.002 1.00 97.88 752 LEU A C 1
ATOM 6022 O O . LEU A 1 752 ? -16.851 -8.506 17.931 1.00 97.88 752 LEU A O 1
ATOM 6026 N N . ALA A 1 753 ? -14.976 -8.835 19.134 1.00 97.00 753 ALA A N 1
ATOM 6027 C CA . ALA A 1 753 ? -14.201 -9.433 18.042 1.00 97.00 753 ALA A CA 1
ATOM 6028 C C . ALA A 1 753 ? -14.813 -10.741 17.517 1.00 97.00 753 ALA A C 1
ATOM 6030 O O . ALA A 1 753 ? -14.602 -11.082 16.357 1.00 97.00 753 ALA A O 1
ATOM 6031 N N . LEU A 1 754 ? -15.549 -11.481 18.355 1.00 97.81 754 LEU A N 1
ATOM 6032 C CA . LEU A 1 754 ? -16.290 -12.672 17.936 1.00 97.81 754 LEU A CA 1
ATOM 6033 C C . LEU A 1 754 ? -17.690 -12.318 17.452 1.00 97.81 754 LEU A C 1
ATOM 6035 O O . LEU A 1 754 ? -18.138 -12.902 16.475 1.00 97.81 754 LEU A O 1
ATOM 6039 N N . VAL A 1 755 ? -18.361 -11.360 18.096 1.00 97.81 755 VAL A N 1
ATOM 6040 C CA . VAL A 1 755 ? -19.721 -10.936 17.725 1.00 97.81 755 VAL A CA 1
ATOM 6041 C C . VAL A 1 755 ? -19.749 -10.350 16.315 1.00 97.81 755 VAL A C 1
ATOM 6043 O O . VAL A 1 755 ? -20.432 -10.869 15.437 1.00 97.81 755 VAL A O 1
ATOM 6046 N N . ASN A 1 756 ? -18.967 -9.297 16.078 1.00 97.19 756 ASN A N 1
ATOM 6047 C CA . ASN A 1 756 ? -18.922 -8.602 14.790 1.00 97.19 756 ASN A CA 1
ATOM 6048 C C . ASN A 1 756 ? -17.866 -9.171 13.839 1.00 97.19 756 ASN A C 1
ATOM 6050 O O . ASN A 1 756 ? -17.808 -8.785 12.672 1.00 97.19 756 ASN A O 1
ATOM 6054 N N . GLY A 1 757 ? -17.043 -10.103 14.319 1.00 95.69 757 GLY A N 1
ATOM 6055 C CA . GLY A 1 757 ? -15.844 -10.513 13.613 1.00 95.69 757 GLY A CA 1
ATOM 6056 C C . GLY A 1 757 ? -14.772 -9.424 13.655 1.00 95.69 757 GLY A C 1
ATOM 6057 O O . GLY A 1 757 ? -14.946 -8.326 14.185 1.00 95.69 757 GLY A O 1
ATOM 6058 N N . ALA A 1 758 ? -13.629 -9.731 13.060 1.00 94.19 758 ALA A N 1
ATOM 6059 C CA . ALA A 1 758 ? -12.517 -8.804 12.954 1.00 94.19 758 ALA A CA 1
ATOM 6060 C C . ALA A 1 758 ? -11.752 -9.050 11.660 1.00 94.19 758 ALA A C 1
ATOM 6062 O O . ALA A 1 758 ? -11.543 -10.181 11.239 1.00 94.19 758 ALA A O 1
ATOM 6063 N N . SER A 1 759 ? -11.300 -7.977 11.022 1.00 94.25 759 SER A N 1
ATOM 6064 C CA . SER A 1 759 ? -10.444 -8.055 9.843 1.00 94.25 759 SER A CA 1
ATOM 6065 C C . SER A 1 759 ? -9.452 -6.907 9.869 1.00 94.25 759 SER A C 1
ATOM 6067 O O . SER A 1 759 ? -9.824 -5.762 10.139 1.00 94.25 759 SER A O 1
ATOM 6069 N N . GLY A 1 760 ? -8.186 -7.196 9.599 1.00 94.06 760 GLY A N 1
ATOM 6070 C CA . GLY A 1 760 ? -7.116 -6.214 9.701 1.00 94.06 760 GLY A CA 1
ATOM 6071 C C . GLY A 1 760 ? -5.837 -6.675 9.031 1.00 94.06 760 GLY A C 1
ATOM 6072 O O . GLY A 1 760 ? -5.512 -7.861 9.055 1.00 94.06 760 GLY A O 1
ATOM 6073 N N . ILE A 1 761 ? -5.111 -5.734 8.433 1.00 93.56 761 ILE A N 1
ATOM 6074 C CA . ILE A 1 761 ? -3.797 -5.971 7.836 1.00 93.56 761 ILE A CA 1
ATOM 6075 C C . ILE A 1 761 ? -2.852 -4.927 8.422 1.00 93.56 761 ILE A C 1
ATOM 6077 O O . ILE A 1 761 ? -3.059 -3.735 8.228 1.00 93.56 761 ILE A O 1
ATOM 6081 N N . ALA A 1 762 ? -1.847 -5.398 9.147 1.00 92.06 762 ALA A N 1
ATOM 6082 C CA . ALA A 1 762 ? -0.735 -4.624 9.680 1.00 92.06 762 ALA A CA 1
ATOM 6083 C C . ALA A 1 762 ? 0.573 -5.091 9.019 1.00 92.06 762 ALA A C 1
ATOM 6085 O O . ALA A 1 762 ? 0.600 -6.084 8.284 1.00 92.06 762 ALA A O 1
ATOM 6086 N N . THR A 1 763 ? 1.681 -4.404 9.283 1.00 88.94 763 THR A N 1
ATOM 6087 C CA . THR A 1 763 ? 2.989 -4.837 8.783 1.00 88.94 763 THR A CA 1
ATOM 6088 C C . THR A 1 763 ? 3.339 -6.213 9.355 1.00 88.94 763 THR A C 1
ATOM 6090 O O . THR A 1 763 ? 3.455 -6.377 10.562 1.00 88.94 763 THR A O 1
ATOM 6093 N N . GLY A 1 764 ? 3.473 -7.225 8.492 1.00 88.88 764 GLY A N 1
ATOM 6094 C CA . GLY A 1 764 ? 3.816 -8.601 8.883 1.00 88.88 764 GLY A CA 1
ATOM 6095 C C . GLY A 1 764 ? 2.663 -9.435 9.464 1.00 88.88 764 GLY A C 1
ATOM 6096 O O . GLY A 1 764 ? 2.773 -10.660 9.509 1.00 88.88 764 GLY A O 1
ATOM 6097 N N . PHE A 1 765 ? 1.535 -8.823 9.838 1.00 92.75 765 PHE A N 1
ATOM 6098 C CA . PHE A 1 765 ? 0.410 -9.508 10.485 1.00 92.75 765 PHE A CA 1
ATOM 6099 C C . PHE A 1 765 ? -0.912 -9.249 9.762 1.00 92.75 765 PHE A C 1
ATOM 6101 O O . PHE A 1 765 ? -1.219 -8.140 9.336 1.00 92.75 765 PHE A O 1
ATOM 6108 N N . LYS A 1 766 ? -1.741 -10.284 9.664 1.00 94.12 766 LYS A N 1
ATOM 6109 C CA . LYS A 1 766 ? -3.116 -10.196 9.169 1.00 94.12 766 LYS A CA 1
ATOM 6110 C C . LYS A 1 766 ? -4.012 -10.890 10.174 1.00 94.12 766 LYS A C 1
ATOM 6112 O O . LYS A 1 766 ? -3.639 -11.945 10.670 1.00 94.12 766 LYS A O 1
ATOM 6117 N N . THR A 1 767 ? -5.187 -10.335 10.427 1.00 95.88 767 THR A N 1
ATOM 6118 C CA . THR A 1 767 ? -6.232 -10.997 11.203 1.00 95.88 767 THR A CA 1
ATOM 6119 C C . THR A 1 767 ? -7.501 -11.140 10.380 1.00 95.88 767 THR A C 1
ATOM 6121 O O . THR A 1 767 ? -7.853 -10.243 9.607 1.00 95.88 767 THR A O 1
ATOM 6124 N N . TRP A 1 768 ? -8.162 -12.283 10.520 1.00 96.12 768 TRP A N 1
ATOM 6125 C CA . TRP A 1 768 ? -9.527 -12.497 10.066 1.00 96.12 768 TRP A CA 1
ATOM 6126 C C . TRP A 1 768 ? -10.236 -13.423 11.052 1.00 96.12 768 TRP A C 1
ATOM 6128 O O . TRP A 1 768 ? -9.847 -14.577 11.199 1.00 96.12 768 TRP A O 1
ATOM 6138 N N . ILE A 1 769 ? -11.262 -12.907 11.720 1.00 96.75 769 ILE A N 1
ATOM 6139 C CA . ILE A 1 769 ? -12.094 -13.610 12.693 1.00 96.75 769 ILE A CA 1
ATOM 6140 C C . ILE A 1 769 ? -13.536 -13.529 12.181 1.00 96.75 769 ILE A C 1
ATOM 6142 O O . ILE A 1 769 ? -14.017 -12.416 11.938 1.00 96.75 769 ILE A O 1
ATOM 6146 N N . PRO A 1 770 ? -14.226 -14.663 11.980 1.00 96.12 770 PRO A N 1
ATOM 6147 C CA . PRO A 1 770 ? -15.614 -14.643 11.547 1.00 96.12 770 PRO A CA 1
ATOM 6148 C C . PRO A 1 770 ? -16.544 -14.130 12.658 1.00 96.12 770 PRO A C 1
ATOM 6150 O O . PRO A 1 770 ? -16.274 -14.371 13.839 1.00 96.12 770 PRO A O 1
ATOM 6153 N N . PRO A 1 771 ? -17.654 -13.470 12.295 1.00 97.31 771 PRO A N 1
ATOM 6154 C CA . PRO A 1 771 ? -18.689 -13.099 13.243 1.00 97.31 771 PRO A CA 1
ATOM 6155 C C . PRO A 1 771 ? -19.468 -14.325 13.738 1.00 97.31 771 PRO A C 1
ATOM 6157 O O . PRO A 1 771 ? -19.523 -15.366 13.077 1.00 97.31 771 PRO A O 1
ATOM 6160 N N . HIS A 1 772 ? -20.079 -14.181 14.908 1.00 97.38 772 HIS A N 1
ATOM 6161 C CA . HIS A 1 772 ? -20.880 -15.188 15.598 1.00 97.38 772 HIS A CA 1
ATOM 6162 C C . HIS A 1 772 ? -22.196 -14.566 16.058 1.00 97.38 772 HIS A C 1
ATOM 6164 O O . HIS A 1 772 ? -22.315 -13.347 16.193 1.00 97.38 772 HIS A O 1
ATOM 6170 N N . ASP A 1 773 ? -23.189 -15.412 16.316 1.00 96.50 773 ASP A N 1
ATOM 6171 C CA . ASP A 1 773 ? -24.455 -14.971 16.894 1.00 96.50 773 ASP A CA 1
ATOM 6172 C C . ASP A 1 773 ? -24.217 -14.357 18.290 1.00 96.50 773 ASP A C 1
ATOM 6174 O O . ASP A 1 773 ? -23.678 -15.060 19.154 1.00 96.50 773 ASP A O 1
ATOM 6178 N N . PRO A 1 774 ? -24.613 -13.093 18.547 1.00 97.00 774 PRO A N 1
ATOM 6179 C CA . PRO A 1 774 ? -24.509 -12.500 19.877 1.00 97.00 774 PRO A CA 1
ATOM 6180 C C . PRO A 1 774 ? -25.158 -13.369 20.964 1.00 97.00 774 PRO A C 1
ATOM 6182 O O . PRO A 1 774 ? -24.602 -13.504 22.052 1.00 97.00 774 PRO A O 1
ATOM 6185 N N . LEU A 1 775 ? -26.295 -14.008 20.660 1.00 97.06 775 LEU A N 1
ATOM 6186 C CA . LEU A 1 775 ? -27.012 -14.853 21.615 1.00 97.06 775 LEU A CA 1
ATOM 6187 C C . LEU A 1 775 ? -26.234 -16.137 21.923 1.00 97.06 775 LEU A C 1
ATOM 6189 O O . LEU A 1 775 ? -26.146 -16.531 23.082 1.00 97.06 775 LEU A O 1
ATOM 6193 N N . ALA A 1 776 ? -25.601 -16.753 20.920 1.00 96.56 776 ALA A N 1
ATOM 6194 C CA . ALA A 1 776 ? -24.754 -17.925 21.144 1.00 96.56 776 ALA A CA 1
ATOM 6195 C C . ALA A 1 776 ? -23.514 -17.570 21.979 1.00 96.56 776 ALA A C 1
ATOM 6197 O O . ALA A 1 776 ? -23.154 -18.301 22.899 1.00 96.56 776 ALA A O 1
ATOM 6198 N N . VAL A 1 777 ? -22.890 -16.415 21.714 1.00 97.81 777 VAL A N 1
ATOM 6199 C CA . VAL A 1 777 ? -21.760 -15.917 22.515 1.00 97.81 777 VAL A CA 1
ATOM 6200 C C . VAL A 1 777 ? -22.172 -15.718 23.978 1.00 97.81 777 VAL A C 1
ATOM 6202 O O . VAL A 1 777 ? -21.424 -16.114 24.873 1.00 97.81 777 VAL A O 1
ATOM 6205 N N . ILE A 1 778 ? -23.359 -15.158 24.233 1.00 98.00 778 ILE A N 1
ATOM 6206 C CA . ILE A 1 778 ? -23.904 -14.997 25.589 1.00 98.00 778 ILE A CA 1
ATOM 6207 C C . ILE A 1 778 ? -24.122 -16.357 26.258 1.00 98.00 778 ILE A C 1
ATOM 6209 O O . ILE A 1 778 ? -23.616 -16.574 27.356 1.00 98.00 778 ILE A O 1
ATOM 6213 N N . GLU A 1 779 ? -24.819 -17.290 25.609 1.00 97.00 779 GLU A N 1
ATOM 6214 C CA . GLU A 1 779 ? -25.121 -18.598 26.208 1.00 97.00 779 GLU A CA 1
ATOM 6215 C C . GLU A 1 779 ? -23.856 -19.407 26.521 1.00 97.00 779 GLU A C 1
ATOM 6217 O O . GL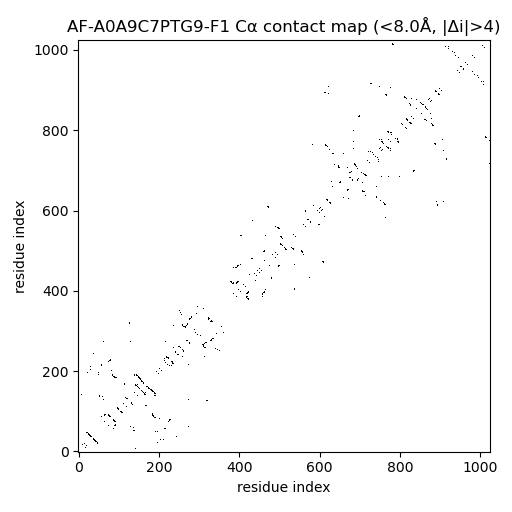U A 1 779 ? -23.718 -19.948 27.619 1.00 97.00 779 GLU A O 1
ATOM 6222 N N . VAL A 1 780 ? -22.872 -19.421 25.618 1.00 97.12 780 VAL A N 1
ATOM 6223 C CA . VAL A 1 780 ? -21.592 -20.102 25.868 1.00 97.12 780 VAL A CA 1
ATOM 6224 C C . VAL A 1 780 ? -20.798 -19.397 26.977 1.00 97.12 780 VAL A C 1
ATOM 6226 O O . VAL A 1 780 ? -20.166 -20.062 27.796 1.00 97.12 780 VAL A O 1
ATOM 6229 N N . THR A 1 781 ? -20.875 -18.064 27.078 1.00 97.62 781 THR A N 1
ATOM 6230 C CA . THR A 1 781 ? -20.285 -17.314 28.202 1.00 97.62 781 THR A CA 1
ATOM 6231 C C . THR A 1 781 ? -20.927 -17.710 29.533 1.00 97.62 781 THR A C 1
ATOM 6233 O O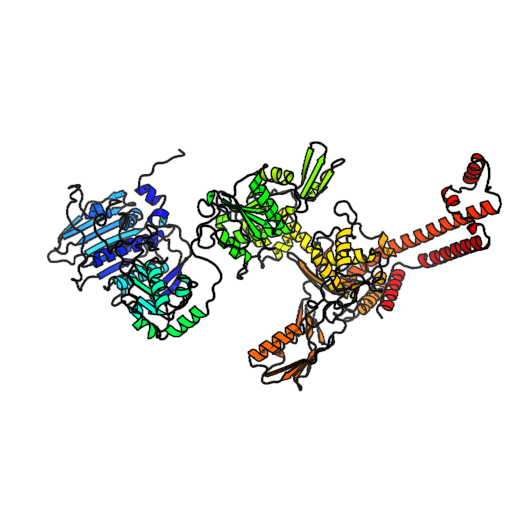 . THR A 1 781 ? -20.210 -17.977 30.498 1.00 97.62 781 THR A O 1
ATOM 6236 N N . LYS A 1 782 ? -22.262 -17.815 29.593 1.00 97.31 782 LYS A N 1
ATOM 6237 C CA . LYS A 1 782 ? -22.986 -18.259 30.795 1.00 97.31 782 LYS A CA 1
ATOM 6238 C C . LYS A 1 782 ? -22.551 -19.666 31.206 1.00 97.31 782 LYS A C 1
ATOM 6240 O O . LYS A 1 782 ? -22.234 -19.886 32.373 1.00 97.31 782 LYS A O 1
ATOM 6245 N N . LYS A 1 783 ? -22.444 -20.594 30.249 1.00 96.50 783 LYS A N 1
ATOM 6246 C CA . LYS A 1 783 ? -21.940 -21.952 30.502 1.00 96.50 783 LYS A CA 1
ATOM 6247 C C . LYS A 1 783 ? -20.519 -21.955 31.064 1.00 96.50 783 LYS A C 1
ATOM 6249 O O . LYS A 1 783 ? -20.269 -22.651 32.043 1.00 96.50 783 LYS A O 1
ATOM 6254 N N . LEU A 1 784 ? -19.613 -21.144 30.508 1.00 95.81 784 LEU A N 1
ATOM 6255 C CA . LEU A 1 784 ? -18.242 -21.001 31.017 1.00 95.81 784 LEU A CA 1
ATOM 6256 C C . LEU A 1 784 ? -18.207 -20.489 32.464 1.00 95.81 784 LEU A C 1
ATOM 6258 O O . LEU A 1 784 ? -17.445 -21.007 33.275 1.00 95.81 784 LEU A O 1
ATOM 6262 N N . LEU A 1 785 ? -19.036 -19.497 32.804 1.00 95.75 785 LEU A N 1
ATOM 6263 C CA . LEU A 1 785 ? -19.120 -18.949 34.166 1.00 95.75 785 LEU A CA 1
ATOM 6264 C C . LEU A 1 785 ? -19.685 -19.953 35.180 1.00 95.75 785 LEU A C 1
ATOM 6266 O O . LEU A 1 785 ? -19.317 -19.910 36.355 1.00 95.75 785 LEU A O 1
ATOM 6270 N N . LEU A 1 786 ? -20.561 -20.845 34.717 1.00 95.56 786 LEU A N 1
ATOM 6271 C CA . LEU A 1 786 ? -21.180 -21.914 35.500 1.00 95.56 786 LEU A CA 1
ATOM 6272 C C . LEU A 1 786 ? -20.384 -23.230 35.465 1.00 95.56 786 LEU A C 1
ATOM 6274 O O . LEU A 1 786 ? -20.840 -24.223 36.029 1.00 95.56 786 LEU A O 1
ATOM 6278 N N . SER A 1 787 ? -19.218 -23.259 34.806 1.00 94.06 787 SER A N 1
ATOM 6279 C CA . SER A 1 787 ? -18.406 -24.469 34.595 1.00 94.06 787 SER A CA 1
ATOM 6280 C C . SER A 1 787 ? -19.190 -25.634 33.965 1.00 94.06 787 SER A C 1
ATOM 6282 O O . SER A 1 787 ? -18.954 -26.800 34.280 1.00 94.06 787 SER A O 1
ATOM 6284 N N . GLN A 1 788 ? -20.143 -25.323 33.086 1.00 94.31 788 GLN A N 1
ATOM 6285 C CA . GLN A 1 788 ? -20.952 -26.305 32.365 1.00 94.31 788 GLN A CA 1
ATOM 6286 C C . GLN A 1 788 ? -20.231 -26.805 31.101 1.00 94.31 788 GLN A C 1
ATOM 6288 O O . GLN A 1 788 ? -19.448 -26.057 30.507 1.00 94.31 788 GLN A O 1
ATOM 6293 N N . PRO A 1 789 ? -20.497 -28.051 30.659 1.00 90.25 789 PRO A N 1
ATOM 6294 C CA . PRO A 1 789 ? -19.947 -28.571 29.412 1.00 90.25 789 PRO A CA 1
ATOM 6295 C C . PRO A 1 789 ? -20.470 -27.782 28.205 1.00 90.25 789 PRO A C 1
ATOM 6297 O O . PRO A 1 789 ? -21.613 -27.314 28.185 1.00 90.25 789 PRO A O 1
ATOM 6300 N N . ILE A 1 790 ? -19.604 -27.637 27.202 1.00 92.56 790 ILE A N 1
ATOM 6301 C CA . ILE A 1 790 ? -19.869 -26.884 25.975 1.00 92.56 790 ILE A CA 1
ATOM 6302 C C . ILE A 1 790 ? -19.795 -27.867 24.821 1.00 92.56 790 ILE A C 1
ATOM 6304 O O . ILE A 1 790 ? -18.750 -28.474 24.580 1.00 92.56 790 ILE A O 1
ATOM 6308 N N . GLU A 1 791 ? -20.916 -28.033 24.134 1.00 88.62 791 GLU A N 1
ATOM 6309 C CA . GLU A 1 791 ? -21.048 -29.037 23.088 1.00 88.62 791 GLU A CA 1
ATOM 6310 C C . GLU A 1 791 ? -20.420 -28.549 21.769 1.00 88.62 791 GLU A C 1
ATOM 6312 O O . GLU A 1 791 ? -20.450 -27.348 21.453 1.00 88.62 791 GLU A O 1
ATOM 6317 N N . PRO A 1 792 ? -19.859 -29.456 20.947 1.00 81.12 792 PRO A N 1
ATOM 6318 C CA . PRO A 1 792 ? -19.414 -29.113 19.604 1.00 81.12 792 PRO A CA 1
ATOM 6319 C C . PRO A 1 792 ? -20.566 -28.513 18.788 1.00 81.12 792 PRO A C 1
ATOM 6321 O O . PRO A 1 792 ? -21.589 -29.152 18.565 1.00 81.12 792 PRO A O 1
ATOM 6324 N N . GLY A 1 793 ? -20.385 -27.282 18.312 1.00 81.00 793 GLY A N 1
ATOM 6325 C CA . GLY A 1 793 ? -21.387 -26.581 17.504 1.00 81.00 793 GLY A CA 1
ATOM 6326 C C . GLY A 1 793 ? -22.147 -25.463 18.223 1.00 81.00 793 GLY A C 1
ATOM 6327 O O . GLY A 1 793 ? -22.876 -24.726 17.565 1.00 81.00 793 GLY A O 1
ATOM 6328 N N . GLU A 1 794 ? -21.944 -25.261 19.528 1.00 88.94 794 GLU A N 1
ATOM 6329 C CA . GLU A 1 794 ? -22.598 -24.156 20.254 1.00 88.94 794 GLU A CA 1
ATOM 6330 C C . GLU A 1 794 ? -22.005 -22.776 19.931 1.00 88.94 794 GLU A C 1
ATOM 6332 O O . GLU A 1 794 ? -22.681 -21.760 20.063 1.00 88.94 794 GLU A O 1
ATOM 6337 N N . LEU A 1 795 ? -20.758 -22.734 19.452 1.00 93.00 795 LEU A N 1
ATOM 6338 C CA . LEU A 1 795 ? -20.084 -21.518 18.995 1.00 93.00 795 LEU A CA 1
ATOM 6339 C C . LEU A 1 795 ? -19.629 -21.684 17.540 1.00 93.00 795 LEU A C 1
ATOM 6341 O O . LEU A 1 795 ? -18.465 -21.985 17.270 1.00 93.00 795 LEU A O 1
ATOM 6345 N N . LEU A 1 796 ? -20.560 -21.507 16.600 1.00 93.38 796 LEU A N 1
ATOM 6346 C CA . LEU A 1 796 ? -20.273 -21.551 15.164 1.00 93.38 796 LEU A CA 1
ATOM 6347 C C . LEU A 1 796 ? -20.328 -20.155 14.525 1.00 93.38 796 LEU A C 1
ATOM 6349 O O . LEU A 1 796 ? -21.187 -19.347 14.893 1.00 93.38 796 LEU A O 1
ATOM 6353 N N . PRO A 1 797 ? -19.457 -19.882 13.533 1.00 95.62 797 PRO A N 1
ATOM 6354 C CA . PRO A 1 797 ? -19.557 -18.715 12.668 1.00 95.62 797 PRO A CA 1
ATOM 6355 C C . PRO A 1 797 ? -20.966 -18.516 12.111 1.00 95.62 797 PRO A C 1
ATOM 6357 O O . PRO A 1 797 ? -21.554 -19.437 11.538 1.00 95.62 797 PRO A O 1
ATOM 6360 N N . LYS A 1 798 ? -21.490 -17.296 12.233 1.00 95.62 798 LYS A N 1
ATOM 6361 C CA . LYS A 1 798 ? -22.827 -16.933 11.759 1.00 95.62 798 LYS A CA 1
ATOM 6362 C C . LYS A 1 798 ? -22.854 -15.478 11.313 1.00 95.62 798 LYS A C 1
ATOM 6364 O O . LYS A 1 798 ? -22.385 -14.600 12.029 1.00 95.62 798 LYS A O 1
ATOM 6369 N N . TRP A 1 799 ? -23.467 -15.228 10.162 1.00 95.69 799 TRP A N 1
ATOM 6370 C CA . TRP A 1 799 ? -23.799 -13.889 9.679 1.00 95.69 799 TRP A CA 1
ATOM 6371 C C . TRP A 1 799 ? -25.307 -13.717 9.794 1.00 95.69 799 TRP A C 1
ATOM 6373 O O . TRP A 1 799 ? -26.057 -14.477 9.178 1.00 95.69 799 TRP A O 1
ATOM 6383 N N . LEU A 1 800 ? -25.764 -12.767 10.608 1.00 94.06 800 LEU A N 1
ATOM 6384 C CA . LEU A 1 800 ? -27.198 -12.570 10.804 1.00 94.06 800 LEU A CA 1
ATOM 6385 C C . LEU A 1 800 ? -27.875 -12.179 9.480 1.00 94.06 800 LEU A C 1
ATOM 6387 O O . LEU A 1 800 ? -27.341 -11.406 8.686 1.00 94.06 800 LEU A O 1
ATOM 6391 N N . GLY A 1 801 ? -29.035 -12.784 9.218 1.00 92.75 801 GLY A N 1
ATOM 6392 C CA . GLY A 1 801 ? -29.799 -12.608 7.979 1.00 92.75 801 GLY A CA 1
ATOM 6393 C C . GLY A 1 801 ? -29.269 -13.368 6.755 1.00 92.75 801 GLY A C 1
ATOM 6394 O O . GLY A 1 801 ? -29.951 -13.390 5.734 1.00 92.75 801 GLY A O 1
ATOM 6395 N N . PHE A 1 802 ? -28.102 -14.019 6.828 1.00 95.69 802 PHE A N 1
ATOM 6396 C CA . PHE A 1 802 ? -27.621 -14.871 5.739 1.00 95.69 802 PHE A CA 1
ATOM 6397 C C . PHE A 1 802 ? -28.397 -16.186 5.694 1.00 95.69 802 PHE A C 1
ATOM 6399 O O . PHE A 1 802 ? -28.447 -16.912 6.687 1.00 95.69 802 PHE A O 1
ATOM 6406 N N . VAL A 1 803 ? -28.971 -16.506 4.534 1.00 95.44 803 VAL A N 1
ATOM 6407 C CA . VAL A 1 803 ? -29.785 -17.721 4.349 1.00 95.44 803 VAL A CA 1
ATOM 6408 C C . VAL A 1 803 ? -29.051 -18.835 3.600 1.00 95.44 803 VAL A C 1
ATOM 6410 O O . VAL A 1 803 ? -29.578 -19.936 3.472 1.00 95.44 803 VAL A O 1
ATOM 6413 N N . GLY A 1 804 ? -27.842 -18.565 3.100 1.00 94.38 804 GLY A N 1
ATOM 6414 C CA . GLY A 1 804 ? -27.015 -19.550 2.409 1.00 94.38 804 GLY A CA 1
ATOM 6415 C C . GLY A 1 804 ? -26.386 -20.575 3.354 1.00 94.38 804 GLY A C 1
ATOM 6416 O O . GLY A 1 804 ? -26.449 -20.468 4.580 1.00 94.38 804 GLY A O 1
ATOM 6417 N N . LYS A 1 805 ? -25.740 -21.595 2.781 1.00 95.50 805 LYS A N 1
ATOM 6418 C CA . LYS A 1 805 ? -25.120 -22.672 3.566 1.00 95.50 805 LYS A CA 1
ATOM 6419 C C . LYS A 1 805 ? -23.750 -22.235 4.091 1.00 95.50 805 LYS A C 1
ATOM 6421 O O . LYS A 1 805 ? -22.912 -21.757 3.328 1.00 95.50 805 LYS A O 1
ATOM 6426 N N . ILE A 1 806 ? -23.503 -22.453 5.381 1.00 96.56 806 ILE A N 1
ATOM 6427 C CA . ILE A 1 806 ? -22.195 -22.269 6.025 1.00 96.56 806 ILE A CA 1
ATOM 6428 C C . ILE A 1 806 ? -21.653 -23.652 6.387 1.00 96.56 806 ILE A C 1
ATOM 6430 O O . ILE A 1 806 ? -22.350 -24.445 7.018 1.00 96.56 806 ILE A O 1
ATOM 6434 N N . VAL A 1 807 ? -20.417 -23.951 5.988 1.00 95.75 807 VAL A N 1
ATOM 6435 C CA . VAL A 1 807 ? -19.721 -25.191 6.353 1.00 95.75 807 VAL A CA 1
ATOM 6436 C C . VAL A 1 807 ? -18.417 -24.833 7.050 1.00 95.75 807 VAL A C 1
ATOM 6438 O O . VAL A 1 807 ? -17.558 -24.157 6.483 1.00 95.75 807 VAL A O 1
ATOM 6441 N N . VAL A 1 808 ? -18.281 -25.271 8.299 1.00 93.38 808 VAL A N 1
ATOM 6442 C CA . VAL A 1 808 ? -17.120 -24.987 9.145 1.00 93.38 808 VAL A CA 1
ATOM 6443 C C . VAL A 1 808 ? -16.185 -26.190 9.116 1.00 93.38 808 VAL A C 1
ATOM 6445 O O . VAL A 1 808 ? -16.594 -27.310 9.409 1.00 93.38 808 VAL A O 1
ATOM 6448 N N . HIS A 1 809 ? -14.927 -25.949 8.762 1.00 92.69 809 HIS A N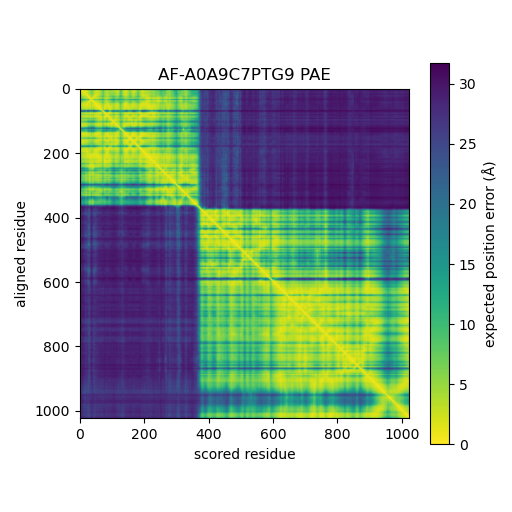 1
ATOM 6449 C CA . HIS A 1 809 ? -13.844 -26.928 8.780 1.00 92.69 809 HIS A CA 1
ATOM 6450 C C . HIS A 1 809 ? -12.782 -26.506 9.813 1.00 92.69 809 HIS A C 1
ATOM 6452 O O . HIS A 1 809 ? -12.774 -25.347 10.233 1.00 92.69 809 HIS A O 1
ATOM 6458 N N . PRO A 1 810 ? -11.839 -27.390 10.197 1.00 88.38 810 PRO A N 1
ATOM 6459 C CA . PRO A 1 810 ? -10.820 -27.055 11.197 1.00 88.38 810 PRO A CA 1
ATOM 6460 C C . PRO A 1 810 ? -9.958 -25.831 10.846 1.00 88.38 810 PRO A C 1
ATOM 6462 O O . PRO A 1 810 ? -9.637 -25.034 11.720 1.00 88.38 810 PRO A O 1
ATOM 6465 N N . GLU A 1 811 ? -9.598 -25.652 9.569 1.00 91.38 811 GLU A N 1
ATOM 6466 C CA . GLU A 1 811 ? -8.702 -24.566 9.133 1.00 91.38 811 GLU A CA 1
ATOM 6467 C C . GLU A 1 811 ? -9.395 -23.438 8.347 1.00 91.38 811 GLU A C 1
ATOM 6469 O O . GLU A 1 811 ? -8.752 -22.436 8.008 1.00 91.38 811 GLU A O 1
ATOM 6474 N N . TYR A 1 812 ? -10.674 -23.589 7.991 1.00 94.25 812 TYR A N 1
ATOM 6475 C CA . TYR A 1 812 ? -11.394 -22.628 7.150 1.00 94.25 812 TYR A CA 1
ATOM 6476 C C . TYR A 1 812 ? -12.919 -22.755 7.258 1.00 94.25 812 TYR A C 1
ATOM 6478 O O . TYR A 1 812 ? -13.449 -23.766 7.705 1.00 94.25 812 TYR A O 1
ATOM 6486 N N . VAL A 1 813 ? -13.630 -21.730 6.792 1.00 95.06 813 VAL A N 1
ATOM 6487 C CA . VAL A 1 813 ? -15.093 -21.687 6.672 1.00 95.06 813 VAL A CA 1
ATOM 6488 C C . VAL A 1 813 ? -15.460 -21.469 5.209 1.00 95.06 813 VAL A C 1
ATOM 6490 O O . VAL A 1 813 ? -14.954 -20.537 4.584 1.00 95.06 813 VAL A O 1
ATOM 6493 N N . ASP A 1 814 ? -16.344 -22.301 4.667 1.00 96.50 814 ASP A N 1
ATOM 6494 C CA . ASP A 1 814 ? -16.913 -22.123 3.331 1.00 96.50 814 ASP A CA 1
ATOM 6495 C C . ASP A 1 814 ? -18.343 -21.561 3.450 1.00 96.50 814 ASP A C 1
ATOM 6497 O O . ASP A 1 814 ? -19.178 -22.097 4.179 1.00 96.50 814 ASP A O 1
ATOM 6501 N N . THR A 1 815 ? -18.634 -20.485 2.718 1.00 97.31 815 THR A N 1
ATOM 6502 C CA . THR A 1 815 ? -19.983 -19.911 2.580 1.00 97.31 815 THR A CA 1
ATOM 6503 C C . THR A 1 815 ? -20.480 -20.122 1.156 1.00 97.31 815 THR A C 1
ATOM 6505 O O . THR A 1 815 ? -19.763 -19.786 0.208 1.00 97.31 815 THR A O 1
ATOM 6508 N N . TYR A 1 816 ? -21.697 -20.637 1.009 1.00 97.12 816 TYR A N 1
ATOM 6509 C CA . TYR A 1 816 ? -22.302 -20.981 -0.275 1.00 97.12 816 TYR A CA 1
ATOM 6510 C C . TYR A 1 816 ? -23.534 -20.121 -0.545 1.00 97.12 816 TYR A C 1
ATOM 6512 O O . TYR A 1 816 ? -24.356 -19.906 0.349 1.00 97.12 816 TYR A O 1
ATOM 6520 N N . GLY A 1 817 ? -23.663 -19.667 -1.789 1.00 95.69 817 GLY A N 1
ATOM 6521 C CA . GLY A 1 817 ? -24.906 -19.105 -2.302 1.00 95.69 817 GLY A CA 1
ATOM 6522 C C . GLY A 1 817 ? -25.987 -20.174 -2.477 1.00 95.69 817 GLY A C 1
ATOM 6523 O O . GLY A 1 817 ? -25.776 -21.353 -2.194 1.00 95.69 817 GLY A O 1
ATOM 6524 N N . ILE A 1 818 ? -27.153 -19.755 -2.961 1.00 96.25 818 ILE A N 1
ATOM 6525 C CA . ILE A 1 818 ? -28.270 -20.648 -3.287 1.00 96.25 818 ILE A CA 1
ATOM 6526 C C . ILE A 1 818 ? -28.616 -20.451 -4.754 1.00 96.25 818 ILE A C 1
ATOM 6528 O O . ILE A 1 818 ? -28.901 -19.330 -5.177 1.00 96.25 818 ILE A O 1
ATOM 6532 N N . ILE A 1 819 ? -28.654 -21.551 -5.500 1.00 94.69 819 ILE A N 1
ATOM 6533 C CA . ILE A 1 819 ? -29.150 -21.603 -6.872 1.00 94.69 819 ILE A CA 1
ATOM 6534 C C . ILE A 1 819 ? -30.194 -22.711 -7.002 1.00 94.69 819 ILE A C 1
ATOM 6536 O O . ILE A 1 819 ? -30.040 -23.793 -6.443 1.00 94.69 819 ILE A O 1
ATOM 6540 N N . ASN A 1 820 ? -31.272 -22.426 -7.727 1.00 92.81 820 ASN A N 1
ATOM 6541 C CA . ASN A 1 820 ? -32.164 -23.446 -8.254 1.00 92.81 820 ASN A CA 1
ATOM 6542 C C . ASN A 1 820 ? -31.688 -23.809 -9.661 1.00 92.81 820 ASN A C 1
ATOM 6544 O O . ASN A 1 820 ? -31.904 -23.034 -10.590 1.00 92.81 820 ASN A O 1
ATOM 6548 N N . GLU A 1 821 ? -31.038 -24.961 -9.809 1.00 88.56 821 GLU A N 1
ATOM 6549 C CA . GLU A 1 821 ? -30.487 -25.421 -11.091 1.00 88.56 821 GLU A CA 1
ATOM 6550 C C . GLU A 1 821 ? -31.577 -25.711 -12.133 1.00 88.56 821 GLU A C 1
ATOM 6552 O O . GLU A 1 821 ? -31.361 -25.487 -13.319 1.00 88.56 821 GLU A O 1
ATOM 6557 N N . ALA A 1 822 ? -32.778 -26.124 -11.708 1.00 87.00 822 ALA A N 1
ATOM 6558 C CA . ALA A 1 822 ? -33.876 -26.420 -12.630 1.00 87.00 822 ALA A CA 1
ATOM 6559 C C . ALA A 1 822 ? -34.412 -25.162 -13.332 1.00 87.00 822 ALA A C 1
ATOM 6561 O O . ALA A 1 822 ? -34.809 -25.218 -14.492 1.00 87.00 822 ALA A O 1
ATOM 6562 N N . THR A 1 823 ? -34.426 -24.024 -12.631 1.00 88.00 823 THR A N 1
ATOM 6563 C CA . THR A 1 823 ? -34.909 -22.736 -13.162 1.00 88.00 823 THR A CA 1
ATOM 6564 C C . THR A 1 823 ? -33.780 -21.743 -13.438 1.00 88.00 823 THR A C 1
ATOM 6566 O O . THR A 1 823 ? -34.053 -20.607 -13.813 1.00 88.00 823 THR A O 1
ATOM 6569 N N . MET A 1 824 ? -32.522 -22.142 -13.218 1.00 90.62 824 MET A N 1
ATOM 6570 C CA . MET A 1 824 ? -31.330 -21.285 -13.263 1.00 90.62 824 MET A CA 1
ATOM 6571 C C . MET A 1 824 ? -31.507 -19.964 -12.495 1.00 90.62 824 MET A C 1
ATOM 6573 O O . MET A 1 824 ? -31.177 -18.879 -12.974 1.00 90.62 824 MET A O 1
ATOM 6577 N N . THR A 1 825 ? -32.046 -20.054 -11.276 1.00 94.19 825 THR A N 1
ATOM 6578 C CA . THR A 1 825 ? -32.365 -18.885 -10.442 1.00 94.19 825 THR A CA 1
ATOM 6579 C C . THR A 1 825 ? -31.445 -18.799 -9.230 1.00 94.19 825 THR A C 1
ATOM 6581 O O . THR A 1 825 ? -31.485 -19.673 -8.363 1.00 94.19 825 THR A O 1
ATOM 6584 N N . VAL A 1 826 ? -30.664 -17.724 -9.112 1.00 96.44 826 VAL A N 1
ATOM 6585 C CA . VAL A 1 826 ? -29.807 -17.461 -7.944 1.00 96.44 826 VAL A CA 1
ATOM 6586 C C . VAL A 1 826 ? -30.597 -16.686 -6.893 1.00 96.44 826 VAL A C 1
ATOM 6588 O O . VAL A 1 826 ? -31.082 -15.587 -7.158 1.00 96.44 826 VAL A O 1
ATOM 6591 N N . LYS A 1 827 ? -30.720 -17.260 -5.693 1.00 96.31 827 LYS A N 1
ATOM 6592 C CA . LYS A 1 827 ? -31.483 -16.713 -4.557 1.00 96.31 827 LYS A CA 1
ATOM 6593 C C . LYS A 1 827 ? -30.613 -16.231 -3.399 1.00 96.31 827 LYS A C 1
ATOM 6595 O O . LYS A 1 827 ? -31.115 -15.590 -2.482 1.00 96.31 827 LYS A O 1
ATOM 6600 N N . GLU A 1 828 ? -29.322 -16.554 -3.412 1.00 96.81 828 GLU A N 1
ATOM 6601 C CA . GLU A 1 828 ? -28.373 -16.064 -2.416 1.00 96.81 828 GLU A CA 1
ATOM 6602 C C . GLU A 1 828 ? -26.939 -16.086 -2.964 1.00 96.81 828 GLU A C 1
ATOM 6604 O O . GLU A 1 828 ? -26.587 -16.975 -3.738 1.00 96.81 828 GLU A O 1
ATOM 6609 N N . LEU A 1 829 ? -26.110 -15.130 -2.540 1.00 96.56 829 LEU A N 1
ATOM 6610 C CA . LEU A 1 829 ? -24.684 -15.032 -2.867 1.00 96.56 829 LEU A CA 1
ATOM 6611 C C . LEU A 1 829 ? -23.820 -15.334 -1.635 1.00 96.56 829 LEU A C 1
ATOM 6613 O O . LEU A 1 829 ? -24.193 -14.927 -0.534 1.00 96.56 829 LEU A O 1
ATOM 6617 N N . PRO A 1 830 ? -22.638 -15.962 -1.792 1.00 96.38 830 PRO A N 1
ATOM 6618 C CA . PRO A 1 830 ? -21.672 -16.120 -0.706 1.00 96.38 830 PRO A CA 1
ATOM 6619 C C . PRO A 1 830 ? -21.358 -14.806 0.012 1.00 96.38 830 PRO A C 1
ATOM 6621 O O . PRO A 1 830 ? -21.318 -13.735 -0.600 1.00 96.38 830 PRO A O 1
ATOM 6624 N N . ILE A 1 831 ? -21.044 -14.887 1.307 1.00 94.81 831 ILE A N 1
ATOM 6625 C CA . ILE A 1 831 ? -20.653 -13.713 2.093 1.00 94.81 831 ILE A CA 1
ATOM 6626 C C . ILE A 1 831 ? -19.481 -12.993 1.421 1.00 94.81 831 ILE A C 1
ATOM 6628 O O . ILE A 1 831 ? -18.508 -13.606 0.988 1.00 94.81 831 ILE A O 1
ATOM 6632 N N . GLY A 1 832 ? -19.557 -11.667 1.331 1.00 90.81 832 GLY A N 1
ATOM 6633 C CA . GLY A 1 832 ? -18.523 -10.854 0.701 1.00 90.81 832 GLY A CA 1
ATOM 6634 C C . GLY A 1 832 ? -18.413 -11.009 -0.818 1.00 90.81 832 GLY A C 1
ATOM 6635 O O . GLY A 1 832 ? -17.374 -10.626 -1.357 1.00 90.81 832 GLY A O 1
ATOM 6636 N N . PHE A 1 833 ? -19.408 -11.599 -1.487 1.00 94.12 833 PHE A N 1
ATOM 6637 C CA . PHE A 1 833 ? -19.625 -11.449 -2.923 1.00 94.12 833 PHE A CA 1
ATOM 6638 C C . PHE A 1 833 ? -20.867 -10.573 -3.127 1.00 94.12 833 PHE A C 1
ATOM 6640 O O . PHE A 1 833 ? -21.991 -10.984 -2.844 1.00 94.12 833 PHE A O 1
ATOM 6647 N N . TRP A 1 834 ? -20.642 -9.312 -3.495 1.00 94.50 834 TRP A N 1
ATOM 6648 C CA . TRP A 1 834 ? -21.685 -8.286 -3.511 1.00 94.50 834 TRP A CA 1
ATOM 6649 C C . TRP A 1 834 ? -22.536 -8.358 -4.778 1.00 94.50 834 TRP A C 1
ATOM 6651 O O . TRP A 1 834 ? -22.105 -8.890 -5.799 1.00 94.50 834 TRP A O 1
ATOM 6661 N N . THR A 1 835 ? -23.735 -7.780 -4.723 1.00 94.81 835 THR A N 1
ATOM 6662 C CA . THR A 1 835 ? -24.693 -7.826 -5.843 1.00 94.81 835 THR A CA 1
ATOM 6663 C C . THR A 1 835 ? -24.127 -7.163 -7.102 1.00 94.81 835 THR A C 1
ATOM 6665 O O . THR A 1 835 ? -24.303 -7.687 -8.198 1.00 94.81 835 THR A O 1
ATOM 6668 N N . SER A 1 836 ? -23.418 -6.038 -6.956 1.00 94.38 836 SER A N 1
ATOM 6669 C CA . SER A 1 836 ? -22.741 -5.349 -8.059 1.00 94.38 836 SER A CA 1
ATOM 6670 C C . SER A 1 836 ? -21.618 -6.191 -8.662 1.00 94.38 836 SER A C 1
ATOM 6672 O O . SER A 1 836 ? -21.564 -6.347 -9.876 1.00 94.38 836 SER A O 1
ATOM 6674 N N . SER A 1 837 ? -20.784 -6.816 -7.828 1.00 95.00 837 SER A N 1
ATOM 6675 C CA . SER A 1 837 ? -19.710 -7.706 -8.286 1.00 95.00 837 SER A CA 1
ATOM 6676 C C . SER A 1 837 ? -20.248 -8.949 -9.000 1.00 95.00 837 SER A C 1
ATOM 6678 O O . SER A 1 837 ? -19.657 -9.409 -9.971 1.00 95.00 837 SER A O 1
ATOM 6680 N N . PHE A 1 838 ? -21.375 -9.497 -8.538 1.00 96.06 838 PHE A N 1
ATOM 6681 C CA . PHE A 1 838 ? -22.028 -10.610 -9.223 1.00 96.06 838 PHE A CA 1
ATOM 6682 C C . PHE A 1 838 ? -22.616 -10.171 -10.566 1.00 96.06 838 PHE A C 1
ATOM 6684 O O . PHE A 1 838 ? -22.476 -10.879 -11.554 1.00 96.06 838 PHE A O 1
ATOM 6691 N N . ARG A 1 839 ? -23.201 -8.972 -10.633 1.00 95.38 839 ARG A N 1
ATOM 6692 C CA . ARG A 1 839 ? -23.675 -8.385 -11.890 1.00 95.38 839 ARG A CA 1
ATOM 6693 C C . ARG A 1 839 ? -22.545 -8.228 -12.912 1.00 95.38 839 ARG A C 1
ATOM 6695 O O . ARG A 1 839 ? -22.715 -8.635 -14.053 1.00 95.38 839 ARG A O 1
ATOM 6702 N N . GLU A 1 840 ? -21.394 -7.704 -12.492 1.00 95.94 840 GLU A N 1
ATOM 6703 C CA . GLU A 1 840 ? -20.202 -7.580 -13.344 1.00 95.94 840 GLU A CA 1
ATOM 6704 C C . GLU A 1 840 ? -19.731 -8.945 -13.873 1.00 95.94 840 GLU A C 1
ATOM 6706 O O . GLU A 1 840 ? -19.395 -9.063 -15.050 1.00 95.94 840 GLU A O 1
ATOM 6711 N N . LEU A 1 841 ? -19.769 -9.992 -13.036 1.00 96.25 841 LEU A N 1
ATOM 6712 C CA . LEU A 1 841 ? -19.492 -11.366 -13.467 1.00 96.25 841 LEU A CA 1
ATOM 6713 C C . LEU A 1 841 ? -20.500 -11.840 -14.527 1.00 96.25 841 LEU A C 1
ATOM 6715 O O . LEU A 1 841 ? -20.093 -12.402 -15.539 1.00 96.25 841 LEU A O 1
ATOM 6719 N N . LEU A 1 842 ? -21.803 -11.612 -14.326 1.00 95.19 842 LEU A N 1
ATOM 6720 C CA . LEU A 1 842 ? -22.826 -11.999 -15.304 1.00 95.19 842 LEU A CA 1
ATOM 6721 C C . LEU A 1 842 ? -22.656 -11.253 -16.636 1.00 95.19 842 LEU A C 1
ATOM 6723 O O . LEU A 1 842 ? -22.764 -11.871 -17.693 1.00 95.19 842 LEU A O 1
ATOM 6727 N N . ASP A 1 843 ? -22.343 -9.956 -16.597 1.00 95.25 843 ASP A N 1
ATOM 6728 C CA . ASP A 1 843 ? -22.070 -9.153 -17.795 1.00 95.25 843 ASP A CA 1
ATOM 6729 C C . ASP A 1 843 ? -20.835 -9.691 -18.552 1.00 95.25 843 ASP A C 1
ATOM 6731 O O . ASP A 1 843 ? -20.840 -9.767 -19.784 1.00 95.25 843 ASP A O 1
ATOM 6735 N N . GLN A 1 844 ? -19.803 -10.145 -17.829 1.00 94.75 844 GLN A N 1
ATOM 6736 C CA . GLN A 1 844 ? -18.648 -10.823 -18.421 1.00 94.75 844 GLN A CA 1
ATOM 6737 C C . GLN A 1 844 ? -19.032 -12.171 -19.053 1.00 94.75 844 GLN A C 1
ATOM 6739 O O . GLN A 1 844 ? -18.621 -12.456 -20.175 1.00 94.75 844 GLN A O 1
ATOM 6744 N N . LEU A 1 845 ? -19.868 -12.980 -18.395 1.00 93.75 845 LEU A N 1
ATOM 6745 C CA . LEU A 1 845 ? -20.342 -14.255 -18.949 1.00 93.75 845 LEU A CA 1
ATOM 6746 C C . LEU A 1 845 ? -21.198 -14.070 -20.214 1.00 93.75 845 LEU A C 1
ATOM 6748 O O . LEU A 1 845 ? -21.176 -14.936 -21.093 1.00 93.75 845 LEU A O 1
ATOM 6752 N N . ILE A 1 846 ? -21.918 -12.949 -20.337 1.00 92.69 846 ILE A N 1
ATOM 6753 C CA . ILE A 1 846 ? -22.609 -12.566 -21.579 1.00 92.69 846 ILE A CA 1
ATOM 6754 C C . ILE A 1 846 ? -21.595 -12.227 -22.674 1.00 92.69 846 ILE A C 1
ATOM 6756 O O . ILE A 1 846 ? -21.720 -12.712 -23.801 1.00 92.69 846 ILE A O 1
ATOM 6760 N N . ALA A 1 847 ? -20.569 -11.430 -22.356 1.00 92.75 847 ALA A N 1
ATOM 6761 C CA . ALA A 1 847 ? -19.508 -11.090 -23.306 1.00 92.75 847 ALA A CA 1
ATOM 6762 C C . ALA A 1 847 ? -18.760 -12.340 -23.810 1.00 92.75 847 ALA A C 1
ATOM 6764 O O . ALA A 1 847 ? -18.474 -12.453 -25.004 1.00 92.75 847 ALA A O 1
ATOM 6765 N N . ASP A 1 848 ? -18.544 -13.313 -22.923 1.00 91.62 848 ASP A N 1
ATOM 6766 C CA . ASP A 1 848 ? -17.924 -14.609 -23.217 1.00 91.62 848 ASP A CA 1
ATOM 6767 C C . ASP A 1 848 ? -18.885 -15.600 -23.905 1.00 91.62 848 ASP A C 1
ATOM 6769 O O . ASP A 1 848 ? -18.506 -16.737 -24.194 1.00 91.62 848 ASP A O 1
ATOM 6773 N N . LYS A 1 849 ? -20.128 -15.184 -24.195 1.00 90.12 849 LYS A N 1
ATOM 6774 C CA . LYS A 1 849 ? -21.189 -15.986 -24.832 1.00 90.12 849 LYS A CA 1
ATOM 6775 C C . LYS A 1 849 ? -21.558 -17.266 -24.071 1.00 90.12 849 LYS A C 1
ATOM 6777 O O . LYS A 1 849 ? -22.074 -18.205 -24.673 1.00 90.12 849 LYS A O 1
ATOM 6782 N N . LYS A 1 850 ? -21.310 -17.308 -22.759 1.00 89.19 850 LYS A N 1
ATOM 6783 C CA . LYS A 1 850 ? -21.742 -18.400 -21.872 1.00 89.19 850 LYS A CA 1
ATOM 6784 C C . LYS A 1 850 ? -23.170 -18.200 -21.369 1.00 89.19 850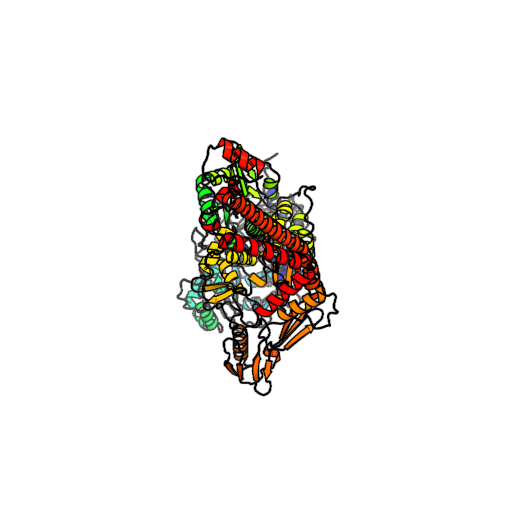 LYS A C 1
ATOM 6786 O O . LYS A 1 850 ? -23.862 -19.176 -21.110 1.00 89.19 850 LYS A O 1
ATOM 6791 N N . LEU A 1 851 ? -23.596 -16.945 -21.229 1.00 91.38 851 LEU A N 1
ATOM 6792 C CA . LEU A 1 851 ? -24.930 -16.544 -20.788 1.00 91.38 851 LEU A CA 1
ATOM 6793 C C . LEU A 1 851 ? -25.607 -15.719 -21.886 1.00 91.38 851 LEU A C 1
ATOM 6795 O O . LEU A 1 851 ? -24.965 -14.873 -22.503 1.00 91.38 851 LEU A O 1
ATOM 6799 N N . SER A 1 852 ? -26.898 -15.933 -22.140 1.00 90.88 852 SER A N 1
ATOM 6800 C CA . SER A 1 852 ? -27.627 -15.124 -23.127 1.00 90.88 852 SER A CA 1
ATOM 6801 C C . SER A 1 852 ? -28.090 -13.798 -22.534 1.00 90.88 852 SER A C 1
ATOM 6803 O O . SER A 1 852 ? -27.918 -12.750 -23.151 1.00 90.88 852 SER A O 1
ATOM 6805 N N . ASN A 1 853 ? -28.688 -13.845 -21.344 1.00 92.50 853 ASN A N 1
ATOM 6806 C CA . ASN A 1 853 ? -29.165 -12.672 -20.619 1.00 92.50 853 ASN A CA 1
ATOM 6807 C C . ASN A 1 853 ? -29.442 -13.026 -19.145 1.00 92.50 853 ASN A C 1
ATOM 6809 O O . ASN A 1 853 ? -29.445 -14.201 -18.772 1.00 92.50 853 ASN A O 1
ATOM 6813 N N . TYR A 1 854 ? -29.734 -12.029 -18.311 1.00 95.19 854 TYR A N 1
ATOM 6814 C CA . TYR A 1 854 ? -30.301 -12.229 -16.977 1.00 95.19 854 TYR A CA 1
ATOM 6815 C C . TYR A 1 854 ? -31.319 -11.142 -16.626 1.00 95.19 854 TYR A C 1
ATOM 6817 O O . TYR A 1 854 ? -31.283 -10.029 -17.150 1.00 95.19 854 TYR A O 1
ATOM 6825 N N . VAL A 1 855 ? -32.205 -11.454 -15.682 1.00 95.19 855 VAL A N 1
ATOM 6826 C CA . VAL A 1 855 ? -33.130 -10.497 -15.067 1.00 95.19 855 VAL A CA 1
ATOM 6827 C C . VAL A 1 855 ? -32.839 -10.422 -13.571 1.00 95.19 855 VAL A C 1
ATOM 6829 O O . VAL A 1 855 ? -32.703 -11.443 -12.899 1.00 95.19 855 VAL A O 1
ATOM 6832 N N . ASN A 1 856 ? -32.707 -9.205 -13.040 1.00 94.94 856 ASN A N 1
ATOM 6833 C CA . ASN A 1 856 ? -32.429 -8.970 -11.625 1.00 94.94 856 ASN A CA 1
ATOM 6834 C C . ASN A 1 856 ? -33.697 -8.501 -10.894 1.00 94.94 856 ASN A C 1
ATOM 6836 O O . ASN A 1 856 ? -34.150 -7.374 -11.087 1.00 94.94 856 ASN A O 1
ATOM 6840 N N . HIS A 1 857 ? -34.225 -9.354 -10.018 1.00 94.50 857 HIS A N 1
ATOM 6841 C CA . HIS A 1 857 ? -35.365 -9.092 -9.133 1.00 94.50 857 HIS A CA 1
ATOM 6842 C C . HIS A 1 857 ? -34.942 -8.871 -7.670 1.00 94.50 857 HIS A C 1
ATOM 6844 O O . HIS A 1 857 ? -35.772 -8.941 -6.757 1.00 94.50 857 HIS A O 1
ATOM 6850 N N . SER A 1 858 ? -33.650 -8.638 -7.425 1.00 91.50 858 SER A N 1
ATOM 6851 C CA . SER A 1 858 ? -33.114 -8.433 -6.080 1.00 91.50 858 SER A CA 1
ATOM 6852 C C . SER A 1 858 ? -33.719 -7.188 -5.423 1.00 91.50 858 SER A C 1
ATOM 6854 O O . SER A 1 858 ? -33.940 -6.160 -6.062 1.00 91.50 858 SER A O 1
ATOM 6856 N N . LYS A 1 859 ? -33.957 -7.278 -4.113 1.00 87.81 859 LYS A N 1
ATOM 6857 C CA . LYS A 1 859 ? -34.376 -6.161 -3.248 1.00 87.81 859 LYS A CA 1
ATOM 6858 C C . LYS A 1 859 ? -33.242 -5.833 -2.273 1.00 87.81 859 LYS A C 1
ATOM 6860 O O . LYS A 1 859 ? -32.201 -6.479 -2.299 1.00 87.81 859 LYS A O 1
ATOM 6865 N N . HIS A 1 860 ? -33.460 -4.871 -1.375 1.00 75.69 860 HIS A N 1
ATOM 6866 C CA . HIS A 1 860 ? -32.442 -4.403 -0.424 1.00 75.69 860 HIS A CA 1
ATOM 6867 C C . HIS A 1 860 ? -31.725 -5.538 0.341 1.00 75.69 860 HIS A C 1
ATOM 6869 O O . HIS A 1 860 ? -30.500 -5.533 0.422 1.00 75.69 860 HIS A O 1
ATOM 6875 N N . ASN A 1 861 ? -32.477 -6.540 0.819 1.00 78.31 861 ASN A N 1
ATOM 6876 C CA . ASN A 1 861 ? -31.947 -7.652 1.624 1.00 78.31 861 ASN A CA 1
ATOM 6877 C C . ASN A 1 861 ? -32.085 -9.037 0.975 1.00 78.31 861 ASN A C 1
ATOM 6879 O O . ASN A 1 861 ? -31.677 -10.028 1.574 1.00 78.31 861 ASN A O 1
ATOM 6883 N N . THR A 1 862 ? -32.651 -9.133 -0.230 1.00 88.69 862 THR A N 1
ATOM 6884 C CA . THR A 1 862 ? -32.927 -10.423 -0.879 1.00 88.69 862 THR A CA 1
ATOM 6885 C C . THR A 1 862 ? -32.297 -10.471 -2.257 1.00 88.69 862 THR A C 1
ATOM 6887 O O . THR A 1 862 ? -32.554 -9.593 -3.081 1.00 88.69 862 THR A O 1
ATOM 6890 N N . ILE A 1 863 ? -31.529 -11.523 -2.521 1.00 94.94 863 ILE A N 1
ATOM 6891 C CA . ILE A 1 863 ? -30.941 -11.785 -3.832 1.00 94.94 863 ILE A CA 1
ATOM 6892 C C . ILE A 1 863 ? -31.945 -12.554 -4.687 1.00 94.94 863 ILE A C 1
ATOM 6894 O O . ILE A 1 863 ? -32.542 -13.527 -4.231 1.00 94.94 863 ILE A O 1
ATOM 6898 N N . HIS A 1 864 ? -32.132 -12.114 -5.928 1.00 95.75 864 HIS A N 1
ATOM 6899 C CA . HIS A 1 864 ? -32.920 -12.844 -6.910 1.00 95.75 864 HIS A CA 1
ATOM 6900 C C . HIS A 1 864 ? -32.456 -12.502 -8.330 1.00 95.75 864 HIS A C 1
ATOM 6902 O O . HIS A 1 864 ? -32.716 -11.406 -8.826 1.00 95.75 864 HIS A O 1
ATOM 6908 N N . PHE A 1 865 ? -31.783 -13.447 -8.982 1.00 96.31 865 PHE A N 1
ATOM 6909 C CA . PHE A 1 865 ? -31.398 -13.358 -10.389 1.00 96.31 865 PHE A CA 1
ATOM 6910 C C . PHE A 1 865 ? -31.954 -14.546 -11.164 1.00 96.31 865 PHE A C 1
ATOM 6912 O O . PHE A 1 865 ? -31.743 -15.689 -10.765 1.00 96.31 865 PHE A O 1
ATOM 6919 N N . GLU A 1 866 ? -32.617 -14.273 -12.279 1.00 95.19 866 GLU A N 1
ATOM 6920 C CA . GLU A 1 866 ? -33.076 -15.278 -13.235 1.00 95.19 866 GLU A CA 1
ATOM 6921 C C . GLU A 1 866 ? -32.137 -15.274 -14.442 1.00 95.19 866 GLU A C 1
ATOM 6923 O O . GLU A 1 866 ? -31.981 -14.246 -15.105 1.00 95.19 866 GLU A O 1
ATOM 6928 N N . LEU A 1 867 ? -31.468 -16.399 -14.702 1.00 93.94 867 LEU A N 1
ATOM 6929 C CA . LEU A 1 867 ? -30.453 -16.522 -15.749 1.00 93.94 867 LEU A CA 1
ATOM 6930 C C . LEU A 1 867 ? -31.042 -17.200 -16.998 1.00 93.94 867 LEU A C 1
ATOM 6932 O O . LEU A 1 867 ? -31.746 -18.202 -16.890 1.00 93.94 867 LEU A O 1
ATOM 6936 N N . GLN A 1 868 ? -30.731 -16.682 -18.190 1.00 88.62 868 GLN A N 1
ATOM 6937 C CA . GLN A 1 868 ? -31.189 -17.216 -19.481 1.00 88.62 868 GLN A CA 1
ATOM 6938 C C . GLN A 1 868 ? -30.016 -17.867 -20.237 1.00 88.62 868 GLN A C 1
ATOM 6940 O O . GLN A 1 868 ? -29.020 -17.207 -20.537 1.00 88.62 868 GLN A O 1
ATOM 6945 N N . ASN A 1 869 ? -30.127 -19.168 -20.523 1.00 70.25 869 ASN A N 1
ATOM 6946 C CA . ASN A 1 869 ? -29.035 -20.038 -21.002 1.00 70.25 869 ASN A CA 1
ATOM 6947 C C . ASN A 1 869 ? -28.910 -20.073 -22.548 1.00 70.25 869 ASN A C 1
ATOM 6949 O O . ASN A 1 869 ? -29.892 -19.808 -23.234 1.00 70.25 869 ASN A O 1
ATOM 6953 N N . LEU A 1 870 ? -27.747 -20.386 -23.150 1.00 62.53 870 LEU A N 1
ATOM 6954 C CA . LEU A 1 870 ? -27.087 -21.709 -23.116 1.00 62.53 870 LEU A CA 1
ATOM 6955 C C . LEU A 1 870 ? -25.584 -21.718 -22.742 1.00 62.53 870 LEU A C 1
ATOM 6957 O O . LEU A 1 870 ? -24.791 -20.994 -23.338 1.00 62.53 870 LEU A O 1
ATOM 6961 N N . CYS A 1 871 ? -25.238 -22.701 -21.890 1.00 78.25 871 CYS A N 1
ATOM 6962 C CA . CYS A 1 871 ? -23.911 -23.199 -21.472 1.00 78.25 871 CYS A CA 1
ATOM 6963 C C . CYS A 1 871 ? -23.310 -22.676 -20.147 1.00 78.25 871 CYS A C 1
ATOM 6965 O O . CYS A 1 871 ? -22.196 -23.088 -19.825 1.00 78.25 871 CYS A O 1
ATOM 6967 N N . VAL A 1 872 ? -24.009 -21.867 -19.333 1.00 83.00 872 VAL A N 1
ATOM 6968 C CA . VAL A 1 872 ? -23.532 -21.546 -17.966 1.00 83.00 872 VAL A CA 1
ATOM 6969 C C . VAL A 1 872 ? -23.592 -22.784 -17.070 1.00 83.00 872 VAL A C 1
ATOM 6971 O O . VAL A 1 872 ? -24.660 -23.378 -16.899 1.00 83.00 872 VAL A O 1
ATOM 6974 N N . SER A 1 873 ? -22.462 -23.127 -16.445 1.00 85.62 873 SER A N 1
ATOM 6975 C CA . SER A 1 873 ? -22.396 -24.081 -15.333 1.00 85.62 873 SER A CA 1
ATOM 6976 C C . SER A 1 873 ? -22.513 -23.373 -13.976 1.00 85.62 873 SER A C 1
ATOM 6978 O O . SER A 1 873 ? -22.251 -22.176 -13.857 1.00 85.62 873 SER A O 1
ATOM 6980 N N . VAL A 1 874 ? -22.878 -24.108 -12.919 1.00 84.81 874 VAL A N 1
ATOM 6981 C CA . VAL A 1 874 ? -22.928 -23.562 -11.546 1.00 84.81 874 VAL A CA 1
ATOM 6982 C C . VAL A 1 874 ? -21.552 -23.059 -11.088 1.00 84.81 874 VAL A C 1
ATOM 6984 O O . VAL A 1 874 ? -21.468 -22.058 -10.373 1.00 84.81 874 VAL A O 1
ATOM 6987 N N . ASP A 1 875 ? -20.478 -23.711 -11.536 1.00 87.31 875 ASP A N 1
ATOM 6988 C CA . ASP A 1 875 ? -19.106 -23.333 -11.194 1.00 87.31 875 ASP A CA 1
ATOM 6989 C C . ASP A 1 875 ? -18.720 -21.965 -11.778 1.00 87.31 875 ASP A C 1
ATOM 6991 O O . ASP A 1 875 ? -18.042 -21.191 -11.101 1.00 87.31 875 ASP A O 1
ATOM 6995 N N . ASP A 1 876 ? -19.225 -21.607 -12.967 1.00 90.38 876 ASP A N 1
ATOM 6996 C CA . ASP A 1 876 ? -18.985 -20.293 -13.589 1.00 90.38 876 ASP A CA 1
ATOM 6997 C C . ASP A 1 876 ? -19.550 -19.123 -12.757 1.00 90.38 876 ASP A C 1
ATOM 6999 O O . ASP A 1 876 ? -19.118 -17.982 -12.908 1.00 90.38 876 ASP A O 1
ATOM 7003 N N . LEU A 1 877 ? -20.512 -19.386 -11.864 1.00 93.00 877 LEU A N 1
ATOM 7004 C CA . LEU A 1 877 ? -21.194 -18.362 -11.063 1.00 93.00 877 LEU A CA 1
ATOM 7005 C C . LEU A 1 877 ? -20.462 -18.017 -9.760 1.00 93.00 877 LEU A C 1
ATOM 7007 O O . LEU A 1 877 ? -20.889 -17.115 -9.037 1.00 93.00 877 LEU A O 1
ATOM 7011 N N . HIS A 1 878 ? -19.387 -18.740 -9.431 1.00 94.31 878 HIS A N 1
ATOM 7012 C CA . HIS A 1 878 ? -18.578 -18.517 -8.228 1.00 94.31 878 HIS A CA 1
ATOM 7013 C C . HIS A 1 878 ? -19.409 -18.454 -6.925 1.00 94.31 878 HIS A C 1
ATOM 7015 O O . HIS A 1 878 ? -19.106 -17.691 -6.003 1.00 94.31 878 HIS A O 1
ATOM 7021 N N . LEU A 1 879 ? -20.450 -19.290 -6.800 1.00 95.56 879 LEU A N 1
ATOM 7022 C CA . LEU A 1 879 ? -21.361 -19.331 -5.641 1.00 95.56 879 LEU A CA 1
ATOM 7023 C C . LEU A 1 879 ? -20.766 -20.021 -4.399 1.00 95.56 879 LEU A C 1
ATOM 7025 O O . LEU A 1 879 ? -21.493 -20.501 -3.528 1.00 95.56 879 LEU A O 1
ATOM 7029 N N . LYS A 1 880 ? -19.439 -20.022 -4.274 1.00 95.56 880 LYS A N 1
ATOM 7030 C CA . LYS A 1 880 ? -18.693 -20.514 -3.117 1.00 95.56 880 LYS A CA 1
ATOM 7031 C C . LYS A 1 880 ? -17.574 -19.539 -2.771 1.00 95.56 880 LYS A C 1
ATOM 7033 O O . LYS A 1 880 ? -16.787 -19.158 -3.632 1.00 95.56 880 LYS A O 1
ATOM 7038 N N . LYS A 1 881 ? -17.434 -19.213 -1.484 1.00 95.38 881 LYS A N 1
ATOM 7039 C CA . LYS A 1 881 ? -16.289 -18.452 -0.967 1.00 95.38 881 LYS A CA 1
ATOM 7040 C C . LYS A 1 881 ? -15.696 -19.108 0.271 1.00 95.38 881 LYS A C 1
ATOM 7042 O O . LYS A 1 881 ? -16.433 -19.511 1.167 1.00 95.38 881 LYS A O 1
ATOM 7047 N N . ARG A 1 882 ? -14.364 -19.181 0.315 1.00 95.56 882 ARG A N 1
ATOM 7048 C CA . ARG A 1 882 ? -13.587 -19.759 1.416 1.00 95.56 882 ARG A CA 1
ATOM 7049 C C . ARG A 1 882 ? -12.921 -18.683 2.259 1.00 95.56 882 ARG A C 1
ATOM 7051 O O . ARG A 1 882 ? -12.319 -17.752 1.724 1.00 95.56 882 ARG A O 1
ATOM 7058 N N . TRP A 1 883 ? -12.935 -18.881 3.569 1.00 93.75 883 TRP A N 1
ATOM 7059 C CA . TRP A 1 883 ? -12.313 -17.999 4.543 1.00 93.75 883 TRP A CA 1
ATOM 7060 C C . TRP A 1 883 ? -11.379 -18.764 5.479 1.00 93.75 883 TRP A C 1
ATOM 7062 O O . TRP A 1 883 ? -11.781 -19.736 6.103 1.00 93.75 883 TRP A O 1
ATOM 7072 N N . SER A 1 884 ? -10.120 -18.343 5.582 1.00 93.00 884 SER A N 1
ATOM 7073 C CA . SER A 1 884 ? -9.102 -19.047 6.374 1.00 93.00 884 SER A CA 1
ATOM 7074 C C . SER A 1 884 ? -9.188 -18.715 7.866 1.00 93.00 884 SER A C 1
ATOM 7076 O O . SER A 1 884 ? -9.135 -17.543 8.224 1.00 93.00 884 SER A O 1
ATOM 7078 N N . LEU A 1 885 ? -9.188 -19.736 8.729 1.00 92.12 885 LEU A N 1
ATOM 7079 C CA . LEU A 1 885 ? -9.121 -19.612 10.193 1.00 92.12 885 LEU A CA 1
ATOM 7080 C C . LEU A 1 885 ? -7.683 -19.653 10.743 1.00 92.12 885 LEU A C 1
ATOM 7082 O O . LEU A 1 885 ? -7.486 -19.712 11.949 1.00 92.12 885 LEU A O 1
ATOM 7086 N N . LYS A 1 886 ? -6.654 -19.602 9.885 1.00 90.00 886 LYS A N 1
ATOM 7087 C CA . LYS A 1 886 ? -5.243 -19.674 10.324 1.00 90.00 886 LYS A CA 1
ATOM 7088 C C . LYS A 1 886 ? -4.752 -18.400 11.022 1.00 90.00 886 LYS A C 1
ATOM 7090 O O . LYS A 1 886 ? -3.755 -18.427 11.736 1.00 90.00 886 LYS A O 1
ATOM 7095 N N . ASN A 1 887 ? -5.434 -17.279 10.794 1.00 92.06 887 ASN A N 1
ATOM 7096 C CA . ASN A 1 887 ? -4.976 -15.940 11.159 1.00 92.06 887 ASN A CA 1
ATOM 7097 C C . ASN A 1 887 ? -5.915 -15.276 12.179 1.00 92.06 887 ASN A C 1
ATOM 7099 O O . ASN A 1 887 ? -6.500 -14.232 11.898 1.00 92.06 887 ASN A O 1
ATOM 7103 N N . LEU A 1 888 ? -6.063 -15.879 13.359 1.00 95.56 888 LEU A N 1
ATOM 7104 C CA . LEU A 1 888 ? -6.845 -15.320 14.467 1.00 95.56 888 LEU A CA 1
ATOM 7105 C C . LEU A 1 888 ? -5.930 -14.484 15.372 1.00 95.56 888 LEU A C 1
ATOM 7107 O O . LEU A 1 888 ? -5.466 -14.962 16.406 1.00 95.56 888 LEU A O 1
ATOM 7111 N N . TYR A 1 889 ? -5.616 -13.255 14.958 1.00 96.00 889 TYR A N 1
ATOM 7112 C CA . TYR A 1 889 ? -4.779 -12.344 15.748 1.00 96.00 889 TYR A CA 1
ATOM 7113 C C . TYR A 1 889 ? -5.616 -11.250 16.417 1.00 96.00 889 TYR A C 1
ATOM 7115 O O . TYR A 1 889 ? -6.433 -10.601 15.760 1.00 96.00 889 TYR A O 1
ATOM 7123 N N . LEU A 1 890 ? -5.360 -11.000 17.698 1.00 96.94 890 LEU A N 1
ATOM 7124 C CA . LEU A 1 890 ? -5.843 -9.825 18.430 1.00 96.94 890 LEU A CA 1
ATOM 7125 C C . LEU A 1 890 ? -4.653 -9.140 19.104 1.00 96.94 890 LEU A C 1
ATOM 7127 O O . LEU A 1 890 ? -3.676 -9.803 19.449 1.00 96.94 890 LEU A O 1
ATOM 7131 N N . SER A 1 891 ? -4.700 -7.822 19.258 1.00 95.12 891 SER A N 1
ATOM 7132 C CA . SER A 1 891 ? -3.600 -7.045 19.830 1.00 95.12 891 SER A CA 1
ATOM 7133 C C . SER A 1 891 ? -3.739 -6.872 21.345 1.00 95.12 891 SER A C 1
ATOM 7135 O O . SER A 1 891 ? -4.837 -6.790 21.892 1.00 95.12 891 SER A O 1
ATOM 7137 N N . GLN A 1 892 ? -2.605 -6.809 22.033 1.00 90.94 892 GLN A N 1
ATOM 7138 C CA . GLN A 1 892 ? -2.474 -6.316 23.401 1.00 90.94 892 GLN A CA 1
ATOM 7139 C C . GLN A 1 892 ? -1.529 -5.113 23.333 1.00 90.94 892 GLN A C 1
ATOM 7141 O O . GLN A 1 892 ? -0.308 -5.262 23.263 1.00 90.94 892 GLN A O 1
ATOM 7146 N N . GLY A 1 893 ? -2.106 -3.916 23.212 1.00 85.88 893 GLY A N 1
ATOM 7147 C CA . GLY A 1 893 ? -1.356 -2.708 22.869 1.00 85.88 893 GLY A CA 1
ATOM 7148 C C . GLY A 1 893 ? -0.737 -2.808 21.470 1.00 85.88 893 GLY A C 1
ATOM 7149 O O . GLY A 1 893 ? -1.444 -2.978 20.477 1.00 85.88 893 GLY A O 1
ATOM 7150 N N . LYS A 1 894 ? 0.593 -2.717 21.389 1.00 86.50 894 LYS A N 1
ATOM 7151 C CA . LYS A 1 894 ? 1.357 -2.802 20.130 1.00 86.50 894 LYS A CA 1
ATOM 7152 C C . LYS A 1 894 ? 1.808 -4.224 19.768 1.00 86.50 894 LYS A C 1
ATOM 7154 O O . LYS A 1 894 ? 2.474 -4.411 18.753 1.00 86.50 894 LYS A O 1
ATOM 7159 N N . THR A 1 895 ? 1.426 -5.226 20.561 1.00 90.25 895 THR A N 1
ATOM 7160 C CA . THR A 1 895 ? 1.862 -6.617 20.379 1.00 90.25 895 THR A CA 1
ATOM 7161 C C . THR A 1 895 ? 0.710 -7.489 19.874 1.00 90.25 895 THR A C 1
ATOM 7163 O O . THR A 1 895 ? -0.354 -7.508 20.492 1.00 90.25 895 THR A O 1
ATOM 7166 N N . PRO A 1 896 ? 0.872 -8.235 18.768 1.00 92.75 896 PRO A N 1
ATOM 7167 C CA . PRO A 1 896 ? -0.144 -9.155 18.277 1.00 92.75 896 PRO A CA 1
ATOM 7168 C C . PRO A 1 896 ? -0.049 -10.511 18.994 1.00 92.75 896 PRO A C 1
ATOM 7170 O O . PRO A 1 896 ? 1.031 -11.081 19.127 1.00 92.75 896 PRO A O 1
ATOM 7173 N N . ARG A 1 897 ? -1.191 -11.077 19.388 1.00 93.56 897 ARG A N 1
ATOM 7174 C CA . ARG A 1 897 ? -1.319 -12.420 19.968 1.00 93.56 897 ARG A CA 1
ATOM 7175 C C . ARG A 1 897 ? -2.151 -13.306 19.046 1.00 93.56 897 ARG A C 1
ATOM 7177 O O . ARG A 1 897 ? -3.245 -12.917 18.639 1.00 93.56 897 ARG A O 1
ATOM 7184 N N . GLN A 1 898 ? -1.634 -14.488 18.715 1.00 94.25 898 GLN A N 1
ATOM 7185 C CA . GLN A 1 898 ? -2.357 -15.488 17.925 1.00 94.25 898 GLN A CA 1
ATOM 7186 C C . GLN A 1 898 ? -3.214 -16.378 18.828 1.00 94.25 898 GLN A C 1
ATOM 7188 O O . GLN A 1 898 ? -2.798 -16.749 19.925 1.00 94.25 898 GLN A O 1
ATOM 7193 N N . PHE A 1 899 ? -4.388 -16.759 18.338 1.00 95.00 899 PHE A N 1
ATOM 7194 C CA . PHE A 1 899 ? -5.296 -17.684 19.000 1.00 95.00 899 PHE A CA 1
ATOM 7195 C C . PHE A 1 899 ? -5.533 -18.920 18.131 1.00 95.00 899 PHE A C 1
ATOM 7197 O O . PHE A 1 899 ? -5.622 -18.832 16.910 1.00 95.00 899 PHE A O 1
ATOM 7204 N N . ASN A 1 900 ? -5.662 -20.079 18.777 1.00 92.75 900 ASN A N 1
ATOM 7205 C CA . ASN A 1 900 ? -5.867 -21.359 18.095 1.00 92.75 900 ASN A CA 1
ATOM 7206 C C . ASN A 1 900 ? -7.293 -21.541 17.545 1.00 92.75 900 ASN A C 1
ATOM 7208 O O . ASN A 1 900 ? -7.484 -22.263 16.574 1.00 92.75 900 ASN A O 1
ATOM 7212 N N . SER A 1 901 ? -8.301 -20.922 18.169 1.00 93.12 901 SER A N 1
ATOM 7213 C CA . SER A 1 901 ? -9.707 -21.037 17.762 1.00 93.12 901 SER A CA 1
ATOM 7214 C C . SER A 1 901 ? -10.552 -19.877 18.298 1.00 93.12 901 SER A C 1
ATOM 7216 O O . SER A 1 901 ? -10.154 -19.188 19.240 1.00 93.12 901 SER A O 1
ATOM 7218 N N . CYS A 1 902 ? -11.752 -19.683 17.742 1.00 94.38 902 CYS A N 1
ATOM 7219 C CA . CYS A 1 902 ? -12.729 -18.719 18.264 1.00 94.38 902 CYS A CA 1
ATOM 7220 C C . CYS A 1 902 ? -13.161 -19.052 19.701 1.00 94.38 902 CYS A C 1
ATOM 7222 O O . CYS A 1 902 ? -13.327 -18.150 20.517 1.00 94.38 902 CYS A O 1
ATOM 7224 N N . PHE A 1 903 ? -13.246 -20.340 20.045 1.00 94.25 903 PHE A N 1
ATOM 7225 C CA . PHE A 1 903 ? -13.500 -20.772 21.417 1.00 94.25 903 PHE A CA 1
ATOM 7226 C C . PHE A 1 903 ? -12.364 -20.378 22.372 1.00 94.25 903 PHE A C 1
ATOM 7228 O O . PHE A 1 903 ? -12.629 -19.910 23.474 1.00 94.25 903 PHE A O 1
ATOM 7235 N N . HIS A 1 904 ? -11.102 -20.499 21.942 1.00 94.69 904 HIS A N 1
ATOM 7236 C CA . HIS A 1 904 ? -9.956 -20.053 22.738 1.00 94.69 904 HIS A CA 1
ATOM 7237 C C . HIS A 1 904 ? -9.975 -18.533 22.979 1.00 94.69 904 HIS A C 1
ATOM 7239 O O . HIS A 1 904 ? -9.622 -18.088 24.066 1.00 94.69 904 HIS A O 1
ATOM 7245 N N . ILE A 1 905 ? -10.426 -17.732 22.005 1.00 97.06 905 ILE A N 1
ATOM 7246 C CA . ILE A 1 905 ? -10.643 -16.288 22.206 1.00 97.06 905 ILE A CA 1
ATOM 7247 C C . ILE A 1 905 ? -11.703 -16.058 23.288 1.00 97.06 905 ILE A C 1
ATOM 7249 O O . ILE A 1 905 ? -11.459 -15.297 24.222 1.00 97.06 905 ILE A O 1
ATOM 7253 N N . LEU A 1 906 ? -12.856 -16.729 23.180 1.00 97.25 906 LEU A N 1
ATOM 7254 C CA . LEU A 1 906 ? -13.957 -16.588 24.132 1.00 97.25 906 LEU A CA 1
ATOM 7255 C C . LEU A 1 906 ? -13.528 -16.978 25.550 1.00 97.25 906 LEU A C 1
ATOM 7257 O O . LEU A 1 906 ? -13.731 -16.207 26.480 1.00 97.25 906 LEU A O 1
ATOM 7261 N N . SER A 1 907 ? -12.897 -18.140 25.722 1.00 95.69 907 SER A N 1
ATOM 7262 C CA . SER A 1 907 ? -12.505 -18.636 27.045 1.00 95.69 907 SER A CA 1
ATOM 7263 C C . SER A 1 907 ? -11.496 -17.715 27.735 1.00 95.69 907 SER A C 1
ATOM 7265 O O . SER A 1 907 ? -11.663 -17.388 28.910 1.00 95.69 907 SER A O 1
ATOM 7267 N N . GLN A 1 908 ? -10.495 -17.226 26.995 1.00 97.25 908 GLN A N 1
ATOM 7268 C CA . GLN A 1 908 ? -9.528 -16.251 27.502 1.00 97.25 908 GLN A CA 1
ATOM 7269 C C . GLN A 1 908 ? -10.195 -14.913 27.842 1.00 97.25 908 GLN A C 1
ATOM 7271 O O . GLN A 1 908 ? -9.875 -14.317 28.869 1.00 97.25 908 GLN A O 1
ATOM 7276 N N . PHE A 1 909 ? -11.130 -14.444 27.010 1.00 97.75 909 PHE A N 1
ATOM 7277 C CA . PHE A 1 909 ? -11.876 -13.214 27.271 1.00 97.75 909 PHE A CA 1
ATOM 7278 C C . PHE A 1 909 ? -12.723 -13.326 28.540 1.00 97.75 909 PHE A C 1
ATOM 7280 O O . PHE A 1 909 ? -12.690 -12.426 29.369 1.00 97.75 909 PHE A O 1
ATOM 7287 N N . VAL A 1 910 ? -13.455 -14.429 28.730 1.00 96.62 910 VAL A N 1
ATOM 7288 C CA . VAL A 1 910 ? -14.310 -14.625 29.912 1.00 96.62 910 VAL A CA 1
ATOM 7289 C C . VAL A 1 910 ? -13.475 -14.673 31.187 1.00 96.62 910 VAL A C 1
ATOM 7291 O O . VAL A 1 910 ? -13.838 -14.036 32.175 1.00 96.62 910 VAL A O 1
ATOM 7294 N N . GLN A 1 911 ? -12.330 -15.361 31.157 1.00 95.00 911 GLN A N 1
ATOM 7295 C CA . GLN A 1 911 ? -11.394 -15.386 32.280 1.00 95.00 911 GLN A CA 1
ATOM 7296 C C . GLN A 1 911 ? -10.875 -13.982 32.619 1.00 95.00 911 GLN A C 1
ATOM 7298 O O . GLN A 1 911 ? -10.853 -13.610 33.791 1.00 95.00 911 GLN A O 1
ATOM 7303 N N . TRP A 1 912 ? -10.493 -13.205 31.603 1.00 95.31 912 TRP A N 1
ATOM 7304 C CA . TRP A 1 912 ? -10.060 -11.819 31.768 1.00 95.31 912 TRP A CA 1
ATOM 7305 C C . TRP A 1 912 ? -11.188 -10.928 32.302 1.00 95.31 912 TRP A C 1
ATOM 7307 O O . TRP A 1 912 ? -11.011 -10.249 33.305 1.00 95.31 912 TRP A O 1
ATOM 7317 N N . ARG A 1 913 ? -12.380 -10.957 31.699 1.00 96.12 913 ARG A N 1
ATOM 7318 C CA . ARG A 1 913 ? -13.482 -10.068 32.087 1.00 96.12 913 ARG A CA 1
ATOM 7319 C C . ARG A 1 913 ? -13.989 -10.356 33.499 1.00 96.12 913 ARG A C 1
ATOM 7321 O O . ARG A 1 913 ? -14.336 -9.426 34.224 1.00 96.12 913 ARG A O 1
ATOM 7328 N N . ARG A 1 914 ? -13.970 -11.625 33.922 1.00 93.81 914 ARG A N 1
ATOM 7329 C CA . ARG A 1 914 ? -14.356 -12.050 35.275 1.00 93.81 914 ARG A CA 1
ATOM 7330 C C . ARG A 1 914 ? -13.547 -11.346 36.371 1.00 93.81 914 ARG A C 1
ATOM 7332 O O . ARG A 1 914 ? -14.119 -11.056 37.418 1.00 93.81 914 ARG A O 1
ATOM 7339 N N . SER A 1 915 ? -12.263 -11.032 36.155 1.00 92.56 915 SER A N 1
ATOM 7340 C CA . SER A 1 915 ? -11.442 -10.389 37.197 1.00 92.56 915 SER A CA 1
ATOM 7341 C C . SER A 1 915 ? -11.892 -8.965 37.540 1.00 92.56 915 SER A C 1
ATOM 7343 O O . SER A 1 915 ? -11.665 -8.517 38.657 1.00 92.56 915 SER A O 1
ATOM 7345 N N . PHE A 1 916 ? -12.572 -8.267 36.625 1.00 95.44 916 PHE A N 1
ATOM 7346 C CA . PHE A 1 916 ? -13.059 -6.896 36.842 1.00 95.44 916 PHE A CA 1
ATOM 7347 C C . PHE A 1 916 ? -14.366 -6.835 37.642 1.00 95.44 916 PHE A C 1
ATOM 7349 O O . PHE A 1 916 ? -14.669 -5.808 38.249 1.00 95.44 916 PHE A O 1
ATOM 7356 N N . TYR A 1 917 ? -15.135 -7.930 37.682 1.00 95.69 917 TYR A N 1
ATOM 7357 C CA . TYR A 1 917 ? -16.377 -7.983 38.461 1.00 95.69 917 TYR A CA 1
ATOM 7358 C C . TYR A 1 917 ? -16.121 -7.979 39.972 1.00 95.69 917 TYR A C 1
ATOM 7360 O O . TYR A 1 917 ? -16.942 -7.461 40.726 1.00 95.69 917 TYR A O 1
ATOM 7368 N N . GLU A 1 918 ? -14.970 -8.487 40.419 1.00 92.19 918 GLU A N 1
ATOM 7369 C CA . GLU A 1 918 ? -14.559 -8.410 41.825 1.00 92.19 918 GLU A CA 1
ATOM 7370 C C . GLU A 1 918 ? -14.320 -6.951 42.241 1.00 92.19 918 GLU A C 1
ATOM 7372 O O . GLU A 1 918 ? -14.939 -6.445 43.178 1.00 92.19 918 GLU A O 1
ATOM 7377 N N . SER A 1 919 ? -13.491 -6.233 41.482 1.00 93.88 919 SER A N 1
ATOM 7378 C CA . SER A 1 919 ? -13.226 -4.811 41.708 1.00 93.88 919 SER A CA 1
ATOM 7379 C C . SER A 1 919 ? -14.492 -3.958 41.572 1.00 93.88 919 SER A C 1
ATOM 7381 O O . SER A 1 919 ? -14.716 -3.064 42.392 1.00 93.88 919 SER A O 1
ATOM 7383 N N . ARG A 1 920 ? -15.369 -4.266 40.605 1.00 95.69 920 ARG A N 1
ATOM 7384 C CA . ARG A 1 920 ? -16.683 -3.619 40.458 1.00 95.69 920 ARG A CA 1
ATOM 7385 C C . ARG A 1 920 ? -17.547 -3.810 41.700 1.00 95.69 920 ARG A C 1
ATOM 7387 O O . ARG A 1 920 ? -18.072 -2.827 42.217 1.00 95.69 920 ARG A O 1
ATOM 7394 N N . LYS A 1 921 ? -17.661 -5.041 42.214 1.00 95.12 921 LYS A N 1
ATOM 7395 C CA . LYS A 1 921 ? -18.417 -5.333 43.441 1.00 95.12 921 LYS A CA 1
ATOM 7396 C C . LYS A 1 921 ? -17.895 -4.501 44.611 1.00 95.12 921 LYS A C 1
ATOM 7398 O O . LYS A 1 921 ? -18.684 -3.839 45.279 1.00 95.12 921 LYS A O 1
ATOM 7403 N N . GLN A 1 922 ? -16.580 -4.480 44.822 1.00 93.88 922 GLN A N 1
ATOM 7404 C CA . GLN A 1 922 ? -15.953 -3.720 45.910 1.00 93.88 922 GLN A CA 1
ATOM 7405 C C . GLN A 1 922 ? -16.233 -2.215 45.805 1.00 93.88 922 GLN A C 1
ATOM 7407 O O . GLN A 1 922 ? -16.563 -1.575 46.803 1.00 93.88 922 GLN A O 1
ATOM 7412 N N . LYS A 1 923 ? -16.157 -1.646 44.596 1.00 94.88 923 LYS A N 1
ATOM 7413 C CA . LYS A 1 923 ? -16.484 -0.236 44.358 1.00 94.88 923 LYS A CA 1
ATOM 7414 C C . LYS A 1 923 ? -17.960 0.065 44.607 1.00 94.88 923 LYS A C 1
ATOM 7416 O O . LYS A 1 923 ? -18.261 1.040 45.284 1.00 94.88 923 LYS A O 1
ATOM 7421 N N . MET A 1 924 ? -18.867 -0.779 44.117 1.00 94.81 924 MET A N 1
ATOM 7422 C CA . MET A 1 924 ? -20.307 -0.610 44.327 1.00 94.81 924 MET A CA 1
ATOM 7423 C C . MET A 1 924 ? -20.687 -0.710 45.811 1.00 94.81 924 MET A C 1
ATOM 7425 O O . MET A 1 924 ? -21.468 0.109 46.288 1.00 94.81 924 MET A O 1
ATOM 7429 N N . VAL A 1 925 ? -20.105 -1.665 46.546 1.00 94.88 925 VAL A N 1
ATOM 7430 C CA . VAL A 1 925 ? -20.258 -1.791 48.007 1.00 94.88 925 VAL A CA 1
ATOM 7431 C C . VAL A 1 925 ? -19.810 -0.501 48.687 1.00 94.88 925 VAL A C 1
ATOM 7433 O O . VAL A 1 925 ? -20.604 0.123 49.387 1.00 94.88 925 VAL A O 1
ATOM 7436 N N . LYS A 1 926 ? -18.590 -0.039 48.392 1.00 94.94 926 LYS A N 1
ATOM 7437 C CA . LYS A 1 926 ? -18.045 1.200 48.954 1.00 94.94 926 LYS A CA 1
ATOM 7438 C C . LYS A 1 926 ? -18.905 2.424 48.628 1.00 94.94 926 LYS A C 1
ATOM 7440 O O . LYS A 1 926 ? -19.139 3.254 49.497 1.00 94.94 926 LYS A O 1
ATOM 7445 N N . ASP A 1 927 ? -19.417 2.536 47.404 1.00 94.25 927 ASP A N 1
ATOM 7446 C CA . ASP A 1 927 ? -20.268 3.659 47.000 1.00 94.25 927 ASP A CA 1
ATOM 7447 C C . ASP A 1 927 ? -21.620 3.654 47.728 1.00 94.25 927 ASP A C 1
ATOM 7449 O O . ASP A 1 927 ? -22.148 4.721 48.050 1.00 94.25 927 ASP A O 1
ATOM 7453 N N . ILE A 1 928 ? -22.194 2.475 47.994 1.00 94.31 928 ILE A N 1
ATOM 7454 C CA . ILE A 1 928 ? -23.409 2.343 48.809 1.00 94.31 928 ILE A CA 1
ATOM 7455 C C . ILE A 1 928 ? -23.105 2.697 50.269 1.00 94.31 928 ILE A C 1
ATOM 7457 O O . ILE A 1 928 ? -23.860 3.469 50.862 1.00 94.31 928 ILE A O 1
ATOM 7461 N N . GLU A 1 929 ? -21.997 2.210 50.832 1.00 94.31 929 GLU A N 1
ATOM 7462 C CA . GLU A 1 929 ? -21.549 2.537 52.193 1.00 94.31 929 GLU A CA 1
ATOM 7463 C C . GLU A 1 929 ? -21.298 4.042 52.372 1.00 94.31 929 GLU A C 1
ATOM 7465 O O . GLU A 1 929 ? -21.788 4.639 53.333 1.00 94.31 929 GLU A O 1
ATOM 7470 N N . ASP A 1 930 ? -20.612 4.684 51.423 1.00 93.06 930 ASP A N 1
ATOM 7471 C CA . ASP A 1 930 ? -20.326 6.121 51.437 1.00 93.06 930 ASP A CA 1
ATOM 7472 C C . ASP A 1 930 ? -21.620 6.948 51.321 1.00 93.06 930 ASP A C 1
ATOM 7474 O O . ASP A 1 930 ? -21.820 7.903 52.080 1.00 93.06 930 ASP A O 1
ATOM 7478 N N . LYS A 1 931 ? -22.552 6.559 50.433 1.00 92.31 931 LYS A N 1
ATOM 7479 C CA . LYS A 1 931 ? -23.886 7.186 50.330 1.00 92.31 931 LYS A CA 1
ATOM 7480 C C . LYS A 1 931 ? -24.683 7.024 51.620 1.00 92.31 931 LYS A C 1
ATOM 7482 O O . LYS A 1 931 ? -25.300 7.982 52.083 1.00 92.31 931 LYS A O 1
ATOM 7487 N N . GLN A 1 932 ? -24.661 5.831 52.208 1.00 92.12 932 GLN A N 1
ATOM 7488 C CA . GLN A 1 932 ? -25.371 5.539 53.446 1.00 92.12 932 GLN A CA 1
ATOM 7489 C C . GLN A 1 932 ? -24.793 6.345 54.613 1.00 92.12 932 GLN A C 1
ATOM 7491 O O . GLN A 1 932 ? -25.548 6.914 55.402 1.00 92.12 932 GLN A O 1
ATOM 7496 N N . LYS A 1 933 ? -23.463 6.436 54.708 1.00 90.00 933 LYS A N 1
ATOM 7497 C CA . LYS A 1 933 ? -22.765 7.256 55.700 1.00 90.00 933 LYS A CA 1
ATOM 7498 C C . LYS A 1 933 ? -23.141 8.729 55.553 1.00 90.00 933 LYS A C 1
ATOM 7500 O O . LYS A 1 933 ? -23.534 9.337 56.546 1.00 90.00 933 LYS A O 1
ATOM 7505 N N . LYS A 1 934 ? -23.096 9.271 54.331 1.00 87.69 934 LYS A N 1
ATOM 7506 C CA . LYS A 1 934 ? -23.457 10.668 54.049 1.00 87.69 934 LYS A CA 1
ATOM 7507 C C . LYS A 1 934 ? -24.904 10.974 54.450 1.00 87.69 934 LYS A C 1
ATOM 7509 O O . LYS A 1 934 ? -25.159 11.975 55.111 1.00 87.69 934 LYS A O 1
ATOM 7514 N N . GLU A 1 935 ? -25.848 10.096 54.112 1.00 88.06 935 GLU A N 1
ATOM 7515 C CA . GLU A 1 935 ? -27.261 10.293 54.459 1.00 88.06 935 GLU A CA 1
ATOM 7516 C C . GLU A 1 935 ? -27.511 10.153 55.974 1.00 88.06 935 GLU A C 1
ATOM 7518 O O . GLU A 1 935 ? -28.236 10.957 56.552 1.00 88.06 935 GLU A O 1
ATOM 7523 N N . LYS A 1 936 ? -26.853 9.204 56.659 1.00 88.56 936 LYS A N 1
ATOM 7524 C CA . LYS A 1 936 ? -26.907 9.074 58.131 1.00 88.56 936 LYS A CA 1
ATOM 7525 C C . LYS A 1 936 ? -26.347 10.311 58.841 1.00 88.56 936 LYS A C 1
ATOM 7527 O O . LYS A 1 936 ? -26.907 10.754 59.842 1.00 88.56 936 LYS A O 1
ATOM 7532 N N . GLU A 1 937 ? -25.243 10.863 58.341 1.00 86.38 937 GLU A N 1
ATOM 7533 C CA . GLU A 1 937 ? -24.651 12.103 58.853 1.00 86.38 937 GLU A CA 1
ATOM 7534 C C . GLU A 1 937 ? -25.587 13.302 58.649 1.00 86.38 937 GLU A C 1
ATOM 7536 O O . GLU A 1 937 ? -25.772 14.094 59.574 1.00 86.38 937 GLU A O 1
ATOM 7541 N N . ARG A 1 938 ? -26.238 13.387 57.483 1.00 85.00 938 ARG A N 1
ATOM 7542 C CA . ARG A 1 938 ? -27.250 14.405 57.172 1.00 85.00 938 ARG A CA 1
ATOM 7543 C C . ARG A 1 938 ? -28.464 14.316 58.101 1.00 85.00 938 ARG A C 1
ATOM 7545 O O . ARG A 1 938 ? -28.833 15.324 58.695 1.00 85.00 938 ARG A O 1
ATOM 7552 N N . ILE A 1 939 ? -29.024 13.119 58.308 1.00 86.44 939 ILE A N 1
ATOM 7553 C CA . ILE A 1 939 ? -30.139 12.886 59.248 1.00 86.44 939 ILE A CA 1
ATOM 7554 C C . ILE A 1 939 ? -29.749 13.310 60.667 1.00 86.44 939 ILE A C 1
ATOM 7556 O O . ILE A 1 939 ? -30.505 14.027 61.316 1.00 86.44 939 ILE A O 1
ATOM 7560 N N . ARG A 1 940 ? -28.551 12.930 61.134 1.00 86.31 940 ARG A N 1
ATOM 7561 C CA . ARG A 1 940 ? -28.052 13.321 62.463 1.00 86.31 940 ARG A CA 1
ATOM 7562 C C . ARG A 1 940 ? -27.972 14.841 62.613 1.00 86.31 940 ARG A C 1
ATOM 7564 O O . ARG A 1 940 ? -28.310 15.365 63.671 1.00 86.31 940 ARG A O 1
ATOM 7571 N N . ALA A 1 941 ? -27.516 15.546 61.579 1.00 83.75 941 ALA A N 1
ATOM 7572 C CA . ALA A 1 941 ? -27.420 16.999 61.605 1.00 83.75 941 ALA A CA 1
ATOM 7573 C C . ALA A 1 941 ? -28.802 17.676 61.599 1.00 83.75 941 ALA A C 1
ATOM 7575 O O . ALA A 1 941 ? -29.009 18.609 62.372 1.00 83.75 941 ALA A O 1
ATOM 7576 N N . ILE A 1 942 ? -29.759 17.169 60.814 1.00 84.56 942 ILE A N 1
ATOM 7577 C CA . ILE A 1 942 ? -31.150 17.651 60.810 1.00 84.56 942 ILE A CA 1
ATOM 7578 C C . ILE A 1 942 ? -31.813 17.422 62.175 1.00 84.56 942 ILE A C 1
ATOM 7580 O O . ILE A 1 942 ? -32.365 18.355 62.751 1.00 84.56 942 ILE A O 1
ATOM 7584 N N . GLN A 1 943 ? -31.704 16.214 62.735 1.00 84.75 943 GLN A N 1
ATOM 7585 C CA . GLN A 1 943 ? -32.251 15.883 64.056 1.00 84.75 943 GLN A CA 1
ATOM 7586 C C . GLN A 1 943 ? -31.656 16.770 65.153 1.00 84.75 943 GLN A C 1
ATOM 7588 O O . GLN A 1 943 ? -32.395 17.302 65.974 1.00 84.75 943 GLN A O 1
ATOM 7593 N N . ALA A 1 944 ? -30.344 17.030 65.120 1.00 84.81 944 ALA A N 1
ATOM 7594 C CA . ALA A 1 944 ? -29.709 17.938 66.071 1.00 84.81 944 ALA A CA 1
ATOM 7595 C C . ALA A 1 944 ? -30.252 19.378 65.990 1.00 84.81 944 ALA A C 1
ATOM 7597 O O . ALA A 1 944 ? -30.305 20.060 67.013 1.00 84.81 944 ALA A O 1
ATOM 7598 N N . VAL A 1 945 ? -30.661 19.846 64.804 1.00 81.75 945 VAL A N 1
ATOM 7599 C CA . VAL A 1 945 ? -31.318 21.153 64.628 1.00 81.75 945 VAL A CA 1
ATOM 7600 C C . VAL A 1 945 ? -32.758 21.119 65.149 1.00 81.75 945 VAL A C 1
ATOM 7602 O O . VAL A 1 945 ? -33.145 22.012 65.900 1.00 81.75 945 VAL A O 1
ATOM 7605 N N . LEU A 1 946 ? -33.534 20.086 64.801 1.00 82.38 946 LEU A N 1
ATOM 7606 C CA . LEU A 1 946 ? -34.941 19.942 65.204 1.00 82.38 946 LEU A CA 1
ATOM 7607 C C . LEU A 1 946 ? -35.115 19.770 66.719 1.00 82.38 946 LEU A C 1
ATOM 7609 O O . LEU A 1 946 ? -36.020 20.353 67.309 1.00 82.38 946 LEU A O 1
ATOM 7613 N N . GLU A 1 947 ? -34.220 19.021 67.361 1.00 84.25 947 GLU A N 1
ATOM 7614 C CA . GLU A 1 947 ? -34.209 18.789 68.811 1.00 84.25 947 GLU A CA 1
ATOM 7615 C C . GLU A 1 947 ? -33.619 19.972 69.605 1.00 84.25 947 GLU A C 1
ATOM 7617 O O . GLU A 1 947 ? -33.571 19.941 70.834 1.00 84.25 947 GLU A O 1
ATOM 7622 N N . GLY A 1 948 ? -33.136 21.021 68.925 1.00 78.31 948 GLY A N 1
ATOM 7623 C CA . GLY A 1 948 ? -32.547 22.207 69.555 1.00 78.31 948 GLY A CA 1
ATOM 7624 C C . GLY A 1 948 ? -31.128 22.010 70.108 1.00 78.31 948 GLY A C 1
ATOM 7625 O O . GLY A 1 948 ? -30.577 22.921 70.727 1.00 78.31 948 GLY A O 1
ATOM 7626 N N . HIS A 1 949 ? -30.503 20.855 69.864 1.00 82.38 949 HIS A N 1
ATOM 7627 C CA . HIS A 1 949 ? -29.115 20.563 70.240 1.00 82.38 949 HIS A CA 1
ATOM 7628 C C . HIS A 1 949 ? -28.089 21.394 69.450 1.00 82.38 949 HIS A C 1
ATOM 7630 O O . HIS A 1 949 ? -26.976 21.628 69.931 1.00 82.38 949 HIS A O 1
ATOM 7636 N N . LEU A 1 950 ? -28.459 21.856 68.253 1.00 80.19 950 LEU A N 1
ATOM 7637 C CA . LEU A 1 950 ? -27.689 22.769 67.421 1.00 80.19 950 LEU A CA 1
ATOM 7638 C C . LEU A 1 950 ? -28.538 24.011 67.083 1.00 80.19 950 LEU A C 1
ATOM 7640 O O . LEU A 1 950 ? -29.440 23.925 66.250 1.00 80.19 950 LEU A O 1
ATOM 7644 N N . PRO A 1 951 ? -28.272 25.176 67.702 1.00 72.44 951 PRO A N 1
ATOM 7645 C CA . PRO A 1 951 ? -29.092 26.364 67.496 1.00 72.44 951 PRO A CA 1
ATOM 7646 C C . PRO A 1 951 ? -28.894 26.957 66.094 1.00 72.44 951 PRO A C 1
ATOM 7648 O O . PRO A 1 951 ? -27.768 27.188 65.655 1.00 72.44 951 PRO A O 1
ATOM 7651 N N . PHE A 1 952 ? -30.003 27.283 65.421 1.00 68.00 952 PHE A N 1
ATOM 7652 C CA . PHE A 1 952 ? -30.011 27.880 64.074 1.00 68.00 952 PHE A CA 1
ATOM 7653 C C . PHE A 1 952 ? -29.456 29.322 64.044 1.00 68.00 952 PHE A C 1
ATOM 7655 O O . PHE A 1 952 ? -29.094 29.846 62.992 1.00 68.00 952 PHE A O 1
ATOM 7662 N N . ARG A 1 953 ? -29.383 29.984 65.207 1.00 71.69 953 ARG A N 1
ATOM 7663 C CA . ARG A 1 953 ? -28.910 31.364 65.384 1.00 71.69 953 ARG A CA 1
ATOM 7664 C C . ARG A 1 953 ? -28.178 31.499 66.723 1.00 71.69 953 ARG A C 1
ATOM 7666 O O . ARG A 1 953 ? -28.694 31.053 67.742 1.00 71.69 953 ARG A O 1
ATOM 7673 N N . GLY A 1 954 ? -27.005 32.135 66.732 1.00 77.50 954 GLY A N 1
ATOM 7674 C CA . GLY A 1 954 ? -26.193 32.331 67.941 1.00 77.50 954 GLY A CA 1
ATOM 7675 C C . GLY A 1 954 ? -24.801 32.897 67.648 1.00 77.50 954 GLY A C 1
ATOM 7676 O O . GLY A 1 954 ? -24.474 33.182 66.493 1.00 77.50 954 GLY A O 1
ATOM 7677 N N . GLU A 1 955 ? -23.970 33.062 68.684 1.00 79.56 955 GLU A N 1
ATOM 7678 C CA . GLU A 1 955 ? -22.569 33.457 68.503 1.00 79.56 955 GLU A CA 1
ATOM 7679 C C . GLU A 1 955 ? -21.765 32.346 67.817 1.00 79.56 955 GLU A C 1
ATOM 7681 O O . GLU A 1 955 ? -21.882 31.161 68.139 1.00 79.56 955 GLU A O 1
ATOM 7686 N N . LYS A 1 956 ? -20.879 32.738 66.891 1.00 81.56 956 LYS A N 1
ATOM 7687 C CA . LYS A 1 956 ? -20.047 31.811 66.106 1.00 81.56 956 LYS A CA 1
ATOM 7688 C C . LYS A 1 956 ? -19.288 30.811 66.986 1.00 81.56 956 LYS A C 1
ATOM 7690 O O . LYS A 1 956 ? -19.187 29.642 66.624 1.00 81.56 956 LYS A O 1
ATOM 7695 N N . ARG A 1 957 ? -18.788 31.262 68.140 1.00 82.12 957 ARG A N 1
ATOM 7696 C CA . ARG A 1 957 ? -18.024 30.443 69.091 1.00 82.12 957 ARG A CA 1
ATOM 7697 C C . ARG A 1 957 ? -18.859 29.311 69.691 1.00 82.12 957 ARG A C 1
ATOM 7699 O O . ARG A 1 957 ? -18.342 28.213 69.882 1.00 82.12 957 ARG A O 1
ATOM 7706 N N . ASP A 1 958 ? -20.130 29.561 69.980 1.00 80.62 958 ASP A N 1
ATOM 7707 C CA . ASP A 1 958 ? -21.006 28.578 70.620 1.00 80.62 958 ASP A CA 1
ATOM 7708 C C . ASP A 1 958 ? -21.522 27.551 69.614 1.00 80.62 958 ASP A C 1
ATOM 7710 O O . ASP A 1 958 ? -21.541 26.355 69.908 1.00 80.62 958 ASP A O 1
ATOM 7714 N N . ILE A 1 959 ? -21.807 27.990 68.385 1.00 80.81 959 ILE A N 1
ATOM 7715 C CA . ILE A 1 959 ? -22.125 27.092 67.270 1.00 80.81 959 ILE A CA 1
ATOM 7716 C C . ILE A 1 959 ? -20.916 26.199 66.940 1.00 80.81 959 ILE A C 1
ATOM 7718 O O . ILE A 1 959 ? -21.070 24.991 66.787 1.00 80.81 959 ILE A O 1
ATOM 7722 N N . GLU A 1 960 ? -19.692 26.740 66.892 1.00 81.69 960 GLU A N 1
ATOM 7723 C CA . GLU A 1 960 ? -18.471 25.942 66.668 1.00 81.69 960 GLU A CA 1
ATOM 7724 C C . GLU A 1 960 ? -18.225 24.901 67.775 1.00 81.69 960 GLU A C 1
ATOM 7726 O O . GLU A 1 960 ? -17.838 23.764 67.483 1.00 81.69 960 GLU A O 1
ATOM 7731 N N . LYS A 1 961 ? -18.495 25.242 69.043 1.00 82.75 961 LYS A N 1
ATOM 7732 C CA . LYS A 1 961 ? -18.440 24.280 70.156 1.00 82.75 961 LYS A CA 1
ATOM 7733 C C . LYS A 1 961 ? -19.496 23.182 70.016 1.00 82.75 961 LYS A C 1
ATOM 7735 O O . LYS A 1 961 ? -19.165 22.012 70.209 1.00 82.75 961 LYS A O 1
ATOM 7740 N N . ALA A 1 962 ? -20.735 23.539 69.671 1.00 81.75 962 ALA A N 1
ATOM 7741 C CA . ALA A 1 962 ? -21.818 22.578 69.456 1.00 81.75 962 ALA A CA 1
ATOM 7742 C C . ALA A 1 962 ? -21.489 21.611 68.306 1.00 81.75 962 ALA A C 1
ATOM 7744 O O . ALA A 1 962 ? -21.604 20.399 68.473 1.00 81.75 962 ALA A O 1
ATOM 7745 N N . LEU A 1 963 ? -20.963 22.126 67.191 1.00 82.88 963 LEU A N 1
ATOM 7746 C CA . LEU A 1 963 ? -20.507 21.323 66.052 1.00 82.88 963 LEU A CA 1
ATOM 7747 C C . LEU A 1 963 ? -19.390 20.347 66.424 1.00 82.88 963 LEU A C 1
ATOM 7749 O O . LEU A 1 963 ? -19.462 19.164 66.091 1.00 82.88 963 LEU A O 1
ATOM 7753 N N . THR A 1 964 ? -18.394 20.814 67.178 1.00 83.56 964 THR A N 1
ATOM 7754 C CA . THR A 1 964 ? -17.282 19.970 67.642 1.00 83.56 964 THR A CA 1
ATOM 7755 C C . THR A 1 964 ? -17.781 18.861 68.572 1.00 83.56 964 THR A C 1
ATOM 7757 O O . THR A 1 964 ? -17.371 17.708 68.440 1.00 83.56 964 THR A O 1
ATOM 7760 N N . LYS A 1 965 ? -18.710 19.182 69.483 1.00 85.06 965 LYS A N 1
ATOM 7761 C CA . LYS A 1 965 ? -19.307 18.221 70.422 1.00 85.06 965 LYS A CA 1
ATOM 7762 C C . LYS A 1 965 ? -20.157 17.165 69.709 1.00 85.06 965 LYS A C 1
ATOM 7764 O O . LYS A 1 965 ? -20.076 15.989 70.052 1.00 85.06 965 LYS A O 1
ATOM 7769 N N . LEU A 1 966 ? -20.946 17.578 68.718 1.00 82.75 966 LEU A N 1
ATOM 7770 C CA . LEU A 1 966 ? -21.836 16.706 67.943 1.00 82.75 966 LEU A CA 1
ATOM 7771 C C . LEU A 1 966 ? -21.118 15.973 66.797 1.00 82.75 966 LEU A C 1
ATOM 7773 O O . LEU A 1 966 ? -21.716 15.107 66.160 1.00 82.75 966 LEU A O 1
ATOM 7777 N N . LYS A 1 967 ? -19.835 16.287 66.555 1.00 83.12 967 LYS A N 1
ATOM 7778 C CA . LYS A 1 967 ? -19.029 15.782 65.431 1.00 83.12 967 LYS A CA 1
ATOM 7779 C C . LYS A 1 967 ? -19.693 16.043 64.070 1.00 83.12 967 LYS A C 1
ATOM 7781 O O . LYS A 1 967 ? -19.678 15.175 63.201 1.00 83.12 967 LYS A O 1
ATOM 7786 N N . ILE A 1 968 ? -20.276 17.231 63.908 1.00 83.38 968 ILE A N 1
ATOM 7787 C CA . ILE A 1 968 ? -20.906 17.693 62.663 1.00 83.38 968 ILE A CA 1
ATOM 7788 C C . ILE A 1 968 ? -19.977 18.719 62.003 1.00 83.38 968 ILE A C 1
ATOM 7790 O O . ILE A 1 968 ? -19.483 19.631 62.669 1.00 83.38 968 ILE A O 1
ATOM 7794 N N . THR A 1 969 ? -19.722 18.586 60.702 1.00 82.94 969 THR A N 1
ATOM 7795 C CA . THR A 1 969 ? -18.887 19.525 59.938 1.00 82.94 969 THR A CA 1
ATOM 7796 C C . THR A 1 969 ? -19.705 20.682 59.368 1.00 82.94 969 THR A C 1
ATOM 7798 O O . THR A 1 969 ? -20.930 20.640 59.257 1.00 82.94 969 THR A O 1
ATOM 7801 N N . ARG A 1 970 ? -19.015 21.757 58.969 1.00 76.44 970 ARG A N 1
ATOM 7802 C CA . ARG A 1 970 ? -19.664 22.895 58.305 1.00 76.44 970 ARG A CA 1
ATOM 7803 C C . ARG A 1 970 ? -20.202 22.548 56.924 1.00 76.44 970 ARG A C 1
ATOM 7805 O O . ARG A 1 970 ? -21.200 23.141 56.528 1.00 76.44 970 ARG A O 1
ATOM 7812 N N . GLU A 1 971 ? -19.554 21.645 56.186 1.00 77.19 971 GLU A N 1
ATOM 7813 C CA . GLU A 1 971 ? -20.087 21.196 54.898 1.00 77.19 971 GLU A CA 1
ATOM 7814 C C . GLU A 1 971 ? -21.434 20.491 55.076 1.00 77.19 971 GLU A C 1
ATOM 7816 O O . GLU A 1 971 ? -22.370 20.815 54.354 1.00 77.19 971 GLU A O 1
ATOM 7821 N N . GLN A 1 972 ? -21.563 19.622 56.086 1.00 75.75 972 GLN A N 1
ATOM 7822 C CA . GLN A 1 972 ? -22.807 18.895 56.365 1.00 75.75 972 GLN A CA 1
ATOM 7823 C C . GLN A 1 972 ? -23.986 19.837 56.639 1.00 75.75 972 GLN A C 1
ATOM 7825 O O . GLN A 1 972 ? -25.095 19.559 56.203 1.00 75.75 972 GLN A O 1
ATOM 7830 N N . LEU A 1 973 ? -23.754 20.980 57.296 1.00 74.50 973 LEU A N 1
ATOM 7831 C CA . LEU A 1 973 ? -24.797 21.991 57.503 1.00 74.50 973 LEU A CA 1
ATOM 7832 C C . LEU A 1 973 ? -25.183 22.752 56.235 1.00 74.50 973 LEU A C 1
ATOM 7834 O O . LEU A 1 973 ? -26.343 23.110 56.075 1.00 74.50 973 LEU A O 1
ATOM 7838 N N . LYS A 1 974 ? -24.224 23.031 55.346 1.00 78.12 974 LYS A N 1
ATOM 7839 C CA . LYS A 1 974 ? -24.496 23.741 54.085 1.00 78.12 974 LYS A CA 1
ATOM 7840 C C . LYS A 1 974 ? -25.349 22.917 53.122 1.00 78.12 974 LYS A C 1
ATOM 7842 O O . LYS A 1 974 ? -25.976 23.491 52.241 1.00 78.12 974 LYS A O 1
ATOM 7847 N N . GLU A 1 975 ? -25.338 21.596 53.273 1.00 75.31 975 GLU A N 1
ATOM 7848 C CA . GLU A 1 975 ? -26.155 20.674 52.482 1.00 75.31 975 GLU A CA 1
ATOM 7849 C C . GLU A 1 975 ? -27.594 20.525 53.014 1.00 75.31 975 GLU A C 1
ATOM 7851 O O . GLU A 1 975 ? -28.407 19.868 52.367 1.00 75.31 975 GLU A O 1
ATOM 7856 N N . ILE A 1 976 ? -27.921 21.120 54.169 1.00 79.56 976 ILE A N 1
ATOM 7857 C CA . ILE A 1 976 ? -29.279 21.121 54.729 1.00 79.56 976 ILE A CA 1
ATOM 7858 C C . ILE A 1 976 ? -30.042 22.319 54.168 1.00 79.56 976 ILE A C 1
ATOM 7860 O O . ILE A 1 976 ? -29.667 23.474 54.382 1.00 79.56 976 ILE A O 1
ATOM 7864 N N . SER A 1 977 ? -31.131 22.042 53.459 1.00 82.44 977 SER A N 1
ATOM 7865 C CA . SER A 1 977 ? -32.093 23.054 53.030 1.00 82.44 977 SER A CA 1
ATOM 7866 C C . SER A 1 977 ? -33.172 23.271 54.095 1.00 82.44 977 SER A C 1
ATOM 7868 O O . SER A 1 977 ? -33.367 22.440 54.979 1.00 82.44 977 SER A O 1
ATOM 7870 N N . MET A 1 978 ? -33.906 24.384 54.008 1.00 78.00 978 MET A N 1
ATOM 7871 C CA . MET A 1 978 ? -35.059 24.620 54.890 1.00 78.00 978 MET A CA 1
ATOM 7872 C C . MET A 1 978 ? -36.132 23.533 54.747 1.00 78.00 978 MET A C 1
ATOM 7874 O O . MET A 1 978 ? -36.768 23.188 55.738 1.00 78.00 978 MET A O 1
ATOM 7878 N N . ASP A 1 979 ? -36.290 22.968 53.548 1.00 81.56 979 ASP A N 1
ATOM 7879 C CA . ASP A 1 979 ? -37.259 21.902 53.284 1.00 81.56 979 ASP A CA 1
ATOM 7880 C C . ASP A 1 979 ? -36.895 20.601 54.014 1.00 81.56 979 ASP A C 1
ATOM 7882 O O . ASP A 1 979 ? -37.767 19.833 54.403 1.00 81.56 979 ASP A O 1
ATOM 7886 N N . ASP A 1 980 ? -35.610 20.364 54.277 1.00 80.69 980 ASP A N 1
ATOM 7887 C CA . ASP A 1 980 ? -35.150 19.152 54.962 1.00 80.69 980 ASP A CA 1
ATOM 7888 C C . ASP A 1 980 ? -35.526 19.106 56.449 1.00 80.69 980 ASP A C 1
ATOM 7890 O O . ASP A 1 980 ? -35.375 18.066 57.088 1.00 80.69 980 ASP A O 1
ATOM 7894 N N . LEU A 1 981 ? -36.007 20.223 57.003 1.00 79.62 981 LEU A N 1
ATOM 7895 C CA . LEU A 1 981 ? -36.469 20.327 58.387 1.00 79.62 981 LEU A CA 1
ATOM 7896 C C . LEU A 1 981 ? -37.925 19.859 58.561 1.00 79.62 981 LEU A C 1
ATOM 7898 O O . LEU A 1 981 ? -38.387 19.743 59.695 1.00 79.62 981 LEU A O 1
ATOM 7902 N N . PHE A 1 982 ? -38.658 19.590 57.475 1.00 84.12 982 PHE A N 1
ATOM 7903 C CA . PHE A 1 982 ? -39.994 19.006 57.570 1.00 84.12 982 PHE A CA 1
ATOM 7904 C C . PHE A 1 982 ? -39.923 17.506 57.907 1.00 84.12 982 PHE A C 1
ATOM 7906 O O . PHE A 1 982 ? -39.037 16.771 57.465 1.00 84.12 982 PHE A O 1
ATOM 7913 N N . GLU A 1 983 ? -40.863 17.039 58.729 1.00 79.12 983 GLU A N 1
ATOM 7914 C CA . GLU A 1 983 ? -40.844 15.689 59.307 1.00 79.12 983 GLU A CA 1
ATOM 7915 C C . GLU A 1 983 ? -40.979 14.584 58.242 1.00 79.12 983 GLU A C 1
ATOM 7917 O O . GLU A 1 983 ? -40.344 13.532 58.339 1.00 79.12 983 GLU A O 1
ATOM 7922 N N . ASP A 1 984 ? -41.725 14.850 57.168 1.00 83.19 984 ASP A N 1
ATOM 7923 C CA . ASP A 1 984 ? -41.858 13.977 55.999 1.00 83.19 984 ASP A CA 1
ATOM 7924 C C . ASP A 1 984 ? -40.523 13.780 55.260 1.00 83.19 984 ASP A C 1
ATOM 7926 O O . ASP A 1 984 ? -40.202 12.659 54.858 1.00 83.19 984 ASP A O 1
ATOM 7930 N N . LYS A 1 985 ? -39.691 14.823 55.152 1.00 84.69 985 LYS A N 1
ATOM 7931 C CA . LYS A 1 985 ? -38.357 14.753 54.532 1.00 84.69 985 LYS A CA 1
ATOM 7932 C C . LYS A 1 985 ? -37.339 13.982 55.363 1.00 84.69 985 LYS A C 1
ATOM 7934 O O . LYS A 1 985 ? -36.501 13.259 54.806 1.00 84.69 985 LYS A O 1
ATOM 7939 N N . VAL A 1 986 ? -37.435 14.061 56.688 1.00 82.31 986 VAL A N 1
ATOM 7940 C CA . VAL A 1 986 ? -36.633 13.220 57.590 1.00 82.31 986 VAL A CA 1
ATOM 7941 C C . VAL A 1 986 ? -37.011 11.748 57.416 1.00 82.31 986 VAL A C 1
ATOM 7943 O O . VAL A 1 986 ? -36.124 10.905 57.265 1.00 82.31 986 VAL A O 1
ATOM 7946 N N . GLN A 1 987 ? -38.310 11.433 57.354 1.00 85.31 987 GLN A N 1
ATOM 7947 C CA . GLN A 1 987 ? -38.784 10.067 57.098 1.00 85.31 987 GLN A CA 1
ATOM 7948 C C . GLN A 1 987 ? -38.384 9.559 55.705 1.00 85.31 987 GLN A C 1
ATOM 7950 O O . GLN A 1 987 ? -37.941 8.415 55.577 1.00 85.31 987 GLN A O 1
ATOM 7955 N N . GLU A 1 988 ? -38.443 10.405 54.671 1.00 87.56 988 GLU A N 1
ATOM 7956 C CA . GLU A 1 988 ? -37.937 10.087 53.328 1.00 87.56 988 GLU A CA 1
ATOM 7957 C C . GLU A 1 988 ? -36.446 9.705 53.386 1.00 87.56 988 GLU A C 1
ATOM 7959 O O . GLU A 1 988 ? -36.042 8.666 52.857 1.00 87.56 988 GLU A O 1
ATOM 7964 N N . SER A 1 989 ? -35.636 10.475 54.115 1.00 85.75 989 SER A N 1
ATOM 7965 C CA . SER A 1 989 ? -34.198 10.220 54.278 1.00 85.75 989 SER A CA 1
ATOM 7966 C C . SER A 1 989 ? -33.915 8.921 55.050 1.00 85.75 989 SER A C 1
ATOM 7968 O O . SER A 1 989 ? -33.049 8.140 54.648 1.00 85.75 989 SER A O 1
ATOM 7970 N N . ILE A 1 990 ? -34.678 8.623 56.110 1.00 87.75 990 ILE A N 1
ATOM 7971 C CA . ILE A 1 990 ? -34.589 7.347 56.846 1.00 87.75 990 ILE A CA 1
ATOM 7972 C C . ILE A 1 990 ? -34.957 6.170 55.932 1.00 87.75 990 ILE A C 1
ATOM 7974 O O . ILE A 1 990 ? -34.234 5.171 55.885 1.00 87.75 990 ILE A O 1
ATOM 7978 N N . SER A 1 991 ? -36.040 6.292 55.158 1.00 90.69 991 SER A N 1
ATOM 7979 C CA . SER A 1 991 ? -36.459 5.257 54.205 1.00 90.69 991 SER A CA 1
ATOM 7980 C C . SER A 1 991 ? -35.375 4.979 53.157 1.00 90.69 991 SER A C 1
ATOM 7982 O O . SER A 1 991 ? -35.096 3.823 52.833 1.00 90.69 991 SER A O 1
ATOM 7984 N N . LYS A 1 992 ? -34.682 6.028 52.701 1.00 91.31 992 LYS A N 1
ATOM 7985 C CA . LYS A 1 992 ? -33.557 5.942 51.768 1.00 91.31 992 LYS A CA 1
ATOM 7986 C C . LYS A 1 992 ? -32.358 5.215 52.381 1.00 91.31 992 LYS A C 1
ATOM 7988 O O . LYS A 1 992 ? -31.766 4.376 51.708 1.00 91.31 992 LYS A O 1
ATOM 7993 N N . VAL A 1 993 ? -32.022 5.472 53.649 1.00 91.75 993 VAL A N 1
ATOM 7994 C CA . VAL A 1 993 ? -30.965 4.735 54.370 1.00 91.75 993 VAL A CA 1
ATOM 7995 C C . VAL A 1 993 ? -31.308 3.251 54.506 1.00 91.75 993 VAL A C 1
ATOM 7997 O O . VAL A 1 993 ? -30.441 2.410 54.266 1.00 91.75 993 VAL A O 1
ATOM 8000 N N . ASN A 1 994 ? -32.559 2.924 54.845 1.00 91.75 994 ASN A N 1
ATOM 8001 C CA . ASN A 1 994 ? -33.021 1.537 54.952 1.00 91.75 994 ASN A CA 1
ATOM 8002 C C . ASN A 1 994 ? -32.959 0.818 53.600 1.00 91.75 994 ASN A C 1
ATOM 8004 O O . ASN A 1 994 ? -32.493 -0.316 53.528 1.00 91.75 994 ASN A O 1
ATOM 8008 N N . LYS A 1 995 ? -33.351 1.498 52.516 1.00 93.88 995 LYS A N 1
ATOM 8009 C CA . LYS A 1 995 ? -33.219 0.968 51.156 1.00 93.88 995 LYS A CA 1
ATOM 8010 C C . LYS A 1 995 ? -31.756 0.706 50.787 1.00 93.88 995 LYS A C 1
ATOM 8012 O O . LYS A 1 995 ? -31.440 -0.377 50.318 1.00 93.88 995 LYS A O 1
ATOM 8017 N N . LEU A 1 996 ? -30.852 1.648 51.072 1.00 92.88 996 LEU A N 1
ATOM 8018 C CA . LEU A 1 996 ? -29.413 1.461 50.844 1.00 92.88 996 LEU A CA 1
ATOM 8019 C C . LEU A 1 996 ? -28.837 0.291 51.660 1.00 92.88 996 LEU A C 1
ATOM 8021 O O . LEU A 1 996 ? -27.951 -0.402 51.173 1.00 92.88 996 LEU A O 1
ATOM 8025 N N . GLN A 1 997 ? -29.333 0.055 52.881 1.00 92.94 997 GLN A N 1
ATOM 8026 C CA . GLN A 1 997 ? -28.941 -1.105 53.692 1.00 92.94 997 GLN A CA 1
ATOM 8027 C C . GLN A 1 997 ? -29.381 -2.423 53.038 1.00 92.94 997 GLN A C 1
ATOM 8029 O O . GLN A 1 997 ? -28.580 -3.348 52.939 1.00 92.94 997 GLN A O 1
ATOM 8034 N N . GLN A 1 998 ? -30.621 -2.491 52.545 1.00 93.69 998 GLN A N 1
ATOM 8035 C CA . GLN A 1 998 ? -31.120 -3.658 51.809 1.00 93.69 998 GLN A CA 1
ATOM 8036 C C . GLN A 1 998 ? -30.318 -3.897 50.523 1.00 93.69 998 GLN A C 1
ATOM 8038 O O . GLN A 1 998 ? -29.902 -5.023 50.255 1.00 93.69 998 GLN A O 1
ATOM 8043 N N . ASP A 1 999 ? -30.042 -2.838 49.756 1.00 92.19 999 ASP A N 1
ATOM 8044 C CA . ASP A 1 999 ? -29.233 -2.918 48.536 1.00 92.19 999 ASP A CA 1
ATOM 8045 C C . ASP A 1 999 ? -27.808 -3.424 48.840 1.00 92.19 999 ASP A C 1
ATOM 8047 O O . ASP A 1 999 ? -27.267 -4.242 48.092 1.00 92.19 999 ASP A O 1
ATOM 8051 N N . LEU A 1 1000 ? -27.213 -2.986 49.959 1.00 93.25 1000 LEU A N 1
ATOM 8052 C CA . LEU A 1 1000 ? -25.898 -3.435 50.425 1.00 93.25 1000 LEU A CA 1
ATOM 8053 C C . LEU A 1 1000 ? -25.891 -4.924 50.787 1.00 93.25 1000 LEU A C 1
ATOM 8055 O O . LEU A 1 1000 ? -24.961 -5.637 50.408 1.00 93.25 1000 LEU A O 1
ATOM 8059 N N . GLU A 1 1001 ? -26.911 -5.403 51.499 1.00 93.12 1001 GLU A N 1
ATOM 8060 C CA . GLU A 1 1001 ? -27.055 -6.815 51.877 1.00 93.12 1001 GLU A CA 1
ATOM 8061 C C . GLU A 1 1001 ? -27.205 -7.708 50.640 1.00 93.12 1001 GLU A C 1
ATOM 8063 O O . GLU A 1 1001 ? -26.487 -8.703 50.503 1.00 93.12 1001 GLU A O 1
ATOM 8068 N N . ILE A 1 1002 ? -28.061 -7.303 49.695 1.00 93.06 1002 ILE A N 1
ATOM 8069 C CA . ILE A 1 1002 ? -28.256 -8.000 48.419 1.00 93.06 1002 ILE A CA 1
ATOM 8070 C C . ILE A 1 1002 ? -26.946 -8.046 47.626 1.00 93.06 1002 ILE A C 1
ATOM 8072 O O . ILE A 1 1002 ? -26.539 -9.112 47.164 1.00 93.06 1002 ILE A O 1
ATOM 8076 N N . LEU A 1 1003 ? -26.263 -6.909 47.466 1.00 92.88 1003 LEU A N 1
ATOM 8077 C CA . LEU A 1 1003 ? -25.014 -6.839 46.707 1.00 92.88 1003 LEU A CA 1
ATOM 8078 C C . LEU A 1 1003 ? -23.891 -7.648 47.368 1.00 92.88 1003 LEU A C 1
ATOM 8080 O O . LEU A 1 1003 ? -23.117 -8.307 46.676 1.00 92.88 1003 LEU A O 1
ATOM 8084 N N . SER A 1 1004 ? -23.802 -7.623 48.698 1.00 90.88 1004 SER A N 1
ATOM 8085 C CA . SER A 1 1004 ? -22.771 -8.347 49.448 1.00 90.88 1004 SER A CA 1
ATOM 8086 C C . SER A 1 1004 ? -22.920 -9.861 49.309 1.00 90.88 1004 SER A C 1
ATOM 8088 O O . SER A 1 1004 ? -21.905 -10.554 49.187 1.00 90.88 1004 SER A O 1
ATOM 8090 N N . ALA A 1 1005 ? -24.160 -10.357 49.250 1.00 93.38 1005 ALA A N 1
ATOM 8091 C CA . ALA A 1 1005 ? -24.470 -11.771 49.052 1.00 93.38 1005 ALA A CA 1
ATOM 8092 C C . ALA A 1 1005 ? -24.150 -12.278 47.634 1.00 93.38 1005 ALA A C 1
ATOM 8094 O O . ALA A 1 1005 ? -23.815 -13.450 47.475 1.00 93.38 1005 ALA A O 1
ATOM 8095 N N . LYS A 1 1006 ? -24.202 -11.412 46.612 1.00 94.69 1006 LYS A N 1
ATOM 8096 C CA . LYS A 1 1006 ? -23.924 -11.797 45.220 1.00 94.69 1006 LYS A CA 1
ATOM 8097 C C . LYS A 1 1006 ? -22.449 -12.088 44.980 1.00 94.69 1006 LYS A C 1
ATOM 8099 O O . LYS A 1 1006 ? -21.569 -11.317 45.356 1.00 94.69 1006 LYS A O 1
ATOM 8104 N N . THR A 1 1007 ? -22.153 -13.161 44.271 1.00 93.94 1007 THR A N 1
ATOM 8105 C CA . THR A 1 1007 ? -20.816 -13.444 43.744 1.00 93.94 1007 THR A CA 1
ATOM 8106 C C . THR A 1 1007 ? -20.535 -12.622 42.475 1.00 93.94 1007 THR A C 1
ATOM 8108 O O . THR A 1 1007 ? -21.466 -12.257 41.751 1.00 93.94 1007 THR A O 1
ATOM 8111 N N . PRO A 1 1008 ? -19.256 -12.369 42.128 1.00 93.50 1008 PRO A N 1
ATOM 8112 C CA . PRO A 1 1008 ? -18.893 -11.741 40.852 1.00 93.50 1008 PRO A CA 1
ATOM 8113 C C . PRO A 1 1008 ? -19.474 -12.463 39.627 1.00 93.50 1008 PRO A C 1
ATOM 8115 O O . PRO A 1 1008 ? -19.854 -11.824 38.649 1.00 93.50 1008 PRO A O 1
ATOM 8118 N N . ASN A 1 1009 ? -19.579 -13.797 39.684 1.00 95.38 1009 ASN A N 1
ATOM 8119 C CA . ASN A 1 1009 ? -20.162 -14.590 38.602 1.00 95.38 1009 ASN A CA 1
ATOM 8120 C C . ASN A 1 1009 ? -21.664 -14.333 38.457 1.00 95.38 1009 ASN A C 1
ATOM 8122 O O . ASN A 1 1009 ? -22.132 -14.192 37.334 1.00 95.38 1009 ASN A O 1
ATOM 8126 N N . GLU A 1 1010 ? -22.412 -14.249 39.559 1.00 96.06 1010 GLU A N 1
ATOM 8127 C CA . GLU A 1 1010 ? -23.847 -13.932 39.523 1.00 96.06 1010 GLU A CA 1
ATOM 8128 C C . GLU A 1 1010 ? -24.095 -12.530 38.963 1.00 96.06 1010 GLU A C 1
ATOM 8130 O O . GLU A 1 1010 ? -24.946 -12.369 38.093 1.00 96.06 1010 GLU A O 1
ATOM 8135 N N . MET A 1 1011 ? -23.297 -11.536 39.371 1.00 96.56 1011 MET A N 1
ATOM 8136 C CA . MET A 1 1011 ? -23.369 -10.185 38.799 1.00 96.56 1011 MET A CA 1
ATOM 8137 C C . MET A 1 1011 ? -23.126 -10.191 37.283 1.00 96.56 1011 MET A C 1
ATOM 8139 O O . MET A 1 1011 ? -23.830 -9.516 36.535 1.00 96.56 1011 MET A O 1
ATOM 8143 N N . TYR A 1 1012 ? -22.153 -10.978 36.820 1.00 97.62 1012 TYR A N 1
ATOM 8144 C CA . TYR A 1 1012 ? -21.866 -11.106 35.394 1.00 97.62 1012 TYR A CA 1
ATOM 8145 C C . TYR A 1 1012 ? -23.008 -11.818 34.645 1.00 97.62 1012 TYR A C 1
ATOM 8147 O O . TYR A 1 1012 ? -23.438 -11.361 33.588 1.00 97.62 1012 TYR A O 1
ATOM 8155 N N . LEU A 1 1013 ? -23.570 -12.891 35.210 1.00 97.88 1013 LEU A N 1
ATOM 8156 C CA . LEU A 1 1013 ? -24.734 -13.580 34.641 1.00 97.88 1013 LEU A CA 1
ATOM 8157 C C . LEU A 1 1013 ? -25.958 -12.656 34.522 1.00 97.88 1013 LEU A C 1
ATOM 8159 O O . LEU A 1 1013 ? -26.655 -12.709 33.510 1.00 97.88 1013 LEU A O 1
ATOM 8163 N N . GLU A 1 1014 ? -26.200 -11.789 35.508 1.00 96.81 1014 GLU A N 1
ATOM 8164 C CA . GLU A 1 1014 ? -27.284 -10.799 35.467 1.00 96.81 1014 GLU A CA 1
ATOM 8165 C C . GLU A 1 1014 ? -27.105 -9.782 34.335 1.00 96.81 1014 GLU A C 1
ATOM 8167 O O . GLU A 1 1014 ? -28.065 -9.473 33.629 1.00 96.81 1014 GLU A O 1
ATOM 8172 N N . ASP A 1 1015 ? -25.891 -9.269 34.133 1.00 97.75 1015 ASP A N 1
ATOM 8173 C CA . ASP A 1 1015 ? -25.611 -8.327 33.044 1.00 97.75 1015 ASP A CA 1
ATOM 8174 C C . ASP A 1 1015 ? -25.747 -8.992 31.666 1.00 97.75 1015 ASP A C 1
ATOM 8176 O O . ASP A 1 1015 ? -26.307 -8.395 30.743 1.00 97.75 1015 ASP A O 1
ATOM 8180 N N . LEU A 1 1016 ? -25.319 -10.253 31.537 1.00 98.12 1016 LEU A N 1
ATOM 8181 C CA . LEU A 1 1016 ? -25.522 -11.048 30.323 1.00 98.12 1016 LEU A CA 1
ATOM 8182 C C . LEU A 1 1016 ? -27.009 -11.272 30.024 1.00 98.12 1016 LEU A C 1
ATOM 8184 O O . LEU A 1 1016 ? -27.413 -11.195 28.863 1.00 98.12 1016 LEU A O 1
ATOM 8188 N N . GLU A 1 1017 ? -27.833 -11.508 31.046 1.00 97.69 1017 GLU A N 1
ATOM 8189 C CA . GLU A 1 1017 ? -29.279 -11.667 30.871 1.00 97.69 1017 GLU A CA 1
ATOM 8190 C C . GLU A 1 1017 ? -29.949 -10.344 30.474 1.00 97.69 1017 GLU A C 1
ATOM 8192 O O . GLU A 1 1017 ? -30.755 -10.316 29.545 1.00 97.69 1017 GLU A O 1
ATOM 8197 N N . LYS A 1 1018 ? -29.559 -9.217 31.088 1.00 97.00 1018 LYS A N 1
ATOM 8198 C CA . LYS A 1 1018 ? -30.033 -7.884 30.668 1.00 97.00 1018 LYS A CA 1
ATOM 8199 C C . LYS A 1 1018 ? -29.686 -7.603 29.209 1.00 97.00 1018 LYS A C 1
ATOM 8201 O O . LYS A 1 1018 ? -30.535 -7.102 28.472 1.00 97.00 1018 LYS A O 1
ATOM 8206 N N . LEU A 1 1019 ? -28.458 -7.917 28.789 1.00 97.50 1019 LEU A N 1
ATOM 8207 C CA . LEU A 1 1019 ? -28.029 -7.736 27.404 1.00 97.50 1019 LEU A CA 1
ATOM 8208 C C . LEU A 1 1019 ? -28.827 -8.634 26.454 1.00 97.50 1019 LEU A C 1
ATOM 8210 O O . LEU A 1 1019 ? -29.285 -8.160 25.418 1.00 97.50 1019 LEU A O 1
ATOM 8214 N N . LYS A 1 1020 ? -29.045 -9.901 26.821 1.00 96.75 1020 LYS A N 1
ATOM 8215 C CA . LYS A 1 1020 ? -29.867 -10.840 26.050 1.00 96.75 1020 LYS A CA 1
ATOM 8216 C C . LYS A 1 1020 ? -31.282 -10.307 25.823 1.00 96.75 1020 LYS A C 1
ATOM 8218 O O . LYS A 1 1020 ? -31.736 -10.308 24.684 1.00 96.75 1020 LYS A O 1
ATOM 8223 N N . VAL A 1 1021 ? -31.935 -9.795 26.868 1.00 95.69 1021 VAL A N 1
ATOM 8224 C CA . VAL A 1 1021 ? -33.286 -9.211 26.781 1.00 95.69 1021 VAL A CA 1
ATOM 8225 C C . VAL A 1 1021 ? -33.339 -8.003 25.841 1.00 95.69 1021 VAL A C 1
ATOM 8227 O O . VAL A 1 1021 ? -34.347 -7.806 25.183 1.00 95.69 1021 VAL A O 1
ATOM 8230 N N . HIS A 1 1022 ? -32.272 -7.203 25.748 1.00 93.31 1022 HIS A N 1
ATOM 8231 C CA . HIS A 1 1022 ? -32.221 -6.046 24.841 1.00 93.31 1022 HIS A CA 1
ATOM 8232 C C . HIS A 1 1022 ? -31.821 -6.396 23.400 1.00 93.31 1022 HIS A C 1
ATOM 8234 O O . HIS A 1 1022 ? -31.943 -5.548 22.514 1.00 93.31 1022 HIS A O 1
ATOM 8240 N N . LEU A 1 1023 ? -31.282 -7.596 23.173 1.00 92.19 1023 LEU A N 1
ATOM 8241 C CA . LEU A 1 1023 ? -30.953 -8.112 21.842 1.00 92.19 1023 LEU A CA 1
ATOM 8242 C C . LEU A 1 1023 ? -32.136 -8.830 21.179 1.00 92.19 1023 LEU A C 1
ATOM 8244 O O . LEU A 1 1023 ? -32.161 -8.913 19.951 1.00 92.19 1023 LEU A O 1
ATOM 8248 N N . GLN A 1 1024 ? -33.051 -9.376 21.983 1.00 88.81 1024 GLN A N 1
ATOM 8249 C CA . GLN A 1 1024 ? -34.311 -9.989 21.552 1.00 88.81 1024 GLN A CA 1
ATOM 8250 C C . GLN A 1 1024 ? -35.383 -8.922 21.339 1.00 88.81 1024 GLN A C 1
ATOM 8252 O O . GLN A 1 1024 ? -36.166 -9.095 20.377 1.00 88.81 1024 GLN A O 1
#

Foldseek 3Di:
DPDDDDDPLVCCLVVVCQAQRFLEFDWDWDWFQDDPPRFTDTDTGRPGSSNVSLLLLLLQVLLQQLVQADPPDPQWEWEWEFDQFKIKIKTWQGNFWDQAADPVDNVDGRVCPLQQDAQDDPPPDDWDLGDDDGSCRNNSLLQQFQKKKKWWDPQQFKIWIWMAGDRSPRTDDIDIDGDPDGDITMIMMMTGGPCVSSVDPGDDVRNLRSSVLLQLLSCAQSQHWYHYNNDIRHPDHLLNNVCSHDPDRQPQWFDFDDFKIKGQPFQAEWEEESSDTQQVEELQLQVVLVVVCVLLVVPDPQADSNNLSRRIHITGYDGDIPWDAPGSSRNYTYDDNPDDPPGNSVRLVVRPCSVVSSVSRVPPDDDDDDDDDQDPPQPQKLAASCFVVCQLQAEEEEEAAPLLVVLVVLLCVQPHDSNRYMYHYADFADDLCAVDPDDDPRVVSVCVSQQDDPGHGRHQAYEYFFWLDLRSLNSLLSVVSVCCVRPVVQLADPPRHYKYQQAFQKWWDDPPDIDGHSDPVSVVVDDRVRTDMDGDLTSSPDDSVSSNVSSVVPRMDGHHDPDVVLVVLSCCQRHPVNLVSQLCLLVVQDDPPDDDPGPSCCSSRPRNSVSQLVQCQQFFAALQALDRPLLLLLVQLLVVDPDQDWAQLLVSLVSSCVQAVDSDDSVVSSLSLLQLCDDAWQGFLDRQWPKDAASAFLQQNRPPRDPSRPIIIGGDPLVCLQAPPLLVVVFAWDDDPNDTHRGSDGHGLFHRCQQGNHWGDGRSATATHAHWNLVLRLVVLLCLLVVHDDDPPSTDHDTPLAPFDWDDDQWKIKTFWDADPVQRKTWGAGRPCGNNNLVVLVVVCCVVVQFVDKDWPDDRRIGIIGTHDDHDDPVSSVRMDMGTPQRHWHDDNSRIDDDSDPVRSSSVNSVVSLVSLVVSLVVVLVVLVVVLVLLVLLLLVLVCPLVVLQDPDDDPVVNVVSCVVSVHDPVSVVPDDPVCNDPVNSVVSVVVSVVSVVVSVVSVPDDSSNVSSVSSVVSVVSVD

Solvent-accessible surface area (backbone atoms only — not comparable to full-atom values): 56043 Å² total; per-residue (Å²): 130,97,77,84,88,71,57,72,68,59,42,48,70,77,49,32,53,80,68,43,28,48,40,60,61,48,85,41,81,44,69,28,31,42,82,94,77,62,32,41,45,81,44,78,41,47,70,20,50,20,60,56,39,41,52,50,36,51,51,48,51,42,53,44,33,44,69,64,26,70,99,77,58,94,78,31,34,39,44,32,44,66,60,51,62,36,44,32,44,32,26,33,53,35,62,69,74,67,95,43,63,30,93,92,43,81,91,42,38,40,61,55,46,56,54,70,39,79,69,36,67,92,61,84,83,69,95,36,63,58,74,74,79,73,24,45,63,57,34,52,40,26,43,52,6,48,35,26,36,41,41,37,30,73,28,72,18,45,36,45,34,40,42,28,29,63,41,57,72,39,77,52,78,77,44,76,51,76,53,94,57,77,43,75,27,27,44,32,42,37,34,25,59,43,33,71,74,38,76,41,93,50,58,49,72,71,48,50,17,39,52,44,36,53,45,46,50,48,10,44,61,68,72,33,44,21,29,47,72,84,45,79,32,61,90,46,42,73,64,69,54,55,42,22,65,44,98,58,83,71,84,46,47,38,71,33,45,88,47,32,40,41,33,73,50,57,51,44,75,48,39,31,51,42,75,39,65,21,84,66,44,32,45,63,56,54,43,41,46,54,52,49,37,58,65,63,65,58,81,64,97,69,74,53,68,66,66,57,48,49,58,24,16,42,40,39,46,48,82,47,71,58,66,36,49,79,52,80,81,44,34,25,40,70,27,60,84,85,56,88,62,73,62,41,59,75,51,48,76,71,29,78,49,42,66,58,45,44,52,55,58,70,68,56,73,72,77,93,82,90,75,96,62,103,62,82,90,48,91,76,50,46,74,21,74,30,53,57,78,44,16,84,68,13,36,36,35,40,14,56,28,70,54,24,39,55,44,53,56,51,42,37,71,76,77,55,52,61,45,34,42,20,40,36,52,38,87,68,78,63,71,70,53,58,96,47,86,76,85,54,68,66,60,53,52,50,32,56,67,37,23,48,94,88,51,71,56,12,39,44,29,37,34,37,43,44,33,67,46,55,65,26,46,50,40,51,49,31,52,50,50,39,40,56,72,77,40,43,70,48,30,60,37,86,75,55,23,41,31,32,58,70,58,54,36,34,42,35,37,45,92,90,50,74,48,75,23,76,46,72,66,63,46,72,74,50,91,59,88,84,42,52,75,45,78,50,84,33,52,65,74,57,50,77,68,53,47,50,50,54,70,69,69,67,38,65,49,59,41,53,61,85,51,72,64,48,54,50,55,50,44,35,73,58,35,81,84,31,40,66,58,33,40,47,50,65,75,61,56,77,70,91,82,68,81,61,94,40,61,50,45,40,44,49,64,66,53,45,38,54,34,38,33,49,32,29,32,56,27,27,27,27,63,68,39,29,40,26,51,67,55,45,36,47,51,51,37,59,72,71,41,90,71,86,58,74,40,44,31,51,57,54,18,50,49,19,33,63,62,44,66,49,90,64,64,48,66,61,43,28,52,46,54,38,58,40,26,24,66,45,61,69,58,29,64,66,44,53,27,46,58,49,67,52,48,35,40,37,48,59,70,36,76,67,33,54,59,41,91,69,23,26,36,22,77,38,86,51,48,56,52,38,43,48,74,80,52,59,92,71,49,46,83,30,72,56,98,88,40,76,40,53,47,80,46,60,73,43,78,62,66,36,30,42,26,42,17,41,71,25,68,28,69,66,44,56,25,40,38,68,23,22,48,61,67,40,55,47,54,54,48,50,30,58,74,68,73,47,88,81,62,95,74,60,84,51,79,40,55,59,88,60,85,45,53,74,48,82,53,97,58,32,37,39,28,25,27,37,68,41,78,92,68,40,28,36,53,33,63,15,73,89,54,27,54,52,62,51,48,54,51,52,54,48,33,36,75,70,61,28,30,70,49,72,46,80,71,50,55,86,91,45,51,33,35,42,52,39,76,63,78,69,52,76,75,81,67,60,43,60,41,80,45,63,51,82,31,34,43,27,15,64,68,58,42,79,44,80,44,92,42,74,64,54,49,50,55,53,44,53,59,57,54,53,62,52,35,52,57,37,50,54,51,53,49,49,52,45,51,52,51,39,50,53,51,53,53,44,50,53,53,46,49,31,41,75,73,59,70,39,70,96,72,78,60,69,69,59,51,52,50,40,28,63,75,70,72,52,57,72,67,61,56,72,74,57,55,80,70,52,72,40,70,69,45,46,52,52,52,51,52,50,43,54,49,42,51,51,52,45,54,56,57,67,72,50,50,46,60,54,56,49,49,51,45,49,48,55,36,49,64,63,74,107

Nearest PDB structures (foldseek):
  5zad-assembly1_B  TM=9.195E-01  e=1.547E-52  Homo sapiens
  5gwj-assembly1_A  TM=8.779E-01  e=1.166E-46  Homo sapiens
  4g0w-assembly1_A  TM=8.489E-01  e=9.628E-46  Homo sapiens
  4g0u-assembly1_B  TM=8.557E-01  e=1.060E-45  Homo sapiens
  4g0u-assembly1_A  TM=8.499E-01  e=1.484E-44  Homo sapiens

Mean predicted aligned error: 17.52 Å

pLDDT: mean 86.8, std 10.46, range [32.91, 98.12]

Radius of gyration: 42.78 Å; Cα contacts (8 Å, |Δi|>4): 1832; chains: 1; bounding box: 104×63×132 Å

Secondary structure (DSSP, 8-state):
-------HHHHHHHSGGGTT---S---EEEEEE-TTT--EEEEEE---HHHHHHHHHHHHHHHHHHHHS-S--TT-EEEEEE-SS-EEEEEESSS----SEETTEEEEEHHHHHHHSTT--S-SSS---SS--SS-HHHHHHHTEEEEEEEEE-SSSEEEEEEEETTTTEEPPPEEEE-SSPPPPEEEEEEEE-TTTTT-SS--HHHHHHHHHHHHHHHHHH-S-EEETTEEE-S--HHHHHGGGSSS--TT-EE-STTEEEES-TT-EEEEETTEE-TT-BHHHHHHHHHHHHHTT---TT--HHHHHTTSEEEEEE--SS-EESSTT--SEEE-S-------HHHHTT-TTHHHHHHHHHH-PPPS--S--SS---TT-B--TTTTTSGGG-EEEEEEHHHHHHHHHHHHHHH--TTTEEEEEE-SSPP--TT-----HHHHHHHHHHTTTTSPPS-SEEEEE--SSHHHHHHHHHHHHHHHHH-HHHHTSSS-SEEEE---SEEEEETTEEEEESSHHHHHTS--TT-EEEE---GGG--HHHHHHHHHTT-EEEE---SHHHHHHHHHHH-TT-HHHHHHHHHSPPPTTS--SSHHHHIIIIIIHHHHHHHHHHHSPBTTTS--HHHHHHHHHHHS-S--S-EEHHHHHHHHHHHTT--S-HHHHHHHHHHHH--STTS-SS-SEEEES----TTTTTTTPPPTTT-EEEE-TTHHHHS-GGGGGGS---EETTEE-S-SS---SS-HHHHS-EEEEETTEEEEE--B-HHHHHHHHHHHHTT----TTSS-B--TT--SEEEE-SSEEEEE-EEETTTTEEEE--TT--HHHHHHHHHHHHHTTSEEEEEE---SS---EEEEESS--TGGGT-EEEEESS--EEEETTEEEE-S-HHHHHHHHHHHHHHHHHHHHHHHHHHHHHHHHHHHHHHHHHHHHHTTSS-SSS-HHHHHHHHHHHT--HHHHHT--GGGGSHHHHHHHHHHHHHHHHHHHHHHHS-HHHHHHHHHHHHHHHH-